Protein AF-0000000082213972 (afdb_homodimer)

Organism: NCBI:txid1240361

Solvent-accessible surface area (backbone atoms only — not comparable to full-atom values): 40103 Å² total; per-residue (Å²): 128,83,66,57,46,87,42,92,80,46,75,34,43,60,32,38,57,84,62,66,45,61,25,59,70,95,63,73,78,44,27,23,40,31,48,46,75,75,22,43,73,44,82,84,39,68,66,62,87,73,52,69,69,56,50,47,50,45,50,52,50,34,53,44,45,52,52,48,37,52,52,51,48,49,38,29,76,70,64,70,26,92,50,45,61,56,46,51,47,40,42,20,46,23,30,24,35,42,68,38,51,58,80,73,26,36,34,28,48,41,74,64,43,64,37,34,44,44,71,67,61,56,45,63,48,55,54,30,15,34,40,59,24,12,58,80,11,91,65,46,28,76,49,62,39,66,48,52,60,35,80,93,59,33,29,48,62,38,62,85,65,76,36,59,44,38,42,50,30,25,51,49,6,37,50,31,55,76,66,67,48,95,32,32,16,36,31,43,40,46,55,51,30,63,65,39,40,41,34,55,44,11,50,29,50,14,32,50,65,35,7,10,22,41,41,38,31,41,36,35,48,55,35,78,84,41,47,44,71,74,60,40,54,20,78,61,65,38,52,37,22,36,35,26,28,21,30,15,31,38,31,33,22,32,24,38,61,28,30,22,32,49,40,32,50,41,49,51,47,10,47,77,68,34,26,35,29,36,36,27,25,43,47,43,61,55,53,44,65,30,76,89,45,68,48,78,78,79,48,59,67,66,60,42,48,44,44,57,65,65,52,25,17,64,62,24,47,46,42,32,42,33,76,70,68,71,52,49,71,66,56,49,53,50,49,55,50,50,45,50,51,53,44,54,50,20,43,55,54,34,69,69,45,53,58,29,54,56,76,60,76,73,56,85,81,50,95,64,76,48,70,69,54,53,50,49,51,51,49,49,54,49,49,39,69,74,36,40,84,84,42,41,93,80,53,48,87,128,84,64,57,46,87,44,90,80,44,74,35,44,60,34,40,58,84,63,67,46,62,25,59,69,96,64,74,79,45,28,21,39,32,48,48,74,76,21,44,75,44,84,85,39,69,67,60,87,72,54,69,69,56,50,48,50,46,49,54,51,34,53,42,44,52,50,48,38,52,52,51,48,50,37,29,76,71,65,71,27,92,51,46,59,55,46,51,47,42,42,19,46,22,31,24,36,42,69,38,51,56,80,72,26,34,34,29,48,42,74,65,41,63,38,33,47,45,72,67,61,56,46,63,47,56,54,30,16,36,38,59,23,11,58,81,11,91,66,46,28,75,51,62,40,65,46,51,59,34,80,92,58,32,28,47,62,37,63,84,64,75,33,60,46,39,41,50,29,25,52,50,5,37,49,31,54,75,67,67,47,95,33,33,18,37,32,44,40,46,55,49,31,64,63,38,40,42,34,54,45,11,50,30,50,14,33,52,66,36,8,11,22,39,42,37,30,41,36,34,47,54,38,78,84,42,46,42,71,74,60,40,56,21,76,62,65,38,52,37,21,35,35,27,28,21,30,14,30,37,30,33,21,33,25,36,60,27,30,20,31,49,39,32,50,42,50,51,47,11,45,76,67,33,26,35,30,37,36,26,25,44,46,40,61,55,54,42,65,30,78,90,44,69,48,77,79,78,47,61,66,65,59,42,49,44,46,58,65,66,52,25,17,65,62,24,47,46,42,33,41,33,74,70,68,70,52,48,71,66,57,50,53,51,51,56,51,50,47,49,51,52,44,54,51,19,44,55,54,33,69,68,45,55,58,32,54,57,76,61,78,74,56,85,81,50,95,66,77,48,69,67,55,53,50,48,51,52,49,49,55,50,48,38,68,73,37,42,84,84,42,41,93,78,53,48,88

Nearest PDB structures (foldseek):
  1olx-assembly1_A  TM=9.744E-01  e=5.959E-47  Homo sapiens
  1dtw-assembly1_A-2  TM=9.751E-01  e=3.507E-44  Homo sapiens
  1v16-assembly1_A-2  TM=9.651E-01  e=2.020E-42  Homo sapiens
  2bfd-assembly1_A-2  TM=9.673E-01  e=2.562E-41  Homo sapiens
  1v1r-assembly1_A-2  TM=9.711E-01  e=1.126E-39  Homo sapiens

Sequence (794 aa):
MIPELDFPGGKVGYTSEMKFIPESSSRRIPCYRVLDEDGRIIPDSDFIPVSEKLAVRMYEQMATLQVMDHIFYEAQRQGRISFYLTSVGEEAINIASAAALSPDDVVLPQYREPGVLLWRGFTLEEFANQCFGNKADYGKGRQMPIHYGSNRLNYFTISSPIATQLPQAAGVGYSLKMDKKNACAVTFIGDGGTSEGDFHAGLNFAAVMEAPVVFICRNNGWAISTHISEQFRSDGIVVKGQAYGIRSIRVDGNDALAVYSTVRSAREMAVTEQRPVLIEMMTYRVGHHSTSDDSTKYRAADEIQYWKMSRNPVNRFRKWVEDNGWWSEEDESKLRSNARKQLLQAIQAAEKWEKQPLTELFNDVYDVKPKNLEEQELGLKELVKKQPQDYPPGFHVMIPELDFPGGKVGYTSEMKFIPESSSRRIPCYRVLDEDGRIIPDSDFIPVSEKLAVRMYEQMATLQVMDHIFYEAQRQGRISFYLTSVGEEAINIASAAALSPDDVVLPQYREPGVLLWRGFTLEEFANQCFGNKADYGKGRQMPIHYGSNRLNYFTISSPIATQLPQAAGVGYSLKMDKKNACAVTFIGDGGTSEGDFHAGLNFAAVMEAPVVFICRNNGWAISTHISEQFRSDGIVVKGQAYGIRSIRVDGNDALAVYSTVRSAREMAVTEQRPVLIEMMTYRVGHHSTSDDSTKYRAADEIQYWKMSRNPVNRFRKWVEDNGWWSEEDESKLRSNARKQLLQAIQAAEKWEKQPLTELFNDVYDVKPKNLEEQELGLKELVKKQPQDYPPGFHV

Foldseek 3Di:
DQDWDQDPVGTHGDDPDDDDDDLADPDFADAQFQADLLLDGDPPRPFDDDDLVLLVLLLLLLLLLVLLQVVVLVCCVVVQFVWDFHLFFQSLLQRLLLSLFDLPAAEEEALNRVSSVVNLPCDLLQLLLQRNLFCSHPVLNPDHRSQDDDPNSNYHGHDHDALQSLLVQLVVQLVCVVVLHLYGYEYEHEQQSCLDVSVVVSLQSQAVSLGLYEYEYEYAQDDQQDGSVRRDDYSGDQVCQVVRVAAEHHYASLHNRRSNRVSNVQSVCCRVVSHYHYYYHYIHDLDHRISVGDNVVRDDPVVSVCSNPSRRSSSSSVSNSVVVVSDDPVNVVVSSVVSNVSNVVSNVVSVPGAHAAPLCVQDDPDPDGDPVSVVVSVVVVVVCVVCVVVVPPRNHD/DQDWDQDPVGTHGDDPDDDDDDLADPDFADAQFQADLLLDGDPPRPFDDDDLVLLVLLLLLLLLLVLLQVVVLVCCVVVQFVWDFHLFFQSLLQRLLLSLFDLPAAEEEALNRVSSVVNLPCDLLQLLLQRNLFCSHPCQNPDHRSQDADPNSNYHGHDDDALQSLLVQLVVQLVCVVVLHLYGYEYEHEQQSCLDVSVVVSLQSQAVSLGLYEYEYEYAQDDQQDGSVRRDDYSGDQVCQVVRVAAEHHYASLHNRRSNRVSNVQSVCSRVVSHYHYYYHYIHDLDHRISVGDNVVRDDPVVSVCSNPSRRSSSSSVSNSVVVVSDDPVNVVVSSVVSNVSNVVSNVVSSPGAHAAPLCVQDDPDPDGDPVSVVVSVVVVVVCVVCVVVVPPRNHD

InterPro domains:
  IPR001017 Dehydrogenase, E1 component [PF00676] (60-356)
  IPR050771 Alpha-ketoacid dehydrogenase complex E1 component [PTHR43380] (5-393)

pLDDT: mean 94.73, std 5.98, range [45.97, 98.94]

Secondary structure (DSSP, 8-state):
---EEEETTEEEEEESS--PBPSS-SSPPPEE-SB-TTSPBPTT--PPP--HHHHHHHHHHHHHHHHHHHHHHHHHHTTSSS-----TT-HHHHHHHHHTS-TTSEEE--TT-HHHHHHHT--HHHHHHHHHT-TTSTTTT-S-TT---BTTTTBPPP-SSTTTHHHHHHHHHHHHHHTT-S--EEEEEETGGGGSHHHHHHHHHHHHTT--EEEEEEE-SEETTEEGGGT-SSSTTTTHHHHHT-EEEEEETT-HHHHHHHHHHHHHHHHHHT--EEEEEE----S-SSTT--GGGTS-HHHHHHHHHTS-HHHHHHHHHHHTTS--HHHHHHHHHHHHHHHHHHHHHHHHSPPPBGGGGGSSS-SS--HHHHHHHHHHHHHHHH-TTTS-TT-B-/---EEEETTEEEEEESS--PBPSS-SSPPPEE-SB-TTSPBPTT--PPP--HHHHHHHHHHHHHHHHHHHHHHHHHHTTSSS-----TT-HHHHHHHHHHS-TTSEEE--TT-HHHHHHHT--HHHHHHHHHT-TTSTTTT-S-TT---BTTTTBPPP-SSTTTHHHHHHHHHHHHHHTT-S--EEEEEETGGGGSHHHHHHHHHHHHTT--EEEEEEE-SEETTEEGGGT-SSSTTTTHHHHTT-EEEEEETT-HHHHHHHHHHHHHHHHHHT--EEEEEE----S-SSTT--GGGTS-HHHHHHHHHTS-HHHHHHHHHHHTTS--HHHHHHHHHHHHHHHHHHHHHHHHSPPPBGGGGGSSS-SS--HHHHHHHHHHHHHHHH-TTTS-TT-B-

Structure (mmCIF, N/CA/C/O backbone):
data_AF-0000000082213972-model_v1
#
loop_
_entity.id
_entity.type
_entity.pdbx_description
1 polymer '3-methyl-2-oxobutanoate dehydrogenase (2-methylpropanoyl-transferring)'
#
loop_
_atom_site.group_PDB
_atom_site.id
_atom_site.type_symbol
_atom_site.label_atom_id
_atom_site.label_alt_id
_atom_site.label_comp_id
_atom_site.label_asym_id
_atom_site.label_entity_id
_atom_site.label_seq_id
_atom_site.pdbx_PDB_ins_code
_atom_site.Cartn_x
_atom_site.Cartn_y
_atom_site.Cartn_z
_atom_site.occupancy
_atom_site.B_iso_or_equiv
_atom_site.auth_seq_id
_atom_site.auth_comp_id
_atom_site.auth_asym_id
_atom_site.auth_atom_id
_atom_site.pdbx_PDB_model_num
ATOM 1 N N . MET A 1 1 ? -9.789 1.951 36.312 1 45.97 1 MET A N 1
ATOM 2 C CA . MET A 1 1 ? -9.992 1.692 34.875 1 45.97 1 MET A CA 1
ATOM 3 C C . MET A 1 1 ? -9.023 2.51 34.031 1 45.97 1 MET A C 1
ATOM 5 O O . MET A 1 1 ? -8.828 3.699 34.281 1 45.97 1 MET A O 1
ATOM 9 N N . ILE A 1 2 ? -8.125 1.862 33.312 1 59.09 2 ILE A N 1
ATOM 10 C CA . ILE A 1 2 ? -7.137 2.607 32.531 1 59.09 2 ILE A CA 1
ATOM 11 C C . ILE A 1 2 ? -7.848 3.527 31.547 1 59.09 2 ILE A C 1
ATOM 13 O O . ILE A 1 2 ? -8.695 3.08 30.766 1 59.09 2 ILE A O 1
ATOM 17 N N . PRO A 1 3 ? -7.707 4.832 31.688 1 82.38 3 PRO A N 1
ATOM 18 C CA . PRO A 1 3 ? -8.375 5.758 30.766 1 82.38 3 PRO A CA 1
ATOM 19 C C . PRO A 1 3 ? -8.133 5.41 29.297 1 82.38 3 PRO A C 1
ATOM 21 O O . PRO A 1 3 ? -7.062 4.914 28.953 1 82.38 3 PRO A O 1
ATOM 24 N N . GLU A 1 4 ? -9.273 5.352 28.641 1 90.88 4 GLU A N 1
ATOM 25 C CA . GLU A 1 4 ? -9.242 5.02 27.219 1 90.88 4 GLU A CA 1
ATOM 26 C C . GLU A 1 4 ? -9.758 6.18 26.375 1 90.88 4 GLU A C 1
ATOM 28 O O . GLU A 1 4 ? -10.555 6.996 26.844 1 90.88 4 GLU A O 1
ATOM 33 N N . LEU A 1 5 ? -9.172 6.289 25.25 1 92.25 5 LEU A N 1
ATOM 34 C CA . LEU A 1 5 ? -9.672 7.219 24.25 1 92.25 5 LEU A CA 1
ATOM 35 C C . LEU A 1 5 ? -10.883 6.633 23.531 1 92.25 5 LEU A C 1
ATOM 37 O O . LEU A 1 5 ? -10.805 5.539 22.953 1 92.25 5 LEU A O 1
ATOM 41 N N . ASP A 1 6 ? -12.016 7.297 23.625 1 90.75 6 ASP A N 1
ATOM 42 C CA . ASP A 1 6 ? -13.188 6.902 22.844 1 90.75 6 ASP A CA 1
ATOM 43 C C . ASP A 1 6 ? -13.117 7.457 21.422 1 90.75 6 ASP A C 1
ATOM 45 O O . ASP A 1 6 ? -13.672 8.516 21.141 1 90.75 6 ASP A O 1
ATOM 49 N N . PHE A 1 7 ? -12.508 6.684 20.562 1 92.75 7 PHE A N 1
ATOM 50 C CA . PHE A 1 7 ? -12.242 7.094 19.188 1 92.75 7 PHE A CA 1
ATOM 51 C C . PHE A 1 7 ? -13.281 6.516 18.25 1 92.75 7 PHE A C 1
ATOM 53 O O . PHE A 1 7 ? -13.82 5.438 18.484 1 92.75 7 PHE A O 1
ATOM 60 N N . PRO A 1 8 ? -13.805 7.223 17.156 1 86.12 8 PRO A N 1
ATOM 61 C CA . PRO A 1 8 ? -14.781 6.699 16.203 1 86.12 8 PRO A CA 1
ATOM 62 C C . PRO A 1 8 ? -14.438 5.289 15.727 1 86.12 8 PRO A C 1
ATOM 64 O O . PRO A 1 8 ? -15.344 4.484 15.477 1 86.12 8 PRO A O 1
ATOM 67 N N . GLY A 1 9 ? -13.312 4.816 15.727 1 84.56 9 GLY A N 1
ATOM 68 C CA . GLY A 1 9 ? -12.867 3.504 15.281 1 84.56 9 GLY A CA 1
ATOM 69 C C . GLY A 1 9 ? -12.695 2.514 16.422 1 84.56 9 GLY A C 1
ATOM 70 O O . GLY A 1 9 ? -12.242 1.389 16.203 1 84.56 9 GLY A O 1
ATOM 71 N N . GLY A 1 10 ? -13.102 2.896 17.594 1 89.31 10 GLY A N 1
ATOM 72 C CA . GLY A 1 10 ? -12.992 2.02 18.75 1 89.31 10 GLY A CA 1
ATOM 73 C C . GLY A 1 10 ? -12.117 2.586 19.844 1 89.31 10 GLY A C 1
ATOM 74 O O . GLY A 1 10 ? -11.336 3.512 19.609 1 89.31 10 GLY A O 1
ATOM 75 N N . LYS A 1 11 ? -12.258 2.02 20.984 1 93 11 LYS A N 1
ATOM 76 C CA . LYS A 1 11 ? -11.516 2.49 22.141 1 93 11 LYS A CA 1
ATOM 77 C C . LYS A 1 11 ? -10.039 2.146 22.031 1 93 11 LYS A C 1
ATOM 79 O O . LYS A 1 11 ? -9.68 1.078 21.531 1 93 11 LYS A O 1
ATOM 84 N N . VAL A 1 12 ? -9.219 3.018 22.438 1 94.38 12 VAL A N 1
ATOM 85 C CA . VAL A 1 12 ? -7.77 2.84 22.453 1 94.38 12 VAL A CA 1
ATOM 86 C C . VAL A 1 12 ? -7.215 3.158 23.828 1 94.38 12 VAL A C 1
ATOM 88 O O . VAL A 1 12 ? -7.52 4.211 24.406 1 94.38 12 VAL A O 1
ATOM 91 N N . GLY A 1 13 ? -6.383 2.273 24.375 1 94.81 13 GLY A N 1
ATOM 92 C CA . GLY A 1 13 ? -5.758 2.521 25.672 1 94.81 13 GLY A CA 1
ATOM 93 C C . GLY A 1 13 ? -4.695 3.6 25.625 1 94.81 13 GLY A C 1
ATOM 94 O O . GLY A 1 13 ? -4.117 3.863 24.562 1 94.81 13 GLY A O 1
ATOM 95 N N . TYR A 1 14 ? -4.434 4.246 26.781 1 95.12 14 TYR A N 1
ATOM 96 C CA . TYR A 1 14 ? -3.385 5.254 26.891 1 95.12 14 TYR A CA 1
ATOM 97 C C . TYR A 1 14 ? -2.123 4.664 27.516 1 95.12 14 TYR A C 1
ATOM 99 O O . TYR A 1 14 ? -2.184 3.656 28.219 1 95.12 14 TYR A O 1
ATOM 107 N N . THR A 1 15 ? -1.031 5.227 27.172 1 95.56 15 THR A N 1
ATOM 108 C CA . THR A 1 15 ? 0.232 4.992 27.859 1 95.56 15 THR A CA 1
ATOM 109 C C . THR A 1 15 ? 0.982 6.305 28.078 1 95.56 15 THR A C 1
ATOM 111 O O . THR A 1 15 ? 0.861 7.23 27.281 1 95.56 15 THR A O 1
ATOM 114 N N . SER A 1 16 ? 1.651 6.438 29.188 1 94.88 16 SER A N 1
ATOM 115 C CA . SER A 1 16 ? 2.465 7.621 29.453 1 94.88 16 SER A CA 1
ATOM 116 C C . SER A 1 16 ? 3.926 7.383 29.094 1 94.88 16 SER A C 1
ATOM 118 O O . SER A 1 16 ? 4.766 8.266 29.25 1 94.88 16 SER A O 1
ATOM 120 N N . GLU A 1 17 ? 4.168 6.227 28.609 1 95.69 17 GLU A N 1
ATOM 121 C CA . GLU A 1 17 ? 5.5 5.871 28.125 1 95.69 17 GLU A CA 1
ATOM 122 C C . GLU A 1 17 ? 5.609 6.035 26.625 1 95.69 17 GLU A C 1
ATOM 124 O O . GLU A 1 17 ? 4.809 5.469 25.875 1 95.69 17 GLU A O 1
ATOM 129 N N . MET A 1 18 ? 6.547 6.859 26.25 1 97.25 18 MET A N 1
ATOM 130 C CA . MET A 1 18 ? 6.793 6.988 24.812 1 97.25 18 MET A CA 1
ATOM 131 C C . MET A 1 18 ? 7.5 5.75 24.266 1 97.25 18 MET A C 1
ATOM 133 O O . MET A 1 18 ? 8.703 5.574 24.484 1 97.25 18 MET A O 1
ATOM 137 N N . LYS A 1 19 ? 6.793 4.965 23.641 1 95.88 19 LYS A N 1
ATOM 138 C CA . LYS A 1 19 ? 7.355 3.725 23.109 1 95.88 19 LYS A CA 1
ATOM 139 C C . LYS A 1 19 ? 7.047 3.561 21.625 1 95.88 19 LYS A C 1
ATOM 141 O O . LYS A 1 19 ? 5.879 3.48 21.234 1 95.88 19 LYS A O 1
ATOM 146 N N . PHE A 1 20 ? 8.094 3.529 20.828 1 97.75 20 PHE A N 1
ATOM 147 C CA . PHE A 1 20 ? 7.949 3.248 19.406 1 97.75 20 PHE A CA 1
ATOM 148 C C . PHE A 1 20 ? 7.91 1.746 19.141 1 97.75 20 PHE A C 1
ATOM 150 O O . PHE A 1 20 ? 8.711 0.994 19.719 1 97.75 20 PHE A O 1
ATOM 157 N N . ILE A 1 21 ? 6.918 1.342 18.375 1 95.5 21 ILE A N 1
ATOM 158 C CA . ILE A 1 21 ? 6.918 -0.027 17.859 1 95.5 21 ILE A CA 1
ATOM 159 C C . ILE A 1 21 ? 8.117 -0.239 16.938 1 95.5 21 ILE A C 1
ATOM 161 O O . ILE A 1 21 ? 8.375 0.569 16.047 1 95.5 21 ILE A O 1
ATOM 165 N N . PRO A 1 22 ? 8.867 -1.342 17.188 1 94.69 22 PRO A N 1
ATOM 166 C CA . PRO A 1 22 ? 10.047 -1.549 16.344 1 94.69 22 PRO A CA 1
ATOM 167 C C . PRO A 1 22 ? 9.695 -1.818 14.891 1 94.69 22 PRO A C 1
ATOM 169 O O . PRO A 1 22 ? 8.57 -2.232 14.586 1 94.69 22 PRO A O 1
ATOM 172 N N . GLU A 1 23 ? 10.609 -1.564 14.023 1 91.88 23 GLU A N 1
ATOM 173 C CA . GLU A 1 23 ? 10.43 -1.771 12.586 1 91.88 23 GLU A CA 1
ATOM 174 C C . GLU A 1 23 ? 10.297 -3.256 12.258 1 91.88 23 GLU A C 1
ATOM 176 O O . GLU A 1 23 ? 9.742 -3.617 11.219 1 91.88 23 GLU A O 1
ATOM 181 N N . SER A 1 24 ? 10.867 -4.09 13.062 1 89 24 SER A N 1
ATOM 182 C CA . SER A 1 24 ? 10.758 -5.539 12.93 1 89 24 SER A CA 1
ATOM 183 C C . SER A 1 24 ? 10.695 -6.215 14.297 1 89 24 SER A C 1
ATOM 185 O O . SER A 1 24 ? 11.125 -5.645 15.297 1 89 24 SER A O 1
ATOM 187 N N . SER A 1 25 ? 10.055 -7.336 14.273 1 86.62 25 SER A N 1
ATOM 188 C CA . SER A 1 25 ? 10.062 -8.133 15.492 1 86.62 25 SER A CA 1
ATOM 189 C C . SER A 1 25 ? 11.445 -8.734 15.75 1 86.62 25 SER A C 1
ATOM 191 O O . SER A 1 25 ? 12.281 -8.797 14.844 1 86.62 25 SER A O 1
ATOM 193 N N . SER A 1 26 ? 11.68 -9.055 16.969 1 85.38 26 SER A N 1
ATOM 194 C CA . SER A 1 26 ? 12.953 -9.648 17.344 1 85.38 26 SER A CA 1
ATOM 195 C C . SER A 1 26 ? 13.172 -10.984 16.641 1 85.38 26 SER A C 1
ATOM 197 O O . SER A 1 26 ? 14.297 -11.312 16.266 1 85.38 26 SER A O 1
ATOM 199 N N . ARG A 1 27 ? 12.078 -11.703 16.469 1 89.88 27 ARG A N 1
ATOM 200 C CA . ARG A 1 27 ? 12.133 -12.969 15.742 1 89.88 27 ARG A CA 1
ATOM 201 C C . ARG A 1 27 ? 11.266 -12.914 14.484 1 89.88 27 ARG A C 1
ATOM 203 O O . ARG A 1 27 ? 10.133 -12.438 14.531 1 89.88 27 ARG A O 1
ATOM 210 N N . ARG A 1 28 ? 11.844 -13.461 13.422 1 94.19 28 ARG A N 1
ATOM 211 C CA . ARG A 1 28 ? 11.086 -13.523 12.172 1 94.19 28 ARG A CA 1
ATOM 212 C C . ARG A 1 28 ? 9.93 -14.516 12.281 1 94.19 28 ARG A C 1
ATOM 214 O O . ARG A 1 28 ? 10.008 -15.492 13.031 1 94.19 28 ARG A O 1
ATOM 221 N N . ILE A 1 29 ? 8.883 -14.266 11.578 1 96.19 29 ILE A N 1
ATOM 222 C CA . ILE A 1 29 ? 7.77 -15.203 11.508 1 96.19 29 ILE A CA 1
ATOM 223 C C . ILE A 1 29 ? 8.25 -16.531 10.922 1 96.19 29 ILE A C 1
ATOM 225 O O . ILE A 1 29 ? 8.867 -16.547 9.859 1 96.19 29 ILE A O 1
ATOM 229 N N . PRO A 1 30 ? 7.996 -17.625 11.602 1 96.62 30 PRO A N 1
ATOM 230 C CA . PRO A 1 30 ? 8.523 -18.906 11.125 1 96.62 30 PRO A CA 1
ATOM 231 C C . PRO A 1 30 ? 7.801 -19.422 9.883 1 96.62 30 PRO A C 1
ATOM 233 O O . PRO A 1 30 ? 6.703 -18.953 9.562 1 96.62 30 PRO A O 1
ATOM 236 N N . CYS A 1 31 ? 8.445 -20.328 9.297 1 96.25 31 CYS A N 1
ATOM 237 C CA . CYS A 1 31 ? 7.973 -20.953 8.07 1 96.25 31 CYS A CA 1
ATOM 238 C C . CYS A 1 31 ? 7.352 -22.312 8.359 1 96.25 31 CYS A C 1
ATOM 240 O O . CYS A 1 31 ? 8.016 -23.203 8.883 1 96.25 31 CYS A O 1
ATOM 242 N N . TYR A 1 32 ? 6.047 -22.516 8.023 1 97.88 32 TYR A N 1
ATOM 243 C CA . TYR A 1 32 ? 5.355 -23.781 8.211 1 97.88 32 TYR A CA 1
ATOM 244 C C . TYR A 1 32 ? 5.852 -24.828 7.223 1 97.88 32 TYR A C 1
ATOM 246 O O . TYR A 1 32 ? 5.984 -24.562 6.027 1 97.88 32 TYR A O 1
ATOM 254 N N . ARG A 1 33 ? 6.148 -26 7.66 1 97.44 33 ARG A N 1
ATOM 255 C CA . ARG A 1 33 ? 6.602 -27.109 6.82 1 97.44 33 ARG A CA 1
ATOM 256 C C . ARG A 1 33 ? 6.125 -28.453 7.371 1 97.44 33 ARG A C 1
ATOM 258 O O . ARG A 1 33 ? 5.824 -28.562 8.555 1 97.44 33 ARG A O 1
ATOM 265 N N . VAL A 1 34 ? 5.984 -29.375 6.527 1 98.12 34 VAL A N 1
ATOM 266 C CA . VAL A 1 34 ? 5.488 -30.703 6.879 1 98.12 34 VAL A CA 1
ATOM 267 C C . VAL A 1 34 ? 6.559 -31.75 6.582 1 98.12 34 VAL A C 1
ATOM 269 O O . VAL A 1 34 ? 6.785 -32.656 7.383 1 98.12 34 VAL A O 1
ATOM 272 N N . LEU A 1 35 ? 7.227 -31.578 5.426 1 97.69 35 LEU A N 1
ATOM 273 C CA . LEU A 1 35 ? 8.273 -32.5 5.004 1 97.69 35 LEU A CA 1
ATOM 274 C C . LEU A 1 35 ? 9.656 -31.906 5.234 1 97.69 35 LEU A C 1
ATOM 276 O O . LEU A 1 35 ? 9.859 -30.719 5.012 1 97.69 35 LEU A O 1
ATOM 280 N N . ASP A 1 36 ? 10.531 -32.719 5.68 1 95.06 36 ASP A N 1
ATOM 281 C CA . ASP A 1 36 ? 11.922 -32.281 5.695 1 95.06 36 ASP A CA 1
ATOM 282 C C . ASP A 1 36 ? 12.555 -32.375 4.312 1 95.06 36 ASP A C 1
ATOM 284 O O . ASP A 1 36 ? 11.852 -32.625 3.324 1 95.06 36 ASP A O 1
ATOM 288 N N . GLU A 1 37 ? 13.844 -32.156 4.191 1 91.06 37 GLU A N 1
ATOM 289 C CA . GLU A 1 37 ? 14.531 -32.125 2.904 1 91.06 37 GLU A CA 1
ATOM 290 C C . GLU A 1 37 ? 14.586 -33.5 2.26 1 91.06 37 GLU A C 1
ATOM 292 O O . GLU A 1 37 ? 14.742 -33.625 1.043 1 91.06 37 GLU A O 1
ATOM 297 N N . ASP A 1 38 ? 14.391 -34.469 3.057 1 93.56 38 ASP A N 1
ATOM 298 C CA . ASP A 1 38 ? 14.484 -35.844 2.555 1 93.56 38 ASP A CA 1
ATOM 299 C C . ASP A 1 38 ? 13.102 -36.438 2.307 1 93.56 38 ASP A C 1
ATOM 301 O O . ASP A 1 38 ? 12.961 -37.656 2.082 1 93.56 38 ASP A O 1
ATOM 305 N N . GLY A 1 39 ? 12.102 -35.594 2.369 1 95.94 39 GLY A N 1
ATOM 306 C CA . GLY A 1 39 ? 10.75 -36.031 2.068 1 95.94 39 GLY A CA 1
ATOM 307 C C . GLY A 1 39 ? 10.102 -36.812 3.209 1 95.94 39 GLY A C 1
ATOM 308 O O . GLY A 1 39 ? 9.141 -37.531 3 1 95.94 39 GLY A O 1
ATOM 309 N N . ARG A 1 40 ? 10.664 -36.719 4.445 1 96.69 40 ARG A N 1
ATOM 310 C CA . ARG A 1 40 ? 10.07 -37.375 5.605 1 96.69 40 ARG A CA 1
ATOM 311 C C . ARG A 1 40 ? 9.188 -36.406 6.395 1 96.69 40 ARG A C 1
ATOM 313 O O . ARG A 1 40 ? 9.531 -35.25 6.551 1 96.69 40 ARG A O 1
ATOM 320 N N . ILE A 1 41 ? 8.078 -36.906 6.844 1 97 41 ILE A N 1
ATOM 321 C CA . ILE A 1 41 ? 7.164 -36.094 7.648 1 97 41 ILE A CA 1
ATOM 322 C C . ILE A 1 41 ? 7.836 -35.719 8.969 1 97 41 ILE A C 1
ATOM 324 O O . ILE A 1 41 ? 8.383 -36.594 9.664 1 97 41 ILE A O 1
ATOM 328 N N . ILE A 1 42 ? 7.832 -34.469 9.281 1 95.56 42 ILE A N 1
ATOM 329 C CA . ILE A 1 42 ? 8.352 -34 10.562 1 95.56 42 ILE A CA 1
ATOM 330 C C . ILE A 1 42 ? 7.41 -34.438 11.688 1 95.56 42 ILE A C 1
ATOM 332 O O . ILE A 1 42 ? 6.188 -34.281 11.562 1 95.56 42 ILE A O 1
ATOM 336 N N . PRO A 1 43 ? 7.977 -34.812 12.805 1 91.69 43 PRO A N 1
ATOM 337 C CA . PRO A 1 43 ? 7.133 -35.281 13.906 1 91.69 43 PRO A CA 1
ATOM 338 C C . PRO A 1 43 ? 6.188 -34.188 14.422 1 91.69 43 PRO A C 1
ATOM 340 O O . PRO A 1 43 ? 6.551 -33.031 14.453 1 91.69 43 PRO A O 1
ATOM 343 N N . ASP A 1 44 ? 5.02 -34.562 14.797 1 90.44 44 ASP A N 1
ATOM 344 C CA . ASP A 1 44 ? 4 -33.719 15.438 1 90.44 44 ASP A CA 1
ATOM 345 C C . ASP A 1 44 ? 3.475 -32.656 14.469 1 90.44 44 ASP A C 1
ATOM 347 O O . ASP A 1 44 ? 2.908 -31.656 14.891 1 90.44 44 ASP A O 1
ATOM 351 N N . SER A 1 45 ? 3.719 -32.906 13.188 1 93.25 45 SER A N 1
ATOM 352 C CA . SER A 1 45 ? 3.156 -32 12.195 1 93.25 45 SER A CA 1
ATOM 353 C C . SER A 1 45 ? 1.634 -32.094 12.164 1 93.25 45 SER A C 1
ATOM 355 O O . SER A 1 45 ? 1.068 -33.188 12.297 1 93.25 45 SER A O 1
ATOM 357 N N . ASP A 1 46 ? 0.939 -30.969 12.078 1 94.75 46 ASP A N 1
ATOM 358 C CA . ASP A 1 46 ? -0.519 -30.922 12.055 1 94.75 46 ASP A CA 1
ATOM 359 C C . ASP A 1 46 ? -1.038 -30.75 10.625 1 94.75 46 ASP A C 1
ATOM 361 O O . ASP A 1 46 ? -1.984 -30 10.391 1 94.75 46 ASP A O 1
ATOM 365 N N . PHE A 1 47 ? -0.407 -31.438 9.648 1 95.69 47 PHE A N 1
ATOM 366 C CA . PHE A 1 47 ? -0.786 -31.281 8.25 1 95.69 47 PHE A CA 1
ATOM 367 C C . PHE A 1 47 ? -2.074 -32.031 7.953 1 95.69 47 PHE A C 1
ATOM 369 O O . PHE A 1 47 ? -2.49 -32.906 8.734 1 95.69 47 PHE A O 1
ATOM 376 N N . ILE A 1 48 ? -2.736 -31.719 6.906 1 97.25 48 ILE A N 1
ATOM 377 C CA . ILE A 1 48 ? -3.93 -32.406 6.426 1 97.25 48 ILE A CA 1
ATOM 378 C C . ILE A 1 48 ? -3.523 -33.625 5.586 1 97.25 48 ILE A C 1
ATOM 380 O O . ILE A 1 48 ? -2.91 -33.469 4.527 1 97.25 48 ILE A O 1
ATOM 384 N N . PRO A 1 49 ? -3.91 -34.75 6.016 1 96.38 49 PRO A N 1
ATOM 385 C CA . PRO A 1 49 ? -3.516 -35.938 5.258 1 96.38 49 PRO A CA 1
ATOM 386 C C . PRO A 1 49 ? -4.137 -36 3.865 1 96.38 49 PRO A C 1
ATOM 388 O O . PRO A 1 49 ? -5.277 -35.562 3.682 1 96.38 49 PRO A O 1
ATOM 391 N N . VAL A 1 50 ? -3.361 -36.562 2.951 1 97.69 50 VAL A N 1
ATOM 392 C CA . VAL A 1 50 ? -3.857 -36.719 1.59 1 97.69 50 VAL A CA 1
ATOM 393 C C . VAL A 1 50 ? -3.918 -38.219 1.242 1 97.69 50 VAL A C 1
ATOM 395 O O . VAL A 1 50 ? -3.098 -39 1.718 1 97.69 50 VAL A O 1
ATOM 398 N N . SER A 1 51 ? -4.895 -38.594 0.442 1 98.25 51 SER A N 1
ATOM 399 C CA . SER A 1 51 ? -5.004 -39.969 -0.032 1 98.25 51 SER A CA 1
ATOM 400 C C . SER A 1 51 ? -3.883 -40.312 -1.009 1 98.25 51 SER A C 1
ATOM 402 O O . SER A 1 51 ? -3.26 -39.406 -1.583 1 98.25 51 SER A O 1
ATOM 404 N N . GLU A 1 52 ? -3.684 -41.594 -1.131 1 98.44 52 GLU A N 1
ATOM 405 C CA . GLU A 1 52 ? -2.73 -42.062 -2.133 1 98.44 52 GLU A CA 1
ATOM 406 C C . GLU A 1 52 ? -3.076 -41.531 -3.518 1 98.44 52 GLU A C 1
ATOM 408 O O . GLU A 1 52 ? -2.203 -41.031 -4.234 1 98.44 52 GLU A O 1
ATOM 413 N N . LYS A 1 53 ? -4.27 -41.625 -3.9 1 98.69 53 LYS A N 1
ATOM 414 C CA . LYS A 1 53 ? -4.719 -41.188 -5.219 1 98.69 53 LYS A CA 1
ATOM 415 C C . LYS A 1 53 ? -4.395 -39.688 -5.441 1 98.69 53 LYS A C 1
ATOM 417 O O . LYS A 1 53 ? -3.881 -39.312 -6.5 1 98.69 53 LYS A O 1
ATOM 422 N N . LEU A 1 54 ? -4.699 -38.938 -4.48 1 98.75 54 LEU A N 1
ATOM 423 C CA . LEU A 1 54 ? -4.453 -37.5 -4.59 1 98.75 54 LEU A CA 1
ATOM 424 C C . LEU A 1 54 ? -2.955 -37.219 -4.633 1 98.75 54 LEU A C 1
ATOM 426 O O . LEU A 1 54 ? -2.502 -36.375 -5.438 1 98.75 54 LEU A O 1
ATOM 430 N N . ALA A 1 55 ? -2.215 -37.812 -3.766 1 98.81 55 ALA A N 1
ATOM 431 C CA . ALA A 1 55 ? -0.771 -37.625 -3.693 1 98.81 55 ALA A CA 1
ATOM 432 C C . ALA A 1 55 ? -0.098 -38 -5.012 1 98.81 55 ALA A C 1
ATOM 434 O O . ALA A 1 55 ? 0.755 -37.25 -5.512 1 98.81 55 ALA A O 1
ATOM 435 N N . VAL A 1 56 ? -0.467 -39.094 -5.516 1 98.81 56 VAL A N 1
ATOM 436 C CA . VAL A 1 56 ? 0.12 -39.562 -6.762 1 98.81 56 VAL A CA 1
ATOM 437 C C . VAL A 1 56 ? -0.247 -38.625 -7.902 1 98.81 56 VAL A C 1
ATOM 439 O O . VAL A 1 56 ? 0.6 -38.312 -8.734 1 98.81 56 VAL A O 1
ATOM 442 N N . ARG A 1 57 ? -1.463 -38.219 -7.938 1 98.88 57 ARG A N 1
ATOM 443 C CA . ARG A 1 57 ? -1.876 -37.281 -8.969 1 98.88 57 ARG A CA 1
ATOM 444 C C . ARG A 1 57 ? -1.086 -35.969 -8.859 1 98.88 57 ARG A C 1
ATOM 446 O O . ARG A 1 57 ? -0.682 -35.406 -9.875 1 98.88 57 ARG A O 1
ATOM 453 N N . MET A 1 58 ? -0.925 -35.5 -7.652 1 98.88 58 MET A N 1
ATOM 454 C CA . MET A 1 58 ? -0.126 -34.281 -7.465 1 98.88 58 MET A CA 1
ATOM 455 C C . MET A 1 58 ? 1.282 -34.469 -8.016 1 98.88 58 MET A C 1
ATOM 457 O O . MET A 1 58 ? 1.793 -33.625 -8.734 1 98.88 58 MET A O 1
ATOM 461 N N . TYR A 1 59 ? 1.881 -35.562 -7.699 1 98.88 59 TYR A N 1
ATOM 462 C CA . TYR A 1 59 ? 3.236 -35.812 -8.18 1 98.88 59 TYR A CA 1
ATOM 463 C C . TYR A 1 59 ? 3.266 -35.875 -9.703 1 98.88 59 TYR A C 1
ATOM 465 O O . TYR A 1 59 ? 4.137 -35.281 -10.344 1 98.88 59 TYR A O 1
ATOM 473 N N . GLU A 1 60 ? 2.35 -36.656 -10.266 1 98.81 60 GLU A N 1
ATOM 474 C CA . GLU A 1 60 ? 2.277 -36.781 -11.719 1 98.81 60 GLU A CA 1
ATOM 475 C C . GLU A 1 60 ? 2.197 -35.438 -12.391 1 98.81 60 GLU A C 1
ATOM 477 O O . GLU A 1 60 ? 2.881 -35.188 -13.391 1 98.81 60 GLU A O 1
ATOM 482 N N . GLN A 1 61 ? 1.396 -34.594 -11.867 1 98.81 61 GLN A N 1
ATOM 483 C CA . GLN A 1 61 ? 1.201 -33.281 -12.469 1 98.81 61 GLN A CA 1
ATOM 484 C C . GLN A 1 61 ? 2.416 -32.406 -12.25 1 98.81 61 GLN A C 1
ATOM 486 O O . GLN A 1 61 ? 2.75 -31.578 -13.094 1 98.81 61 GLN A O 1
ATOM 491 N N . MET A 1 62 ? 3.08 -32.5 -11.117 1 98.81 62 MET A N 1
ATOM 492 C CA . MET A 1 62 ? 4.32 -31.75 -10.898 1 98.81 62 MET A CA 1
ATOM 493 C C . MET A 1 62 ? 5.383 -32.156 -11.914 1 98.81 62 MET A C 1
ATOM 495 O O . MET A 1 62 ? 6.055 -31.297 -12.484 1 98.81 62 MET A O 1
ATOM 499 N N . ALA A 1 63 ? 5.527 -33.406 -12.094 1 98.62 63 ALA A N 1
ATOM 500 C CA . ALA A 1 63 ? 6.496 -33.938 -13.055 1 98.62 63 ALA A CA 1
ATOM 501 C C . ALA A 1 63 ? 6.129 -33.5 -14.477 1 98.62 63 ALA A C 1
ATOM 503 O O . ALA A 1 63 ? 7 -33.125 -15.266 1 98.62 63 ALA A O 1
ATOM 504 N N . THR A 1 64 ? 4.859 -33.625 -14.781 1 98.81 64 THR A N 1
ATOM 505 C CA . THR A 1 64 ? 4.387 -33.219 -16.094 1 98.81 64 THR A CA 1
ATOM 506 C C . THR A 1 64 ? 4.688 -31.734 -16.328 1 98.81 64 THR A C 1
ATOM 508 O O . THR A 1 64 ? 5.105 -31.344 -17.438 1 98.81 64 THR A O 1
ATOM 511 N N . LEU A 1 65 ? 4.445 -30.953 -15.344 1 98.56 65 LEU A N 1
ATOM 512 C CA . LEU A 1 65 ? 4.738 -29.516 -15.43 1 98.56 65 LEU A CA 1
ATOM 513 C C . LEU A 1 65 ? 6.215 -29.281 -15.719 1 98.56 65 LEU A C 1
ATOM 515 O O . LEU A 1 65 ? 6.559 -28.406 -16.516 1 98.56 65 LEU A O 1
ATOM 519 N N . GLN A 1 66 ? 7.086 -30 -15.109 1 97.44 66 GLN A N 1
ATOM 520 C CA . GLN A 1 66 ? 8.523 -29.875 -15.344 1 97.44 66 GLN A CA 1
ATOM 521 C C . GLN A 1 66 ? 8.867 -30.219 -16.797 1 97.44 66 GLN A C 1
ATOM 523 O O . GLN A 1 66 ? 9.695 -29.547 -17.406 1 97.44 66 GLN A O 1
ATOM 528 N N . VAL A 1 67 ? 8.305 -31.281 -17.25 1 98.06 67 VAL A N 1
ATOM 529 C CA . VAL A 1 67 ? 8.539 -31.703 -18.625 1 98.06 67 VAL A CA 1
ATOM 530 C C . VAL A 1 67 ? 8.031 -30.625 -19.578 1 98.06 67 VAL A C 1
ATOM 532 O O . VAL A 1 67 ? 8.719 -30.266 -20.547 1 98.06 67 VAL A O 1
ATOM 535 N N . MET A 1 68 ? 6.871 -30.156 -19.328 1 98.25 68 MET A N 1
ATOM 536 C CA . MET A 1 68 ? 6.254 -29.125 -20.141 1 98.25 68 MET A CA 1
ATOM 537 C C . MET A 1 68 ? 7.141 -27.891 -20.219 1 98.25 68 MET A C 1
ATOM 539 O O . MET A 1 68 ? 7.379 -27.344 -21.297 1 98.25 68 MET A O 1
ATOM 543 N N . ASP A 1 69 ? 7.602 -27.453 -19.062 1 97.25 69 ASP A N 1
ATOM 544 C CA . ASP A 1 69 ? 8.469 -26.281 -19 1 97.25 69 ASP A CA 1
ATOM 545 C C . ASP A 1 69 ? 9.734 -26.484 -19.828 1 97.25 69 ASP A C 1
ATOM 547 O O . ASP A 1 69 ? 10.148 -25.578 -20.562 1 97.25 69 ASP A O 1
ATOM 551 N N . HIS A 1 70 ? 10.289 -27.609 -19.672 1 96.44 70 HIS A N 1
ATOM 552 C CA . HIS A 1 70 ? 11.531 -27.891 -20.406 1 96.44 70 HIS A CA 1
ATOM 553 C C . HIS A 1 70 ? 11.305 -27.844 -21.906 1 96.44 70 HIS A C 1
ATOM 555 O O . HIS A 1 70 ? 12.086 -27.234 -22.641 1 96.44 70 HIS A O 1
ATOM 561 N N . ILE A 1 71 ? 10.305 -28.453 -22.344 1 97.75 71 ILE A N 1
ATOM 562 C CA . ILE A 1 71 ? 10.055 -28.609 -23.781 1 97.75 71 ILE A CA 1
ATOM 563 C C . ILE A 1 71 ? 9.664 -27.266 -24.375 1 97.75 71 ILE A C 1
ATOM 565 O O . ILE A 1 71 ? 10.172 -26.875 -25.438 1 97.75 71 ILE A O 1
ATOM 569 N N . PHE A 1 72 ? 8.781 -26.531 -23.766 1 97.69 72 PHE A N 1
ATOM 570 C CA . PHE A 1 72 ? 8.391 -25.219 -24.297 1 97.69 72 PHE A CA 1
ATOM 571 C C . PHE A 1 72 ? 9.555 -24.25 -24.234 1 97.69 72 PHE A C 1
ATOM 573 O O . PHE A 1 72 ? 9.695 -23.391 -25.109 1 97.69 72 PHE A O 1
ATOM 580 N N . TYR A 1 73 ? 10.344 -24.344 -23.172 1 96.44 73 TYR A N 1
ATOM 581 C CA . TYR A 1 73 ? 11.547 -23.531 -23.094 1 96.44 73 TYR A CA 1
ATOM 582 C C . TYR A 1 73 ? 12.453 -23.781 -24.297 1 96.44 73 TYR A C 1
ATOM 584 O O . TYR A 1 73 ? 12.938 -22.844 -24.922 1 96.44 73 TYR A O 1
ATOM 592 N N . GLU A 1 74 ? 12.664 -25.016 -24.625 1 95.94 74 GLU A N 1
ATOM 593 C CA . GLU A 1 74 ? 13.484 -25.375 -25.766 1 95.94 74 GLU A CA 1
ATOM 594 C C . GLU A 1 74 ? 12.852 -24.906 -27.078 1 95.94 74 GLU A C 1
ATOM 596 O O . GLU A 1 74 ? 13.555 -24.469 -27.984 1 95.94 74 GLU A O 1
ATOM 601 N N . ALA A 1 75 ? 11.547 -25.078 -27.156 1 96.38 75 ALA A N 1
ATOM 602 C CA . ALA A 1 75 ? 10.844 -24.594 -28.344 1 96.38 75 ALA A CA 1
ATOM 603 C C . ALA A 1 75 ? 11.078 -23.109 -28.562 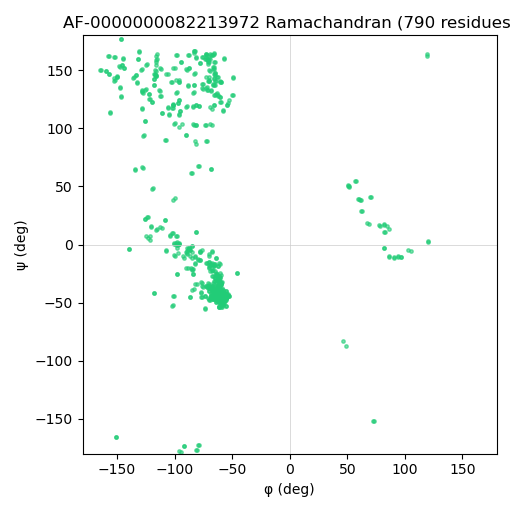1 96.38 75 ALA A C 1
ATOM 605 O O . ALA A 1 75 ? 11.234 -22.656 -29.688 1 96.38 75 ALA A O 1
ATOM 606 N N . GLN A 1 76 ? 11.023 -22.344 -27.531 1 96.06 76 GLN A N 1
ATOM 607 C CA . GLN A 1 76 ? 11.273 -20.906 -27.609 1 96.06 76 GLN A CA 1
ATOM 608 C C . GLN A 1 76 ? 12.719 -20.625 -28.031 1 96.06 76 GLN A C 1
ATOM 610 O O . GLN A 1 76 ? 12.969 -19.766 -28.859 1 96.06 76 GLN A O 1
ATOM 615 N N . ARG A 1 77 ? 13.695 -21.359 -27.469 1 94.62 77 ARG A N 1
ATOM 616 C CA . ARG A 1 77 ? 15.102 -21.203 -27.812 1 94.62 77 ARG A CA 1
ATOM 617 C C . ARG A 1 77 ? 15.359 -21.5 -29.281 1 94.62 77 ARG A C 1
ATOM 619 O O . ARG A 1 77 ? 16.25 -20.906 -29.891 1 94.62 77 ARG A O 1
ATOM 626 N N . GLN A 1 78 ? 14.539 -22.312 -29.828 1 95.31 78 GLN A N 1
ATOM 627 C CA . GLN A 1 78 ? 14.641 -22.688 -31.234 1 95.31 78 GLN A CA 1
ATOM 628 C C . GLN A 1 78 ? 13.906 -21.688 -32.125 1 95.31 78 GLN A C 1
ATOM 630 O O . GLN A 1 78 ? 13.93 -21.812 -33.344 1 95.31 78 GLN A O 1
ATOM 635 N N . GLY A 1 79 ? 13.25 -20.766 -31.547 1 94.44 79 GLY A N 1
ATOM 636 C CA . GLY A 1 79 ? 12.57 -19.719 -32.312 1 94.44 79 GLY A CA 1
ATOM 637 C C . GLY A 1 79 ? 11.18 -20.125 -32.75 1 94.44 79 GLY A C 1
ATOM 638 O O . GLY A 1 79 ? 10.586 -19.453 -33.594 1 94.44 79 GLY A O 1
ATOM 639 N N . ARG A 1 80 ? 10.68 -21.234 -32.156 1 93.69 80 ARG A N 1
ATOM 640 C CA . ARG A 1 80 ? 9.375 -21.719 -32.562 1 93.69 80 ARG A CA 1
ATOM 641 C C . ARG A 1 80 ? 8.25 -20.953 -31.906 1 93.69 80 ARG A C 1
ATOM 643 O O . ARG A 1 80 ? 7.156 -20.828 -32.469 1 93.69 80 ARG A O 1
ATOM 650 N N . ILE A 1 81 ? 8.445 -20.547 -30.734 1 94.56 81 ILE A N 1
ATOM 651 C CA . ILE A 1 81 ? 7.535 -19.641 -30.047 1 94.56 81 ILE A CA 1
ATOM 652 C C . ILE A 1 81 ? 8.297 -18.406 -29.562 1 94.56 81 ILE A C 1
ATOM 654 O O . ILE A 1 81 ? 9.523 -18.453 -29.422 1 94.56 81 ILE A O 1
ATOM 658 N N . SER A 1 82 ? 7.613 -17.297 -29.391 1 92.38 82 SER A N 1
ATOM 659 C CA . SER A 1 82 ? 8.258 -16 -29.219 1 92.38 82 SER A CA 1
ATOM 660 C C . SER A 1 82 ? 8.672 -15.766 -27.781 1 92.38 82 SER A C 1
ATOM 662 O O . SER A 1 82 ? 9.594 -14.992 -27.5 1 92.38 82 SER A O 1
ATOM 664 N N . PHE A 1 83 ? 8 -16.406 -26.859 1 93.88 83 PHE A N 1
ATOM 665 C CA . PHE A 1 83 ? 8.195 -16.094 -25.453 1 93.88 83 PHE A CA 1
ATOM 666 C C . PHE A 1 83 ? 7.785 -17.281 -24.578 1 93.88 83 PHE A C 1
ATOM 668 O O . PHE A 1 83 ? 6.875 -18.031 -24.922 1 93.88 83 PHE A O 1
ATOM 675 N N . TYR A 1 84 ? 8.492 -17.438 -23.453 1 95.38 84 TYR A N 1
ATOM 676 C CA . TYR A 1 84 ? 8.086 -18.453 -22.484 1 95.38 84 TYR A CA 1
ATOM 677 C C . TYR A 1 84 ? 8.672 -18.156 -21.109 1 95.38 84 TYR A C 1
ATOM 679 O O . TYR A 1 84 ? 9.672 -17.438 -21 1 95.38 84 TYR A O 1
ATOM 687 N N . LEU A 1 85 ? 7.973 -18.531 -20.062 1 94.38 85 LEU A N 1
ATOM 688 C CA . LEU A 1 85 ? 8.414 -18.484 -18.672 1 94.38 85 LEU A CA 1
ATOM 689 C C . LEU A 1 85 ? 8.289 -19.844 -18.016 1 94.38 85 LEU A C 1
ATOM 691 O O . LEU A 1 85 ? 7.27 -20.516 -18.156 1 94.38 85 LEU A O 1
ATOM 695 N N . THR A 1 86 ? 9.352 -20.203 -17.328 1 93.56 86 THR A N 1
ATOM 696 C CA . THR A 1 86 ? 9.312 -21.5 -16.672 1 93.56 86 THR A CA 1
ATOM 697 C C . THR A 1 86 ? 8.852 -21.359 -15.219 1 93.56 86 THR A C 1
ATOM 699 O O . THR A 1 86 ? 8.969 -20.281 -14.633 1 93.56 86 THR A O 1
ATOM 702 N N . SER A 1 87 ? 8.336 -22.406 -14.68 1 95.38 87 SER A N 1
ATOM 703 C CA . SER A 1 87 ? 7.953 -22.484 -13.273 1 95.38 87 SER A CA 1
ATOM 704 C C . SER A 1 87 ? 8.906 -23.375 -12.484 1 95.38 87 SER A C 1
ATOM 706 O O . SER A 1 87 ? 8.555 -23.875 -11.414 1 95.38 87 SER A O 1
ATOM 708 N N . VAL A 1 88 ? 10.102 -23.562 -13.023 1 94.69 88 VAL A N 1
ATOM 709 C CA . VAL A 1 88 ? 11.039 -24.5 -12.422 1 94.69 88 VAL A CA 1
ATOM 710 C C . VAL A 1 88 ? 11.391 -24.031 -11.008 1 94.69 88 VAL A C 1
ATOM 712 O O . VAL A 1 88 ? 11.742 -22.875 -10.789 1 94.69 88 VAL A O 1
ATOM 715 N N . GLY A 1 89 ? 11.266 -24.922 -10.055 1 95.88 89 GLY A N 1
ATOM 716 C CA . GLY A 1 89 ? 11.531 -24.625 -8.656 1 95.88 89 GLY A CA 1
ATOM 717 C C . GLY A 1 89 ? 10.281 -24.281 -7.871 1 95.88 89 GLY A C 1
ATOM 718 O O . GLY A 1 89 ? 10.305 -24.25 -6.637 1 95.88 89 GLY A O 1
ATOM 719 N N . GLU A 1 90 ? 9.164 -24.078 -8.547 1 97.81 90 GLU A N 1
ATOM 720 C CA . GLU A 1 90 ? 7.945 -23.625 -7.891 1 97.81 90 GLU A CA 1
ATOM 721 C C . GLU A 1 90 ? 6.777 -24.562 -8.18 1 97.81 90 GLU A C 1
ATOM 723 O O . GLU A 1 90 ? 5.617 -24.156 -8.086 1 97.81 90 GLU A O 1
ATOM 728 N N . GLU A 1 91 ? 7.055 -25.828 -8.555 1 98.56 91 GLU A N 1
ATOM 729 C CA . GLU A 1 91 ? 6.047 -26.781 -8.984 1 98.56 91 GLU A CA 1
ATOM 730 C C . GLU A 1 91 ? 5.074 -27.109 -7.855 1 98.56 91 GLU A C 1
ATOM 732 O O . GLU A 1 91 ? 3.881 -27.312 -8.094 1 98.56 91 GLU A O 1
ATOM 737 N N . ALA A 1 92 ? 5.605 -27.141 -6.641 1 98.75 92 ALA A N 1
ATOM 738 C CA . ALA A 1 92 ? 4.754 -27.484 -5.5 1 98.75 92 ALA A CA 1
ATOM 739 C C . ALA A 1 92 ? 3.672 -26.422 -5.301 1 98.75 92 ALA A C 1
ATOM 741 O O . ALA A 1 92 ? 2.52 -26.75 -5.016 1 98.75 92 ALA A O 1
ATOM 742 N N . ILE A 1 93 ? 4.023 -25.172 -5.391 1 98.81 93 ILE A N 1
ATOM 743 C CA . ILE A 1 93 ? 3.055 -24.094 -5.242 1 98.81 93 ILE A CA 1
ATOM 744 C C . ILE A 1 93 ? 1.976 -24.219 -6.316 1 98.81 93 ILE A C 1
ATOM 746 O O . ILE A 1 93 ? 0.785 -24.062 -6.027 1 98.81 93 ILE A O 1
ATOM 750 N N . ASN A 1 94 ? 2.375 -24.484 -7.527 1 98.75 94 ASN A N 1
ATOM 751 C CA . ASN A 1 94 ? 1.453 -24.594 -8.648 1 98.75 94 ASN A CA 1
ATOM 752 C C . ASN A 1 94 ? 0.442 -25.719 -8.438 1 98.75 94 ASN A C 1
ATOM 754 O O . ASN A 1 94 ? -0.767 -25.484 -8.453 1 98.75 94 ASN A O 1
ATOM 758 N N . ILE A 1 95 ? 0.939 -26.875 -8.172 1 98.94 95 ILE A N 1
ATOM 759 C CA . ILE A 1 95 ? 0.099 -28.062 -8.234 1 98.94 95 ILE A CA 1
ATOM 760 C C . ILE A 1 95 ? -0.621 -28.266 -6.898 1 98.94 95 ILE A C 1
ATOM 762 O O . ILE A 1 95 ? -1.829 -28.5 -6.867 1 98.94 95 ILE A O 1
ATOM 766 N N . ALA A 1 96 ? 0.095 -28.141 -5.781 1 98.94 96 ALA A N 1
ATOM 767 C CA . ALA A 1 96 ? -0.498 -28.438 -4.48 1 98.94 96 ALA A CA 1
ATOM 768 C C . ALA A 1 96 ? -1.545 -27.391 -4.102 1 98.94 96 ALA A C 1
ATOM 770 O O . ALA A 1 96 ? -2.543 -27.703 -3.451 1 98.94 96 ALA A O 1
ATOM 771 N N . SER A 1 97 ? -1.313 -26.094 -4.457 1 98.94 97 SER A N 1
ATOM 772 C CA . SER A 1 97 ? -2.355 -25.109 -4.207 1 98.94 97 SER A CA 1
ATOM 773 C C . SER A 1 97 ? -3.621 -25.438 -4.996 1 98.94 97 SER A C 1
ATOM 775 O O . SER A 1 97 ? -4.727 -25.359 -4.461 1 98.94 97 SER A O 1
ATOM 777 N N . ALA A 1 98 ? -3.471 -25.781 -6.246 1 98.88 98 ALA A N 1
ATOM 778 C CA . ALA A 1 98 ? -4.609 -26.125 -7.094 1 98.88 98 ALA A CA 1
ATOM 779 C C . ALA A 1 98 ? -5.359 -27.344 -6.543 1 98.88 98 ALA A C 1
ATOM 781 O O . ALA A 1 98 ? -6.594 -27.375 -6.555 1 98.88 98 ALA A O 1
ATOM 782 N N . ALA A 1 99 ? -4.605 -28.312 -6.102 1 98.88 99 ALA A N 1
ATOM 783 C CA . ALA A 1 99 ? -5.191 -29.531 -5.566 1 98.88 99 ALA A CA 1
ATOM 784 C C . ALA A 1 99 ? -6.059 -29.234 -4.344 1 98.88 99 ALA A C 1
ATOM 7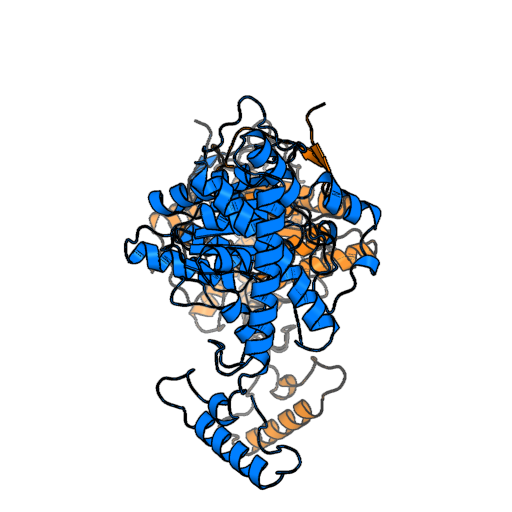86 O O . ALA A 1 99 ? -7.008 -29.969 -4.059 1 98.88 99 ALA A O 1
ATOM 787 N N . ALA A 1 100 ? -5.742 -28.188 -3.648 1 98.88 100 ALA A N 1
ATOM 788 C CA . ALA A 1 100 ? -6.422 -27.844 -2.402 1 98.88 100 ALA A CA 1
ATOM 789 C C . ALA A 1 100 ? -7.676 -27.016 -2.672 1 98.88 100 ALA A C 1
ATOM 791 O O . ALA A 1 100 ? -8.477 -26.781 -1.767 1 98.88 100 ALA A O 1
ATOM 792 N N . LEU A 1 101 ? -7.883 -26.562 -3.867 1 98.75 101 LEU A N 1
ATOM 793 C CA . LEU A 1 101 ? -8.984 -25.672 -4.227 1 98.75 101 LEU A CA 1
ATOM 794 C C . LEU A 1 101 ? -10.133 -26.453 -4.852 1 98.75 101 LEU A C 1
ATOM 796 O O . LEU A 1 101 ? -9.945 -27.594 -5.289 1 98.75 101 LEU A O 1
ATOM 800 N N . SER A 1 102 ? -11.273 -25.844 -4.887 1 98.19 102 SER A N 1
ATOM 801 C CA . SER A 1 102 ? -12.438 -26.359 -5.598 1 98.19 102 SER A CA 1
ATOM 802 C C . SER A 1 102 ? -12.469 -25.875 -7.043 1 98.19 102 SER A C 1
ATOM 804 O O . SER A 1 102 ? -11.984 -24.781 -7.34 1 98.19 102 SER A O 1
ATOM 806 N N . PRO A 1 103 ? -13.07 -26.703 -7.945 1 97.56 103 PRO A N 1
ATOM 807 C CA . PRO A 1 103 ? -13.234 -26.219 -9.32 1 97.56 103 PRO A CA 1
ATOM 808 C C . PRO A 1 103 ? -14.094 -24.969 -9.406 1 97.56 103 PRO A C 1
ATOM 810 O O . PRO A 1 103 ? -14.047 -24.25 -10.414 1 97.56 103 PRO A O 1
ATOM 813 N N . ASP A 1 104 ? -14.82 -24.688 -8.344 1 98.12 104 ASP A N 1
ATOM 814 C CA . ASP A 1 104 ? -15.711 -23.531 -8.336 1 98.12 104 ASP A CA 1
ATOM 815 C C . ASP A 1 104 ? -14.961 -22.266 -7.918 1 98.12 104 ASP A C 1
ATOM 817 O O . ASP A 1 104 ? -15.461 -21.156 -8.102 1 98.12 104 ASP A O 1
ATOM 821 N N . ASP A 1 105 ? -13.859 -22.469 -7.277 1 98.88 105 ASP A N 1
ATOM 822 C CA . ASP A 1 105 ? -13.055 -21.297 -6.949 1 98.88 105 ASP A CA 1
ATOM 823 C C . ASP A 1 105 ? -12.531 -20.609 -8.211 1 98.88 105 ASP A C 1
ATOM 825 O O . ASP A 1 105 ? -12.195 -21.281 -9.188 1 98.88 105 ASP A O 1
ATOM 829 N N . VAL A 1 106 ? -12.523 -19.297 -8.188 1 98.88 106 VAL A N 1
ATOM 830 C CA . VAL A 1 106 ? -12.094 -18.531 -9.359 1 98.88 106 VAL A CA 1
ATOM 831 C C . VAL A 1 106 ? -10.625 -18.141 -9.211 1 98.88 106 VAL A C 1
ATOM 833 O O . VAL A 1 106 ? -10.25 -17.469 -8.234 1 98.88 106 VAL A O 1
ATOM 836 N N . VAL A 1 107 ? -9.852 -18.531 -10.211 1 98.88 107 VAL A N 1
ATOM 837 C CA . VAL A 1 107 ? -8.414 -18.312 -10.133 1 98.88 107 VAL A CA 1
ATOM 838 C C . VAL A 1 107 ? -8.023 -17.109 -10.969 1 98.88 107 VAL A C 1
ATOM 840 O O . VAL A 1 107 ? -8.359 -17.031 -12.156 1 98.88 107 VAL A O 1
ATOM 843 N N . LEU A 1 108 ? -7.445 -16.141 -10.359 1 98.69 108 LEU A N 1
ATOM 844 C CA . LEU A 1 108 ? -6.809 -15.008 -11.031 1 98.69 108 LEU A CA 1
ATOM 845 C C . LEU A 1 108 ? -5.293 -15.094 -10.922 1 98.69 108 LEU A C 1
ATOM 847 O O . LEU A 1 108 ? -4.695 -14.539 -9.992 1 98.69 108 LEU A O 1
ATOM 851 N N . PRO A 1 109 ? -4.695 -15.727 -11.867 1 97.62 109 PRO A N 1
ATOM 852 C CA . PRO A 1 109 ? -3.275 -16.078 -11.773 1 97.62 109 PRO A CA 1
ATOM 853 C C . PRO A 1 109 ? -2.357 -14.922 -12.18 1 97.62 109 PRO A C 1
ATOM 855 O O . PRO A 1 109 ? -2.832 -13.891 -12.672 1 97.62 109 PRO A O 1
ATOM 858 N N . GLN A 1 110 ? -1.128 -15.117 -11.812 1 95.81 110 GLN A N 1
ATOM 859 C CA . GLN A 1 110 ? -0.041 -14.438 -12.508 1 95.81 110 GLN A CA 1
ATOM 860 C C . GLN A 1 110 ? 0.546 -15.32 -13.609 1 95.81 110 GLN A C 1
ATOM 862 O O . GLN A 1 110 ? 0.09 -16.453 -13.812 1 95.81 110 GLN A O 1
ATOM 867 N N . TYR A 1 111 ? 1.55 -14.953 -14.367 1 93.94 111 TYR A N 1
ATOM 868 C CA . TYR A 1 111 ? 2.016 -15.641 -15.57 1 93.94 111 TYR A CA 1
ATOM 869 C C . TYR A 1 111 ? 2.906 -16.828 -15.211 1 93.94 111 TYR A C 1
ATOM 871 O O . TYR A 1 111 ? 3.473 -17.469 -16.094 1 93.94 111 TYR A O 1
ATOM 879 N N . ARG A 1 112 ? 2.961 -17.203 -13.953 1 95.31 112 ARG A N 1
ATOM 880 C CA . ARG A 1 112 ? 3.877 -18.281 -13.586 1 95.31 112 ARG A CA 1
ATOM 881 C C . ARG A 1 112 ? 3.125 -19.453 -12.977 1 95.31 112 ARG A C 1
ATOM 883 O O . ARG A 1 112 ? 3.723 -20.297 -12.305 1 95.31 112 ARG A O 1
ATOM 890 N N . GLU A 1 113 ? 1.838 -19.516 -13.133 1 97.12 113 GLU A N 1
ATOM 891 C CA . GLU A 1 113 ? 1.07 -20.578 -12.492 1 97.12 113 GLU A CA 1
ATOM 892 C C . GLU A 1 113 ? 0.348 -21.438 -13.531 1 97.12 113 GLU A C 1
ATOM 894 O O . GLU A 1 113 ? -0.831 -21.75 -13.367 1 97.12 113 GLU A O 1
ATOM 899 N N . PRO A 1 114 ? 1.043 -21.875 -14.594 1 98 114 PRO A N 1
ATOM 900 C CA . PRO A 1 114 ? 0.366 -22.766 -15.539 1 98 114 PRO A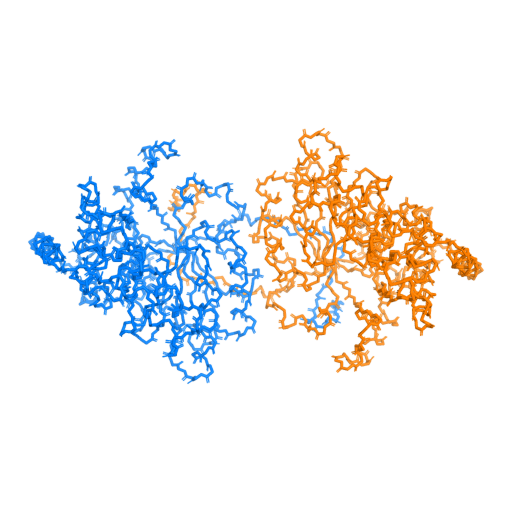 CA 1
ATOM 901 C C . PRO A 1 114 ? -0.054 -24.094 -14.898 1 98 114 PRO A C 1
ATOM 903 O O . PRO A 1 114 ? -0.984 -24.734 -15.383 1 98 114 PRO A O 1
ATOM 906 N N . GLY A 1 115 ? 0.673 -24.5 -13.812 1 98.69 115 GLY A N 1
ATOM 907 C CA . GLY A 1 115 ? 0.365 -25.75 -13.133 1 98.69 115 GLY A CA 1
ATOM 908 C C . GLY A 1 115 ? -1.035 -25.781 -12.547 1 98.69 115 GLY A C 1
ATOM 909 O O . GLY A 1 115 ? -1.646 -26.844 -12.445 1 98.69 115 GLY A O 1
ATOM 910 N N . VAL A 1 116 ? -1.533 -24.641 -12.125 1 98.75 116 VAL A N 1
ATOM 911 C CA . VAL A 1 116 ? -2.9 -24.578 -11.617 1 98.75 116 VAL A CA 1
ATOM 912 C C . VAL A 1 116 ? -3.881 -24.953 -12.727 1 98.75 116 VAL A C 1
ATOM 914 O O . VAL A 1 116 ? -4.82 -25.719 -12.492 1 98.75 116 VAL A O 1
ATOM 917 N N . LEU A 1 117 ? -3.588 -24.406 -13.836 1 98.12 117 LEU A N 1
ATOM 918 C CA . LEU A 1 117 ? -4.426 -24.672 -15 1 98.12 117 LEU A CA 1
ATOM 919 C C . LEU A 1 117 ? -4.289 -26.125 -15.445 1 98.12 117 LEU A C 1
ATOM 921 O O . LEU A 1 117 ? -5.277 -26.766 -15.82 1 98.12 117 LEU A O 1
ATOM 925 N N . LEU A 1 118 ? -3.066 -26.625 -15.461 1 98.69 118 LEU A N 1
ATOM 926 C CA . LEU A 1 118 ? -2.799 -28.031 -15.766 1 98.69 118 LEU A CA 1
ATOM 927 C C . LEU A 1 118 ? -3.59 -28.953 -14.844 1 98.69 118 LEU A C 1
ATOM 929 O O . LEU A 1 118 ? -4.234 -29.891 -15.305 1 98.69 118 LEU A O 1
ATOM 933 N N . TRP A 1 119 ? -3.592 -28.688 -13.633 1 98.81 119 TRP A N 1
ATOM 934 C CA . TRP A 1 119 ? -4.309 -29.484 -12.633 1 98.81 119 TRP A CA 1
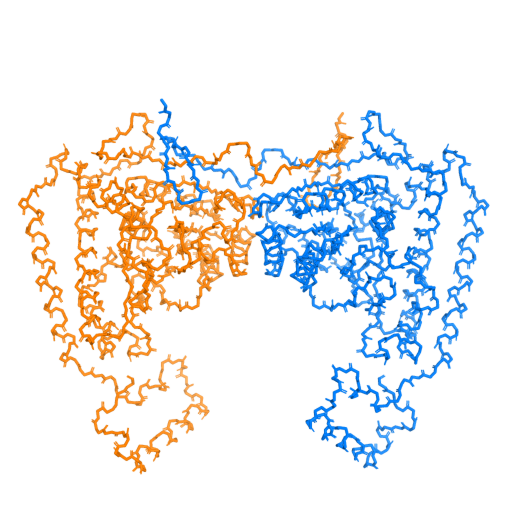ATOM 935 C C . TRP A 1 119 ? -5.805 -29.5 -12.922 1 98.81 119 TRP A C 1
ATOM 937 O O . TRP A 1 119 ? -6.465 -30.531 -12.734 1 98.81 119 TRP A O 1
ATOM 947 N N . ARG A 1 120 ? -6.297 -28.375 -13.422 1 98.56 120 ARG A N 1
ATOM 948 C CA . ARG A 1 120 ? -7.734 -28.219 -13.609 1 98.56 120 ARG A CA 1
ATOM 949 C C . ARG A 1 120 ? -8.188 -28.859 -14.914 1 98.56 120 ARG A C 1
ATOM 951 O O . ARG A 1 120 ? -9.383 -28.891 -15.219 1 98.56 120 ARG A O 1
ATOM 958 N N . GLY A 1 121 ? -7.219 -29.234 -15.742 1 98.31 121 GLY A N 1
ATOM 959 C CA . GLY A 1 121 ? -7.625 -30.047 -16.891 1 98.31 121 GLY A CA 1
ATOM 960 C C . GLY A 1 121 ? -7.289 -29.391 -18.219 1 98.31 121 GLY A C 1
ATOM 961 O O . GLY A 1 121 ? -7.641 -29.922 -19.281 1 98.31 121 GLY A O 1
ATOM 962 N N . PHE A 1 122 ? -6.648 -28.266 -18.219 1 98.44 122 PHE A N 1
ATOM 963 C CA . PHE A 1 122 ? -6.137 -27.703 -19.453 1 98.44 122 PHE A CA 1
ATOM 964 C C . PHE A 1 122 ? -5.141 -28.641 -20.109 1 98.44 122 PHE A C 1
ATOM 966 O O . PHE A 1 122 ? -4.168 -29.062 -19.484 1 98.44 122 PHE A O 1
ATOM 973 N N . THR A 1 123 ? -5.359 -29.031 -21.297 1 98.12 123 THR A N 1
ATOM 974 C CA . THR A 1 123 ? -4.574 -30.094 -21.922 1 98.12 123 THR A CA 1
ATOM 975 C C . THR A 1 123 ? -3.26 -29.547 -22.453 1 98.12 123 THR A C 1
ATOM 977 O O . THR A 1 123 ? -3.127 -28.344 -22.688 1 98.12 123 THR A O 1
ATOM 980 N N . LEU A 1 124 ? -2.332 -30.438 -22.672 1 98.44 124 LEU A N 1
ATOM 981 C CA . LEU A 1 124 ? -1.051 -30.062 -23.266 1 98.44 124 LEU A CA 1
ATOM 982 C C . LEU A 1 124 ? -1.247 -29.469 -24.656 1 98.44 124 LEU A C 1
ATOM 984 O O . LEU A 1 124 ? -0.513 -28.562 -25.047 1 98.44 124 LEU A O 1
ATOM 988 N N . GLU A 1 125 ? -2.227 -29.922 -25.359 1 98.06 125 GLU A N 1
ATOM 989 C CA . GLU A 1 125 ? -2.572 -29.375 -26.672 1 98.06 125 GLU A CA 1
ATOM 990 C C . GLU A 1 125 ? -3.051 -27.938 -26.547 1 98.06 125 GLU A C 1
ATOM 992 O O . GLU A 1 125 ? -2.68 -27.078 -27.359 1 98.06 125 GLU A O 1
ATOM 997 N N . GLU A 1 126 ? -3.861 -27.672 -25.609 1 98.19 126 GLU A N 1
ATOM 998 C CA . GLU A 1 126 ? -4.355 -26.328 -25.391 1 98.19 126 GLU A CA 1
ATOM 999 C C . GLU A 1 126 ? -3.219 -25.375 -25.031 1 98.19 126 GLU A C 1
ATOM 1001 O O . GLU A 1 126 ? -3.174 -24.234 -25.516 1 98.19 126 GLU A O 1
ATOM 1006 N N . PHE A 1 127 ? -2.295 -25.844 -24.156 1 98.56 127 PHE A N 1
ATOM 1007 C CA . PHE A 1 127 ? -1.118 -25.031 -23.859 1 98.56 127 PHE A CA 1
ATOM 1008 C C . PHE A 1 127 ? -0.337 -24.719 -25.125 1 98.56 127 PHE A C 1
ATOM 1010 O O . PHE A 1 127 ? 0.06 -23.562 -25.344 1 98.56 127 PHE A O 1
ATOM 1017 N N . ALA A 1 128 ? -0.115 -25.734 -25.922 1 98.38 128 ALA A N 1
ATOM 1018 C CA . ALA A 1 128 ? 0.647 -25.547 -27.156 1 98.38 128 ALA A CA 1
ATOM 1019 C C . ALA A 1 128 ? -0.047 -24.562 -28.094 1 98.38 128 ALA A C 1
ATOM 1021 O O . ALA A 1 128 ? 0.597 -23.672 -28.656 1 98.38 128 ALA A O 1
ATOM 1022 N N . ASN A 1 129 ? -1.329 -24.75 -28.266 1 97.69 129 ASN A N 1
ATOM 1023 C CA . ASN A 1 129 ? -2.08 -23.859 -29.141 1 97.69 129 ASN A CA 1
ATOM 1024 C C . ASN A 1 129 ? -1.927 -22.391 -28.703 1 97.69 129 ASN A C 1
ATOM 1026 O O . ASN A 1 129 ? -1.762 -21.516 -29.547 1 97.69 129 ASN A O 1
ATOM 1030 N N . GLN A 1 130 ? -2.049 -22.109 -27.469 1 97.5 130 GLN A N 1
ATOM 1031 C CA . GLN A 1 130 ? -1.91 -20.75 -26.969 1 97.5 130 GLN A CA 1
ATOM 1032 C C . GLN A 1 130 ? -0.502 -20.203 -27.203 1 97.5 130 GLN A C 1
ATOM 1034 O O . GLN A 1 130 ? -0.333 -19.062 -27.625 1 97.5 130 GLN A O 1
ATOM 1039 N N . CYS A 1 131 ? 0.522 -21.016 -26.938 1 97.31 131 CYS A N 1
ATOM 1040 C CA . CYS A 1 131 ? 1.903 -20.578 -27.109 1 97.31 131 CYS A CA 1
ATOM 1041 C C . CYS A 1 131 ? 2.201 -20.266 -28.578 1 97.31 131 CYS A C 1
ATOM 1043 O O . CYS A 1 131 ? 2.998 -19.375 -28.875 1 97.31 131 CYS A O 1
ATOM 1045 N N . PHE A 1 132 ? 1.528 -20.953 -29.469 1 95.94 132 PHE A N 1
ATOM 1046 C CA . PHE A 1 132 ? 1.768 -20.766 -30.891 1 95.94 132 PHE A CA 1
ATOM 1047 C C . PHE A 1 132 ? 0.822 -19.719 -31.469 1 95.94 132 PHE A C 1
ATOM 1049 O O . PHE A 1 132 ? 0.965 -19.328 -32.625 1 95.94 132 PHE A O 1
ATOM 1056 N N . GLY A 1 133 ? -0.183 -19.281 -30.734 1 93.75 133 GLY A N 1
ATOM 1057 C CA . GLY A 1 133 ? -1.108 -18.25 -31.156 1 93.75 133 GLY A CA 1
ATOM 1058 C C . GLY A 1 133 ? -1.895 -18.625 -32.406 1 93.75 133 GLY A C 1
ATOM 1059 O O . GLY A 1 133 ? -2.043 -17.828 -33.312 1 93.75 133 GLY A O 1
ATOM 1060 N N . ASN A 1 134 ? -2.254 -19.875 -32.469 1 93.88 134 ASN A N 1
ATOM 1061 C CA . ASN A 1 134 ? -2.941 -20.344 -33.656 1 93.88 134 ASN A CA 1
ATOM 1062 C C . ASN A 1 134 ? -4.457 -20.234 -33.5 1 93.88 134 ASN A C 1
ATOM 1064 O O . ASN A 1 134 ? -4.949 -19.625 -32.562 1 93.88 134 ASN A O 1
ATOM 1068 N N . LYS A 1 135 ? -5.242 -20.75 -34.438 1 92.75 135 LYS A N 1
ATOM 1069 C CA . LYS A 1 135 ? -6.695 -20.594 -34.531 1 92.75 135 LYS A CA 1
ATOM 1070 C C . LYS A 1 135 ? -7.379 -21.328 -33.375 1 92.75 135 LYS A C 1
ATOM 1072 O O . LYS A 1 135 ? -8.508 -20.984 -33 1 92.75 135 LYS A O 1
ATOM 1077 N N . ALA A 1 136 ? -6.688 -22.297 -32.781 1 94.5 136 ALA A N 1
ATOM 1078 C CA . ALA A 1 136 ? -7.277 -23.094 -31.703 1 94.5 136 ALA A CA 1
ATOM 1079 C C . ALA A 1 136 ? -7.008 -22.453 -30.344 1 94.5 136 ALA A C 1
ATOM 1081 O O . ALA A 1 136 ? -7.535 -22.906 -29.328 1 94.5 136 ALA A O 1
ATOM 1082 N N . ASP A 1 137 ? -6.227 -21.422 -30.359 1 94.88 137 ASP A N 1
ATOM 1083 C CA . ASP A 1 137 ? -6 -20.641 -29.156 1 94.88 137 ASP A CA 1
ATOM 1084 C C . ASP A 1 137 ? -7.266 -19.891 -28.734 1 94.88 137 ASP A C 1
ATOM 1086 O O . ASP A 1 137 ? -7.879 -19.188 -29.531 1 94.88 137 ASP A O 1
ATOM 1090 N N . TYR A 1 138 ? -7.613 -19.984 -27.469 1 92.56 138 TYR A N 1
ATOM 1091 C CA . TYR A 1 138 ? -8.82 -19.344 -26.969 1 92.56 138 TYR A CA 1
ATOM 1092 C C . TYR A 1 138 ? -8.734 -17.828 -27.125 1 92.56 138 TYR A C 1
ATOM 1094 O O . TYR A 1 138 ? -9.758 -17.156 -27.328 1 92.56 138 TYR A O 1
ATOM 1102 N N . GLY A 1 139 ? -7.555 -17.266 -27.094 1 90 139 GLY A N 1
ATOM 1103 C CA . GLY A 1 139 ? -7.332 -15.836 -27.281 1 90 139 GLY A CA 1
ATOM 1104 C C . GLY A 1 139 ? -7.125 -15.438 -28.734 1 90 139 GLY A C 1
ATOM 1105 O O . GLY A 1 139 ? -6.934 -14.258 -29.031 1 90 139 GLY A O 1
ATOM 1106 N N . LYS A 1 140 ? -7.098 -16.375 -29.625 1 89.19 140 LYS A N 1
ATOM 1107 C CA . LYS A 1 140 ? -7.016 -16.188 -31.062 1 89.19 140 LYS A CA 1
ATOM 1108 C C . LYS A 1 140 ? -5.715 -15.477 -31.453 1 89.19 140 LYS A C 1
ATOM 1110 O O . LYS A 1 140 ? -5.707 -14.625 -32.344 1 89.19 140 LYS A O 1
ATOM 1115 N N . GLY A 1 141 ? -4.734 -15.688 -30.641 1 88 141 GLY A N 1
ATOM 1116 C CA . GLY A 1 141 ? -3.418 -15.172 -30.969 1 88 141 GLY A CA 1
ATOM 1117 C C . GLY A 1 141 ? -3.238 -13.711 -30.594 1 88 141 GLY A C 1
ATOM 1118 O O . GLY A 1 141 ? -2.232 -13.094 -30.953 1 88 141 GLY A O 1
ATOM 1119 N N . ARG A 1 142 ? -4.156 -13.203 -29.859 1 88.12 142 ARG A N 1
ATOM 1120 C CA . ARG A 1 142 ? -4.125 -11.773 -29.547 1 88.12 142 ARG A CA 1
ATOM 1121 C C . ARG A 1 142 ? -3.307 -11.5 -28.281 1 88.12 142 ARG A C 1
ATOM 1123 O O . ARG A 1 142 ? -3.082 -10.344 -27.922 1 88.12 142 ARG A O 1
ATOM 1130 N N . GLN A 1 143 ? -2.896 -12.562 -27.594 1 89.62 143 GLN A N 1
ATOM 1131 C CA . GLN A 1 143 ? -2.098 -12.453 -26.375 1 89.62 143 GLN A CA 1
ATOM 1132 C C . GLN A 1 143 ? -0.719 -13.078 -26.562 1 89.62 143 GLN A C 1
ATOM 1134 O O . GLN A 1 143 ? -0.543 -13.969 -27.391 1 89.62 143 GLN A O 1
ATOM 1139 N N . MET A 1 144 ? 0.162 -12.578 -25.766 1 91.62 144 MET A N 1
ATOM 1140 C CA . MET A 1 144 ? 1.496 -13.172 -25.781 1 91.62 144 MET A CA 1
ATOM 1141 C C . MET A 1 144 ? 1.457 -14.609 -25.281 1 91.62 144 MET A C 1
ATOM 1143 O O . MET A 1 144 ? 0.582 -14.969 -24.484 1 91.62 144 MET A O 1
ATOM 1147 N N . PRO A 1 145 ? 2.449 -15.414 -25.766 1 94.19 145 PRO A N 1
ATOM 1148 C CA . PRO A 1 145 ? 2.537 -16.75 -25.188 1 94.19 145 PRO A CA 1
ATOM 1149 C C . PRO A 1 145 ? 2.518 -16.75 -23.672 1 94.19 145 PRO A C 1
ATOM 1151 O O . PRO A 1 145 ? 3.041 -15.828 -23.031 1 94.19 145 PRO A O 1
ATOM 1154 N N . ILE A 1 146 ? 1.862 -17.781 -23.078 1 95.94 146 ILE A N 1
ATOM 1155 C CA . ILE A 1 146 ? 1.797 -18.125 -21.656 1 95.94 146 ILE A CA 1
ATOM 1156 C C . ILE A 1 146 ? 0.663 -17.344 -21 1 95.94 146 ILE A C 1
ATOM 1158 O O . ILE A 1 146 ? 0.383 -17.531 -19.812 1 95.94 146 ILE A O 1
ATOM 1162 N N . HIS A 1 147 ? 0.075 -16.391 -21.672 1 96.56 147 HIS A N 1
ATOM 1163 C CA . HIS A 1 147 ? -1.072 -15.664 -21.141 1 96.56 147 HIS A CA 1
ATOM 1164 C C . HIS A 1 147 ? -2.355 -16.469 -21.297 1 96.56 147 HIS A C 1
ATOM 1166 O O . HIS A 1 147 ? -3.281 -16.047 -21.984 1 96.56 147 HIS A O 1
ATOM 1172 N N . TYR A 1 148 ? -2.436 -17.5 -20.609 1 97 148 TYR A N 1
ATOM 1173 C CA . TYR A 1 148 ? -3.512 -18.484 -20.672 1 97 148 TYR A CA 1
ATOM 1174 C C . TYR A 1 148 ? -4.793 -17.938 -20.062 1 97 148 TYR A C 1
ATOM 1176 O O . TYR A 1 148 ? -4.762 -16.969 -19.297 1 97 148 TYR A O 1
ATOM 1184 N N . GLY A 1 149 ? -5.918 -18.516 -20.391 1 96.31 149 GLY A N 1
ATOM 1185 C CA . GLY A 1 149 ? -7.234 -18.297 -19.812 1 96.31 149 GLY A CA 1
ATOM 1186 C C . GLY A 1 149 ? -8.227 -19.391 -20.172 1 96.31 149 GLY A C 1
ATOM 1187 O O . GLY A 1 149 ? -8.078 -20.062 -21.188 1 96.31 149 GLY A O 1
ATOM 1188 N N . SER A 1 150 ? -9.133 -19.609 -19.297 1 97.62 150 SER A N 1
ATOM 1189 C CA . SER A 1 150 ? -10.164 -20.609 -19.562 1 97.62 150 SER A CA 1
ATOM 1190 C C . SER A 1 150 ? -11.422 -20.328 -18.734 1 97.62 150 SER A C 1
ATOM 1192 O O . SER A 1 150 ? -11.406 -20.453 -17.516 1 97.62 150 SER A O 1
ATOM 1194 N N . ASN A 1 151 ? -12.5 -20 -19.406 1 95.94 151 ASN A N 1
ATOM 1195 C CA . ASN A 1 151 ? -13.781 -19.844 -18.734 1 95.94 151 ASN A CA 1
ATOM 1196 C C . ASN A 1 151 ? -14.258 -21.156 -18.125 1 95.94 151 ASN A C 1
ATOM 1198 O O . ASN A 1 151 ? -14.742 -21.172 -17 1 95.94 151 ASN A O 1
ATOM 1202 N N . ARG A 1 152 ? -14.031 -22.188 -18.875 1 96.94 152 ARG A N 1
ATOM 1203 C CA . ARG A 1 152 ? -14.484 -23.516 -18.469 1 96.94 152 ARG A CA 1
ATOM 1204 C C . ARG A 1 152 ? -13.844 -23.938 -17.156 1 96.94 152 ARG A C 1
ATOM 1206 O O . ARG A 1 152 ? -14.477 -24.609 -16.328 1 96.94 152 ARG A O 1
ATOM 1213 N N . LEU A 1 153 ? -12.641 -23.453 -16.875 1 98.38 153 LEU A N 1
ATOM 1214 C CA . LEU A 1 153 ? -11.875 -23.938 -15.734 1 98.38 153 LEU A CA 1
ATOM 1215 C C . LEU A 1 153 ? -11.742 -22.844 -14.68 1 98.38 153 LEU A C 1
ATOM 1217 O O . LEU A 1 153 ? -10.891 -22.938 -13.789 1 98.38 153 LEU A O 1
ATOM 1221 N N . ASN A 1 154 ? -12.555 -21.75 -14.766 1 98.38 154 ASN A N 1
ATOM 1222 C CA . ASN A 1 154 ? -12.562 -20.625 -13.82 1 98.38 154 ASN A CA 1
ATOM 1223 C C . ASN A 1 154 ? -11.156 -20.078 -13.602 1 98.38 154 ASN A C 1
ATOM 1225 O O . ASN A 1 154 ? -10.727 -19.906 -12.461 1 98.38 154 ASN A O 1
ATOM 1229 N N . TYR A 1 155 ? -10.547 -19.844 -14.695 1 98.38 155 TYR A N 1
ATOM 1230 C CA . TYR A 1 155 ? -9.188 -19.312 -14.75 1 98.38 155 TYR A CA 1
ATOM 1231 C C . TYR A 1 155 ? -9.133 -18.047 -15.602 1 98.38 155 TYR A C 1
ATOM 1233 O O . TYR A 1 155 ? -9.18 -18.125 -16.828 1 98.38 155 TYR A O 1
ATOM 1241 N N . PHE A 1 156 ? -9 -16.906 -14.945 1 97.44 156 PHE A N 1
ATOM 1242 C CA . PHE A 1 156 ? -8.992 -15.617 -15.641 1 97.44 156 PHE A CA 1
ATOM 1243 C C . PHE A 1 156 ? -7.77 -15.508 -16.547 1 97.44 156 PHE A C 1
ATOM 1245 O O . PHE A 1 156 ? -6.703 -16.031 -16.234 1 97.44 156 PHE A O 1
ATOM 1252 N N . THR A 1 157 ? -7.98 -14.812 -17.625 1 96.12 157 THR A N 1
ATOM 1253 C CA . THR A 1 157 ? -6.871 -14.602 -18.547 1 96.12 157 THR A CA 1
ATOM 1254 C C . THR A 1 157 ? -5.785 -13.75 -17.891 1 96.12 157 THR A C 1
ATOM 1256 O O . THR A 1 157 ? -6.082 -12.734 -17.25 1 96.12 157 THR A O 1
ATOM 1259 N N . ILE A 1 158 ? -4.605 -14.156 -18.109 1 95.81 158 ILE A N 1
ATOM 1260 C CA . ILE A 1 158 ? -3.438 -13.516 -17.5 1 95.81 158 ILE A CA 1
ATOM 1261 C C . ILE A 1 158 ? -3.207 -12.148 -18.156 1 95.81 158 ILE A C 1
ATOM 1263 O O . ILE A 1 158 ? -3.348 -12.008 -19.375 1 95.81 158 ILE A O 1
ATOM 1267 N N . SER A 1 159 ? -2.943 -11.188 -17.297 1 92.31 159 SER A N 1
ATOM 1268 C CA . SER A 1 159 ? -2.475 -9.883 -17.766 1 92.31 159 SER A CA 1
ATOM 1269 C C . SER A 1 159 ? -0.995 -9.688 -17.453 1 92.31 159 SER A C 1
ATOM 1271 O O . SER A 1 159 ? -0.508 -10.133 -16.406 1 92.31 159 SER A O 1
ATOM 1273 N N . SER A 1 160 ? -0.332 -8.977 -18.328 1 88.44 160 SER A N 1
ATOM 1274 C CA . SER A 1 160 ? 1.112 -8.82 -18.203 1 88.44 160 SER A CA 1
ATOM 1275 C C . SER A 1 160 ? 1.462 -7.871 -17.062 1 88.44 160 SER A C 1
ATOM 1277 O O . SER A 1 160 ? 2.436 -8.094 -16.344 1 88.44 160 SER A O 1
ATOM 1279 N N . PRO A 1 161 ? 0.724 -6.77 -17.016 1 89.56 161 PRO A N 1
ATOM 1280 C CA . PRO A 1 161 ? 1.09 -5.844 -15.938 1 89.56 161 PRO A CA 1
ATOM 1281 C C . PRO A 1 161 ? 0.964 -6.473 -14.547 1 89.56 161 PRO A C 1
ATOM 1283 O O . PRO A 1 161 ? -0.023 -7.156 -14.266 1 89.56 161 PRO A O 1
ATOM 1286 N N . ILE A 1 162 ? 1.924 -6.152 -13.75 1 89.69 162 ILE A N 1
ATOM 1287 C CA . ILE A 1 162 ? 2.047 -6.832 -12.469 1 89.69 162 ILE A CA 1
ATOM 1288 C C . ILE A 1 162 ? 0.983 -6.312 -11.5 1 89.69 162 ILE A C 1
ATOM 1290 O O . ILE A 1 162 ? 0.692 -5.113 -11.477 1 89.69 162 ILE A O 1
ATOM 1294 N N . ALA A 1 163 ? 0.363 -7.188 -10.742 1 94.81 163 ALA A N 1
ATOM 1295 C CA . ALA A 1 163 ? -0.465 -6.961 -9.562 1 94.81 163 ALA A CA 1
ATOM 1296 C C . ALA A 1 163 ? -1.889 -6.574 -9.953 1 94.81 163 ALA A C 1
ATOM 1298 O O . ALA A 1 163 ? -2.766 -6.457 -9.094 1 94.81 163 ALA A O 1
ATOM 1299 N N . THR A 1 164 ? -2.217 -6.426 -11.25 1 95.19 164 THR A N 1
ATOM 1300 C CA . THR A 1 164 ? -3.539 -5.996 -11.688 1 95.19 164 THR A CA 1
ATOM 1301 C C . THR A 1 164 ? -4.609 -6.988 -11.242 1 95.19 164 THR A C 1
ATOM 1303 O O . THR A 1 164 ? -5.754 -6.605 -10.992 1 95.19 164 THR A O 1
ATOM 1306 N N . GLN A 1 165 ? -4.254 -8.242 -11.148 1 97.69 165 GLN A N 1
ATOM 1307 C CA . GLN A 1 165 ? -5.215 -9.281 -10.812 1 97.69 165 GLN A CA 1
ATOM 1308 C C . GLN A 1 165 ? -5.668 -9.172 -9.359 1 97.69 165 GLN A C 1
ATOM 1310 O O . GLN A 1 165 ? -6.691 -9.734 -8.977 1 97.69 165 GLN A O 1
ATOM 1315 N N . LEU A 1 166 ? -4.969 -8.414 -8.516 1 98.25 166 LEU A N 1
ATOM 1316 C CA . LEU A 1 166 ? -5.246 -8.398 -7.086 1 98.25 166 LEU A CA 1
ATOM 1317 C C . LEU A 1 166 ? -6.531 -7.629 -6.789 1 98.25 166 LEU A C 1
ATOM 1319 O O . LEU A 1 166 ? -7.438 -8.156 -6.141 1 98.25 166 LEU A O 1
ATOM 1323 N N . PRO A 1 167 ? -6.656 -6.328 -7.25 1 97.94 167 PRO A N 1
ATOM 1324 C CA . PRO A 1 167 ? -7.949 -5.672 -7.047 1 97.94 167 PRO A CA 1
ATOM 1325 C C . PRO A 1 167 ? -9.094 -6.414 -7.73 1 97.94 167 PRO A C 1
ATOM 1327 O O . PRO A 1 167 ? -10.227 -6.406 -7.234 1 97.94 167 PRO A O 1
ATOM 1330 N N . GLN A 1 168 ? -8.852 -7.039 -8.898 1 98.5 168 GLN A N 1
ATOM 1331 C CA . GLN A 1 168 ? -9.875 -7.836 -9.578 1 98.5 168 GLN A CA 1
ATOM 1332 C C . GLN A 1 168 ? -10.344 -8.992 -8.703 1 98.5 168 GLN A C 1
ATOM 1334 O O . GLN A 1 168 ? -11.531 -9.297 -8.641 1 98.5 168 GLN A O 1
ATOM 1339 N N . ALA A 1 169 ? -9.367 -9.633 -8.055 1 98.81 169 ALA A N 1
ATOM 1340 C CA . ALA A 1 169 ? -9.703 -10.75 -7.172 1 98.81 169 ALA A CA 1
ATOM 1341 C C . ALA A 1 169 ? -10.609 -10.297 -6.031 1 98.81 169 ALA A C 1
ATOM 1343 O O . ALA A 1 169 ? -11.523 -11.023 -5.633 1 98.81 169 ALA A O 1
ATOM 1344 N N . ALA A 1 170 ? -10.297 -9.117 -5.449 1 98.69 170 ALA A N 1
ATOM 1345 C CA . ALA A 1 170 ? -11.164 -8.555 -4.414 1 98.69 170 ALA A CA 1
ATOM 1346 C C . ALA A 1 170 ? -12.594 -8.391 -4.93 1 98.69 170 ALA A C 1
ATOM 1348 O O . ALA A 1 170 ? -13.555 -8.711 -4.227 1 98.69 170 ALA A O 1
ATOM 1349 N N . GLY A 1 171 ? -12.695 -7.848 -6.168 1 98.62 171 GLY A N 1
ATOM 1350 C CA . GLY A 1 171 ? -14.008 -7.703 -6.773 1 98.62 171 GLY A CA 1
ATOM 1351 C C . GLY A 1 171 ? -14.719 -9.031 -6.988 1 98.62 171 GLY A C 1
ATOM 1352 O O . GLY A 1 171 ? -15.906 -9.156 -6.699 1 98.62 171 GLY A O 1
ATOM 1353 N N . VAL A 1 172 ? -14 -10.023 -7.539 1 98.81 172 VAL A N 1
ATOM 1354 C CA . VAL A 1 172 ? -14.555 -11.344 -7.793 1 98.81 172 VAL A CA 1
ATOM 1355 C C . VAL A 1 172 ? -15 -11.984 -6.48 1 98.81 172 VAL A C 1
ATOM 1357 O O . VAL A 1 172 ? -16.109 -12.523 -6.387 1 98.81 172 VAL A O 1
ATOM 1360 N N . GLY A 1 173 ? -14.102 -11.977 -5.453 1 98.88 173 GLY A N 1
ATOM 1361 C CA . GLY A 1 173 ? -14.469 -12.5 -4.145 1 98.88 173 GLY A CA 1
ATOM 1362 C C . GLY A 1 173 ? -15.734 -11.875 -3.586 1 98.88 173 GLY A C 1
ATOM 1363 O O . GLY A 1 173 ? -16.594 -12.578 -3.062 1 98.88 173 GLY A O 1
ATOM 1364 N N . TYR A 1 174 ? -15.82 -10.539 -3.723 1 98.75 174 TYR A N 1
ATOM 1365 C CA . TYR A 1 174 ? -17 -9.82 -3.232 1 98.75 174 TYR A CA 1
ATOM 1366 C C . TYR A 1 174 ? -18.25 -10.266 -3.977 1 98.75 174 TYR A C 1
ATOM 1368 O O . TYR A 1 174 ? -19.312 -10.398 -3.379 1 98.75 174 TYR A O 1
ATOM 1376 N N . SER A 1 175 ? -18.141 -10.445 -5.305 1 98.56 175 SER A N 1
ATOM 1377 C CA . SER A 1 175 ? -19.25 -10.93 -6.102 1 98.56 175 SER A CA 1
ATOM 1378 C C . SER A 1 175 ? -19.703 -12.312 -5.641 1 98.56 175 SER A C 1
ATOM 1380 O O . SER A 1 175 ? -20.906 -12.578 -5.527 1 98.56 175 SER A O 1
ATOM 1382 N N . LEU A 1 176 ? -18.766 -13.211 -5.426 1 98.69 176 LEU A N 1
ATOM 1383 C CA . LEU A 1 176 ? -19.078 -14.562 -4.953 1 98.69 176 LEU A CA 1
ATOM 1384 C C . LEU A 1 176 ? -19.828 -14.508 -3.625 1 98.69 176 LEU A C 1
ATOM 1386 O O . LEU A 1 176 ? -20.766 -15.266 -3.412 1 98.69 176 LEU A O 1
ATOM 1390 N N . LYS A 1 177 ? -19.359 -13.641 -2.73 1 98.31 177 LYS A N 1
ATOM 1391 C CA . LYS A 1 177 ? -20.031 -13.422 -1.452 1 98.31 177 LYS A CA 1
ATOM 1392 C C . LYS A 1 177 ? -21.484 -12.977 -1.658 1 98.31 177 LYS A C 1
ATOM 1394 O O . LYS A 1 177 ? -22.391 -13.523 -1.046 1 98.31 177 LYS A O 1
ATOM 1399 N N . MET A 1 178 ? -21.641 -12 -2.486 1 98.25 178 MET A N 1
ATOM 1400 C CA . MET A 1 178 ? -22.984 -11.461 -2.744 1 98.25 178 MET A CA 1
ATOM 1401 C C . MET A 1 178 ? -23.906 -12.531 -3.316 1 98.25 178 MET A C 1
ATOM 1403 O O . MET A 1 178 ? -25.094 -12.547 -3.016 1 98.25 178 MET A O 1
ATOM 1407 N N . ASP A 1 179 ? -23.359 -13.43 -4.074 1 98.12 179 ASP A N 1
ATOM 1408 C CA . ASP A 1 179 ? -24.125 -14.5 -4.707 1 98.12 179 ASP A CA 1
ATOM 1409 C C . ASP A 1 179 ? -24.25 -15.711 -3.783 1 98.12 179 ASP A C 1
ATOM 1411 O O . ASP A 1 179 ? -24.828 -16.719 -4.16 1 98.12 179 ASP A O 1
ATOM 1415 N N . LYS A 1 180 ? -23.641 -15.664 -2.621 1 97.81 180 LYS A N 1
ATOM 1416 C CA . LYS A 1 180 ? -23.703 -16.703 -1.604 1 97.81 180 LYS A CA 1
ATOM 1417 C C . LYS A 1 180 ? -23.172 -18.031 -2.145 1 97.81 180 LYS A C 1
ATOM 1419 O O . LYS A 1 180 ? -23.781 -19.078 -1.95 1 97.81 180 LYS A O 1
ATOM 1424 N N . LYS A 1 181 ? -22.125 -17.906 -2.93 1 97.81 181 LYS A N 1
ATOM 1425 C CA . LYS A 1 181 ? -21.484 -19.109 -3.449 1 97.81 181 LYS A CA 1
ATOM 1426 C C . LYS A 1 181 ? -20.516 -19.688 -2.426 1 97.81 181 LYS A C 1
ATOM 1428 O O . LYS A 1 181 ? -19.891 -18.969 -1.65 1 97.81 181 LYS A O 1
ATOM 1433 N N . ASN A 1 182 ? -20.406 -20.969 -2.432 1 98.25 182 ASN A N 1
ATOM 1434 C CA . ASN A 1 182 ? -19.406 -21.656 -1.639 1 98.25 182 ASN A CA 1
ATOM 1435 C C . ASN A 1 182 ? -18.062 -21.734 -2.377 1 98.25 182 ASN A C 1
ATOM 1437 O O . ASN A 1 182 ? -17.578 -22.828 -2.691 1 98.25 182 ASN A O 1
ATOM 1441 N N . ALA A 1 183 ? -17.531 -20.594 -2.656 1 98.81 183 ALA A N 1
ATOM 1442 C CA . ALA A 1 183 ? -16.297 -20.453 -3.436 1 98.81 183 ALA A CA 1
ATOM 1443 C C . ALA A 1 183 ? -15.555 -19.172 -3.061 1 98.81 183 ALA A C 1
ATOM 1445 O O . ALA A 1 183 ? -16.109 -18.281 -2.426 1 98.81 183 ALA A O 1
ATOM 1446 N N . CYS A 1 184 ? -14.352 -19.125 -3.377 1 98.94 184 CYS A N 1
ATOM 1447 C CA . CYS A 1 184 ? -13.523 -17.953 -3.152 1 98.94 184 CYS A CA 1
ATOM 1448 C C . CYS A 1 184 ? -12.734 -17.594 -4.406 1 98.94 184 CYS A C 1
ATOM 1450 O O . CYS A 1 184 ? -12.695 -18.359 -5.363 1 98.94 184 CYS A O 1
ATOM 1452 N N . ALA A 1 185 ? -12.289 -16.344 -4.453 1 98.94 185 ALA A N 1
ATOM 1453 C CA . ALA A 1 185 ? -11.281 -15.961 -5.43 1 98.94 185 ALA A CA 1
ATOM 1454 C C . ALA A 1 185 ? -9.875 -16.297 -4.938 1 98.94 185 ALA A C 1
ATOM 1456 O O . ALA A 1 185 ? -9.578 -16.141 -3.752 1 98.94 185 ALA A O 1
ATOM 1457 N N . VAL A 1 186 ? -9.039 -16.828 -5.789 1 98.94 186 VAL A N 1
ATOM 1458 C CA . VAL A 1 186 ? -7.645 -17.125 -5.484 1 98.94 186 VAL A CA 1
ATOM 1459 C C . VAL A 1 186 ? -6.727 -16.391 -6.449 1 98.94 186 VAL A C 1
ATOM 1461 O O . VAL A 1 186 ? -6.898 -16.469 -7.668 1 98.94 186 VAL A O 1
ATOM 1464 N N . THR A 1 187 ? -5.848 -15.656 -5.906 1 98.88 187 THR A N 1
ATOM 1465 C CA . THR A 1 187 ? -4.934 -14.914 -6.766 1 98.88 187 THR A CA 1
ATOM 1466 C C . THR A 1 187 ? -3.484 -15.156 -6.359 1 98.88 187 THR A C 1
ATOM 1468 O O . THR A 1 187 ? -3.207 -15.492 -5.207 1 98.88 187 THR A O 1
ATOM 1471 N N . PHE A 1 188 ? -2.611 -15.062 -7.344 1 98.56 188 PHE A N 1
ATOM 1472 C CA . PHE A 1 188 ? -1.182 -15.289 -7.172 1 98.56 188 PHE A CA 1
ATOM 1473 C C . PHE A 1 188 ? -0.394 -14.023 -7.5 1 98.56 188 PHE A C 1
ATOM 1475 O O . PHE A 1 188 ? -0.736 -13.297 -8.43 1 98.56 188 PHE A O 1
ATOM 1482 N N . ILE A 1 189 ? 0.654 -13.805 -6.738 1 97.81 189 ILE A N 1
ATOM 1483 C CA . ILE A 1 189 ? 1.521 -12.664 -7.004 1 97.81 189 ILE A CA 1
ATOM 1484 C C . ILE A 1 189 ? 2.949 -12.992 -6.574 1 97.81 189 ILE A C 1
ATOM 1486 O O . ILE A 1 189 ? 3.162 -13.789 -5.66 1 97.81 189 ILE A O 1
ATOM 1490 N N . GLY A 1 190 ? 3.898 -12.492 -7.301 1 96.94 190 GLY A N 1
ATOM 1491 C CA . GLY A 1 190 ? 5.285 -12.602 -6.883 1 96.94 190 GLY A CA 1
ATOM 1492 C C . GLY A 1 190 ? 5.695 -11.531 -5.887 1 96.94 190 GLY A C 1
ATOM 1493 O O . GLY A 1 190 ? 4.973 -10.555 -5.691 1 96.94 190 GLY A O 1
ATOM 1494 N N . ASP A 1 191 ? 6.879 -11.742 -5.242 1 96.5 191 ASP A N 1
ATOM 1495 C CA . ASP A 1 191 ? 7.391 -10.781 -4.273 1 96.5 191 ASP A CA 1
ATOM 1496 C C . ASP A 1 191 ? 7.504 -9.391 -4.891 1 96.5 191 ASP A C 1
ATOM 1498 O O . ASP A 1 191 ? 7.176 -8.391 -4.246 1 96.5 191 ASP A O 1
ATOM 1502 N N . GLY A 1 192 ? 7.945 -9.328 -6.129 1 95.25 192 GLY A N 1
ATOM 1503 C CA . GLY A 1 192 ? 8.062 -8.039 -6.781 1 95.25 192 GLY A CA 1
ATOM 1504 C C . GLY A 1 192 ? 6.742 -7.297 -6.883 1 95.25 192 GLY A C 1
ATOM 1505 O O . GLY A 1 192 ? 6.695 -6.074 -6.742 1 95.25 192 GLY A O 1
ATOM 1506 N N . GLY A 1 193 ? 5.711 -8.016 -7.176 1 95.62 193 GLY A N 1
ATOM 1507 C CA . GLY A 1 193 ? 4.391 -7.422 -7.328 1 95.62 193 GLY A CA 1
ATOM 1508 C C . GLY A 1 193 ? 3.846 -6.836 -6.039 1 95.62 193 GLY A C 1
ATOM 1509 O O . GLY A 1 193 ? 2.912 -6.031 -6.062 1 95.62 193 GLY A O 1
ATOM 1510 N N . THR A 1 194 ? 4.395 -7.199 -4.895 1 96.06 194 THR A N 1
ATOM 1511 C CA . THR A 1 194 ? 3.904 -6.723 -3.604 1 96.06 194 THR A CA 1
ATOM 1512 C C . THR A 1 194 ? 4.379 -5.297 -3.338 1 96.06 194 THR A C 1
ATOM 1514 O O . THR A 1 194 ? 3.951 -4.664 -2.369 1 96.06 194 THR A O 1
ATOM 1517 N N . SER A 1 195 ? 5.223 -4.754 -4.188 1 93.12 195 SER A N 1
ATOM 1518 C CA . SER A 1 195 ? 5.688 -3.377 -4.07 1 93.12 195 SER A CA 1
ATOM 1519 C C . SER A 1 195 ? 4.875 -2.443 -4.961 1 93.12 195 SER A C 1
ATOM 1521 O O . SER A 1 195 ? 5.113 -1.232 -4.98 1 93.12 195 SER A O 1
ATOM 1523 N N . GLU A 1 196 ? 3.932 -2.986 -5.668 1 92.75 196 GLU A N 1
ATOM 1524 C CA . GLU A 1 196 ? 3.055 -2.182 -6.516 1 92.75 196 GLU A CA 1
ATOM 1525 C C . GLU A 1 196 ? 1.85 -1.669 -5.73 1 92.75 196 GLU A C 1
ATOM 1527 O O . GLU A 1 196 ? 1.369 -2.338 -4.812 1 92.75 196 GLU A O 1
ATOM 1532 N N . GLY A 1 197 ? 1.302 -0.52 -6.137 1 93.12 197 GLY A N 1
ATOM 1533 C CA . GLY A 1 197 ? 0.153 0.082 -5.477 1 93.12 197 GLY A CA 1
ATOM 1534 C C . GLY A 1 197 ? -1.072 -0.812 -5.48 1 93.12 197 GLY A C 1
ATOM 1535 O O . GLY A 1 197 ? -1.872 -0.78 -4.543 1 93.12 197 GLY A O 1
ATOM 1536 N N . ASP A 1 198 ? -1.25 -1.574 -6.5 1 95.62 198 ASP A N 1
ATOM 1537 C CA . ASP A 1 198 ? -2.42 -2.438 -6.633 1 95.62 198 ASP A CA 1
ATOM 1538 C C . ASP A 1 198 ? -2.438 -3.512 -5.547 1 95.62 198 ASP A C 1
ATOM 1540 O O . ASP A 1 198 ? -3.502 -4.012 -5.18 1 95.62 198 ASP A O 1
ATOM 1544 N N . PHE A 1 199 ? -1.227 -3.863 -5.105 1 97.81 199 PHE A N 1
ATOM 1545 C CA . PHE A 1 199 ? -1.164 -4.793 -3.986 1 97.81 199 PHE A CA 1
ATOM 1546 C C . PHE A 1 199 ? -1.889 -4.23 -2.771 1 97.81 199 PHE A C 1
ATOM 1548 O O . PHE A 1 199 ? -2.748 -4.895 -2.189 1 97.81 199 PHE A O 1
ATOM 1555 N N . HIS A 1 200 ? -1.561 -3.023 -2.482 1 96.25 200 HIS A N 1
ATOM 1556 C CA . HIS A 1 200 ? -2.174 -2.303 -1.372 1 96.25 200 HIS A CA 1
ATOM 1557 C C . HIS A 1 200 ? -3.682 -2.178 -1.562 1 96.25 200 HIS A C 1
ATOM 1559 O O . HIS A 1 200 ? -4.453 -2.5 -0.656 1 96.25 200 HIS A O 1
ATOM 1565 N N . ALA A 1 201 ? -4.105 -1.736 -2.674 1 96.31 201 ALA A N 1
ATOM 1566 C CA . ALA A 1 201 ? -5.52 -1.51 -2.963 1 96.31 201 ALA A CA 1
ATOM 1567 C C . ALA A 1 201 ? -6.312 -2.814 -2.893 1 96.31 201 ALA A C 1
ATOM 1569 O O . ALA A 1 201 ? -7.387 -2.863 -2.295 1 96.31 201 ALA A O 1
ATOM 1570 N N . GLY A 1 202 ? -5.77 -3.848 -3.531 1 98.06 202 GLY A N 1
ATOM 1571 C CA . GLY A 1 202 ? -6.445 -5.133 -3.551 1 98.06 202 GLY A CA 1
ATOM 1572 C C . GLY A 1 202 ? -6.668 -5.715 -2.166 1 98.06 202 GLY A C 1
ATOM 1573 O O . GLY A 1 202 ? -7.781 -6.121 -1.829 1 98.06 202 GLY A O 1
ATOM 1574 N N . LEU A 1 203 ? -5.598 -5.77 -1.358 1 98.44 203 LEU A N 1
ATOM 1575 C CA . LEU A 1 203 ? -5.699 -6.336 -0.018 1 98.44 203 LEU A CA 1
ATOM 1576 C C . LEU A 1 203 ? -6.625 -5.5 0.859 1 98.44 203 LEU A C 1
ATOM 1578 O O . LEU A 1 203 ? -7.48 -6.047 1.559 1 98.44 203 LEU A O 1
ATOM 1582 N N . ASN A 1 204 ? -6.48 -4.188 0.825 1 97.5 204 ASN A N 1
ATOM 1583 C CA . ASN A 1 204 ? -7.301 -3.305 1.649 1 97.5 204 ASN A CA 1
ATOM 1584 C C . ASN A 1 204 ? -8.781 -3.434 1.308 1 97.5 204 ASN A C 1
ATOM 1586 O O . ASN A 1 204 ? -9.625 -3.51 2.203 1 97.5 204 ASN A O 1
ATOM 1590 N N . PHE A 1 205 ? -9.102 -3.438 0.033 1 97.5 205 PHE A N 1
ATOM 1591 C CA . PHE A 1 205 ? -10.492 -3.551 -0.394 1 97.5 205 PHE A CA 1
ATOM 1592 C C . PHE A 1 205 ? -11.078 -4.895 0.019 1 97.5 205 PHE A C 1
ATOM 1594 O O . PHE A 1 205 ? -12.227 -4.969 0.455 1 97.5 205 PHE A O 1
ATOM 1601 N N . ALA A 1 206 ? -10.289 -5.945 -0.175 1 98.69 206 ALA A N 1
ATOM 1602 C CA . ALA A 1 206 ? -10.766 -7.27 0.217 1 98.69 206 ALA A CA 1
ATOM 1603 C C . ALA A 1 206 ? -11.07 -7.324 1.712 1 98.69 206 ALA A C 1
ATOM 1605 O O . ALA A 1 206 ? -12.07 -7.914 2.127 1 98.69 206 ALA A O 1
ATOM 1606 N N . ALA A 1 207 ? -10.219 -6.746 2.514 1 98.25 207 ALA A N 1
ATOM 1607 C CA . ALA A 1 207 ? -10.398 -6.734 3.963 1 98.25 207 ALA A CA 1
ATOM 1608 C C . ALA A 1 207 ? -11.648 -5.957 4.355 1 98.25 207 ALA A C 1
ATOM 1610 O O . ALA A 1 207 ? -12.484 -6.453 5.109 1 98.25 207 ALA A O 1
ATOM 1611 N N . VAL A 1 208 ? -11.828 -4.766 3.844 1 97.44 208 VAL A N 1
ATOM 1612 C CA . VAL A 1 208 ? -12.914 -3.863 4.215 1 97.44 208 VAL A CA 1
ATOM 1613 C C . VAL A 1 208 ? -14.25 -4.457 3.779 1 97.44 208 VAL A C 1
ATOM 1615 O O . VAL A 1 208 ? -15.242 -4.371 4.508 1 97.44 208 VAL A O 1
ATOM 1618 N N . MET A 1 209 ? -14.219 -5.059 2.58 1 97.62 209 MET A N 1
ATOM 1619 C CA . MET A 1 209 ? -15.461 -5.625 2.045 1 97.62 209 MET A CA 1
ATOM 1620 C C . MET A 1 209 ? -15.688 -7.035 2.574 1 97.62 209 MET A C 1
ATOM 1622 O O . MET A 1 209 ? -16.688 -7.668 2.254 1 97.62 209 MET A O 1
ATOM 1626 N N . GLU A 1 210 ? -14.719 -7.5 3.387 1 97.69 210 GLU A N 1
ATOM 1627 C CA . GLU A 1 210 ? -14.797 -8.859 3.902 1 97.69 210 GLU A CA 1
ATOM 1628 C C . GLU A 1 210 ? -15.047 -9.867 2.777 1 97.69 210 GLU A C 1
ATOM 1630 O O . GLU A 1 210 ? -15.977 -10.672 2.854 1 97.69 210 GLU A O 1
ATOM 1635 N N . ALA A 1 211 ? -14.242 -9.789 1.732 1 98.69 211 ALA A N 1
ATOM 1636 C CA . ALA A 1 211 ? -14.383 -10.641 0.554 1 98.69 211 ALA A CA 1
ATOM 1637 C C . ALA A 1 211 ? -13.602 -11.938 0.722 1 98.69 211 ALA A C 1
ATOM 1639 O O . ALA A 1 211 ? -12.492 -11.938 1.257 1 98.69 211 ALA A O 1
ATOM 1640 N N . PRO A 1 212 ? -14.195 -13.07 0.328 1 98.94 212 PRO A N 1
ATOM 1641 C CA . PRO A 1 212 ? -13.484 -14.352 0.392 1 98.94 212 PRO A CA 1
ATOM 1642 C C . PRO A 1 212 ? -12.398 -14.477 -0.669 1 98.94 212 PRO A C 1
ATOM 1644 O O . PRO A 1 212 ? -12.641 -15.016 -1.75 1 98.94 212 PRO A O 1
ATOM 1647 N N . VAL A 1 213 ? -11.258 -14.055 -0.364 1 98.94 213 VAL A N 1
ATOM 1648 C CA . VAL A 1 213 ? -10.117 -14.07 -1.272 1 98.94 213 VAL A CA 1
ATOM 1649 C C . VAL A 1 213 ? -8.922 -14.742 -0.594 1 98.94 213 VAL A C 1
ATOM 1651 O O . VAL A 1 213 ? -8.641 -14.484 0.579 1 98.94 213 VAL A O 1
ATOM 1654 N N . VAL A 1 214 ? -8.289 -15.617 -1.252 1 98.94 214 VAL A N 1
ATOM 1655 C CA . VAL A 1 214 ? -7.004 -16.156 -0.819 1 98.94 214 VAL A CA 1
ATOM 1656 C C . VAL A 1 214 ? -5.879 -15.562 -1.663 1 98.94 214 VAL A C 1
ATOM 1658 O O . VAL A 1 214 ? -5.805 -15.812 -2.869 1 98.94 214 VAL A O 1
ATOM 1661 N N . PHE A 1 215 ? -5.07 -14.758 -1.014 1 98.94 215 PHE A N 1
ATOM 1662 C CA . PHE A 1 215 ? -3.887 -14.195 -1.657 1 98.94 215 PHE A CA 1
ATOM 1663 C C . PHE A 1 215 ? -2.684 -15.109 -1.471 1 98.94 215 PHE A C 1
ATOM 1665 O O . PHE A 1 215 ? -2.24 -15.344 -0.343 1 98.94 215 PHE A O 1
ATOM 1672 N N . ILE A 1 216 ? -2.137 -15.594 -2.521 1 98.94 216 ILE A N 1
ATOM 1673 C CA . ILE A 1 216 ? -0.94 -16.422 -2.475 1 98.94 216 ILE A CA 1
ATOM 1674 C C . ILE A 1 216 ? 0.243 -15.664 -3.07 1 98.94 216 ILE A C 1
ATOM 1676 O O . ILE A 1 216 ? 0.279 -15.406 -4.273 1 98.94 216 ILE A O 1
ATOM 1680 N N . CYS A 1 217 ? 1.178 -15.359 -2.25 1 98.62 217 CYS A N 1
ATOM 1681 C CA . CYS A 1 217 ? 2.357 -14.625 -2.691 1 98.62 217 CYS A CA 1
ATOM 1682 C C . CYS A 1 217 ? 3.57 -15.547 -2.781 1 98.62 217 CYS A C 1
ATOM 1684 O O . CYS A 1 217 ? 4.016 -16.094 -1.771 1 98.62 217 CYS A O 1
ATOM 1686 N N . ARG A 1 218 ? 4.086 -15.672 -3.955 1 97.62 218 ARG A N 1
ATOM 1687 C CA . ARG A 1 218 ? 5.324 -16.422 -4.156 1 97.62 218 ARG A CA 1
ATOM 1688 C C . ARG A 1 218 ? 6.539 -15.547 -3.877 1 97.62 218 ARG A C 1
ATOM 1690 O O . ARG A 1 218 ? 6.895 -14.688 -4.688 1 97.62 218 ARG A O 1
ATOM 1697 N N . ASN A 1 219 ? 7.121 -15.75 -2.76 1 97.69 219 ASN A N 1
ATOM 1698 C CA . ASN A 1 219 ? 8.391 -15.102 -2.457 1 97.69 219 ASN A CA 1
ATOM 1699 C C . ASN A 1 219 ? 9.578 -15.961 -2.895 1 97.69 219 ASN A C 1
ATOM 1701 O O . ASN A 1 219 ? 10.062 -16.797 -2.131 1 97.69 219 ASN A O 1
ATOM 1705 N N . ASN A 1 220 ? 10.047 -15.672 -4.125 1 95.88 220 ASN A N 1
ATOM 1706 C CA . ASN A 1 220 ? 11.125 -16.5 -4.652 1 95.88 220 ASN A CA 1
ATOM 1707 C C . ASN A 1 220 ? 12.469 -15.789 -4.598 1 95.88 220 ASN A C 1
ATOM 1709 O O . ASN A 1 220 ? 13.43 -16.203 -5.25 1 95.88 220 ASN A O 1
ATOM 1713 N N . GLY A 1 221 ? 12.461 -14.656 -3.945 1 93.44 221 GLY A N 1
ATOM 1714 C CA . GLY A 1 221 ? 13.703 -13.977 -3.619 1 93.44 221 GLY A CA 1
ATOM 1715 C C . GLY A 1 221 ? 14.102 -12.938 -4.648 1 93.44 221 GLY A C 1
ATOM 1716 O O . GLY A 1 221 ? 14.992 -12.117 -4.398 1 93.44 221 GLY A O 1
ATOM 1717 N N . TRP A 1 222 ? 13.375 -12.922 -5.859 1 91.56 222 TRP A N 1
ATOM 1718 C CA . TRP A 1 222 ? 13.844 -12.062 -6.938 1 91.56 222 TRP A CA 1
ATOM 1719 C C . TRP A 1 222 ? 12.672 -11.523 -7.75 1 91.56 222 TRP A C 1
ATOM 1721 O O . TRP A 1 222 ? 11.867 -12.297 -8.281 1 91.56 222 TRP A O 1
ATOM 1731 N N . ALA A 1 223 ? 12.609 -10.203 -7.906 1 91.44 223 ALA A N 1
ATOM 1732 C CA . ALA A 1 223 ? 11.773 -9.555 -8.914 1 91.44 223 ALA A CA 1
ATOM 1733 C C . ALA A 1 223 ? 12.555 -9.289 -10.195 1 91.44 223 ALA A C 1
ATOM 1735 O O . ALA A 1 223 ? 13.25 -8.281 -10.305 1 91.44 223 ALA A O 1
ATOM 1736 N N . ILE A 1 224 ? 12.289 -10.117 -11.195 1 89.25 224 ILE A N 1
ATOM 1737 C CA . ILE A 1 224 ? 13.102 -10.141 -12.406 1 89.25 224 ILE A CA 1
ATOM 1738 C C . ILE A 1 224 ? 14.586 -10.148 -12.031 1 89.25 224 ILE A C 1
ATOM 1740 O O . ILE A 1 224 ? 15.211 -11.211 -11.984 1 89.25 224 ILE A O 1
ATOM 1744 N N . SER A 1 225 ? 15.18 -8.953 -11.758 1 88.06 225 SER A N 1
ATOM 1745 C CA . SER A 1 225 ? 16.594 -8.859 -11.414 1 88.06 225 SER A CA 1
ATOM 1746 C C . SER A 1 225 ? 16.812 -8.141 -10.086 1 88.06 225 SER A C 1
ATOM 1748 O O . SER A 1 225 ? 17.938 -7.859 -9.703 1 88.06 225 SER A O 1
ATOM 1750 N N . THR A 1 226 ? 15.812 -7.855 -9.414 1 91.31 226 THR A N 1
ATOM 1751 C CA . THR A 1 226 ? 15.883 -7.094 -8.18 1 91.31 226 THR A CA 1
ATOM 1752 C C . THR A 1 226 ? 15.766 -8.016 -6.965 1 91.31 226 THR A C 1
ATOM 1754 O O . THR A 1 226 ? 14.727 -8.648 -6.758 1 91.31 226 THR A O 1
ATOM 1757 N N . HIS A 1 227 ? 16.844 -8.008 -6.207 1 93.06 227 HIS A N 1
ATOM 1758 C CA . HIS A 1 227 ? 16.875 -8.828 -5 1 93.06 227 HIS A CA 1
ATOM 1759 C C . HIS A 1 227 ? 15.852 -8.336 -3.975 1 93.06 227 HIS A C 1
ATOM 1761 O O . HIS A 1 227 ? 15.531 -7.148 -3.936 1 93.06 227 HIS A O 1
ATOM 1767 N N . ILE A 1 228 ? 15.328 -9.188 -3.146 1 93.25 228 ILE A N 1
ATOM 1768 C CA . ILE A 1 228 ? 14.266 -8.875 -2.195 1 93.25 228 ILE A CA 1
ATOM 1769 C C . ILE A 1 228 ? 14.727 -7.766 -1.252 1 93.25 228 ILE A C 1
ATOM 1771 O O . ILE A 1 228 ? 13.922 -6.945 -0.807 1 93.25 228 ILE A O 1
ATOM 1775 N N . SER A 1 229 ? 16.031 -7.688 -0.911 1 91.56 229 SER A N 1
ATOM 1776 C CA . SER A 1 229 ? 16.547 -6.676 0.001 1 91.56 229 SER A CA 1
ATOM 1777 C C . SER A 1 229 ? 16.422 -5.277 -0.598 1 91.56 229 SER A C 1
ATOM 1779 O O . SER A 1 229 ? 16.531 -4.281 0.117 1 91.56 229 SER A O 1
ATOM 1781 N N . GLU A 1 230 ? 16.25 -5.273 -1.881 1 94.12 230 GLU A N 1
ATOM 1782 C CA . GLU A 1 230 ? 16.062 -3.996 -2.57 1 94.12 230 GLU A CA 1
ATOM 1783 C C . GLU A 1 230 ? 14.594 -3.705 -2.822 1 94.12 230 GLU A C 1
ATOM 1785 O O . GLU A 1 230 ? 14.25 -2.67 -3.396 1 94.12 230 GLU A O 1
ATOM 1790 N N . GLN A 1 231 ? 13.758 -4.602 -2.361 1 94 231 GLN A N 1
ATOM 1791 C CA . GLN A 1 231 ? 12.32 -4.469 -2.619 1 94 231 GLN A CA 1
ATOM 1792 C C . GLN A 1 231 ? 11.594 -3.922 -1.396 1 94 231 GLN A C 1
ATOM 1794 O O . GLN A 1 231 ? 10.703 -3.076 -1.524 1 94 231 GLN A O 1
ATOM 1799 N N . PHE A 1 232 ? 11.852 -4.367 -0.243 1 94.69 232 PHE A N 1
ATOM 1800 C CA . PHE A 1 232 ? 11.203 -3.973 1 1 94.69 232 PHE A CA 1
ATOM 1801 C C . PHE A 1 232 ? 12.094 -4.277 2.199 1 94.69 232 PHE A C 1
ATOM 1803 O O . PHE A 1 232 ? 13.023 -5.078 2.1 1 94.69 232 PHE A O 1
ATOM 1810 N N . ARG A 1 233 ? 11.836 -3.672 3.354 1 95.06 233 ARG A N 1
ATOM 1811 C CA . ARG A 1 233 ? 12.609 -3.85 4.578 1 95.06 233 ARG A CA 1
ATOM 1812 C C . ARG A 1 233 ? 11.836 -4.668 5.605 1 95.06 233 ARG A C 1
ATOM 1814 O O . ARG A 1 233 ? 12.367 -5.02 6.656 1 95.06 233 ARG A O 1
ATOM 1821 N N . SER A 1 234 ? 10.625 -5.008 5.332 1 94.81 234 SER A N 1
ATOM 1822 C CA . SER A 1 234 ? 9.781 -5.773 6.246 1 94.81 234 SER A CA 1
ATOM 1823 C C . SER A 1 234 ? 10.219 -7.23 6.316 1 94.81 234 SER A C 1
ATOM 1825 O O . SER A 1 234 ? 11.016 -7.684 5.492 1 94.81 234 SER A O 1
ATOM 1827 N N . ASP A 1 235 ? 9.789 -7.941 7.332 1 95.38 235 ASP A N 1
ATOM 1828 C CA . ASP A 1 235 ? 9.977 -9.383 7.434 1 95.38 235 ASP A CA 1
ATOM 1829 C C . ASP A 1 235 ? 9.141 -10.125 6.387 1 95.38 235 ASP A C 1
ATOM 1831 O O . ASP A 1 235 ? 8.234 -10.883 6.734 1 95.38 235 ASP A O 1
ATOM 1835 N N . GLY A 1 236 ? 9.523 -9.852 5.137 1 95.06 236 GLY A N 1
ATOM 1836 C CA . GLY A 1 236 ? 8.805 -10.477 4.039 1 95.06 236 GLY A CA 1
ATOM 1837 C C . GLY A 1 236 ? 7.422 -9.883 3.826 1 95.06 236 GLY A C 1
ATOM 1838 O O . GLY A 1 236 ? 7.223 -8.68 3.988 1 95.06 236 GLY A O 1
ATOM 1839 N N . ILE A 1 237 ? 6.566 -10.773 3.291 1 97.38 237 ILE A N 1
ATOM 1840 C CA . ILE A 1 237 ? 5.242 -10.336 2.863 1 97.38 237 ILE A CA 1
ATOM 1841 C C . ILE A 1 237 ? 4.219 -10.648 3.953 1 97.38 237 ILE A C 1
ATOM 1843 O O . ILE A 1 237 ? 3.225 -9.938 4.105 1 97.38 237 ILE A O 1
ATOM 1847 N N . VAL A 1 238 ? 4.508 -11.625 4.762 1 97.88 238 VAL A N 1
ATOM 1848 C CA . VAL A 1 238 ? 3.547 -12.18 5.711 1 97.88 238 VAL A CA 1
ATOM 1849 C C . VAL A 1 238 ? 3.123 -11.102 6.707 1 97.88 238 VAL A C 1
ATOM 1851 O O . VAL A 1 238 ? 1.958 -11.039 7.105 1 97.88 238 VAL A O 1
ATOM 1854 N N . VAL A 1 239 ? 3.984 -10.211 7.082 1 95.94 239 VAL A N 1
ATOM 1855 C CA . VAL A 1 239 ? 3.717 -9.234 8.133 1 95.94 239 VAL A CA 1
ATOM 1856 C C . VAL A 1 239 ? 2.84 -8.109 7.578 1 95.94 239 VAL A C 1
ATOM 1858 O O . VAL A 1 239 ? 2.295 -7.309 8.336 1 95.94 239 VAL A O 1
ATOM 1861 N N . LYS A 1 240 ? 2.707 -8.055 6.281 1 96.75 240 LYS A N 1
ATOM 1862 C CA . LYS A 1 240 ? 1.844 -7.047 5.676 1 96.75 240 LYS A CA 1
ATOM 1863 C C . LYS A 1 240 ? 0.372 -7.344 5.949 1 96.75 240 LYS A C 1
ATOM 1865 O O . LYS A 1 240 ? -0.476 -6.457 5.848 1 96.75 240 LYS A O 1
ATOM 1870 N N . GLY A 1 241 ? 0.064 -8.578 6.297 1 97.31 241 GLY A N 1
ATOM 1871 C CA . GLY A 1 241 ? -1.309 -8.953 6.59 1 97.31 241 GLY A CA 1
ATOM 1872 C C . GLY A 1 241 ? -1.944 -8.109 7.672 1 97.31 241 GLY A C 1
ATOM 1873 O O . GLY A 1 241 ? -3.049 -7.586 7.492 1 97.31 241 GLY A O 1
ATOM 1874 N N . GLN A 1 242 ? -1.265 -7.883 8.75 1 94.75 242 GLN A N 1
ATOM 1875 C CA . GLN A 1 242 ? -1.795 -7.109 9.867 1 94.75 242 GLN A CA 1
ATOM 1876 C C . GLN A 1 242 ? -2.033 -5.656 9.469 1 94.75 242 GLN A C 1
ATOM 1878 O O . GLN A 1 242 ?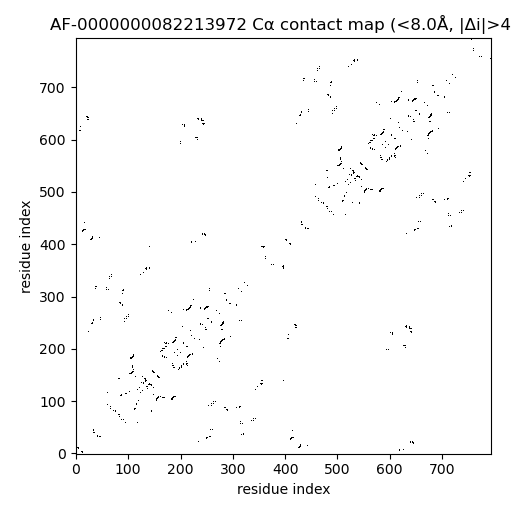 -2.938 -5.004 10 1 94.75 242 GLN A O 1
ATOM 1883 N N . ALA A 1 243 ? -1.218 -5.199 8.578 1 96.25 243 ALA A N 1
ATOM 1884 C CA . ALA A 1 243 ? -1.37 -3.826 8.102 1 96.25 243 ALA A CA 1
ATOM 1885 C C . ALA A 1 243 ? -2.715 -3.633 7.41 1 96.25 243 ALA A C 1
ATOM 1887 O O . ALA A 1 243 ? -3.174 -2.502 7.238 1 96.25 243 ALA A O 1
ATOM 1888 N N . TYR A 1 244 ? -3.348 -4.742 7.012 1 96.94 244 TYR A N 1
ATOM 1889 C CA . TYR A 1 244 ? -4.613 -4.656 6.297 1 96.94 244 TYR A CA 1
ATOM 1890 C C . TYR A 1 244 ? -5.715 -5.406 7.039 1 96.94 244 TYR A C 1
ATOM 1892 O O . TYR A 1 244 ? -6.84 -5.512 6.551 1 96.94 244 TYR A O 1
ATOM 1900 N N . GLY A 1 245 ? -5.387 -5.93 8.203 1 97.06 245 GLY A N 1
ATOM 1901 C CA . GLY A 1 245 ? -6.363 -6.711 8.945 1 97.06 245 GLY A CA 1
ATOM 1902 C C . GLY A 1 245 ? -6.668 -8.047 8.305 1 97.06 245 GLY A C 1
ATOM 1903 O O . GLY A 1 245 ? -7.828 -8.469 8.25 1 97.06 245 GLY A O 1
ATOM 1904 N N . ILE A 1 246 ? -5.66 -8.695 7.82 1 98.5 246 ILE A N 1
ATOM 1905 C CA . ILE A 1 246 ? -5.82 -9.961 7.113 1 98.5 246 ILE A CA 1
ATOM 1906 C C . ILE A 1 246 ? -4.996 -11.047 7.801 1 98.5 246 ILE A C 1
ATOM 1908 O O . ILE A 1 246 ? -3.805 -10.859 8.062 1 98.5 246 ILE A O 1
ATOM 1912 N N . ARG A 1 247 ? -5.629 -12.172 8.094 1 98.31 247 ARG A N 1
ATOM 1913 C CA . ARG A 1 247 ? -4.91 -13.336 8.602 1 98.31 247 ARG A CA 1
ATOM 1914 C C . ARG A 1 247 ? -3.865 -13.812 7.602 1 98.31 247 ARG A C 1
ATOM 1916 O O . ARG A 1 247 ? -4.113 -13.82 6.395 1 98.31 247 ARG A O 1
ATOM 1923 N N . SER A 1 248 ? -2.676 -14.227 8.117 1 98.69 248 SER A N 1
ATOM 1924 C CA . SER A 1 248 ? -1.586 -14.539 7.199 1 98.69 248 SER A CA 1
ATOM 1925 C C . SER A 1 248 ? -0.737 -15.695 7.715 1 98.69 248 SER A C 1
ATOM 1927 O O . SER A 1 248 ? -0.745 -15.992 8.914 1 98.69 248 SER A O 1
ATOM 1929 N N . ILE A 1 249 ? -0.015 -16.312 6.887 1 98.81 249 ILE A N 1
ATOM 1930 C CA . ILE A 1 249 ? 0.869 -17.422 7.258 1 98.81 249 ILE A CA 1
ATOM 1931 C C . ILE A 1 249 ? 2.039 -17.5 6.281 1 98.81 249 ILE A C 1
ATOM 1933 O O . ILE A 1 249 ? 1.889 -17.188 5.098 1 98.81 249 ILE A O 1
ATOM 1937 N N . ARG A 1 250 ? 3.238 -17.797 6.801 1 98.5 250 ARG A N 1
ATOM 1938 C CA . ARG A 1 250 ? 4.418 -18.109 5.996 1 98.5 250 ARG A CA 1
ATOM 1939 C C . ARG A 1 250 ? 4.617 -19.625 5.875 1 98.5 250 ARG A C 1
ATOM 1941 O O . ARG A 1 250 ? 4.613 -20.328 6.875 1 98.5 250 ARG A O 1
ATOM 1948 N N . VAL A 1 251 ? 4.816 -20.062 4.637 1 98.56 251 VAL A N 1
ATOM 1949 C CA . VAL A 1 251 ? 4.836 -21.5 4.363 1 98.56 251 VAL A CA 1
ATOM 1950 C C . VAL A 1 251 ? 6.035 -21.844 3.484 1 98.56 251 VAL A C 1
ATOM 1952 O O . VAL A 1 251 ? 6.449 -21.031 2.648 1 98.56 251 VAL A O 1
ATOM 1955 N N . ASP A 1 252 ? 6.582 -23.016 3.717 1 98.25 252 ASP A N 1
ATOM 1956 C CA . ASP A 1 252 ? 7.566 -23.547 2.785 1 98.25 252 ASP A CA 1
ATOM 1957 C C . ASP A 1 252 ? 6.918 -23.922 1.453 1 98.25 252 ASP A C 1
ATOM 1959 O O . ASP A 1 252 ? 6.32 -24.984 1.32 1 98.25 252 ASP A O 1
ATOM 1963 N N . GLY A 1 253 ? 7.125 -23.094 0.489 1 98.5 253 GLY A N 1
ATOM 1964 C CA . GLY A 1 253 ? 6.484 -23.25 -0.807 1 98.5 253 GLY A CA 1
ATOM 1965 C C . GLY A 1 253 ? 7.008 -24.438 -1.591 1 98.5 253 GLY A C 1
ATOM 1966 O O . GLY A 1 253 ? 6.418 -24.828 -2.598 1 98.5 253 GLY A O 1
ATOM 1967 N N . ASN A 1 254 ? 8.086 -25.047 -1.128 1 98.31 254 ASN A N 1
ATOM 1968 C CA . ASN A 1 254 ? 8.648 -26.203 -1.805 1 98.31 254 ASN A CA 1
ATOM 1969 C C . ASN A 1 254 ? 8.195 -27.5 -1.146 1 98.31 254 ASN A C 1
ATOM 1971 O O . ASN A 1 254 ? 8.625 -28.594 -1.548 1 98.31 254 ASN A O 1
ATOM 1975 N N . ASP A 1 255 ? 7.426 -27.406 -0.148 1 98.56 255 ASP A N 1
ATOM 1976 C CA . ASP A 1 255 ? 6.805 -28.531 0.535 1 98.56 255 ASP A CA 1
ATOM 1977 C C . ASP A 1 255 ? 5.355 -28.703 0.091 1 98.56 255 ASP A C 1
ATOM 1979 O O . ASP A 1 255 ? 4.457 -28.047 0.604 1 98.56 255 ASP A O 1
ATOM 1983 N N . ALA A 1 256 ? 5.156 -29.688 -0.731 1 98.75 256 ALA A N 1
ATOM 1984 C CA . ALA A 1 256 ? 3.85 -29.875 -1.358 1 98.75 256 ALA A CA 1
ATOM 1985 C C . ALA A 1 256 ? 2.768 -30.125 -0.312 1 98.75 256 ALA A C 1
ATOM 1987 O O . ALA A 1 256 ? 1.639 -29.656 -0.448 1 98.75 256 ALA A O 1
ATOM 1988 N N . LEU A 1 257 ? 3.094 -30.859 0.695 1 98.81 257 LEU A N 1
ATOM 1989 C CA . LEU A 1 257 ? 2.102 -31.156 1.723 1 98.81 257 LEU A CA 1
ATOM 1990 C C . LEU A 1 257 ? 1.781 -29.922 2.543 1 98.81 257 LEU A C 1
ATOM 1992 O O . LEU A 1 257 ? 0.627 -29.688 2.916 1 98.81 257 LEU A O 1
ATOM 1996 N N . ALA A 1 258 ? 2.77 -29.125 2.869 1 98.81 258 ALA A N 1
ATOM 1997 C CA . ALA A 1 258 ? 2.543 -27.875 3.58 1 98.81 258 ALA A CA 1
ATOM 1998 C C . ALA A 1 258 ? 1.683 -26.922 2.752 1 98.81 258 ALA A C 1
ATOM 2000 O O . ALA A 1 258 ? 0.77 -26.281 3.281 1 98.81 258 ALA A O 1
ATOM 2001 N N . VAL A 1 259 ? 2.023 -26.844 1.478 1 98.88 259 VAL A N 1
ATOM 2002 C CA . VAL A 1 259 ? 1.273 -25.969 0.573 1 98.88 259 VAL A CA 1
ATOM 2003 C C . VAL A 1 259 ? -0.184 -26.422 0.516 1 98.88 259 VAL A C 1
ATOM 2005 O O . VAL A 1 259 ? -1.098 -25.625 0.695 1 98.88 259 VAL A O 1
ATOM 2008 N N . TYR A 1 260 ? -0.39 -27.688 0.309 1 98.94 260 TYR A N 1
ATOM 2009 C CA . TYR A 1 260 ? -1.741 -28.234 0.229 1 98.94 260 TYR A CA 1
ATOM 2010 C C . TYR A 1 260 ? -2.523 -27.938 1.503 1 98.94 260 TYR A C 1
ATOM 2012 O O . TYR A 1 260 ? -3.645 -27.438 1.447 1 98.94 260 TYR A O 1
ATOM 2020 N N . SER A 1 261 ? -1.944 -28.281 2.59 1 98.88 261 SER A N 1
ATOM 2021 C CA . SER A 1 261 ? -2.611 -28.109 3.877 1 98.88 261 SER A CA 1
ATOM 2022 C C . SER A 1 261 ? -2.969 -26.656 4.141 1 98.88 261 SER A C 1
ATOM 2024 O O . SER A 1 261 ? -4.074 -26.359 4.594 1 98.88 261 SER A O 1
ATOM 2026 N N . THR A 1 262 ? -2.053 -25.781 3.867 1 98.88 262 THR A N 1
ATOM 2027 C CA . THR A 1 262 ? -2.24 -24.375 4.137 1 98.88 262 THR A CA 1
ATOM 2028 C C . THR A 1 262 ? -3.334 -23.781 3.244 1 98.88 262 THR A C 1
ATOM 2030 O O . THR A 1 262 ? -4.211 -23.062 3.717 1 98.88 262 THR A O 1
ATOM 2033 N N . VAL A 1 263 ? -3.283 -24.094 1.967 1 98.94 263 VAL A N 1
ATOM 2034 C CA . VAL A 1 263 ? -4.25 -23.547 1.027 1 98.94 263 VAL A CA 1
ATOM 2035 C C . VAL A 1 263 ? -5.641 -24.094 1.332 1 98.94 263 VAL A C 1
ATOM 2037 O O . VAL A 1 263 ? -6.637 -23.359 1.254 1 98.94 263 VAL A O 1
ATOM 2040 N N . ARG A 1 264 ? -5.688 -25.375 1.648 1 98.81 264 ARG A N 1
ATOM 2041 C CA . ARG A 1 264 ? -6.965 -25.969 2.031 1 98.81 264 ARG A CA 1
ATOM 2042 C C . ARG A 1 264 ? -7.566 -25.234 3.229 1 98.81 264 ARG A C 1
ATOM 2044 O O . ARG A 1 264 ? -8.758 -24.906 3.227 1 98.81 264 ARG A O 1
ATOM 2051 N N . SER A 1 265 ? -6.789 -25.031 4.211 1 98.81 265 SER A N 1
ATOM 2052 C CA . SER A 1 265 ? -7.234 -24.328 5.414 1 98.81 265 SER A CA 1
ATOM 2053 C C . SER A 1 265 ? -7.605 -22.891 5.109 1 98.81 265 SER A C 1
ATOM 2055 O O . SER A 1 265 ? -8.617 -22.375 5.605 1 98.81 265 SER A O 1
ATOM 2057 N N . ALA A 1 266 ? -6.773 -22.203 4.359 1 98.88 266 ALA A N 1
ATOM 2058 C CA . ALA A 1 266 ? -7.031 -20.812 3.982 1 98.88 266 ALA A CA 1
ATOM 2059 C C . ALA A 1 266 ? -8.344 -20.703 3.211 1 98.88 266 ALA A C 1
ATOM 2061 O O . ALA A 1 266 ? -9.125 -19.781 3.447 1 98.88 266 ALA A O 1
ATOM 2062 N N . ARG A 1 267 ? -8.539 -21.609 2.27 1 98.88 267 ARG A N 1
ATOM 2063 C CA . ARG A 1 267 ? -9.789 -21.625 1.514 1 98.88 267 ARG A CA 1
ATOM 2064 C C . ARG A 1 267 ? -10.992 -21.766 2.441 1 98.88 267 ARG A C 1
ATOM 2066 O O . ARG A 1 267 ? -11.992 -21.062 2.291 1 98.88 267 ARG A O 1
ATOM 2073 N N . GLU A 1 268 ? -10.867 -22.766 3.297 1 98.69 268 GLU A N 1
ATOM 2074 C CA . GLU A 1 268 ? -11.961 -22.984 4.238 1 98.69 268 GLU A CA 1
ATOM 2075 C C . GLU A 1 268 ? -12.273 -21.734 5.043 1 98.69 268 GLU A C 1
ATOM 2077 O O . GLU A 1 268 ? -13.438 -21.344 5.184 1 98.69 268 GLU A O 1
ATOM 2082 N N . MET A 1 269 ? -11.305 -21.109 5.543 1 98.56 269 MET A N 1
ATOM 2083 C CA . MET A 1 269 ? -11.477 -19.875 6.312 1 98.56 269 MET A CA 1
ATOM 2084 C C . MET A 1 269 ? -12.117 -18.781 5.457 1 98.56 269 MET A C 1
ATOM 2086 O O . MET A 1 269 ? -13.07 -18.125 5.887 1 98.56 269 MET A O 1
ATOM 2090 N N . ALA A 1 270 ? -11.578 -18.594 4.254 1 98.81 270 ALA A N 1
ATOM 2091 C CA . ALA A 1 270 ? -12.055 -17.531 3.369 1 98.81 270 ALA A CA 1
ATOM 2092 C C . ALA A 1 270 ? -13.539 -17.719 3.047 1 98.81 270 ALA A C 1
ATOM 2094 O O . ALA A 1 270 ? -14.312 -16.766 3.092 1 98.81 270 ALA A O 1
ATOM 2095 N N . VAL A 1 271 ? -13.922 -18.922 2.773 1 98.62 271 VAL A N 1
ATOM 2096 C CA . VAL A 1 271 ? -15.281 -19.203 2.324 1 98.62 271 VAL A CA 1
ATOM 2097 C C . VAL A 1 271 ? -16.234 -19.156 3.512 1 98.62 271 VAL A C 1
ATOM 2099 O O . VAL A 1 271 ? -17.297 -18.547 3.438 1 98.62 271 VAL A O 1
ATOM 2102 N N . THR A 1 272 ? -15.859 -19.781 4.645 1 98.38 272 THR A N 1
ATOM 2103 C CA . THR A 1 272 ? -16.766 -19.922 5.777 1 98.38 272 THR A CA 1
ATOM 2104 C C . THR A 1 272 ? -16.906 -18.594 6.535 1 98.38 272 THR A C 1
ATOM 2106 O O . THR A 1 272 ? -17.984 -18.281 7.039 1 98.38 272 THR A O 1
ATOM 2109 N N . GLU A 1 273 ? -15.805 -17.875 6.602 1 97.88 273 GLU A N 1
ATOM 2110 C CA . GLU A 1 273 ? -15.828 -16.656 7.391 1 97.88 273 GLU A CA 1
ATOM 2111 C C . GLU A 1 273 ? -16 -15.43 6.496 1 97.88 273 GLU A C 1
ATOM 2113 O O . GLU A 1 273 ? -16.188 -14.312 6.992 1 97.88 273 GLU A O 1
ATOM 2118 N N . GLN A 1 274 ? -15.922 -15.633 5.227 1 97.5 274 GLN A N 1
ATOM 2119 C CA . GLN A 1 274 ? -16.078 -14.555 4.258 1 97.5 274 GLN A CA 1
ATOM 2120 C C . GLN A 1 274 ? -15.07 -13.438 4.512 1 97.5 274 GLN A C 1
ATOM 2122 O O . GLN A 1 274 ? -15.445 -12.266 4.633 1 97.5 274 GLN A O 1
ATOM 2127 N N . ARG A 1 275 ? -13.812 -13.789 4.547 1 97.38 275 ARG A N 1
ATOM 2128 C CA . ARG A 1 275 ? -12.703 -12.875 4.785 1 97.38 275 ARG A CA 1
ATOM 2129 C C . ARG A 1 275 ? -11.469 -13.289 3.984 1 97.38 275 ARG A C 1
ATOM 2131 O O . ARG A 1 275 ? -11.336 -14.461 3.611 1 97.38 275 ARG A O 1
ATOM 2138 N N . PRO A 1 276 ? -10.656 -12.328 3.713 1 98.81 276 PRO A N 1
ATOM 2139 C CA . PRO A 1 276 ? -9.453 -12.688 2.969 1 98.81 276 PRO A CA 1
ATOM 2140 C C . PRO A 1 276 ? -8.383 -13.336 3.848 1 98.81 276 PRO A C 1
ATOM 2142 O O . PRO A 1 276 ? -8.375 -13.133 5.062 1 98.81 276 PRO A O 1
ATOM 2145 N N . VAL A 1 277 ? -7.516 -14.102 3.244 1 98.94 277 VAL A N 1
ATOM 2146 C CA . VAL A 1 277 ? -6.352 -14.727 3.867 1 98.94 277 VAL A CA 1
ATOM 2147 C C . VAL A 1 277 ? -5.121 -14.508 2.994 1 98.94 277 VAL A C 1
ATOM 2149 O O . VAL A 1 277 ? -5.211 -14.516 1.765 1 98.94 277 VAL A O 1
ATOM 2152 N N . LEU A 1 278 ? -3.988 -14.219 3.625 1 98.94 278 LEU A N 1
ATOM 2153 C CA . LEU A 1 278 ? -2.729 -13.992 2.926 1 98.94 278 LEU A CA 1
ATOM 2154 C C . LEU A 1 278 ? -1.731 -15.109 3.221 1 98.94 278 LEU A C 1
ATOM 2156 O O . LEU A 1 278 ? -1.483 -15.438 4.383 1 98.94 278 LEU A O 1
ATOM 2160 N N . ILE A 1 279 ? -1.197 -15.68 2.195 1 98.94 279 ILE A N 1
ATOM 2161 C CA . ILE A 1 279 ? -0.194 -16.734 2.328 1 98.94 279 ILE A CA 1
ATOM 2162 C C . ILE A 1 279 ? 1.105 -16.297 1.658 1 98.94 279 ILE A C 1
ATOM 2164 O O . ILE A 1 279 ? 1.111 -15.922 0.483 1 98.94 279 ILE A O 1
ATOM 2168 N N . GLU A 1 280 ? 2.174 -16.266 2.381 1 98.81 280 GLU A N 1
ATOM 2169 C CA . GLU A 1 280 ? 3.506 -16.109 1.808 1 98.81 280 GLU A CA 1
ATOM 2170 C C . GLU A 1 280 ? 4.18 -17.469 1.596 1 98.81 280 GLU A C 1
ATOM 2172 O O . GLU A 1 280 ? 4.445 -18.188 2.559 1 98.81 280 GLU A O 1
ATOM 2177 N N . MET A 1 281 ? 4.414 -17.812 0.365 1 98.62 281 MET A N 1
ATOM 2178 C CA . MET A 1 281 ? 5.09 -19.047 -0.016 1 98.62 281 MET A CA 1
ATOM 2179 C C . MET A 1 281 ? 6.578 -18.797 -0.256 1 98.62 281 MET A C 1
ATOM 2181 O O . MET A 1 281 ? 6.957 -18.188 -1.258 1 98.62 281 MET A O 1
ATOM 2185 N N . MET A 1 282 ? 7.383 -19.359 0.633 1 98.06 282 MET A N 1
ATOM 2186 C CA . MET A 1 282 ? 8.828 -19.219 0.462 1 98.06 282 MET A CA 1
ATOM 2187 C C . MET A 1 282 ? 9.352 -20.234 -0.542 1 98.06 282 MET A C 1
ATOM 2189 O O . MET A 1 282 ? 9.172 -21.438 -0.359 1 98.06 282 MET A O 1
ATOM 2193 N N . THR A 1 283 ? 9.922 -19.766 -1.552 1 97.5 283 THR A N 1
ATOM 2194 C CA . THR A 1 283 ? 10.438 -20.625 -2.615 1 97.5 283 THR A CA 1
ATOM 2195 C C . THR A 1 283 ? 11.633 -19.969 -3.303 1 97.5 283 THR A C 1
ATOM 2197 O O . THR A 1 283 ? 12.352 -19.172 -2.689 1 97.5 283 THR A O 1
ATOM 2200 N N . TYR A 1 284 ? 12.008 -20.531 -4.5 1 95.88 284 TYR A N 1
ATOM 2201 C CA . TYR A 1 284 ? 13.125 -19.984 -5.262 1 95.88 284 TYR A CA 1
ATOM 2202 C C . TYR A 1 284 ? 12.898 -20.156 -6.762 1 95.88 284 TYR A C 1
ATOM 2204 O O . TYR A 1 284 ? 12.406 -21.203 -7.207 1 95.88 284 TYR A O 1
ATOM 2212 N N . ARG A 1 285 ? 13.18 -19.094 -7.469 1 92.81 285 ARG A N 1
ATOM 2213 C CA . ARG A 1 285 ? 13.125 -19.172 -8.922 1 92.81 285 ARG A CA 1
ATOM 2214 C C . ARG A 1 285 ? 14.406 -19.797 -9.484 1 92.81 285 ARG A C 1
ATOM 2216 O O . ARG A 1 285 ? 15.391 -19.094 -9.711 1 92.81 285 ARG A O 1
ATOM 2223 N N . VAL A 1 286 ? 14.336 -20.984 -9.844 1 92.44 286 VAL A N 1
ATOM 2224 C CA . VAL A 1 286 ? 15.531 -21.688 -10.273 1 92.44 286 VAL A CA 1
ATOM 2225 C C . VAL A 1 286 ? 15.898 -21.266 -11.695 1 92.44 286 VAL A C 1
ATOM 2227 O O . VAL A 1 286 ? 17.078 -21.062 -12.008 1 92.44 286 VAL A O 1
ATOM 2230 N N . GLY A 1 287 ? 14.938 -21.141 -12.531 1 89.62 287 GLY A N 1
ATOM 2231 C CA . GLY A 1 287 ? 15.188 -20.703 -13.891 1 89.62 287 GLY A CA 1
ATOM 2232 C C . GLY A 1 287 ? 15.352 -19.188 -14.008 1 89.62 287 GLY A C 1
ATOM 2233 O O . GLY A 1 287 ? 15.32 -18.484 -13.008 1 89.62 287 GLY A O 1
ATOM 2234 N N . HIS A 1 288 ? 15.523 -18.734 -15.25 1 88.81 288 HIS A N 1
ATOM 2235 C CA . HIS A 1 288 ? 15.523 -17.297 -15.531 1 88.81 288 HIS A CA 1
ATOM 2236 C C . HIS A 1 288 ? 14.141 -16.703 -15.305 1 88.81 288 HIS A C 1
ATOM 2238 O O . HIS A 1 288 ? 13.164 -17.422 -15.125 1 88.81 288 HIS A O 1
ATOM 2244 N N . HIS A 1 289 ? 14.125 -15.375 -15.188 1 88.81 289 HIS A N 1
ATOM 2245 C CA . HIS A 1 289 ? 12.812 -14.734 -15.109 1 88.81 289 HIS A CA 1
ATOM 2246 C C . HIS A 1 289 ? 11.945 -15.109 -16.297 1 88.81 289 HIS A C 1
ATOM 2248 O O . HIS A 1 289 ? 10.781 -15.484 -16.125 1 88.81 289 HIS A O 1
ATOM 2254 N N . SER A 1 290 ? 12.492 -14.906 -17.453 1 86.62 290 SER A N 1
ATOM 2255 C CA . SER A 1 290 ? 11.906 -15.305 -18.734 1 86.62 290 SER A CA 1
ATOM 2256 C C . SER A 1 290 ? 12.984 -15.703 -19.734 1 86.62 290 SER A C 1
ATOM 2258 O O . SER A 1 290 ? 14.172 -15.672 -19.422 1 86.62 290 SER A O 1
ATOM 2260 N N . THR A 1 291 ? 12.586 -16.125 -20.875 1 83.12 291 THR A N 1
ATOM 2261 C CA . THR A 1 291 ? 13.523 -16.469 -21.938 1 83.12 291 THR A CA 1
ATOM 2262 C C . THR A 1 291 ? 14.242 -15.227 -22.438 1 83.12 291 THR A C 1
ATOM 2264 O O . THR A 1 291 ? 15.227 -15.328 -23.188 1 83.12 291 THR A O 1
ATOM 2267 N N . SER A 1 292 ? 13.859 -14.086 -21.984 1 80.25 292 SER A N 1
ATOM 2268 C CA . SER A 1 292 ? 14.5 -12.836 -22.391 1 80.25 292 SER A CA 1
ATOM 2269 C C . SER A 1 292 ? 15.492 -12.359 -21.328 1 80.25 292 SER A C 1
ATOM 2271 O O . SER A 1 292 ? 16.094 -11.297 -21.484 1 80.25 292 SER A O 1
ATOM 2273 N N . ASP A 1 293 ? 15.562 -13.148 -20.344 1 83.12 293 ASP A N 1
ATOM 2274 C CA . ASP A 1 293 ? 16.406 -12.812 -19.203 1 83.12 293 ASP A CA 1
ATOM 2275 C C . ASP A 1 293 ? 17.609 -13.758 -19.109 1 83.12 293 ASP A C 1
ATOM 2277 O O . ASP A 1 293 ? 17.562 -14.875 -19.625 1 83.12 293 ASP A O 1
ATOM 2281 N N . ASP A 1 294 ? 18.703 -13.211 -18.547 1 83.88 294 ASP A N 1
ATOM 2282 C CA . ASP A 1 294 ? 19.859 -14.016 -18.156 1 83.88 294 ASP A CA 1
ATOM 2283 C C . ASP A 1 294 ? 20.234 -13.789 -16.703 1 83.88 294 ASP A C 1
ATOM 2285 O O . ASP A 1 294 ? 21.062 -12.938 -16.391 1 83.88 294 ASP A O 1
ATOM 2289 N N . SER A 1 295 ? 19.719 -14.633 -15.859 1 85.19 295 SER A N 1
ATOM 2290 C CA . SER A 1 295 ? 19.828 -14.453 -14.414 1 85.19 295 SER A CA 1
ATOM 2291 C C . SER A 1 295 ? 21.25 -14.727 -13.93 1 85.19 295 SER A C 1
ATOM 2293 O O . SER A 1 295 ? 21.609 -14.359 -12.812 1 85.19 295 SER A O 1
ATOM 2295 N N . THR A 1 296 ? 22.094 -15.359 -14.68 1 82.75 296 THR A N 1
ATOM 2296 C CA . THR A 1 296 ? 23.469 -15.633 -14.281 1 82.75 296 THR A CA 1
ATOM 2297 C C . THR A 1 296 ? 24.25 -14.336 -14.109 1 82.75 296 THR A C 1
ATOM 2299 O O . THR A 1 296 ? 25.328 -14.328 -13.508 1 82.75 296 THR A O 1
ATOM 2302 N N . LYS A 1 297 ? 23.688 -13.305 -14.547 1 84.69 297 LYS A N 1
ATOM 2303 C CA . LYS A 1 297 ? 24.359 -12.008 -14.469 1 84.69 297 LYS A CA 1
ATOM 2304 C C . LYS A 1 297 ? 24.188 -11.383 -13.094 1 84.69 297 LYS A C 1
ATOM 2306 O O . LYS A 1 297 ? 24.938 -10.484 -12.711 1 84.69 297 LYS A O 1
ATOM 2311 N N . TYR A 1 298 ? 23.188 -11.93 -12.32 1 87.75 298 TYR A N 1
ATOM 2312 C CA . TYR A 1 298 ? 22.953 -11.203 -11.07 1 87.75 298 TYR A CA 1
ATOM 2313 C C . TYR A 1 298 ? 22.703 -12.172 -9.922 1 87.75 298 TYR A C 1
ATOM 2315 O O . TYR A 1 298 ? 22.547 -11.75 -8.773 1 87.75 298 TYR A O 1
ATOM 2323 N N . ARG A 1 299 ? 22.656 -13.422 -10.156 1 90.75 299 ARG A N 1
ATOM 2324 C CA . ARG A 1 299 ? 22.469 -14.414 -9.102 1 90.75 299 ARG A CA 1
ATOM 2325 C C . ARG A 1 299 ? 23.688 -15.32 -8.984 1 90.75 299 ARG A C 1
ATOM 2327 O O . ARG A 1 299 ? 24.281 -15.703 -9.992 1 90.75 299 ARG A O 1
ATOM 2334 N N . ALA A 1 300 ? 24.031 -15.75 -7.812 1 89.62 300 ALA A N 1
ATOM 2335 C CA . ALA A 1 300 ? 25.172 -16.625 -7.578 1 89.62 300 ALA A CA 1
ATOM 2336 C C . ALA A 1 300 ? 24.859 -18.062 -8.023 1 89.62 300 ALA A C 1
ATOM 2338 O O . ALA A 1 300 ? 23.812 -18.609 -7.691 1 89.62 300 ALA A O 1
ATOM 2339 N N . ALA A 1 301 ? 25.797 -18.656 -8.734 1 90.88 301 ALA A N 1
ATOM 2340 C CA . ALA A 1 301 ? 25.625 -20 -9.273 1 90.88 301 ALA A CA 1
ATOM 2341 C C . ALA A 1 301 ? 25.406 -21.016 -8.156 1 90.88 301 ALA A C 1
ATOM 2343 O O . ALA A 1 301 ? 24.625 -21.953 -8.297 1 90.88 301 ALA A O 1
ATOM 2344 N N . ASP A 1 302 ? 26.094 -20.812 -7.102 1 92.06 302 ASP A N 1
ATOM 2345 C CA . ASP A 1 302 ? 26 -21.734 -5.98 1 92.06 302 ASP A CA 1
ATOM 2346 C C . ASP A 1 302 ? 24.609 -21.688 -5.344 1 92.06 302 ASP A C 1
ATOM 2348 O O . ASP A 1 302 ? 24.094 -22.719 -4.902 1 92.06 302 ASP A O 1
ATOM 2352 N N . GLU A 1 303 ? 24.078 -20.531 -5.27 1 91.06 303 GLU A N 1
ATOM 2353 C CA . GLU A 1 303 ? 22.719 -20.375 -4.742 1 91.06 303 GLU A CA 1
ATOM 2354 C C . GLU A 1 303 ? 21.703 -21.109 -5.609 1 91.06 303 GLU A C 1
ATOM 2356 O O . GLU A 1 303 ? 20.859 -21.844 -5.094 1 91.06 303 GLU A O 1
ATOM 2361 N N . ILE A 1 304 ? 21.812 -20.922 -6.863 1 92.25 304 ILE A N 1
ATOM 2362 C CA . ILE A 1 304 ? 20.906 -21.578 -7.805 1 92.25 304 ILE A CA 1
ATOM 2363 C C . ILE A 1 304 ? 21.047 -23.094 -7.68 1 92.25 304 ILE A C 1
ATOM 2365 O O . ILE A 1 304 ? 20.031 -23.812 -7.633 1 92.25 304 ILE A O 1
ATOM 2369 N N . GLN A 1 305 ? 22.25 -23.562 -7.598 1 92.88 305 GLN A N 1
ATOM 2370 C CA . GLN A 1 305 ? 22.516 -25 -7.516 1 92.88 305 GLN A CA 1
ATOM 2371 C C . GLN A 1 305 ? 21.953 -25.594 -6.219 1 92.88 305 GLN A C 1
ATOM 2373 O O . GLN A 1 305 ? 21.422 -26.703 -6.211 1 92.88 305 GLN A O 1
ATOM 2378 N N . TYR A 1 306 ? 22.109 -24.875 -5.215 1 92.12 306 TYR A N 1
ATOM 2379 C CA . TYR A 1 306 ? 21.594 -25.312 -3.926 1 92.12 306 TYR A CA 1
ATOM 2380 C C . TYR A 1 306 ? 20.078 -25.516 -3.996 1 92.12 306 TYR A C 1
ATOM 2382 O O . TYR A 1 306 ? 19.578 -26.578 -3.602 1 92.12 306 TYR A O 1
ATOM 2390 N N . TRP A 1 307 ? 19.359 -24.578 -4.523 1 93.69 307 TRP A N 1
ATOM 2391 C CA . TRP A 1 307 ? 17.906 -24.656 -4.598 1 93.69 307 TRP A CA 1
ATOM 2392 C C . TRP A 1 307 ? 17.469 -25.703 -5.613 1 93.69 307 TRP A C 1
ATOM 2394 O O . TRP A 1 307 ? 16.469 -26.391 -5.418 1 93.69 307 TRP A O 1
ATOM 2404 N N . LYS A 1 308 ? 18.234 -25.859 -6.637 1 93.12 308 LYS A N 1
ATOM 2405 C CA . LYS A 1 308 ? 17.922 -26.828 -7.688 1 93.12 308 LYS A CA 1
ATOM 2406 C C . LYS A 1 308 ? 18.094 -28.25 -7.188 1 93.12 308 LYS A C 1
ATOM 2408 O O . LYS A 1 308 ? 17.312 -29.141 -7.535 1 93.12 308 LYS A O 1
ATOM 2413 N N . MET A 1 309 ? 19.031 -28.438 -6.375 1 92.38 309 MET A N 1
ATOM 2414 C CA . MET A 1 309 ? 19.391 -29.797 -5.984 1 92.38 309 MET A CA 1
ATOM 2415 C C . MET A 1 309 ? 18.828 -30.141 -4.605 1 92.38 309 MET A C 1
ATOM 2417 O O . MET A 1 309 ? 18.125 -31.141 -4.445 1 92.38 309 MET A O 1
ATOM 2421 N N . SER A 1 310 ? 19.078 -29.312 -3.639 1 91.5 310 SER A N 1
ATOM 2422 C CA . SER A 1 310 ? 18.797 -29.641 -2.246 1 91.5 310 SER A CA 1
ATOM 2423 C C . SER A 1 310 ? 17.391 -29.219 -1.85 1 91.5 310 SER A C 1
ATOM 2425 O O . SER A 1 310 ? 16.828 -29.75 -0.883 1 91.5 310 SER A O 1
ATOM 2427 N N . ARG A 1 311 ? 16.797 -28.312 -2.594 1 94.62 311 ARG A N 1
ATOM 2428 C CA . ARG A 1 311 ? 15.492 -27.781 -2.188 1 94.62 311 ARG A CA 1
ATOM 2429 C C . ARG A 1 311 ? 14.453 -27.984 -3.291 1 94.62 311 ARG A C 1
ATOM 2431 O O . ARG A 1 311 ? 13.453 -27.266 -3.336 1 94.62 311 ARG A O 1
ATOM 2438 N N . ASN A 1 312 ? 14.703 -28.938 -4.129 1 96.38 312 ASN A N 1
ATOM 2439 C CA . ASN A 1 312 ? 13.812 -29.203 -5.25 1 96.38 312 ASN A CA 1
ATOM 2440 C C . ASN A 1 312 ? 12.477 -29.766 -4.773 1 96.38 312 ASN A C 1
ATOM 2442 O O . ASN A 1 312 ? 12.422 -30.844 -4.176 1 96.38 312 ASN A O 1
ATOM 2446 N N . PRO A 1 313 ? 11.422 -29.031 -5.059 1 98.06 313 PRO A N 1
ATOM 2447 C CA . PRO A 1 313 ? 10.125 -29.469 -4.535 1 98.06 313 PRO A CA 1
ATOM 2448 C C . PRO A 1 313 ? 9.656 -30.781 -5.141 1 98.06 313 PRO A C 1
ATOM 2450 O O . PRO A 1 313 ? 9.008 -31.578 -4.461 1 98.06 313 PRO A O 1
ATOM 2453 N N . VAL A 1 314 ? 9.953 -31.078 -6.402 1 98.19 314 VAL A N 1
ATOM 2454 C CA . VAL A 1 314 ? 9.516 -32.281 -7.082 1 98.19 314 VAL A CA 1
ATOM 2455 C C . VAL A 1 314 ? 10.242 -33.5 -6.496 1 98.19 314 VAL A C 1
ATOM 2457 O O . VAL A 1 314 ? 9.617 -34.5 -6.18 1 98.19 314 VAL A O 1
ATOM 2460 N N . ASN A 1 315 ? 11.57 -33.344 -6.367 1 97.62 315 ASN A N 1
ATOM 2461 C CA . ASN A 1 315 ? 12.359 -34.438 -5.785 1 97.62 315 ASN A CA 1
ATOM 2462 C C . ASN A 1 315 ? 11.922 -34.75 -4.355 1 97.62 315 ASN A C 1
ATOM 2464 O O . ASN A 1 315 ? 11.828 -35.906 -3.971 1 97.62 315 ASN A O 1
ATOM 2468 N N . ARG A 1 316 ? 11.719 -33.656 -3.58 1 98 316 ARG A N 1
ATOM 2469 C CA . ARG A 1 316 ? 11.305 -33.812 -2.189 1 98 316 ARG A CA 1
ATOM 2470 C C . ARG A 1 316 ? 9.984 -34.562 -2.09 1 98 316 ARG A C 1
ATOM 2472 O O . ARG A 1 316 ? 9.852 -35.5 -1.279 1 98 316 ARG A O 1
ATOM 2479 N N . PHE A 1 317 ? 9.031 -34.25 -2.842 1 98.62 317 PHE A N 1
ATOM 2480 C CA . PHE A 1 317 ? 7.719 -34.875 -2.803 1 98.62 317 PHE A CA 1
ATOM 2481 C C . PHE A 1 317 ? 7.781 -36.281 -3.361 1 98.62 317 PHE A C 1
ATOM 2483 O O . PHE A 1 317 ? 7.078 -37.188 -2.887 1 98.62 317 PHE A O 1
ATOM 2490 N N . ARG A 1 318 ? 8.586 -36.5 -4.379 1 98.31 318 ARG A N 1
ATOM 2491 C CA . ARG A 1 318 ? 8.773 -37.844 -4.945 1 98.31 318 ARG A CA 1
ATOM 2492 C C . ARG A 1 318 ? 9.25 -38.812 -3.879 1 98.31 318 ARG A C 1
ATOM 2494 O O . ARG A 1 318 ? 8.734 -39.938 -3.779 1 98.31 318 ARG A O 1
ATOM 2501 N N . LYS A 1 319 ? 10.234 -38.375 -3.16 1 98.19 319 LYS A N 1
ATOM 2502 C CA . LYS A 1 319 ? 10.75 -39.219 -2.094 1 98.19 319 LYS A CA 1
ATOM 2503 C C . LYS A 1 319 ? 9.641 -39.656 -1.146 1 98.19 319 LYS A C 1
ATOM 2505 O O . LYS A 1 319 ? 9.586 -40.812 -0.736 1 98.19 319 LYS A O 1
ATOM 2510 N N . TRP A 1 320 ? 8.781 -38.75 -0.805 1 98.5 320 TRP A N 1
ATOM 2511 C CA . TRP A 1 320 ? 7.695 -39.031 0.125 1 98.5 320 TRP A CA 1
ATOM 2512 C C . TRP A 1 320 ? 6.727 -40.062 -0.472 1 98.5 320 TRP A C 1
ATOM 2514 O O . TRP A 1 320 ? 6.324 -41 0.2 1 98.5 320 TRP A O 1
ATOM 2524 N N . VAL A 1 321 ? 6.324 -39.844 -1.759 1 98.44 321 VAL A N 1
ATOM 2525 C CA . VAL A 1 321 ? 5.363 -40.75 -2.4 1 98.44 321 VAL A CA 1
ATOM 2526 C C . VAL A 1 321 ? 5.984 -42.125 -2.582 1 98.44 321 VAL A C 1
ATOM 2528 O O . VAL A 1 321 ? 5.301 -43.156 -2.434 1 98.44 321 VAL A O 1
ATOM 2531 N N . GLU A 1 322 ? 7.262 -42.156 -2.902 1 98.19 322 GLU A N 1
ATOM 2532 C CA . GLU A 1 322 ? 7.977 -43.406 -3.047 1 98.19 322 GLU A CA 1
ATOM 2533 C C . GLU A 1 322 ? 8.086 -44.125 -1.71 1 98.19 322 GLU A C 1
ATOM 2535 O O . GLU A 1 322 ? 7.891 -45.344 -1.639 1 98.19 322 GLU A O 1
ATOM 2540 N N . ASP A 1 323 ? 8.438 -43.406 -0.705 1 97.62 323 ASP A N 1
ATOM 2541 C CA . ASP A 1 323 ? 8.602 -43.969 0.626 1 97.62 323 ASP A CA 1
ATOM 2542 C C . ASP A 1 323 ? 7.293 -44.594 1.123 1 97.62 323 ASP A C 1
ATOM 2544 O O . ASP A 1 323 ? 7.305 -45.531 1.93 1 97.62 323 ASP A O 1
ATOM 2548 N N . ASN A 1 324 ? 6.191 -44.125 0.637 1 97.75 324 ASN A N 1
ATOM 2549 C CA . ASN A 1 324 ? 4.883 -44.656 0.993 1 97.75 324 ASN A CA 1
ATOM 2550 C C . ASN A 1 324 ? 4.508 -45.844 0.106 1 97.75 324 ASN A C 1
ATOM 2552 O O . ASN A 1 324 ? 3.436 -46.438 0.266 1 97.75 324 ASN A O 1
ATOM 2556 N N . GLY A 1 325 ? 5.355 -46.125 -0.883 1 98 325 GLY A N 1
ATOM 2557 C CA . GLY A 1 325 ? 5.129 -47.25 -1.786 1 98 325 GLY A CA 1
ATOM 2558 C C . GLY A 1 325 ? 4.152 -46.906 -2.9 1 98 325 GLY A C 1
ATOM 2559 O O . GLY A 1 325 ? 3.59 -47.812 -3.521 1 98 325 GLY A O 1
ATOM 2560 N N . TRP A 1 326 ? 3.918 -45.656 -3.127 1 98.5 326 TRP A N 1
ATOM 2561 C CA . TRP A 1 326 ? 2.865 -45.25 -4.047 1 98.5 326 TRP A CA 1
ATOM 2562 C C . TRP A 1 326 ? 3.439 -44.938 -5.426 1 98.5 326 TRP A C 1
ATOM 2564 O O . TRP A 1 326 ? 2.691 -44.719 -6.375 1 98.5 326 TRP A O 1
ATOM 2574 N N . TRP A 1 327 ? 4.762 -45 -5.633 1 98.06 327 TRP A N 1
ATOM 2575 C CA . TRP A 1 327 ? 5.438 -44.562 -6.855 1 98.06 327 TRP A CA 1
ATOM 2576 C C . TRP A 1 327 ? 6.734 -45.344 -7.051 1 98.06 327 TRP A C 1
ATOM 2578 O O . TRP A 1 327 ? 7.441 -45.656 -6.086 1 98.06 327 TRP A O 1
ATOM 2588 N N . SER A 1 328 ? 7.066 -45.656 -8.258 1 98 328 SER A N 1
ATOM 2589 C CA . SER A 1 328 ? 8.266 -46.438 -8.578 1 98 328 SER A CA 1
ATOM 2590 C C . SER A 1 328 ? 9.07 -45.75 -9.695 1 98 328 SER A C 1
ATOM 2592 O O . SER A 1 328 ? 8.578 -44.844 -10.352 1 98 328 SER A O 1
ATOM 2594 N N . GLU A 1 329 ? 10.219 -46.219 -9.812 1 97.06 329 GLU A N 1
ATOM 2595 C CA . GLU A 1 329 ? 11.07 -45.75 -10.906 1 97.06 329 GLU A CA 1
ATOM 2596 C C . GLU A 1 329 ? 10.438 -46.031 -12.266 1 97.06 329 GLU A C 1
ATOM 2598 O O . GLU A 1 329 ? 10.602 -45.281 -13.211 1 97.06 329 GLU A O 1
ATOM 2603 N N . GLU A 1 330 ? 9.836 -47.188 -12.367 1 97.75 330 GLU A N 1
ATOM 2604 C CA . GLU A 1 330 ? 9.141 -47.531 -13.602 1 97.75 330 GLU A CA 1
ATOM 2605 C C . GLU A 1 330 ? 8 -46.562 -13.883 1 97.75 330 GLU A C 1
ATOM 2607 O O . GLU A 1 330 ? 7.824 -46.125 -15.023 1 97.75 330 GLU A O 1
ATOM 2612 N N . ASP A 1 331 ? 7.211 -46.281 -12.875 1 98 331 ASP A N 1
ATOM 2613 C CA . ASP A 1 331 ? 6.148 -45.281 -13.008 1 98 331 ASP A CA 1
ATOM 2614 C C . ASP A 1 331 ? 6.707 -43.969 -13.492 1 98 331 ASP A C 1
ATOM 2616 O O . ASP A 1 331 ? 6.129 -43.312 -14.367 1 98 331 ASP A O 1
ATOM 2620 N N . GLU A 1 332 ? 7.824 -43.594 -12.875 1 98.12 332 GLU A N 1
ATOM 2621 C CA . GLU A 1 332 ? 8.484 -42.312 -13.195 1 98.12 332 GLU A CA 1
ATOM 2622 C C . GLU A 1 332 ? 8.875 -42.25 -14.664 1 98.12 332 GLU A C 1
ATOM 2624 O O . GLU A 1 332 ? 8.562 -41.281 -15.352 1 98.12 332 GLU A O 1
ATOM 2629 N N . SER A 1 333 ? 9.586 -43.219 -15.086 1 97.94 333 SER A N 1
ATOM 2630 C CA . SER A 1 333 ? 10.07 -43.281 -16.453 1 97.94 333 SER A CA 1
ATOM 2631 C C . SER A 1 333 ? 8.906 -43.281 -17.453 1 97.94 333 SER A C 1
ATOM 2633 O O . SER A 1 333 ? 8.961 -42.562 -18.469 1 97.94 333 SER A O 1
ATOM 2635 N N . LYS A 1 334 ? 7.93 -44.031 -17.156 1 98.38 334 LYS A N 1
ATOM 2636 C CA . LYS A 1 334 ? 6.754 -44.094 -18.016 1 98.38 334 LYS A CA 1
ATOM 2637 C C . LYS A 1 334 ? 6.047 -42.75 -18.094 1 98.38 334 LYS A C 1
ATOM 2639 O O . LYS A 1 334 ? 5.676 -42.281 -19.188 1 98.38 334 LYS A O 1
ATOM 2644 N N . LEU A 1 335 ? 5.824 -42.125 -16.984 1 98.5 335 LEU A N 1
ATOM 2645 C CA . LEU A 1 335 ? 5.129 -40.844 -16.938 1 98.5 335 LEU A CA 1
ATOM 2646 C C . LEU A 1 335 ? 5.887 -39.812 -17.75 1 98.5 335 LEU A C 1
ATOM 2648 O O . LEU A 1 335 ? 5.293 -39.094 -18.578 1 98.5 335 LEU A O 1
ATOM 2652 N N . ARG A 1 336 ? 7.137 -39.625 -17.531 1 98.12 336 ARG A N 1
ATOM 2653 C CA . ARG A 1 336 ? 7.93 -38.562 -18.172 1 98.12 336 ARG A CA 1
ATOM 2654 C C . ARG A 1 336 ? 8.047 -38.812 -19.672 1 98.12 336 ARG A C 1
ATOM 2656 O O . ARG A 1 336 ? 7.996 -37.875 -20.469 1 98.12 336 ARG A O 1
ATOM 2663 N N . SER A 1 337 ? 8.234 -40.125 -20.016 1 98.25 337 SER A N 1
ATOM 2664 C CA . SER A 1 337 ? 8.289 -40.469 -21.438 1 98.25 337 SER A CA 1
ATOM 2665 C C . SER A 1 337 ? 6.965 -40.156 -22.125 1 98.25 337 SER A C 1
ATOM 2667 O O . SER A 1 337 ? 6.949 -39.594 -23.219 1 98.25 337 SER A O 1
ATOM 2669 N N . ASN A 1 338 ? 5.918 -40.562 -21.531 1 98.38 338 ASN A N 1
ATOM 2670 C CA . ASN A 1 338 ? 4.594 -40.312 -22.078 1 98.38 338 ASN A CA 1
ATOM 2671 C C . ASN A 1 338 ? 4.305 -38.812 -22.188 1 98.38 338 ASN A C 1
ATOM 2673 O O . ASN A 1 338 ? 3.742 -38.344 -23.188 1 98.38 338 ASN A O 1
ATOM 2677 N N . ALA A 1 339 ? 4.613 -38.031 -21.141 1 98.31 339 ALA A N 1
ATOM 2678 C CA . ALA A 1 339 ? 4.41 -36.594 -21.141 1 98.31 339 ALA A CA 1
ATOM 2679 C C . ALA A 1 339 ? 5.199 -35.938 -22.266 1 98.31 339 ALA A C 1
ATOM 2681 O O . ALA A 1 339 ? 4.684 -35.062 -22.969 1 98.31 339 ALA A O 1
ATOM 2682 N N . ARG A 1 340 ? 6.426 -36.344 -22.406 1 98.38 340 ARG A N 1
ATOM 2683 C CA . ARG A 1 340 ? 7.266 -35.812 -23.484 1 98.38 340 ARG A CA 1
ATOM 2684 C C . ARG A 1 340 ? 6.656 -36.094 -24.844 1 98.38 340 ARG A C 1
ATOM 2686 O O . ARG A 1 340 ? 6.57 -35.219 -25.688 1 98.38 340 ARG A O 1
ATOM 2693 N N . LYS A 1 341 ? 6.246 -37.312 -25.016 1 98.44 341 LYS A N 1
ATOM 2694 C CA . LYS A 1 341 ? 5.641 -37.719 -26.281 1 98.44 341 LYS A CA 1
ATOM 2695 C C . LYS A 1 341 ? 4.379 -36.906 -26.562 1 98.44 341 LYS A C 1
ATOM 2697 O O . LYS A 1 341 ? 4.207 -36.406 -27.672 1 98.44 341 LYS A O 1
ATOM 2702 N N . GLN A 1 342 ? 3.572 -36.844 -25.641 1 98.31 342 GLN A N 1
ATOM 2703 C CA . GLN A 1 342 ? 2.324 -36.094 -25.797 1 98.31 342 GLN A CA 1
ATOM 2704 C C . GLN A 1 342 ? 2.594 -34.625 -26.125 1 98.31 342 GLN A C 1
ATOM 2706 O O . GLN A 1 342 ? 1.901 -34.031 -26.953 1 98.31 342 GLN A O 1
ATOM 2711 N N . LEU A 1 343 ? 3.541 -34.031 -25.484 1 98.25 343 LEU A N 1
ATOM 2712 C CA . LEU A 1 343 ? 3.861 -32.625 -25.672 1 98.25 343 LEU A CA 1
ATOM 2713 C C . LEU A 1 343 ? 4.441 -32.406 -27.062 1 98.25 343 LEU A C 1
ATOM 2715 O O . LEU A 1 343 ? 4.129 -31.391 -27.719 1 98.25 343 LEU A O 1
ATOM 2719 N N . LEU A 1 344 ? 5.328 -33.25 -27.484 1 98 344 LEU A N 1
ATOM 2720 C CA . LEU A 1 344 ? 5.898 -33.125 -28.828 1 98 344 LEU A CA 1
ATOM 2721 C C . LEU A 1 344 ? 4.816 -33.25 -29.891 1 98 344 LEU A C 1
ATOM 2723 O O . LEU A 1 344 ? 4.82 -32.531 -30.875 1 98 344 LEU A O 1
ATOM 2727 N N . GLN A 1 345 ? 3.896 -34.156 -29.656 1 98.31 345 GLN A N 1
ATOM 2728 C CA . GLN A 1 345 ? 2.756 -34.281 -30.562 1 98.31 345 GLN A CA 1
ATOM 2729 C C . GLN A 1 345 ? 1.894 -33.031 -30.547 1 98.31 345 GLN A C 1
ATOM 2731 O O . GLN A 1 345 ? 1.421 -32.594 -31.609 1 98.31 345 GLN A O 1
ATOM 2736 N N . ALA A 1 346 ? 1.677 -32.531 -29.422 1 98.31 346 ALA A N 1
ATOM 2737 C CA . ALA A 1 346 ? 0.888 -31.297 -29.281 1 98.31 346 ALA A CA 1
ATOM 2738 C C . ALA A 1 346 ? 1.539 -30.141 -30.031 1 98.31 346 ALA A C 1
ATOM 2740 O O . ALA A 1 346 ? 0.852 -29.344 -30.672 1 98.31 346 ALA A O 1
ATOM 2741 N N . ILE A 1 347 ? 2.814 -30 -29.922 1 97.94 347 ILE A N 1
ATOM 2742 C CA . ILE A 1 347 ? 3.559 -28.938 -30.594 1 97.94 347 ILE A CA 1
ATOM 2743 C C . ILE A 1 347 ? 3.455 -29.109 -32.094 1 97.94 347 ILE A C 1
ATOM 2745 O O . ILE A 1 347 ? 3.203 -28.141 -32.812 1 97.94 347 ILE A O 1
ATOM 2749 N N . GLN A 1 348 ? 3.631 -30.297 -32.562 1 97.5 348 GLN A N 1
ATOM 2750 C CA . GLN A 1 348 ? 3.514 -30.562 -34 1 97.5 348 GLN A CA 1
ATOM 2751 C C . GLN A 1 348 ? 2.121 -30.219 -34.5 1 97.5 348 GLN A C 1
ATOM 2753 O O . GLN A 1 348 ? 1.981 -29.625 -35.594 1 97.5 348 GLN A O 1
ATOM 2758 N N . ALA A 1 349 ? 1.188 -30.625 -33.781 1 97.62 349 ALA A N 1
ATOM 2759 C CA . ALA A 1 349 ? -0.189 -30.312 -34.156 1 97.62 349 ALA A CA 1
ATOM 2760 C C . ALA A 1 349 ? -0.434 -28.812 -34.156 1 97.62 349 ALA A C 1
ATOM 2762 O O . ALA A 1 349 ? -1.104 -28.281 -35.062 1 97.62 349 ALA A O 1
ATOM 2763 N N . ALA A 1 350 ? 0.031 -28.172 -33.188 1 97.06 350 ALA A N 1
ATOM 2764 C CA . ALA A 1 350 ? -0.154 -26.719 -33.062 1 97.06 350 ALA A CA 1
ATOM 2765 C C . ALA A 1 350 ? 0.479 -25.984 -34.219 1 97.06 350 ALA A C 1
ATOM 2767 O O . ALA A 1 350 ? -0.063 -24.984 -34.719 1 97.06 350 ALA A O 1
ATOM 2768 N N . GLU A 1 351 ? 1.602 -26.438 -34.688 1 95 351 GLU A N 1
ATOM 2769 C CA . GLU A 1 351 ? 2.336 -25.812 -35.781 1 95 351 GLU A CA 1
ATOM 2770 C C . GLU A 1 351 ? 1.571 -25.938 -37.094 1 95 351 GLU A C 1
ATOM 2772 O O . GLU A 1 351 ? 1.746 -25.125 -38 1 95 351 GLU A O 1
ATOM 2777 N N . LYS A 1 352 ? 0.73 -26.875 -37.188 1 94.69 352 LYS A N 1
ATOM 2778 C CA . LYS A 1 352 ? -0.011 -27.125 -38.406 1 94.69 352 LYS A CA 1
ATOM 2779 C C . LYS A 1 352 ? -1.262 -26.266 -38.5 1 94.69 352 LYS A C 1
ATOM 2781 O O . LYS A 1 352 ? -1.81 -26.047 -39.562 1 94.69 352 LYS A O 1
ATOM 2786 N N . TRP A 1 353 ? -1.669 -25.828 -37.344 1 92.94 353 TRP A N 1
ATOM 2787 C CA . TRP A 1 353 ? -2.834 -24.953 -37.312 1 92.94 353 TRP A CA 1
ATOM 2788 C C . TRP A 1 353 ? -2.535 -23.625 -38 1 92.94 353 TRP A C 1
ATOM 2790 O O . TRP A 1 353 ? -1.434 -23.094 -37.906 1 92.94 353 TRP A O 1
ATOM 2800 N N . GLU A 1 354 ? -3.516 -23.125 -38.688 1 90.06 354 GLU A N 1
ATOM 2801 C CA . GLU A 1 354 ? -3.396 -21.781 -39.25 1 90.06 354 GLU A CA 1
ATOM 2802 C C . GLU A 1 354 ? -3.504 -20.719 -38.188 1 90.06 354 GLU A C 1
ATOM 2804 O O . GLU A 1 354 ? -4.02 -20.984 -37.094 1 90.06 354 GLU A O 1
ATOM 2809 N N . LYS A 1 355 ? -2.988 -19.547 -38.531 1 89.19 355 LYS A N 1
ATOM 2810 C CA . LYS A 1 355 ? -3.197 -18.375 -37.688 1 89.19 355 LYS A CA 1
ATOM 2811 C C . LYS A 1 355 ? -4.492 -17.656 -38.062 1 89.19 355 LYS A C 1
ATOM 2813 O O . LYS A 1 355 ? -5.078 -17.922 -39.125 1 89.19 355 LYS A O 1
ATOM 2818 N N . GLN A 1 356 ? -4.91 -16.828 -37.156 1 88.56 356 GLN A N 1
ATOM 2819 C CA . GLN A 1 356 ? -6.152 -16.109 -37.406 1 88.56 356 GLN A CA 1
ATOM 2820 C C . GLN A 1 356 ? -5.961 -15.031 -38.469 1 88.56 356 GLN A C 1
ATOM 2822 O O . GLN A 1 356 ? -4.902 -14.406 -38.562 1 88.56 356 GLN A O 1
ATOM 2827 N N . PRO A 1 357 ? -7.035 -14.898 -39.25 1 85.94 357 PRO A N 1
ATOM 2828 C CA . PRO A 1 357 ? -6.953 -13.797 -40.219 1 85.94 357 PRO A CA 1
ATOM 2829 C C . PRO A 1 357 ? -6.93 -12.422 -39.562 1 85.94 357 PRO A C 1
ATOM 2831 O O . PRO A 1 357 ? -7.363 -12.289 -38.406 1 85.94 357 PRO A O 1
ATOM 2834 N N . LEU A 1 358 ? -6.559 -11.398 -40.25 1 85.44 358 LEU A N 1
ATOM 2835 C CA . LEU A 1 358 ? -6.391 -10.031 -39.781 1 85.44 358 LEU A CA 1
ATOM 2836 C C . LEU A 1 358 ? -7.719 -9.461 -39.281 1 85.44 358 LEU A C 1
ATOM 2838 O O . LEU A 1 358 ? -7.754 -8.617 -38.375 1 85.44 358 LEU A O 1
ATOM 2842 N N . THR A 1 359 ? -8.75 -9.938 -39.875 1 82.31 359 THR A N 1
ATOM 2843 C CA . THR A 1 359 ? -10.07 -9.398 -39.594 1 82.31 359 THR A CA 1
ATOM 2844 C C . THR A 1 359 ? -10.469 -9.711 -38.156 1 82.31 359 THR A C 1
ATOM 2846 O O . THR A 1 359 ? -11.344 -9.055 -37.562 1 82.31 359 THR A O 1
ATOM 2849 N N . GLU A 1 360 ? -9.805 -10.688 -37.531 1 86.38 360 GLU A N 1
ATOM 2850 C CA . GLU A 1 360 ? -10.156 -11.102 -36.156 1 86.38 360 GLU A CA 1
ATOM 2851 C C . GLU A 1 360 ? -9.641 -10.109 -35.125 1 86.38 360 GLU A C 1
ATOM 2853 O O . GLU A 1 360 ? -10.055 -10.148 -33.969 1 86.38 360 GLU A O 1
ATOM 2858 N N . LEU A 1 361 ? -8.898 -9.109 -35.594 1 87.44 361 LEU A N 1
ATOM 2859 C CA . LEU A 1 361 ? -8.359 -8.078 -34.719 1 87.44 361 LEU A CA 1
ATOM 2860 C C . LEU A 1 361 ? -9.477 -7.203 -34.156 1 87.44 361 LEU A C 1
ATOM 2862 O O . LEU A 1 361 ? -9.305 -6.543 -33.125 1 87.44 361 LEU A O 1
ATOM 2866 N N . PHE A 1 362 ? -10.625 -7.281 -34.781 1 89.25 362 PHE A N 1
ATOM 2867 C CA . PHE A 1 362 ? -11.625 -6.262 -34.469 1 89.25 362 PHE A CA 1
ATOM 2868 C C . PHE A 1 362 ? -12.852 -6.883 -33.812 1 89.25 362 PHE A C 1
ATOM 2870 O O . PHE A 1 362 ? -13.852 -6.195 -33.594 1 89.25 362 PHE A O 1
ATOM 2877 N N . ASN A 1 363 ? -12.75 -8.117 -33.375 1 88.06 363 ASN A N 1
ATOM 2878 C CA . ASN A 1 363 ? -13.945 -8.812 -32.906 1 88.06 363 ASN A CA 1
ATOM 2879 C C . ASN A 1 363 ? -13.852 -9.156 -31.438 1 88.06 363 ASN A C 1
ATOM 2881 O O . ASN A 1 363 ? -12.789 -9.008 -30.828 1 88.06 363 ASN A O 1
ATOM 2885 N N . ASP A 1 364 ? -14.93 -9.391 -30.75 1 87.06 364 ASP A N 1
ATOM 2886 C CA . ASP A 1 364 ? -15.117 -10.109 -29.5 1 87.06 364 ASP A CA 1
ATOM 2887 C C . ASP A 1 364 ? -15.008 -9.156 -28.297 1 87.06 364 ASP A C 1
ATOM 2889 O O . ASP A 1 364 ? -15.32 -9.539 -27.172 1 87.06 364 ASP A O 1
ATOM 2893 N N . VAL A 1 365 ? -14.547 -7.934 -28.547 1 85.62 365 VAL A N 1
ATOM 2894 C CA . VAL A 1 365 ? -14.383 -7.043 -27.406 1 85.62 365 VAL A CA 1
ATOM 2895 C C . VAL A 1 365 ? -15.711 -6.375 -27.062 1 85.62 365 VAL A C 1
ATOM 2897 O O . VAL A 1 365 ? -16.078 -6.262 -25.891 1 85.62 365 VAL A O 1
ATOM 2900 N N . TYR A 1 366 ? -16.391 -6.055 -28.125 1 90.94 366 TYR A N 1
ATOM 2901 C CA . TYR A 1 366 ? -17.672 -5.375 -27.953 1 90.94 366 TYR A CA 1
ATOM 2902 C C . TYR A 1 366 ? -18.812 -6.227 -28.484 1 90.94 366 TYR A C 1
ATOM 2904 O O . TYR A 1 366 ? -18.625 -7.02 -29.406 1 90.94 366 TYR A O 1
ATOM 2912 N N . ASP A 1 367 ? -19.938 -6.082 -27.922 1 92.31 367 ASP A N 1
ATOM 2913 C CA . ASP A 1 367 ? -21.125 -6.762 -28.453 1 92.31 367 ASP A CA 1
ATOM 2914 C C . ASP A 1 367 ? -21.438 -6.305 -29.875 1 92.31 367 ASP A C 1
ATOM 2916 O O . ASP A 1 367 ? -21.641 -7.133 -30.766 1 92.31 367 ASP A O 1
ATOM 2920 N N . VAL A 1 368 ? -21.5 -4.961 -29.859 1 93 368 VAL A N 1
ATOM 2921 C CA . VAL A 1 368 ? -21.625 -4.332 -31.172 1 93 368 VAL A CA 1
ATOM 2922 C C . VAL A 1 368 ? -20.375 -3.525 -31.484 1 93 368 VAL A C 1
ATOM 2924 O O . VAL A 1 368 ? -19.953 -2.689 -30.688 1 93 368 VAL A O 1
ATOM 2927 N N . LYS A 1 369 ? -19.844 -3.689 -32.656 1 93 369 LYS A N 1
ATOM 2928 C CA . LYS A 1 369 ? -18.625 -3.004 -33.062 1 93 369 LYS A CA 1
ATOM 2929 C C . LYS A 1 369 ? -18.844 -1.496 -33.156 1 93 369 LYS A C 1
ATOM 2931 O O . LYS A 1 369 ? -19.719 -1.038 -33.906 1 93 369 LYS A O 1
ATOM 2936 N N . PRO A 1 370 ? -18.031 -0.85 -32.312 1 95.5 370 PRO A N 1
ATOM 2937 C CA . PRO A 1 370 ? -18.188 0.604 -32.406 1 95.5 370 PRO A CA 1
ATOM 2938 C C . PRO A 1 370 ? -17.672 1.176 -33.719 1 95.5 370 PRO A C 1
ATOM 2940 O O . PRO A 1 370 ? -16.875 0.537 -34.406 1 95.5 370 PRO A O 1
ATOM 2943 N N . LYS A 1 371 ? -18.141 2.404 -33.906 1 94.62 371 LYS A N 1
ATOM 2944 C CA . LYS A 1 371 ? -17.859 3.049 -35.188 1 94.62 371 LYS A CA 1
ATOM 2945 C C . LYS A 1 371 ? -16.359 3.225 -35.406 1 94.62 371 LYS A C 1
ATOM 2947 O O . LYS A 1 371 ? -15.867 3.08 -36.531 1 94.62 371 LYS A O 1
ATOM 2952 N N . ASN A 1 372 ? -15.727 3.514 -34.406 1 94.5 372 ASN A N 1
ATOM 2953 C CA . ASN A 1 372 ? -14.289 3.723 -34.562 1 94.5 372 ASN A CA 1
ATOM 2954 C C . ASN A 1 372 ? -13.578 2.438 -35 1 94.5 372 ASN A C 1
ATOM 2956 O O . ASN A 1 372 ? -12.633 2.475 -35.781 1 94.5 372 ASN A O 1
ATOM 2960 N N . LEU A 1 373 ? -13.953 1.295 -34.5 1 93.69 373 LEU A N 1
ATOM 2961 C CA . LEU A 1 373 ? -13.336 0.027 -34.875 1 93.69 373 LEU A CA 1
ATOM 2962 C C . LEU A 1 373 ? -13.719 -0.359 -36.312 1 93.69 373 LEU A C 1
ATOM 2964 O O . LEU A 1 373 ? -12.914 -0.952 -37.031 1 93.69 373 LEU A O 1
ATOM 2968 N N . GLU A 1 374 ? -14.914 -0.069 -36.625 1 94.25 374 GLU A N 1
ATOM 2969 C CA . GLU A 1 374 ? -15.32 -0.295 -38 1 94.25 374 GLU A CA 1
ATOM 2970 C C . GLU A 1 374 ? -14.445 0.494 -38.969 1 94.25 374 GLU A C 1
ATOM 2972 O O . GLU A 1 374 ? -14.031 -0.031 -40.031 1 94.25 374 GLU A O 1
ATOM 2977 N N . GLU A 1 375 ? -14.258 1.698 -38.562 1 95.44 375 GLU A N 1
ATOM 2978 C CA . GLU A 1 375 ? -13.422 2.561 -39.406 1 95.44 375 GLU A CA 1
ATOM 2979 C C . GLU A 1 375 ? -12 2.025 -39.469 1 95.44 375 GLU A C 1
ATOM 2981 O O . GLU A 1 375 ? -11.383 2.045 -40.562 1 95.44 375 GLU A O 1
ATOM 2986 N N . GLN A 1 376 ? -11.508 1.584 -38.406 1 94.5 376 GLN A N 1
ATOM 2987 C CA . GLN A 1 376 ? -10.156 1.027 -38.406 1 94.5 376 GLN A CA 1
ATOM 2988 C C . GLN A 1 376 ? -10.062 -0.234 -39.25 1 94.5 376 GLN A C 1
ATOM 2990 O O . GLN A 1 376 ? -9.062 -0.455 -39.938 1 94.5 376 GLN A O 1
ATOM 2995 N N . GLU A 1 377 ? -11.047 -1.057 -39.188 1 92.38 377 GLU A N 1
ATOM 2996 C CA . GLU A 1 377 ? -11.086 -2.281 -39.969 1 92.38 377 GLU A CA 1
ATOM 2997 C C . GLU A 1 377 ? -11.07 -1.97 -41.469 1 92.38 377 GLU A C 1
ATOM 2999 O O . GLU A 1 377 ? -10.352 -2.613 -42.25 1 92.38 377 GLU A O 1
ATOM 3004 N N . LEU A 1 378 ? -11.859 -1.047 -41.844 1 93.69 378 LEU A N 1
ATOM 3005 C CA . LEU A 1 378 ? -11.891 -0.612 -43.219 1 93.69 378 LEU A CA 1
ATOM 3006 C C . LEU A 1 378 ? -10.539 -0.055 -43.656 1 93.69 378 LEU A C 1
ATOM 3008 O O . LEU A 1 378 ? -10.078 -0.317 -44.75 1 93.69 378 LEU A O 1
ATOM 3012 N N . GLY A 1 379 ? -10.047 0.743 -42.75 1 93.19 379 GLY A N 1
ATOM 3013 C CA . GLY A 1 379 ? -8.727 1.279 -43.062 1 93.19 379 GLY A CA 1
ATOM 3014 C C . GLY A 1 379 ? -7.68 0.203 -43.281 1 93.19 379 GLY A C 1
ATOM 3015 O O . GLY A 1 379 ? -6.836 0.32 -44.156 1 93.19 379 GLY A O 1
ATOM 3016 N N . LEU A 1 380 ? -7.699 -0.802 -42.438 1 90.19 380 LEU A N 1
ATOM 3017 C CA . LEU A 1 380 ? -6.75 -1.9 -42.594 1 90.19 380 LEU A CA 1
ATOM 3018 C C . LEU A 1 380 ? -6.961 -2.648 -43.906 1 90.19 380 LEU A C 1
ATOM 3020 O O . LEU A 1 380 ? -5.992 -3.02 -44.562 1 90.19 380 LEU A O 1
ATOM 3024 N N . LYS A 1 381 ? -8.141 -2.908 -44.25 1 88.5 381 LYS A N 1
ATOM 3025 C CA . LYS A 1 381 ? -8.453 -3.586 -45.5 1 88.5 381 LYS A CA 1
ATOM 3026 C C . LYS A 1 381 ? -7.902 -2.814 -46.719 1 88.5 381 LYS A C 1
ATOM 3028 O O . LYS A 1 381 ? -7.367 -3.412 -47.656 1 88.5 381 LYS A O 1
ATOM 3033 N N . GLU A 1 382 ? -8.07 -1.563 -46.5 1 92.25 382 GLU A N 1
ATOM 3034 C CA . GLU A 1 382 ? -7.574 -0.712 -47.562 1 92.25 382 GLU A CA 1
ATOM 3035 C C . GLU A 1 382 ? -6.051 -0.742 -47.656 1 92.25 382 GLU A C 1
ATOM 3037 O O . GLU A 1 382 ? -5.473 -0.755 -48.719 1 92.25 382 GLU A O 1
ATOM 3042 N N . LEU A 1 383 ? -5.492 -0.658 -46.531 1 91.25 383 LEU A N 1
ATOM 3043 C CA . LEU A 1 383 ? -4.035 -0.699 -46.438 1 91.25 383 LEU A CA 1
ATOM 3044 C C . LEU A 1 383 ? -3.5 -1.995 -47.062 1 91.25 383 LEU A C 1
ATOM 3046 O O . LEU A 1 383 ? -2.514 -1.98 -47.781 1 91.25 383 LEU A O 1
ATOM 3050 N N . VAL A 1 384 ? -4.102 -3.137 -46.75 1 88.38 384 VAL A N 1
ATOM 3051 C CA . VAL A 1 384 ? -3.682 -4.449 -47.25 1 88.38 384 VAL A CA 1
ATOM 3052 C C . VAL A 1 384 ? -3.811 -4.508 -48.75 1 88.38 384 VAL A C 1
ATOM 3054 O O . VAL A 1 384 ? -2.963 -5.09 -49.438 1 88.38 384 VAL A O 1
ATOM 3057 N N . LYS A 1 385 ? -4.801 -3.887 -49.188 1 88 385 LYS A N 1
ATOM 3058 C CA . LYS A 1 385 ? -5.016 -3.84 -50.656 1 88 385 LYS A CA 1
ATOM 3059 C C . LYS A 1 385 ? -3.941 -3.002 -51.344 1 88 385 LYS A C 1
ATOM 3061 O O . LYS A 1 385 ? -3.504 -3.332 -52.438 1 88 385 LYS A O 1
ATOM 3066 N N . LYS A 1 386 ? -3.607 -1.937 -50.625 1 91.06 386 LYS A N 1
ATOM 3067 C CA . LYS A 1 386 ? -2.645 -1 -51.219 1 91.06 386 LYS A CA 1
ATOM 3068 C C . LYS A 1 386 ? -1.227 -1.562 -51.156 1 91.06 386 LYS A C 1
ATOM 3070 O O . LYS A 1 386 ? -0.38 -1.217 -51.969 1 91.06 386 LYS A O 1
ATOM 3075 N N . GLN A 1 387 ? -0.984 -2.289 -50.125 1 89.88 387 GLN A N 1
ATOM 3076 C CA . GLN A 1 387 ? 0.37 -2.793 -49.938 1 89.88 387 GLN A CA 1
ATOM 3077 C C . GLN A 1 387 ? 0.367 -4.305 -49.719 1 89.88 387 GLN A C 1
ATOM 3079 O O . GLN A 1 387 ? 0.837 -4.789 -48.688 1 89.88 387 GLN A O 1
ATOM 3084 N N . PRO A 1 388 ? -0.025 -5.059 -50.75 1 81.94 388 PRO A N 1
ATOM 3085 C CA . PRO A 1 388 ? -0.126 -6.508 -50.562 1 81.94 388 PRO A CA 1
ATOM 3086 C C . PRO A 1 388 ? 1.224 -7.164 -50.281 1 81.94 388 PRO A C 1
ATOM 3088 O O . PRO A 1 388 ? 1.277 -8.25 -49.719 1 81.94 388 PRO A O 1
ATOM 3091 N N . GLN A 1 389 ? 2.305 -6.508 -50.688 1 85.44 389 GLN A N 1
ATOM 3092 C CA . GLN A 1 389 ? 3.633 -7.066 -50.469 1 85.44 389 GLN A CA 1
ATOM 3093 C C . GLN A 1 389 ? 3.955 -7.098 -48.969 1 85.44 389 GLN A C 1
ATOM 3095 O O . GLN A 1 389 ? 4.668 -7.988 -48.5 1 85.44 389 GLN A O 1
ATOM 3100 N N . ASP A 1 390 ? 3.502 -6.047 -48.25 1 82.19 390 ASP A N 1
ATOM 3101 C CA . ASP A 1 390 ? 3.754 -5.957 -46.812 1 82.19 390 ASP A CA 1
ATOM 3102 C C . ASP A 1 390 ? 2.779 -6.832 -46.031 1 82.19 390 ASP A C 1
ATOM 3104 O O . ASP A 1 390 ? 3.01 -7.129 -44.875 1 82.19 390 ASP A O 1
ATOM 3108 N N . TYR A 1 391 ? 1.801 -7.246 -46.688 1 80.56 391 TYR A N 1
ATOM 3109 C CA . TYR A 1 391 ? 0.77 -8.07 -46.062 1 80.56 391 TYR A CA 1
ATOM 3110 C C . TYR A 1 391 ? 0.421 -9.266 -46.969 1 80.56 391 TYR A C 1
ATOM 3112 O O . TYR A 1 391 ? -0.685 -9.344 -47.5 1 80.56 391 TYR A O 1
ATOM 3120 N N . PRO A 1 392 ? 1.424 -10.102 -47.125 1 70.75 392 PRO A N 1
ATOM 3121 C CA . PRO A 1 392 ? 1.175 -11.234 -48 1 70.75 392 PRO A CA 1
ATOM 3122 C C . PRO A 1 392 ? -0.008 -12.086 -47.562 1 70.75 392 PRO A C 1
ATOM 3124 O O . PRO A 1 392 ? -0.464 -11.969 -46.406 1 70.75 392 PRO A O 1
ATOM 3127 N N . PRO A 1 393 ? -0.51 -12.859 -48.562 1 63.53 393 PRO A N 1
ATOM 3128 C CA . PRO A 1 393 ? -1.58 -13.789 -48.188 1 63.53 393 PRO A CA 1
ATOM 3129 C C . PRO A 1 393 ? -1.202 -14.68 -47 1 63.53 393 PRO A C 1
ATOM 3131 O O . PRO A 1 393 ? -0.075 -15.18 -46.938 1 63.53 393 PRO A O 1
ATOM 3134 N N . GLY A 1 394 ? -2.02 -14.641 -45.969 1 64.62 394 GLY A N 1
ATOM 3135 C CA . GLY A 1 394 ? -1.743 -15.422 -44.75 1 64.62 394 GLY A CA 1
ATOM 3136 C C . GLY A 1 394 ? -1.188 -14.594 -43.625 1 64.62 394 GLY A C 1
ATOM 3137 O O . GLY A 1 394 ? -0.879 -15.133 -42.562 1 64.62 394 GLY A O 1
ATOM 3138 N N . PHE A 1 395 ? -0.96 -13.305 -44.031 1 72 395 PHE A N 1
ATOM 3139 C CA . PHE A 1 395 ? -0.573 -12.43 -42.938 1 72 395 PHE A CA 1
ATOM 3140 C C . PHE A 1 395 ? -1.597 -12.492 -41.812 1 72 395 PHE A C 1
ATOM 3142 O O . PHE A 1 395 ? -2.805 -12.492 -42.062 1 72 395 PHE A O 1
ATOM 3149 N N . HIS A 1 396 ? -1.149 -12.875 -40.688 1 71.25 396 HIS A N 1
ATOM 3150 C CA . HIS A 1 396 ? -2.037 -13.242 -39.594 1 71.25 396 HIS A CA 1
ATOM 3151 C C . HIS A 1 396 ? -1.878 -12.297 -38.406 1 71.25 396 HIS A C 1
ATOM 3153 O O . HIS A 1 396 ? -1.018 -11.414 -38.438 1 71.25 396 HIS A O 1
ATOM 3159 N N . VAL A 1 397 ? -2.865 -12.336 -37.562 1 69.44 397 VAL A N 1
ATOM 3160 C CA . VAL A 1 397 ? -2.867 -11.57 -36.312 1 69.44 397 VAL A CA 1
ATOM 3161 C C . VAL A 1 397 ? -1.599 -11.875 -35.5 1 69.44 397 VAL A C 1
ATOM 3163 O O . VAL A 1 397 ? -1.12 -13.008 -35.5 1 69.44 397 VAL A O 1
ATOM 3166 N N . MET B 1 1 ? 20 -27.719 16.766 1 46.72 1 MET B N 1
ATOM 3167 C CA . MET B 1 1 ? 19.812 -26.453 16.078 1 46.72 1 MET B CA 1
ATOM 3168 C C . MET B 1 1 ? 18.531 -26.453 15.25 1 46.72 1 MET B C 1
ATOM 3170 O O . MET B 1 1 ? 18.25 -27.422 14.547 1 46.72 1 MET B O 1
ATOM 3174 N N . ILE B 1 2 ? 17.547 -25.625 15.57 1 59.34 2 ILE B N 1
ATOM 3175 C CA . ILE B 1 2 ? 16.281 -25.641 14.852 1 59.34 2 ILE B CA 1
ATOM 3176 C C . ILE B 1 2 ? 16.531 -25.391 13.367 1 59.34 2 ILE B C 1
ATOM 3178 O O . ILE B 1 2 ? 17.156 -24.406 13 1 59.34 2 ILE B O 1
ATOM 3182 N N . PRO B 1 3 ? 16.25 -26.359 12.508 1 82.69 3 PRO B N 1
ATOM 3183 C CA . PRO B 1 3 ? 16.469 -26.172 11.078 1 82.69 3 PRO B CA 1
ATOM 3184 C C . PRO B 1 3 ? 15.875 -24.875 10.547 1 82.69 3 PRO B C 1
ATOM 3186 O O . PRO B 1 3 ? 14.828 -24.422 11.023 1 82.69 3 PRO B O 1
ATOM 3189 N N . GLU B 1 4 ? 16.766 -24.188 9.867 1 90.94 4 GLU B N 1
ATOM 3190 C CA . GLU B 1 4 ? 16.375 -22.906 9.281 1 90.94 4 GLU B CA 1
ATOM 3191 C C . GLU B 1 4 ? 16.453 -22.938 7.762 1 90.94 4 GLU B C 1
ATOM 3193 O O . GLU B 1 4 ? 17.234 -23.719 7.195 1 90.94 4 GLU B O 1
ATOM 3198 N N . LEU B 1 5 ? 15.555 -22.25 7.191 1 92.38 5 LEU B N 1
ATOM 3199 C CA . LEU B 1 5 ? 15.617 -22.031 5.75 1 92.38 5 LEU B CA 1
ATOM 3200 C C . LEU B 1 5 ? 16.625 -20.938 5.418 1 92.38 5 LEU B C 1
ATOM 3202 O O . LEU B 1 5 ? 16.531 -19.812 5.93 1 92.38 5 LEU B O 1
ATOM 3206 N N . ASP B 1 6 ? 17.641 -21.281 4.652 1 90.88 6 ASP B N 1
ATOM 3207 C CA . ASP B 1 6 ? 18.578 -20.281 4.156 1 90.88 6 ASP B CA 1
ATOM 3208 C C . ASP B 1 6 ? 18.016 -19.562 2.926 1 90.88 6 ASP B C 1
ATOM 3210 O O . ASP B 1 6 ? 18.328 -19.922 1.792 1 90.88 6 ASP B O 1
ATOM 3214 N N . PHE B 1 7 ? 17.266 -18.531 3.184 1 92.88 7 PHE B N 1
ATOM 3215 C CA . PHE B 1 7 ? 16.562 -17.781 2.146 1 92.88 7 PHE B CA 1
ATOM 3216 C C . PHE B 1 7 ? 17.359 -16.562 1.718 1 92.88 7 PHE B C 1
ATOM 3218 O O . PHE B 1 7 ? 18.094 -15.977 2.52 1 92.88 7 PHE B O 1
ATOM 3225 N N . PRO B 1 8 ? 17.438 -16.125 0.402 1 86.44 8 PRO B N 1
ATOM 3226 C CA . PRO B 1 8 ? 18.156 -14.938 -0.059 1 86.44 8 PRO B CA 1
ATOM 3227 C C . PRO B 1 8 ? 17.891 -13.711 0.812 1 86.44 8 PRO B C 1
ATOM 3229 O O . PRO B 1 8 ? 18.797 -12.891 1.011 1 86.44 8 PRO B O 1
ATOM 3232 N N . GLY B 1 9 ? 16.891 -13.547 1.492 1 84.94 9 GLY B N 1
ATOM 3233 C CA . GLY B 1 9 ? 16.531 -12.422 2.344 1 84.94 9 GLY B CA 1
ATOM 3234 C C . GLY B 1 9 ? 16.844 -12.664 3.809 1 84.94 9 GLY B C 1
ATOM 3235 O O . GLY B 1 9 ? 16.516 -11.836 4.664 1 84.94 9 GLY B O 1
ATOM 3236 N N . GLY B 1 10 ? 17.516 -13.742 4.094 1 89.5 10 GLY B N 1
ATOM 3237 C CA . GLY B 1 10 ? 17.875 -14.062 5.465 1 89.5 10 GLY B CA 1
ATOM 3238 C C . GLY B 1 10 ? 17.281 -15.375 5.941 1 89.5 10 GLY B C 1
ATOM 3239 O O . GLY B 1 10 ? 16.344 -15.891 5.34 1 89.5 10 GLY B O 1
ATOM 3240 N N . LYS B 1 11 ? 17.844 -15.859 6.98 1 93.12 11 LYS B N 1
ATOM 3241 C CA . LYS B 1 11 ? 17.406 -17.141 7.527 1 93.12 11 LYS B CA 1
ATOM 3242 C C . LYS B 1 11 ? 16.031 -17.031 8.148 1 93.12 11 LYS B C 1
ATOM 3244 O O . LYS B 1 11 ? 15.688 -16.016 8.766 1 93.12 11 LYS B O 1
ATOM 3249 N N . VAL B 1 12 ? 15.242 -18.016 7.965 1 94.5 12 VAL B N 1
ATOM 3250 C CA . VAL B 1 12 ? 13.898 -18.109 8.523 1 94.5 12 VAL B CA 1
ATOM 3251 C C . VAL B 1 12 ? 13.734 -19.438 9.266 1 94.5 12 VAL B C 1
ATOM 3253 O O . VAL B 1 12 ? 14.039 -20.5 8.719 1 94.5 12 VAL B O 1
ATOM 3256 N N . GLY B 1 13 ? 13.234 -19.391 10.508 1 94.81 13 GLY B N 1
ATOM 3257 C CA . GLY B 1 13 ? 12.984 -20.609 11.258 1 94.81 13 GLY B CA 1
ATOM 3258 C C . GLY B 1 13 ? 11.805 -21.406 10.727 1 94.81 13 GLY B C 1
ATOM 3259 O O . GLY B 1 13 ? 10.938 -20.859 10.047 1 94.81 13 GLY B O 1
ATOM 3260 N N . TYR B 1 14 ? 11.789 -22.734 11.023 1 95.19 14 TYR B N 1
ATOM 3261 C CA . TYR B 1 14 ? 10.688 -23.594 10.625 1 95.19 14 TYR B CA 1
ATOM 3262 C C . TYR B 1 14 ? 9.75 -23.859 11.805 1 95.19 14 TYR B C 1
ATOM 3264 O O . TYR B 1 14 ? 10.148 -23.734 12.961 1 95.19 14 TYR B O 1
ATOM 3272 N N . THR B 1 15 ? 8.539 -24.094 11.5 1 95.56 15 THR B N 1
ATOM 3273 C CA . THR B 1 15 ? 7.574 -24.641 12.445 1 95.56 15 THR B CA 1
ATOM 3274 C C . THR B 1 15 ? 6.746 -25.75 11.805 1 95.56 15 THR B C 1
ATOM 3276 O O . THR B 1 15 ? 6.504 -25.734 10.594 1 95.56 15 THR B O 1
ATOM 3279 N N . SER B 1 16 ? 6.406 -26.766 12.555 1 94.81 16 SER B N 1
ATOM 3280 C CA . SER B 1 16 ? 5.555 -27.844 12.055 1 94.81 16 SER B CA 1
ATOM 3281 C C . SER B 1 16 ? 4.098 -27.609 12.445 1 94.81 16 SER B C 1
ATOM 3283 O O . SER B 1 16 ? 3.227 -28.422 12.125 1 94.81 16 SER B O 1
ATOM 3285 N N . GLU B 1 17 ? 3.896 -26.547 13.102 1 95.69 17 GLU B N 1
ATOM 3286 C CA . GLU B 1 17 ? 2.543 -26.141 13.477 1 95.69 17 GLU B CA 1
ATOM 3287 C C . GLU B 1 17 ? 1.979 -25.125 12.492 1 95.69 17 GLU B C 1
ATOM 3289 O O . GLU B 1 17 ? 2.598 -24.094 12.242 1 95.69 17 GLU B O 1
ATOM 3294 N N . MET B 1 18 ? 0.859 -25.5 11.922 1 97.19 18 MET B N 1
ATOM 3295 C CA . MET B 1 18 ? 0.189 -24.547 11.055 1 97.19 18 MET B CA 1
ATOM 3296 C C . MET B 1 18 ? -0.468 -23.438 11.875 1 97.19 18 MET B C 1
ATOM 3298 O O . MET B 1 18 ? -1.525 -23.641 12.469 1 97.19 18 MET B O 1
ATOM 3302 N N . LYS B 1 19 ? 0.131 -22.344 11.898 1 95.88 19 LYS B N 1
ATOM 3303 C CA . LYS B 1 19 ? -0.383 -21.234 12.688 1 95.88 19 LYS B CA 1
ATOM 3304 C C . LYS B 1 19 ? -0.498 -19.969 11.852 1 95.88 19 LYS B C 1
ATOM 3306 O O . LYS B 1 19 ? 0.507 -19.453 11.359 1 95.88 19 LYS B O 1
ATOM 3311 N N . PHE B 1 20 ? -1.722 -19.5 11.688 1 97.75 20 PHE B N 1
ATOM 3312 C CA . PHE B 1 20 ? -1.964 -18.219 11.023 1 97.75 20 PHE B CA 1
ATOM 3313 C C . PHE B 1 20 ? -1.797 -17.062 12 1 97.75 20 PHE B C 1
ATOM 3315 O O . PHE B 1 20 ? -2.283 -17.125 13.125 1 97.75 20 PHE B O 1
ATOM 3322 N N . ILE B 1 21 ? -1.025 -16.078 11.555 1 95.62 21 ILE B N 1
ATOM 3323 C CA . ILE B 1 21 ? -0.977 -14.812 12.289 1 95.62 21 ILE B CA 1
ATOM 3324 C C . ILE B 1 21 ? -2.35 -14.141 12.266 1 95.62 21 ILE B C 1
ATOM 3326 O O . ILE B 1 21 ? -2.963 -14.016 11.203 1 95.62 21 ILE B O 1
ATOM 3330 N N . PRO B 1 22 ? -2.842 -13.742 13.453 1 94.75 22 PRO B N 1
ATOM 3331 C CA . PRO B 1 22 ? -4.172 -13.125 13.453 1 94.75 22 PRO B CA 1
ATOM 3332 C C . PRO B 1 22 ? -4.215 -11.805 12.695 1 94.75 22 PRO B C 1
ATOM 3334 O O . PRO B 1 22 ? -3.18 -11.156 12.516 1 94.75 22 PRO B O 1
ATOM 3337 N N . GLU B 1 23 ? -5.367 -11.438 12.258 1 91.81 23 GLU B N 1
ATOM 3338 C CA . GLU B 1 23 ? -5.578 -10.203 11.516 1 91.81 23 GLU B CA 1
ATOM 3339 C C . GLU B 1 23 ? -5.344 -8.977 12.398 1 91.81 23 GLU B C 1
ATOM 3341 O O . GLU B 1 23 ? -5.062 -7.887 11.898 1 91.81 23 GLU B O 1
ATOM 3346 N N . SER B 1 24 ? -5.535 -9.125 13.672 1 89 24 SER B N 1
ATOM 3347 C CA . SER B 1 24 ? -5.262 -8.078 14.648 1 89 24 SER B CA 1
ATOM 3348 C C . SER B 1 24 ? -4.715 -8.672 15.945 1 89 24 SER B C 1
ATOM 3350 O O . SER B 1 24 ? -4.926 -9.852 16.234 1 89 24 SER B O 1
ATOM 3352 N N . SER B 1 25 ? -3.959 -7.855 16.578 1 86.5 25 SER B N 1
ATOM 3353 C CA . SER B 1 25 ? -3.502 -8.266 17.906 1 86.5 25 SER B CA 1
ATOM 3354 C C . SER B 1 25 ? -4.648 -8.258 18.922 1 86.5 25 SER B C 1
ATOM 3356 O O . SER B 1 25 ? -5.691 -7.648 18.672 1 86.5 25 SER B O 1
ATOM 3358 N N . SER B 1 26 ? -4.473 -9.016 19.938 1 85.31 26 SER B N 1
ATOM 3359 C CA . SER B 1 26 ? -5.488 -9.094 20.984 1 85.31 26 SER B CA 1
ATOM 3360 C C . SER B 1 26 ? -5.707 -7.73 21.641 1 85.31 26 SER B C 1
ATOM 3362 O O . SER B 1 26 ? -6.836 -7.379 21.984 1 85.31 26 SER B O 1
ATOM 3364 N N . ARG B 1 27 ? -4.625 -6.984 21.766 1 89.81 27 ARG B N 1
ATOM 3365 C CA . ARG B 1 27 ? -4.703 -5.633 22.297 1 89.81 27 ARG B CA 1
ATOM 3366 C C . ARG B 1 27 ? -4.254 -4.605 21.266 1 89.81 27 ARG B C 1
ATOM 3368 O O . ARG B 1 27 ? -3.23 -4.793 20.609 1 89.81 27 ARG B O 1
ATOM 3375 N N . ARG B 1 28 ? -5.035 -3.527 21.219 1 94.19 28 ARG B N 1
ATOM 3376 C CA . ARG B 1 28 ? -4.672 -2.445 20.297 1 94.19 28 ARG B CA 1
ATOM 3377 C C . ARG B 1 28 ? -3.412 -1.73 20.781 1 94.19 28 ARG B C 1
ATOM 3379 O O . ARG B 1 28 ? -3.135 -1.682 21.969 1 94.19 28 ARG B O 1
ATOM 3386 N N . ILE B 1 29 ? -2.656 -1.222 19.875 1 96.12 29 ILE B N 1
ATOM 3387 C CA . ILE B 1 29 ? -1.494 -0.409 20.219 1 96.12 29 ILE B CA 1
ATOM 3388 C C . ILE B 1 29 ? -1.936 0.816 21.016 1 96.12 29 ILE B C 1
ATOM 3390 O O . ILE B 1 29 ? -2.836 1.547 20.594 1 96.12 29 ILE B O 1
ATOM 3394 N N . PRO B 1 30 ? -1.345 1.047 22.172 1 96.56 30 PRO B N 1
ATOM 3395 C CA . PRO B 1 30 ? -1.81 2.152 23.016 1 96.56 30 PRO B CA 1
ATOM 3396 C C . PRO B 1 30 ? -1.424 3.521 22.453 1 96.56 30 PRO B C 1
ATOM 3398 O O . PRO B 1 30 ? -0.542 3.615 21.594 1 96.56 30 PRO B O 1
ATOM 3401 N N . CYS B 1 31 ? -2.084 4.441 22.984 1 96.31 31 CYS B N 1
ATOM 3402 C CA . CYS B 1 31 ? -1.918 5.836 22.594 1 96.31 31 CYS B CA 1
ATOM 3403 C C . CYS B 1 31 ? -1.064 6.586 23.609 1 96.31 31 CYS B C 1
ATOM 3405 O O . CYS B 1 31 ? -1.424 6.676 24.781 1 96.31 31 CYS B O 1
ATOM 3407 N N . TYR B 1 32 ? 0.101 7.164 23.188 1 97.88 32 TYR B N 1
ATOM 3408 C CA . TYR B 1 32 ? 0.983 7.934 24.062 1 97.88 32 TYR B CA 1
ATOM 3409 C C . TYR B 1 32 ? 0.365 9.281 24.406 1 97.88 32 TYR B C 1
ATOM 3411 O O . TYR B 1 32 ? -0.152 9.977 23.531 1 97.88 32 TYR B O 1
ATOM 3419 N N . ARG B 1 33 ? 0.372 9.672 25.625 1 97.44 33 ARG B N 1
ATOM 3420 C CA . ARG B 1 33 ? -0.142 10.961 26.094 1 97.44 33 ARG B CA 1
ATOM 3421 C C . ARG B 1 33 ? 0.646 11.461 27.297 1 97.44 33 ARG B C 1
ATOM 3423 O O . ARG B 1 33 ? 1.293 10.68 28 1 97.44 33 ARG B O 1
ATOM 3430 N N . VAL B 1 34 ? 0.658 12.703 27.453 1 98.12 34 VAL B N 1
ATOM 3431 C CA . VAL B 1 34 ? 1.409 13.359 28.531 1 98.12 34 VAL B CA 1
ATOM 3432 C C . VAL B 1 34 ? 0.451 14.109 29.453 1 98.12 34 VAL B C 1
ATOM 3434 O O . VAL B 1 34 ? 0.591 14.055 30.672 1 98.12 34 VAL B O 1
ATOM 3437 N N . LEU B 1 35 ? -0.532 14.789 28.844 1 97.69 35 LEU B N 1
ATOM 3438 C CA . LEU B 1 35 ? -1.521 15.555 29.594 1 97.69 35 LEU B CA 1
ATOM 3439 C C . LEU B 1 35 ? -2.846 14.797 29.672 1 97.69 35 LEU B C 1
ATOM 3441 O O . LEU B 1 35 ? -3.266 14.172 28.703 1 97.69 35 LEU B O 1
ATOM 3445 N N . ASP B 1 36 ? -3.438 14.859 30.797 1 95.06 36 ASP B N 1
ATOM 3446 C CA . ASP B 1 36 ? -4.809 14.367 30.875 1 95.06 36 ASP B CA 1
ATOM 3447 C C . ASP B 1 36 ? -5.793 15.398 30.328 1 95.06 36 ASP B C 1
ATOM 3449 O O . ASP B 1 36 ? -5.383 16.391 29.734 1 95.06 36 ASP B O 1
ATOM 3453 N N . GLU B 1 37 ? -7.09 15.164 30.469 1 91.12 37 GLU B N 1
ATOM 3454 C CA . GLU B 1 37 ? -8.117 16.016 29.875 1 91.12 37 GLU B CA 1
ATOM 3455 C C . GLU B 1 37 ? -8.172 17.375 30.562 1 91.12 37 GLU B C 1
ATOM 3457 O O . GLU B 1 37 ? -8.656 18.359 29.984 1 91.12 37 GLU B O 1
ATOM 3462 N N . ASP B 1 38 ? -7.617 17.438 31.703 1 93.62 38 ASP B N 1
ATOM 3463 C CA . ASP B 1 38 ? -7.672 18.672 32.469 1 93.62 38 ASP B CA 1
ATOM 3464 C C . ASP B 1 38 ? -6.352 19.438 32.375 1 93.62 38 ASP B C 1
ATOM 3466 O O . ASP B 1 38 ? -6.137 20.406 33.094 1 93.62 38 ASP B O 1
ATOM 3470 N N . GLY B 1 39 ? -5.496 18.984 31.484 1 95.94 39 GLY B N 1
ATOM 3471 C CA . GLY B 1 39 ? -4.246 19.688 31.25 1 95.94 39 GLY B CA 1
ATOM 3472 C C . GLY B 1 39 ? -3.197 19.406 32.312 1 95.94 39 GLY B C 1
ATOM 3473 O O . GLY B 1 39 ? -2.248 20.172 32.469 1 95.94 39 GLY B O 1
ATOM 3474 N N . ARG B 1 40 ? -3.375 18.359 33.125 1 96.69 40 ARG B N 1
ATOM 3475 C CA . ARG B 1 40 ? -2.387 17.984 34.156 1 96.69 40 ARG B CA 1
ATOM 3476 C C . ARG B 1 40 ? -1.456 16.891 33.625 1 96.69 40 ARG B C 1
ATOM 3478 O O . ARG B 1 40 ? -1.896 15.977 32.938 1 96.69 40 ARG B O 1
ATOM 3485 N N . ILE B 1 41 ? -0.204 17 33.938 1 97.06 41 ILE B N 1
ATOM 3486 C CA . ILE B 1 41 ? 0.782 16 33.531 1 97.06 41 ILE B CA 1
ATOM 3487 C C . ILE B 1 41 ? 0.481 14.68 34.219 1 97.06 41 ILE B C 1
ATOM 3489 O O . ILE B 1 41 ? 0.292 14.633 35.438 1 97.06 41 ILE B O 1
ATOM 3493 N N . ILE B 1 42 ? 0.408 13.648 33.469 1 95.62 42 ILE B N 1
ATOM 3494 C CA . ILE B 1 42 ? 0.223 12.312 34 1 95.62 42 ILE B CA 1
ATOM 3495 C C . ILE B 1 42 ? 1.501 11.859 34.719 1 95.62 42 ILE B C 1
ATOM 3497 O O . ILE B 1 42 ? 2.604 12.047 34.188 1 95.62 42 ILE B O 1
ATOM 3501 N N . PRO B 1 43 ? 1.335 11.18 35.844 1 91.81 43 PRO B N 1
ATOM 3502 C CA . PRO B 1 43 ? 2.518 10.766 36.594 1 91.81 43 PRO B CA 1
ATOM 3503 C C . PRO B 1 43 ? 3.418 9.812 35.812 1 91.81 43 PRO B C 1
ATOM 3505 O O . PRO B 1 43 ? 2.924 8.984 35.031 1 91.81 43 PRO B O 1
ATOM 3508 N N . ASP B 1 44 ? 4.684 9.922 35.969 1 90.69 44 ASP B N 1
ATOM 3509 C CA . ASP B 1 44 ? 5.723 9.047 35.438 1 90.69 44 ASP B CA 1
ATOM 3510 C C . ASP B 1 44 ? 5.805 9.18 33.906 1 90.69 44 ASP B C 1
ATOM 3512 O O . ASP B 1 44 ? 6.332 8.297 33.219 1 90.69 44 ASP B O 1
ATOM 3516 N N . SER B 1 45 ? 5.234 10.258 33.406 1 93.5 45 SER B N 1
ATOM 3517 C CA . SER B 1 45 ? 5.355 10.508 31.969 1 93.5 45 SER B CA 1
ATOM 3518 C C . SER B 1 45 ? 6.805 10.797 31.594 1 93.5 45 SER B C 1
ATOM 3520 O O . SER B 1 45 ? 7.527 11.461 32.344 1 93.5 45 SER B O 1
ATOM 3522 N N . ASP B 1 46 ? 7.281 10.258 30.484 1 95 46 ASP B N 1
ATOM 3523 C CA . ASP B 1 46 ? 8.648 10.438 30.016 1 95 46 ASP B CA 1
ATOM 3524 C C . ASP B 1 46 ? 8.711 11.477 28.891 1 95 46 ASP B C 1
ATOM 3526 O O . ASP B 1 46 ? 9.445 11.312 27.922 1 95 46 ASP B O 1
ATOM 3530 N N . PHE B 1 47 ? 7.898 12.562 29.016 1 95.75 47 PHE B N 1
ATOM 3531 C CA . PHE B 1 47 ? 7.828 13.57 27.969 1 95.75 47 PHE B CA 1
ATOM 3532 C C . PHE B 1 47 ? 9.062 14.461 27.984 1 95.75 47 PHE B C 1
ATOM 3534 O O . PHE B 1 47 ? 9.805 14.477 28.969 1 95.75 47 PHE B O 1
ATOM 3541 N N . ILE B 1 48 ? 9.344 15.141 26.938 1 97.31 48 ILE B N 1
ATOM 3542 C CA . ILE B 1 48 ? 10.422 16.109 26.828 1 97.31 48 ILE B CA 1
ATOM 3543 C C . ILE B 1 48 ? 9.961 17.469 27.359 1 97.31 48 ILE B C 1
ATOM 3545 O O . ILE B 1 48 ? 9.055 18.078 26.797 1 97.31 48 ILE B O 1
ATOM 3549 N N . PRO B 1 49 ? 10.594 17.922 28.359 1 96.38 49 PRO B N 1
ATOM 3550 C CA . PRO B 1 49 ? 10.164 19.203 28.938 1 96.38 49 PRO B CA 1
ATOM 3551 C C . PRO B 1 49 ? 10.359 20.375 27.969 1 96.38 49 PRO B C 1
ATOM 3553 O O . PRO B 1 49 ? 11.328 20.391 27.203 1 96.38 49 PRO B O 1
ATOM 3556 N N . VAL B 1 50 ? 9.438 21.312 28.078 1 97.69 50 VAL B N 1
ATOM 3557 C CA . VAL B 1 50 ? 9.531 22.531 27.25 1 97.69 50 VAL B CA 1
ATOM 3558 C C . VAL B 1 50 ? 9.695 23.75 28.156 1 97.69 50 VAL B C 1
ATOM 3560 O O . VAL B 1 50 ? 9.164 23.781 29.266 1 97.69 50 VAL B O 1
ATOM 3563 N N . SER B 1 51 ? 10.438 24.734 27.688 1 98.25 51 SER B N 1
ATOM 3564 C CA . SER B 1 51 ? 10.594 25.984 28.422 1 98.25 51 SER B CA 1
ATOM 3565 C C . SER B 1 51 ? 9.297 26.781 28.422 1 98.25 51 SER B C 1
ATOM 3567 O O . SER B 1 51 ? 8.414 26.547 27.594 1 98.25 51 SER B O 1
ATOM 3569 N N . GLU B 1 52 ? 9.25 27.672 29.375 1 98.44 52 GLU B N 1
ATOM 3570 C CA . GLU B 1 52 ? 8.125 28.594 29.422 1 98.44 52 GLU B CA 1
ATOM 3571 C C . GLU B 1 52 ? 7.977 29.344 28.094 1 98.44 52 GLU B C 1
ATOM 3573 O O . GLU B 1 52 ? 6.871 29.453 27.562 1 98.44 52 GLU B O 1
ATOM 3578 N N . LYS B 1 53 ? 9.008 29.844 27.594 1 98.69 53 LYS B N 1
ATOM 3579 C CA . LYS B 1 53 ? 8.992 30.625 26.359 1 98.69 53 LYS B CA 1
ATOM 3580 C C . LYS B 1 53 ? 8.414 29.797 25.203 1 98.69 53 LYS B C 1
ATOM 3582 O O . LYS B 1 53 ? 7.574 30.281 24.438 1 98.69 53 LYS B O 1
ATOM 3587 N N . LEU B 1 54 ? 8.875 28.609 25.094 1 98.75 54 LEU B N 1
ATOM 3588 C CA . LEU B 1 54 ? 8.414 27.75 24.031 1 98.75 54 LEU B CA 1
ATOM 3589 C C . LEU B 1 54 ? 6.945 27.391 24.219 1 98.75 54 LEU B C 1
ATOM 3591 O O . LEU B 1 54 ? 6.172 27.406 23.25 1 98.75 54 LEU B O 1
ATOM 3595 N N . ALA B 1 55 ? 6.574 27.016 25.391 1 98.75 55 ALA B N 1
ATOM 3596 C CA . ALA B 1 55 ? 5.199 26.641 25.703 1 98.75 55 ALA B CA 1
ATOM 3597 C C . ALA B 1 55 ? 4.23 27.781 25.406 1 98.75 55 ALA B C 1
ATOM 3599 O O . ALA B 1 55 ? 3.178 27.562 24.797 1 98.75 55 ALA B O 1
ATOM 3600 N N . VAL B 1 56 ? 4.586 28.922 25.844 1 98.81 56 VAL B N 1
ATOM 3601 C CA . VAL B 1 56 ? 3.734 30.094 25.641 1 98.81 56 VAL B CA 1
ATOM 3602 C C . VAL B 1 56 ? 3.621 30.391 24.156 1 98.81 56 VAL B C 1
ATOM 3604 O O . VAL B 1 56 ? 2.531 30.688 23.656 1 98.81 56 VAL B O 1
ATOM 3607 N N . ARG B 1 57 ? 4.715 30.328 23.469 1 98.88 57 ARG B N 1
ATOM 3608 C CA . ARG B 1 57 ? 4.676 30.547 22.031 1 98.88 57 ARG B CA 1
ATOM 3609 C C . ARG B 1 57 ? 3.783 29.531 21.344 1 98.88 57 ARG B C 1
ATOM 3611 O O . ARG B 1 57 ? 3.027 29.859 20.422 1 98.88 57 ARG B O 1
ATOM 3618 N N . MET B 1 58 ? 3.908 28.281 21.734 1 98.88 58 MET B N 1
ATOM 3619 C CA . MET B 1 58 ? 3.041 27.266 21.172 1 98.88 58 MET B CA 1
ATOM 3620 C C . MET B 1 58 ? 1.571 27.609 21.391 1 98.88 58 MET B C 1
ATOM 3622 O O . MET B 1 58 ? 0.762 27.516 20.469 1 98.88 58 MET B O 1
ATOM 3626 N N . TYR B 1 59 ? 1.251 27.969 22.578 1 98.88 59 TYR B N 1
ATOM 3627 C CA . TYR B 1 59 ? -0.142 28.297 22.859 1 98.88 59 TYR B CA 1
ATOM 3628 C C . TYR B 1 59 ? -0.601 29.484 22.016 1 98.88 59 TYR B C 1
ATOM 3630 O O . TYR B 1 59 ? -1.692 29.469 21.453 1 98.88 59 TYR B O 1
ATOM 3638 N N . GLU B 1 60 ? 0.209 30.547 22.016 1 98.81 60 GLU B N 1
ATOM 3639 C CA . GLU B 1 60 ? -0.128 31.734 21.25 1 98.81 60 GLU B CA 1
ATOM 3640 C C . GLU B 1 60 ? -0.434 31.391 19.797 1 98.81 60 GLU B C 1
ATOM 3642 O O . GLU B 1 60 ? -1.406 31.875 19.219 1 98.81 60 GLU B O 1
ATOM 3647 N N . GLN B 1 61 ? 0.365 30.578 19.25 1 98.81 61 GLN B N 1
ATOM 3648 C CA . GLN B 1 61 ? 0.195 30.219 17.844 1 98.81 61 GLN B CA 1
ATOM 3649 C C . GLN B 1 61 ? -1.012 29.297 17.656 1 98.81 61 GLN B C 1
ATOM 3651 O O . GLN B 1 61 ? -1.688 29.359 16.625 1 98.81 61 GLN B O 1
ATOM 3656 N N . MET B 1 62 ? -1.293 28.406 18.578 1 98.81 62 MET B N 1
ATOM 3657 C CA . MET B 1 62 ? -2.502 27.594 18.5 1 98.81 62 MET B CA 1
ATOM 3658 C C . MET B 1 62 ? -3.75 28.469 18.516 1 98.81 62 MET B C 1
ATOM 3660 O O . MET B 1 62 ? -4.672 28.25 17.734 1 98.81 62 MET B O 1
ATOM 3664 N N . ALA B 1 63 ? -3.775 29.406 19.406 1 98.62 63 ALA B N 1
ATOM 3665 C CA . ALA B 1 63 ? -4.902 30.328 19.516 1 98.62 63 ALA B CA 1
ATOM 3666 C C . ALA B 1 63 ? -5.023 31.172 18.25 1 98.62 63 ALA B C 1
ATOM 3668 O O . ALA B 1 63 ? -6.129 31.406 17.75 1 98.62 63 ALA B O 1
ATOM 3669 N N . THR B 1 64 ? -3.896 31.672 17.797 1 98.81 64 THR B N 1
ATOM 3670 C CA . THR B 1 64 ? -3.889 32.438 16.562 1 98.81 64 THR B CA 1
ATOM 3671 C C . THR B 1 64 ? -4.441 31.641 15.398 1 98.81 64 THR B C 1
ATOM 3673 O O . THR B 1 64 ? -5.203 32.156 14.578 1 98.81 64 THR B O 1
ATOM 3676 N N . LEU B 1 65 ? -4.031 30.422 15.312 1 98.56 65 LEU B N 1
ATOM 3677 C CA . LEU B 1 65 ? -4.523 29.531 14.273 1 98.56 65 LEU B CA 1
ATOM 3678 C C . LEU B 1 65 ? -6.039 29.391 14.344 1 98.56 65 LEU B C 1
ATOM 3680 O O . LEU B 1 65 ? -6.719 29.375 13.312 1 98.56 65 LEU B O 1
ATOM 3684 N N . GLN B 1 66 ? -6.598 29.25 15.5 1 97.5 66 GLN B N 1
ATOM 3685 C CA . GLN B 1 66 ? -8.039 29.156 15.68 1 97.5 66 GLN B CA 1
ATOM 3686 C C . GLN B 1 66 ? -8.742 30.422 15.18 1 97.5 66 GLN B C 1
ATOM 3688 O O . GLN B 1 66 ? -9.805 30.328 14.555 1 97.5 66 GLN B O 1
ATOM 3693 N N . VAL B 1 67 ? -8.188 31.531 15.555 1 98.06 67 VAL B N 1
ATOM 3694 C CA . VAL B 1 67 ? -8.758 32.812 15.125 1 98.06 67 VAL B CA 1
ATOM 3695 C C . VAL B 1 67 ? -8.703 32.906 13.602 1 98.06 67 VAL B C 1
ATOM 3697 O O . VAL B 1 67 ? -9.68 33.312 12.961 1 98.06 67 VAL B O 1
ATOM 3700 N N . MET B 1 68 ? -7.586 32.562 13.07 1 98.25 68 MET B N 1
ATOM 3701 C CA . MET B 1 68 ? -7.379 32.594 11.625 1 98.25 68 MET B CA 1
ATOM 3702 C C . MET B 1 68 ? -8.406 31.734 10.906 1 98.25 68 MET B C 1
ATOM 3704 O O . MET B 1 68 ? -9.023 32.188 9.93 1 98.25 68 MET B O 1
ATOM 3708 N N . ASP B 1 69 ? -8.578 30.531 11.391 1 97.25 69 ASP B N 1
ATOM 3709 C CA . ASP B 1 69 ? -9.531 29.609 10.797 1 97.25 69 ASP B CA 1
ATOM 3710 C C . ASP B 1 69 ? -10.945 30.188 10.82 1 97.25 69 ASP B C 1
ATOM 3712 O O . ASP B 1 69 ? -11.68 30.094 9.836 1 97.25 69 ASP B O 1
ATOM 3716 N N . HIS B 1 70 ? -11.281 30.719 11.922 1 96.44 70 HIS B N 1
ATOM 3717 C CA . HIS B 1 70 ? -12.617 31.281 12.07 1 96.44 70 HIS B CA 1
ATOM 3718 C C . HIS B 1 70 ? -12.852 32.406 11.086 1 96.44 70 HIS B C 1
ATOM 3720 O O . HIS B 1 70 ? -13.891 32.469 10.414 1 96.44 70 HIS B O 1
ATOM 3726 N N . ILE B 1 71 ? -11.953 33.281 10.992 1 97.75 71 ILE B N 1
ATOM 3727 C CA . ILE B 1 71 ? -12.109 34.5 10.195 1 97.75 71 ILE B CA 1
ATOM 3728 C C . ILE B 1 71 ? -12.102 34.125 8.711 1 97.75 71 ILE B C 1
ATOM 3730 O O . ILE B 1 71 ? -12.938 34.625 7.945 1 97.75 71 ILE B O 1
ATOM 3734 N N . PHE B 1 72 ? -11.18 33.312 8.266 1 97.69 72 PHE B N 1
ATOM 3735 C CA . PHE B 1 72 ? -11.141 32.938 6.855 1 97.69 72 PHE B CA 1
ATOM 3736 C C . PHE B 1 72 ? -12.359 32.094 6.488 1 97.69 72 PHE B C 1
ATOM 3738 O O . PHE B 1 72 ? -12.859 32.188 5.367 1 97.69 72 PHE B O 1
ATOM 3745 N N . TYR B 1 73 ? -12.781 31.266 7.41 1 96.44 73 TYR B N 1
ATOM 3746 C CA . TYR B 1 73 ? -14.016 30.516 7.188 1 96.44 73 TYR B CA 1
ATOM 3747 C C . TYR B 1 73 ? -15.188 31.453 6.926 1 96.44 73 TYR B C 1
ATOM 3749 O O . TYR B 1 73 ? -15.953 31.266 5.984 1 96.44 73 TYR B O 1
ATOM 3757 N N . GLU B 1 74 ? -15.32 32.469 7.738 1 95.94 74 GLU B N 1
ATOM 3758 C CA . GLU B 1 74 ? -16.375 33.438 7.578 1 95.94 74 GLU B CA 1
ATOM 3759 C C . GLU B 1 74 ? -16.219 34.219 6.266 1 95.94 74 GLU B C 1
ATOM 3761 O O . GLU B 1 74 ? -17.219 34.531 5.598 1 95.94 74 GLU B O 1
ATOM 3766 N N . ALA B 1 75 ? -14.984 34.562 5.965 1 96.38 75 ALA B N 1
ATOM 3767 C CA . ALA B 1 75 ? -14.727 35.25 4.703 1 96.38 75 ALA B CA 1
ATOM 3768 C C . ALA B 1 75 ? -15.211 34.406 3.52 1 96.38 75 ALA B C 1
ATOM 3770 O O . ALA B 1 75 ? -15.75 34.969 2.549 1 96.38 75 ALA B O 1
ATOM 3771 N N . GLN B 1 76 ? -14.969 33.156 3.541 1 96.06 76 GLN B N 1
ATOM 3772 C CA . GLN B 1 76 ? -15.43 32.25 2.484 1 96.06 76 GLN B CA 1
ATOM 3773 C C . GLN B 1 76 ? -16.953 32.188 2.441 1 96.06 76 GLN B C 1
ATOM 3775 O O . GLN B 1 76 ? -17.547 32.219 1.363 1 96.06 76 GLN B O 1
ATOM 3780 N N . ARG B 1 77 ? -17.609 32.125 3.594 1 94.69 77 ARG B N 1
ATOM 3781 C CA . ARG B 1 77 ? -19.062 32.062 3.676 1 94.69 77 ARG B CA 1
ATOM 3782 C C . ARG B 1 77 ? -19.703 33.312 3.111 1 94.69 77 ARG B C 1
ATOM 3784 O O . ARG B 1 77 ? -20.797 33.281 2.553 1 94.69 77 ARG B O 1
ATOM 3791 N N . GLN B 1 78 ? -18.969 34.375 3.164 1 95.31 78 GLN B N 1
ATOM 3792 C CA . GLN B 1 78 ? -19.422 35.656 2.646 1 95.31 78 GLN B CA 1
ATOM 3793 C C . GLN B 1 78 ? -19.109 35.812 1.157 1 95.31 78 GLN B C 1
ATOM 3795 O O . GLN B 1 78 ? -19.484 36.781 0.529 1 95.31 78 GLN B O 1
ATOM 3800 N N . GLY B 1 79 ? -18.453 34.875 0.617 1 94.5 79 GLY B N 1
ATOM 3801 C CA . GLY B 1 79 ? -18.172 34.844 -0.811 1 94.5 79 GLY B CA 1
ATOM 3802 C C . GLY B 1 79 ? -16.938 35.656 -1.183 1 94.5 79 GLY B C 1
ATOM 3803 O O . GLY B 1 79 ? -16.719 35.938 -2.359 1 94.5 79 GLY B O 1
ATOM 3804 N N . ARG B 1 80 ? -16.125 35.969 -0.125 1 93.69 80 ARG B N 1
ATOM 3805 C CA . ARG B 1 80 ? -14.953 36.781 -0.386 1 93.69 80 ARG B CA 1
ATOM 3806 C C . ARG B 1 80 ? -13.797 35.938 -0.897 1 93.69 80 ARG B C 1
ATOM 3808 O O . ARG B 1 80 ? -12.93 36.438 -1.626 1 93.69 80 ARG B O 1
ATOM 3815 N N . ILE B 1 81 ? -13.695 34.781 -0.456 1 94.5 81 ILE B N 1
ATOM 3816 C CA . ILE B 1 81 ? -12.758 33.781 -1.001 1 94.5 81 ILE B CA 1
ATOM 3817 C C . ILE B 1 81 ? -13.516 32.531 -1.426 1 94.5 81 ILE B C 1
ATOM 3819 O O . ILE B 1 81 ? -14.625 32.281 -0.954 1 94.5 81 ILE B O 1
ATOM 3823 N N . SER B 1 82 ? -12.961 31.781 -2.35 1 92.25 82 SER B N 1
ATOM 3824 C CA . SER B 1 82 ? -13.703 30.734 -3.049 1 92.25 82 SER B CA 1
ATOM 3825 C C . SER B 1 82 ? -13.711 29.438 -2.254 1 92.25 82 SER B C 1
ATOM 3827 O O . SER B 1 82 ? -14.609 28.609 -2.414 1 92.25 82 SER B O 1
ATOM 3829 N N . PHE B 1 83 ? -12.719 29.25 -1.424 1 93.81 83 PHE B N 1
ATOM 3830 C CA . PHE B 1 83 ? -12.531 27.969 -0.775 1 93.81 83 PHE B CA 1
ATOM 3831 C C . PHE B 1 83 ? -11.727 28.125 0.511 1 93.81 83 PHE B C 1
ATOM 3833 O O . PHE B 1 83 ? -10.867 29 0.61 1 93.81 83 PHE B O 1
ATOM 3840 N N . TYR B 1 84 ? -12.047 27.281 1.495 1 95.31 84 TYR B N 1
ATOM 3841 C CA . TYR B 1 84 ? -11.242 27.266 2.711 1 95.31 84 TYR B CA 1
ATOM 3842 C C . TYR B 1 84 ? -11.438 25.953 3.463 1 95.31 84 TYR B C 1
ATOM 3844 O O . TYR B 1 84 ? -12.461 25.281 3.297 1 95.31 84 TYR B O 1
ATOM 3852 N N . LEU B 1 85 ? -10.422 25.5 4.168 1 94.38 85 LEU B N 1
ATOM 3853 C CA . LEU B 1 85 ? -10.445 24.359 5.074 1 94.38 85 LEU B CA 1
ATOM 3854 C C . LEU B 1 85 ? -9.953 24.75 6.461 1 94.38 85 LEU B C 1
ATOM 3856 O O . LEU B 1 85 ? -8.938 25.438 6.594 1 94.38 85 LEU B O 1
ATOM 3860 N N . THR B 1 86 ? -10.703 24.328 7.445 1 93.62 86 THR B N 1
ATOM 3861 C CA . THR B 1 86 ? -10.297 24.672 8.805 1 93.62 86 THR B CA 1
ATOM 3862 C C . THR B 1 86 ? -9.461 23.547 9.414 1 93.62 86 THR B C 1
ATOM 3864 O O . THR B 1 86 ? -9.531 22.391 8.977 1 93.62 86 THR B O 1
ATOM 3867 N N . SER B 1 87 ? -8.672 23.891 10.383 1 95.5 87 SER B N 1
ATOM 3868 C CA . SER B 1 87 ? -7.891 22.938 11.156 1 95.5 87 SER B CA 1
ATOM 3869 C C . SER B 1 87 ? -8.445 22.781 12.57 1 95.5 87 SER B C 1
ATOM 3871 O O . SER B 1 87 ? -7.734 22.344 13.477 1 95.5 87 SER B O 1
ATOM 3873 N N . VAL B 1 88 ? -9.703 23.141 12.742 1 94.81 88 VAL B N 1
ATOM 3874 C CA . VAL B 1 88 ? -10.297 23.156 14.07 1 94.81 88 VAL B CA 1
ATOM 3875 C C . VAL B 1 88 ? -10.289 21.75 14.656 1 94.81 88 VAL B C 1
ATOM 3877 O O . VAL B 1 88 ? -10.727 20.797 14.008 1 94.81 88 VAL B O 1
ATOM 3880 N N . GLY B 1 89 ? -9.773 21.609 15.836 1 96 89 GLY B N 1
ATOM 3881 C CA . GLY B 1 89 ? -9.656 20.328 16.516 1 96 89 GLY B CA 1
ATOM 3882 C C . GLY B 1 89 ? -8.281 19.688 16.359 1 96 89 GLY B C 1
ATOM 3883 O O . GLY B 1 89 ? -7.957 18.734 17.078 1 96 89 GLY B O 1
ATOM 3884 N N . GLU B 1 90 ? -7.453 20.219 15.492 1 97.88 90 GLU B N 1
ATOM 3885 C CA . GLU B 1 90 ? -6.168 19.594 15.188 1 97.88 90 GLU B CA 1
ATOM 3886 C C . GLU B 1 90 ? -5.02 20.578 15.391 1 97.88 90 GLU B C 1
ATOM 3888 O O . GLU B 1 90 ? -3.945 20.422 14.805 1 97.88 90 GLU B O 1
ATOM 3893 N N . GLU B 1 91 ? -5.223 21.641 16.203 1 98.56 91 GLU B N 1
ATOM 3894 C CA . GLU B 1 91 ? -4.262 22.734 16.391 1 98.56 91 GLU B CA 1
ATOM 3895 C C . GLU B 1 91 ? -2.971 22.219 17.016 1 98.56 91 GLU B C 1
ATOM 3897 O O . GLU B 1 91 ? -1.881 22.688 16.688 1 98.56 91 GLU B O 1
ATOM 3902 N N . ALA B 1 92 ? -3.111 21.25 17.922 1 98.75 92 ALA B N 1
ATOM 3903 C CA . ALA B 1 92 ? -1.928 20.719 18.594 1 98.75 92 ALA B CA 1
ATOM 3904 C C . ALA B 1 92 ? -0.988 20.047 17.594 1 98.75 92 ALA B C 1
ATOM 3906 O O . ALA B 1 92 ? 0.232 20.203 17.688 1 98.75 92 ALA B O 1
ATOM 3907 N N . ILE B 1 93 ? -1.523 19.266 16.703 1 98.81 93 ILE B N 1
ATOM 3908 C CA . ILE B 1 93 ? -0.709 18.594 15.688 1 98.81 93 ILE B CA 1
ATOM 3909 C C . ILE B 1 93 ? 0.019 19.625 14.844 1 98.81 93 ILE B C 1
ATOM 3911 O O . ILE B 1 93 ? 1.207 19.484 14.547 1 98.81 93 ILE B O 1
ATOM 3915 N N . ASN B 1 94 ? -0.672 20.672 14.445 1 98.75 94 ASN B N 1
ATOM 3916 C CA . ASN B 1 94 ? -0.112 21.719 13.602 1 98.75 94 ASN B CA 1
ATOM 3917 C C . ASN B 1 94 ? 1.062 22.422 14.289 1 98.75 94 ASN B C 1
ATOM 3919 O O . ASN B 1 94 ? 2.168 22.453 13.742 1 98.75 94 ASN B O 1
ATOM 3923 N N . ILE B 1 95 ? 0.828 22.891 15.461 1 98.94 95 ILE B N 1
ATOM 3924 C CA . ILE B 1 95 ? 1.769 23.812 16.078 1 98.94 95 ILE B CA 1
ATOM 3925 C C . ILE B 1 95 ? 2.861 23.031 16.812 1 98.94 95 ILE B C 1
ATOM 3927 O O . ILE B 1 95 ? 4.047 23.328 16.672 1 98.94 95 ILE B O 1
ATOM 3931 N N . ALA B 1 96 ? 2.498 22 17.578 1 98.94 96 ALA B N 1
ATOM 3932 C CA . ALA B 1 96 ? 3.477 21.297 18.406 1 98.94 96 ALA B CA 1
ATOM 3933 C C . ALA B 1 96 ? 4.438 20.484 17.531 1 98.94 96 ALA B C 1
ATOM 3935 O O . ALA B 1 96 ? 5.613 20.344 17.875 1 98.94 96 ALA B O 1
ATOM 3936 N N . SER B 1 97 ? 3.93 19.891 16.422 1 98.94 97 SER B N 1
ATOM 393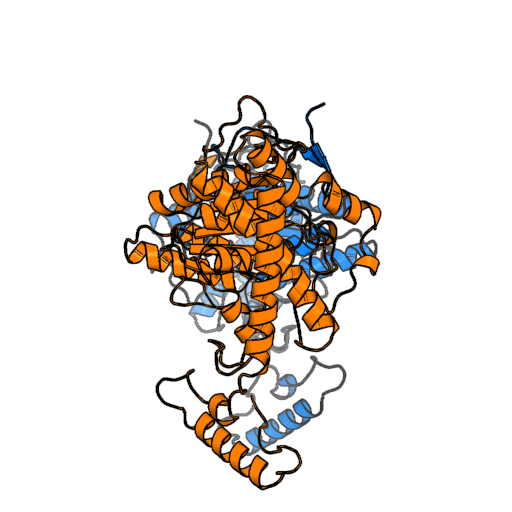7 C CA . SER B 1 97 ? 4.855 19.219 15.516 1 98.94 97 SER B CA 1
ATOM 3938 C C . SER B 1 97 ? 5.867 20.188 14.93 1 98.94 97 SER B C 1
ATOM 3940 O O . SER B 1 97 ? 7.062 19.891 14.867 1 98.94 97 SER B O 1
ATOM 3942 N N . ALA B 1 98 ? 5.41 21.344 14.5 1 98.88 98 ALA B N 1
ATOM 3943 C CA . ALA B 1 98 ? 6.289 22.359 13.93 1 98.88 98 ALA B CA 1
ATOM 3944 C C . ALA B 1 98 ? 7.324 22.828 14.945 1 98.88 98 ALA B C 1
ATOM 3946 O O . ALA B 1 98 ? 8.492 23.031 14.602 1 98.88 98 ALA B O 1
ATOM 3947 N N . ALA B 1 99 ? 6.875 23.016 16.156 1 98.88 99 ALA B N 1
ATOM 3948 C CA . ALA B 1 99 ? 7.754 23.469 17.219 1 98.88 99 ALA B CA 1
ATOM 3949 C C . ALA B 1 99 ? 8.891 22.484 17.469 1 98.88 99 ALA B C 1
ATOM 3951 O O . ALA B 1 99 ? 9.969 22.875 17.922 1 98.88 99 ALA B O 1
ATOM 3952 N N . ALA B 1 100 ? 8.648 21.234 17.188 1 98.88 100 ALA B N 1
ATOM 3953 C CA . ALA B 1 100 ? 9.602 20.172 17.453 1 98.88 100 ALA B CA 1
ATOM 3954 C C . ALA B 1 100 ? 10.602 20.031 16.312 1 98.88 100 ALA B C 1
ATOM 3956 O O . ALA B 1 100 ? 11.602 19.312 16.438 1 98.88 100 ALA B O 1
ATOM 3957 N N . LEU B 1 101 ? 10.391 20.656 15.195 1 98.75 101 LEU B N 1
ATOM 3958 C CA . LEU B 1 101 ? 11.203 20.516 14 1 98.75 101 LEU B CA 1
ATOM 3959 C C . LEU B 1 101 ? 12.219 21.656 13.891 1 98.75 101 LEU B C 1
ATOM 3961 O O . LEU B 1 101 ? 12.062 22.688 14.539 1 98.75 101 LEU B O 1
ATOM 3965 N N . SER B 1 102 ? 13.203 21.453 13.078 1 98.19 102 SER B N 1
ATOM 3966 C CA . SER B 1 102 ? 14.164 22.484 12.719 1 98.19 102 SER B CA 1
ATOM 3967 C C . SER B 1 102 ? 13.711 23.25 11.484 1 98.19 102 SER B C 1
ATOM 3969 O O . SER B 1 102 ? 13.023 22.703 10.617 1 98.19 102 SER B O 1
ATOM 3971 N N . PRO B 1 103 ? 14.133 24.547 11.406 1 97.62 103 PRO B N 1
ATOM 3972 C CA . PRO B 1 103 ? 13.82 25.281 10.18 1 97.62 103 PRO B CA 1
ATOM 3973 C C . PRO B 1 103 ? 14.438 24.656 8.93 1 97.62 103 PRO B C 1
ATOM 3975 O O . PRO B 1 103 ? 14 24.953 7.816 1 97.62 103 PRO B O 1
ATOM 3978 N N . ASP B 1 104 ? 15.406 23.797 9.148 1 98.12 104 ASP B N 1
ATOM 3979 C CA . ASP B 1 104 ? 16.094 23.156 8.023 1 98.12 104 ASP B CA 1
ATOM 3980 C C . ASP B 1 104 ? 15.328 21.938 7.531 1 98.12 104 ASP B C 1
ATOM 3982 O O . ASP B 1 104 ? 15.594 21.422 6.441 1 98.12 104 ASP B O 1
ATOM 3986 N N . ASP B 1 105 ? 14.492 21.422 8.375 1 98.88 105 ASP B N 1
ATOM 3987 C CA . ASP B 1 105 ? 13.664 20.312 7.922 1 98.88 105 ASP B CA 1
ATOM 3988 C C . ASP B 1 105 ? 12.711 20.75 6.809 1 98.88 105 ASP B C 1
ATOM 3990 O O . ASP B 1 105 ? 12.195 21.875 6.832 1 98.88 105 ASP B O 1
ATOM 3994 N N . VAL B 1 106 ? 12.531 19.891 5.836 1 98.88 106 VAL B N 1
ATOM 3995 C CA . VAL B 1 106 ? 11.68 20.219 4.695 1 98.88 106 VAL B CA 1
ATOM 3996 C C . VAL B 1 106 ? 10.281 19.656 4.906 1 98.88 106 VAL B C 1
ATOM 3998 O O . VAL B 1 106 ? 10.117 18.438 5.094 1 98.88 106 VAL B O 1
ATOM 4001 N N . VAL B 1 107 ? 9.305 20.547 4.836 1 98.88 107 VAL B N 1
ATOM 4002 C CA . VAL B 1 107 ? 7.938 20.156 5.141 1 98.88 107 VAL B CA 1
ATOM 4003 C C . VAL B 1 107 ? 7.156 19.953 3.842 1 98.88 107 VAL B C 1
ATOM 4005 O O . VAL B 1 107 ? 7.113 20.844 2.994 1 98.88 107 VAL B O 1
ATOM 4008 N N . LEU B 1 108 ? 6.664 18.781 3.646 1 98.69 108 LEU B N 1
ATOM 4009 C CA . LEU B 1 108 ? 5.711 18.469 2.588 1 98.69 108 LEU B CA 1
ATOM 4010 C C . LEU B 1 108 ? 4.316 18.234 3.162 1 98.69 108 LEU B C 1
ATOM 4012 O O . LEU B 1 108 ? 3.951 17.109 3.475 1 98.69 108 LEU B O 1
ATOM 4016 N N . PRO B 1 109 ? 3.562 19.281 3.252 1 97.62 109 PRO B N 1
ATOM 4017 C CA . PRO B 1 109 ? 2.293 19.234 3.979 1 97.62 109 PRO B CA 1
ATOM 4018 C C . PRO B 1 109 ? 1.148 18.672 3.139 1 97.62 109 PRO B C 1
ATOM 4020 O O . PRO B 1 109 ? 1.321 18.422 1.942 1 97.62 109 PRO B O 1
ATOM 4023 N N . GLN B 1 110 ? 0.112 18.375 3.863 1 95.81 110 GLN B N 1
ATOM 4024 C CA . GLN B 1 110 ? -1.21 18.312 3.248 1 95.81 110 GLN B CA 1
ATOM 4025 C C . GLN B 1 110 ? -1.968 19.625 3.438 1 95.81 110 GLN B C 1
ATOM 4027 O O . GLN B 1 110 ? -1.437 20.578 4.012 1 95.81 110 GLN B O 1
ATOM 4032 N N . TYR B 1 111 ? -3.201 19.812 3.01 1 93.94 111 TYR B N 1
ATOM 4033 C CA . TYR B 1 111 ? -3.904 21.094 2.953 1 93.94 111 TYR B CA 1
ATOM 4034 C C . TYR B 1 111 ? -4.484 21.453 4.316 1 93.94 111 TYR B C 1
ATOM 4036 O O . TYR B 1 111 ? -5.207 22.453 4.445 1 93.94 111 TYR B O 1
ATOM 4044 N N . ARG B 1 112 ? -4.105 20.734 5.363 1 95.44 112 ARG B N 1
ATOM 4045 C CA . ARG B 1 112 ? -4.715 21.031 6.656 1 95.44 112 ARG B CA 1
ATOM 4046 C C . ARG B 1 112 ? -3.664 21.438 7.68 1 95.44 112 ARG B C 1
ATOM 4048 O O . ARG B 1 112 ? -3.92 21.406 8.891 1 95.44 112 ARG B O 1
ATOM 4055 N N . GLU B 1 113 ? -2.479 21.766 7.25 1 97.19 113 GLU B N 1
ATOM 4056 C CA . GLU B 1 113 ? -1.418 22.078 8.203 1 97.19 113 GLU B CA 1
ATOM 4057 C C . GLU B 1 113 ? -0.918 23.5 8.023 1 97.19 113 GLU B C 1
ATOM 4059 O O . GLU B 1 113 ? 0.29 23.75 8.016 1 97.19 113 GLU B O 1
ATOM 4064 N N . PRO B 1 114 ? -1.821 24.484 7.941 1 98 114 PRO B N 1
ATOM 4065 C CA . PRO B 1 114 ? -1.332 25.859 7.852 1 98 114 PRO B CA 1
ATOM 4066 C C . PRO B 1 114 ? -0.569 26.297 9.102 1 98 114 PRO B C 1
ATOM 4068 O O . PRO B 1 114 ? 0.264 27.203 9.039 1 98 114 PRO B O 1
ATOM 4071 N N . GLY B 1 115 ? -0.883 25.656 10.273 1 98.69 115 GLY B N 1
ATOM 4072 C CA . GLY B 1 115 ? -0.223 25.984 11.523 1 98.69 115 GLY B CA 1
ATOM 4073 C C . GLY B 1 115 ? 1.276 25.766 11.484 1 98.69 115 GLY B C 1
ATOM 4074 O O . GLY B 1 115 ? 2.031 26.453 12.172 1 98.69 115 GLY B O 1
ATOM 4075 N N . VAL B 1 116 ? 1.711 24.766 10.734 1 98.75 116 VAL B N 1
ATOM 4076 C CA . VAL B 1 116 ? 3.143 24.531 10.586 1 98.75 116 VAL B CA 1
ATOM 4077 C C . VAL B 1 116 ? 3.805 25.75 9.93 1 98.75 116 VAL B C 1
ATOM 4079 O O . VAL B 1 116 ? 4.867 26.188 10.367 1 98.75 116 VAL B O 1
ATOM 4082 N N . LEU B 1 117 ? 3.129 26.188 8.945 1 98.19 117 LEU B N 1
ATOM 4083 C CA . LEU B 1 117 ? 3.623 27.344 8.219 1 98.19 117 LEU B CA 1
ATOM 4084 C C . LEU B 1 117 ? 3.559 28.594 9.086 1 98.19 117 LEU B C 1
ATOM 4086 O O . LEU B 1 117 ? 4.469 29.438 9.055 1 98.19 117 LEU B O 1
ATOM 4090 N N . LEU B 1 118 ? 2.475 28.766 9.812 1 98.69 118 LEU B N 1
ATOM 4091 C CA . LEU B 1 118 ? 2.322 29.859 10.758 1 98.69 118 LEU B CA 1
ATOM 4092 C C . LEU B 1 118 ? 3.467 29.875 11.766 1 98.69 118 LEU B C 1
ATOM 4094 O O . LEU B 1 118 ? 4.07 30.922 12.023 1 98.69 118 LEU B O 1
ATOM 4098 N N . TRP B 1 119 ? 3.783 28.797 12.289 1 98.81 119 TRP B N 1
ATOM 4099 C CA . TRP B 1 119 ? 4.859 28.641 13.266 1 98.81 119 TRP B CA 1
ATOM 4100 C C . TRP B 1 119 ? 6.195 29.094 12.672 1 98.81 119 TRP B C 1
ATOM 4102 O O . TRP B 1 119 ? 7.016 29.688 13.367 1 98.81 119 TRP B O 1
ATOM 4112 N N . ARG B 1 120 ? 6.359 28.797 11.398 1 98.56 120 ARG B N 1
ATOM 4113 C CA . ARG B 1 120 ? 7.648 29.047 10.758 1 98.56 120 ARG B CA 1
ATOM 4114 C C . ARG B 1 120 ? 7.781 30.5 10.328 1 98.56 120 ARG B C 1
ATOM 4116 O O . ARG B 1 120 ? 8.828 30.906 9.828 1 98.56 120 ARG B O 1
ATOM 4123 N N . GLY B 1 121 ? 6.676 31.234 10.406 1 98.31 121 GLY B N 1
ATOM 4124 C CA . GLY B 1 121 ? 6.84 32.656 10.219 1 98.31 121 GLY B CA 1
ATOM 4125 C C . GLY B 1 121 ? 6.043 33.219 9.047 1 98.31 121 GLY B C 1
ATOM 4126 O O . GLY B 1 121 ? 6.137 34.406 8.727 1 98.31 121 GLY B O 1
ATOM 4127 N N . PHE B 1 122 ? 5.285 32.375 8.383 1 98.44 122 PHE B N 1
ATOM 4128 C CA . PHE B 1 122 ? 4.359 32.875 7.375 1 98.44 122 PHE B CA 1
ATOM 4129 C C . PHE B 1 122 ? 3.354 33.844 7.992 1 98.44 122 PHE B C 1
ATOM 4131 O O . PHE B 1 122 ? 2.678 33.5 8.969 1 98.44 122 PHE B O 1
ATOM 4138 N N . THR B 1 123 ? 3.268 35.031 7.523 1 98.12 123 THR B N 1
ATOM 4139 C CA . THR B 1 123 ? 2.49 36.062 8.18 1 98.12 123 THR B CA 1
ATOM 4140 C C . THR B 1 123 ? 1.011 35.938 7.824 1 98.12 123 THR B C 1
ATOM 4142 O O . THR B 1 123 ? 0.657 35.312 6.824 1 98.12 123 THR B O 1
ATOM 4145 N N . LEU B 1 124 ? 0.191 36.562 8.648 1 98.44 124 LEU B N 1
ATOM 4146 C CA . LEU B 1 124 ? -1.244 36.594 8.391 1 98.44 124 LEU B CA 1
ATOM 4147 C C . LEU B 1 124 ? -1.543 37.281 7.062 1 98.44 124 LEU B C 1
ATOM 4149 O O . LEU B 1 124 ? -2.479 36.875 6.355 1 98.44 124 LEU B O 1
ATOM 4153 N N . GLU B 1 125 ? -0.758 38.25 6.699 1 98.06 125 GLU B N 1
ATOM 4154 C CA . GLU B 1 125 ? -0.886 38.906 5.414 1 98.06 125 GLU B CA 1
ATOM 4155 C C . GLU B 1 125 ? -0.598 37.969 4.258 1 98.06 125 GLU B C 1
ATOM 4157 O O . GLU B 1 125 ? -1.304 37.969 3.246 1 98.06 125 GLU B O 1
ATOM 4162 N N . GLU B 1 126 ? 0.411 37.188 4.387 1 98.19 126 GLU B N 1
ATOM 4163 C CA . GLU B 1 126 ? 0.757 36.25 3.352 1 98.19 126 GLU B CA 1
ATOM 4164 C C . GLU B 1 126 ? -0.347 35.188 3.174 1 98.19 126 GLU B C 1
ATOM 4166 O O . GLU B 1 126 ? -0.687 34.844 2.047 1 98.19 126 GLU B O 1
ATOM 4171 N N . PHE B 1 127 ? -0.906 34.719 4.305 1 98.5 127 PHE B N 1
ATOM 4172 C CA . PHE B 1 127 ? -2.041 33.812 4.223 1 98.5 127 PHE B CA 1
ATOM 4173 C C . PHE B 1 127 ? -3.195 34.438 3.459 1 98.5 127 PHE B C 1
ATOM 4175 O O . PHE B 1 127 ? -3.793 33.812 2.582 1 98.5 127 PHE B O 1
ATOM 4182 N N . ALA B 1 128 ? -3.5 35.688 3.826 1 98.38 128 ALA B N 1
ATOM 4183 C CA . ALA B 1 128 ? -4.605 36.375 3.186 1 98.38 128 ALA B CA 1
ATOM 4184 C C . ALA B 1 128 ? -4.355 36.562 1.689 1 98.38 128 ALA B C 1
ATOM 4186 O O . ALA B 1 128 ? -5.25 36.312 0.875 1 98.38 128 ALA B O 1
ATOM 4187 N N . ASN B 1 129 ? -3.164 36.969 1.349 1 97.75 129 ASN B N 1
ATOM 4188 C CA . ASN B 1 129 ? -2.828 37.156 -0.06 1 97.75 129 ASN B CA 1
ATOM 4189 C C . ASN B 1 129 ? -3.049 35.875 -0.858 1 97.75 129 ASN B C 1
ATOM 4191 O O . ASN B 1 129 ? -3.568 35.906 -1.975 1 97.75 129 ASN B O 1
ATOM 4195 N N . GLN B 1 130 ? -2.611 34.781 -0.387 1 97.5 130 GLN B N 1
ATOM 4196 C CA . GLN B 1 130 ? -2.779 33.5 -1.072 1 97.5 130 GLN B CA 1
ATOM 4197 C C . GLN B 1 130 ? -4.254 33.156 -1.212 1 97.5 130 GLN B C 1
ATOM 4199 O O . GLN B 1 130 ? -4.695 32.688 -2.277 1 97.5 130 GLN B O 1
ATOM 4204 N N . CYS B 1 131 ? -5.039 33.312 -0.157 1 97.31 131 CYS B N 1
ATOM 4205 C CA . CYS B 1 131 ? -6.457 32.969 -0.187 1 97.31 131 CYS B CA 1
ATOM 4206 C C . CYS B 1 131 ? -7.203 33.844 -1.194 1 97.31 131 CYS B C 1
ATOM 4208 O O . CYS B 1 131 ? -8.164 33.375 -1.817 1 97.31 131 CYS B O 1
ATOM 4210 N N . PHE B 1 132 ? -6.734 35.031 -1.384 1 96 132 PHE B N 1
ATOM 4211 C CA . PHE B 1 132 ? -7.402 35.969 -2.295 1 96 132 PHE B CA 1
ATOM 4212 C C . PHE B 1 132 ? -6.82 35.844 -3.697 1 96 132 PHE B C 1
ATOM 4214 O O . PHE B 1 132 ? -7.352 36.438 -4.645 1 96 132 PHE B O 1
ATOM 4221 N N . GLY B 1 133 ? -5.715 35.156 -3.887 1 93.69 133 GLY B N 1
ATOM 4222 C CA . GLY B 1 133 ? -5.105 34.938 -5.191 1 93.69 133 GLY B CA 1
ATOM 4223 C C . GLY B 1 133 ? -4.668 36.25 -5.863 1 93.69 133 GLY B C 1
ATOM 4224 O O . GLY B 1 133 ? -4.906 36.438 -7.059 1 93.69 133 GLY B O 1
ATOM 4225 N N . ASN B 1 134 ? -4.168 37.125 -5.059 1 93.94 134 ASN B N 1
ATOM 4226 C CA . ASN B 1 134 ? -3.799 38.438 -5.605 1 93.94 134 ASN B CA 1
ATOM 4227 C C . ASN B 1 134 ? -2.338 38.438 -6.051 1 93.94 134 ASN B C 1
ATOM 4229 O O . ASN B 1 134 ? -1.675 37.406 -6.082 1 93.94 134 ASN B O 1
ATOM 4233 N N . LYS B 1 135 ? -1.793 39.594 -6.449 1 92.75 135 LYS B N 1
ATOM 4234 C CA . LYS B 1 135 ? -0.46 39.75 -7.023 1 92.75 135 LYS B CA 1
ATOM 4235 C C . LYS B 1 135 ? 0.623 39.438 -5.992 1 92.75 135 LYS B C 1
ATOM 4237 O O . LYS B 1 135 ? 1.754 39.094 -6.348 1 92.75 135 LYS B O 1
ATOM 4242 N N . ALA B 1 136 ? 0.268 39.531 -4.711 1 94.5 136 ALA B N 1
ATOM 4243 C CA . ALA B 1 136 ? 1.245 39.312 -3.648 1 94.5 136 ALA B CA 1
ATOM 4244 C C . ALA B 1 136 ? 1.299 37.844 -3.25 1 94.5 136 ALA B C 1
ATOM 4246 O O . ALA B 1 136 ? 2.156 37.438 -2.461 1 94.5 136 ALA B O 1
ATOM 4247 N N . ASP B 1 137 ? 0.417 37.094 -3.812 1 94.81 137 ASP B N 1
ATOM 4248 C CA . ASP B 1 137 ? 0.447 35.625 -3.625 1 94.81 137 ASP B CA 1
ATOM 4249 C C . ASP B 1 137 ? 1.665 35.031 -4.309 1 94.81 137 ASP B C 1
ATOM 4251 O O . ASP B 1 137 ? 1.918 35.281 -5.484 1 94.81 137 ASP B O 1
ATOM 4255 N N . TYR B 1 138 ? 2.369 34.156 -3.592 1 92.5 138 TYR B N 1
ATOM 4256 C CA . TYR B 1 138 ? 3.566 33.531 -4.141 1 92.5 138 TYR B CA 1
ATOM 4257 C C . TYR B 1 138 ? 3.227 32.688 -5.355 1 92.5 138 TYR B C 1
ATOM 4259 O O . TYR B 1 138 ? 4.043 32.531 -6.27 1 92.5 138 TYR B O 1
ATOM 4267 N N . GLY B 1 139 ? 2.041 32.125 -5.418 1 89.88 139 GLY B N 1
ATOM 4268 C CA . GLY B 1 139 ? 1.578 31.328 -6.535 1 89.88 139 GLY B CA 1
ATOM 4269 C C . GLY B 1 139 ? 0.906 32.156 -7.621 1 89.88 139 GLY B C 1
ATOM 4270 O O . GLY B 1 139 ? 0.476 31.609 -8.641 1 89.88 139 GLY B O 1
ATOM 4271 N N . LYS B 1 140 ? 0.747 33.438 -7.426 1 89.12 140 LYS B N 1
ATOM 4272 C CA . LYS B 1 140 ? 0.226 34.375 -8.398 1 89.12 140 LYS B CA 1
ATOM 4273 C C . LYS B 1 140 ? -1.212 34.031 -8.781 1 89.12 140 LYS B C 1
ATOM 4275 O O . LYS B 1 140 ? -1.593 34.156 -9.953 1 89.12 140 LYS B O 1
ATOM 4280 N N . GLY B 1 141 ? -1.877 33.438 -7.871 1 87.81 141 GLY B N 1
ATOM 4281 C CA . GLY B 1 141 ? -3.293 33.156 -8.078 1 87.81 141 GLY B CA 1
ATOM 4282 C C . GLY B 1 141 ? -3.551 31.906 -8.906 1 87.81 141 GLY B C 1
ATOM 4283 O O . GLY B 1 141 ? -4.691 31.641 -9.289 1 87.81 141 GLY B O 1
ATOM 4284 N N . ARG B 1 142 ? -2.533 31.156 -9.117 1 88.06 142 ARG B N 1
ATOM 4285 C CA . ARG B 1 142 ? -2.668 30.016 -10.008 1 88.06 142 ARG B CA 1
ATOM 4286 C C . ARG B 1 142 ? -3.117 28.766 -9.242 1 88.06 142 ARG B C 1
ATOM 4288 O O . ARG B 1 142 ? -3.398 27.734 -9.844 1 88.06 142 ARG B O 1
ATOM 4295 N N . GLN B 1 143 ? -3.158 28.844 -7.922 1 89.44 143 GLN B N 1
ATOM 4296 C CA . GLN B 1 143 ? -3.576 27.734 -7.066 1 89.44 143 GLN B CA 1
ATOM 4297 C C . GLN B 1 143 ? -4.848 28.094 -6.297 1 89.44 143 GLN B C 1
ATOM 4299 O O . GLN B 1 143 ? -5.141 29.266 -6.074 1 89.44 143 GLN B O 1
ATOM 4304 N N . MET B 1 144 ? -5.504 27.062 -5.926 1 91.56 144 MET B N 1
ATOM 4305 C CA . MET B 1 144 ? -6.688 27.266 -5.098 1 91.56 144 MET B CA 1
ATOM 4306 C C . MET B 1 144 ? -6.305 27.812 -3.73 1 91.56 144 MET B C 1
ATOM 4308 O O . MET B 1 144 ? -5.191 27.594 -3.25 1 91.56 144 MET B O 1
ATOM 4312 N N . PRO B 1 145 ? -7.277 28.562 -3.123 1 94.19 145 PRO B N 1
ATOM 4313 C CA . PRO B 1 145 ? -7.008 28.984 -1.748 1 94.19 145 PRO B CA 1
ATOM 4314 C C . PRO B 1 145 ? -6.543 27.844 -0.855 1 94.19 145 PRO B C 1
ATOM 4316 O O . PRO B 1 145 ? -6.98 26.703 -1.03 1 94.19 145 PRO B O 1
ATOM 4319 N N . ILE B 1 146 ? -5.609 28.141 0.074 1 95.94 146 ILE B N 1
ATOM 4320 C CA . ILE B 1 146 ? -5.086 27.312 1.146 1 95.94 146 ILE B CA 1
ATOM 4321 C C . ILE B 1 146 ? -3.928 26.469 0.62 1 95.94 146 ILE B C 1
ATOM 4323 O O . ILE B 1 146 ? -3.287 25.734 1.382 1 95.94 146 ILE B O 1
ATOM 4327 N N . 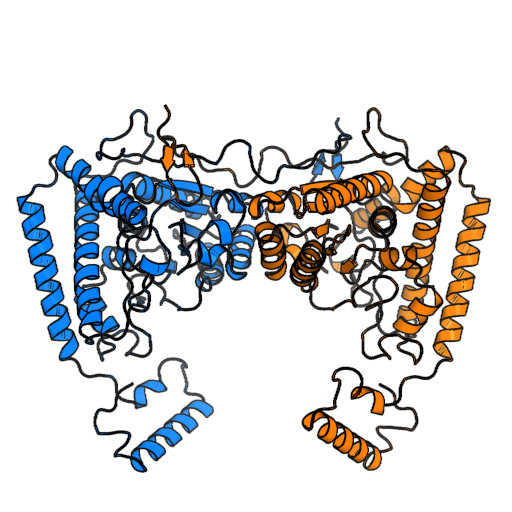HIS B 1 147 ? -3.713 26.438 -0.675 1 96.5 147 HIS B N 1
ATOM 4328 C CA . HIS B 1 147 ? -2.568 25.719 -1.23 1 96.5 147 HIS B CA 1
ATOM 4329 C C . HIS B 1 147 ? -1.286 26.531 -1.075 1 96.5 147 HIS B C 1
ATOM 4331 O O . HIS B 1 147 ? -0.658 26.906 -2.07 1 96.5 147 HIS B O 1
ATOM 4337 N N . TYR B 1 148 ? -0.876 26.703 0.081 1 97 148 TYR B N 1
ATOM 4338 C CA . TYR B 1 148 ? 0.257 27.531 0.473 1 97 148 TYR B CA 1
ATOM 4339 C C . TYR B 1 148 ? 1.573 26.891 0.047 1 97 148 TYR B C 1
ATOM 4341 O O . TYR B 1 148 ? 1.628 25.703 -0.225 1 97 148 TYR B O 1
ATOM 4349 N N . GLY B 1 149 ? 2.623 27.672 -0.038 1 96.31 149 GLY B N 1
ATOM 4350 C CA . GLY B 1 149 ? 4.008 27.266 -0.241 1 96.31 149 GLY B CA 1
ATOM 4351 C C . GLY B 1 149 ? 4.996 28.375 0.085 1 96.31 149 GLY B C 1
ATOM 4352 O O . GLY B 1 149 ? 4.652 29.562 0.027 1 96.31 149 GLY B O 1
ATOM 4353 N N . SER B 1 150 ? 6.141 28 0.5 1 97.62 150 SER B N 1
ATOM 4354 C CA . SER B 1 150 ? 7.18 28.969 0.799 1 97.62 150 SER B CA 1
ATOM 4355 C C . SER B 1 150 ? 8.57 28.359 0.708 1 97.62 150 SER B C 1
ATOM 4357 O O . SER B 1 150 ? 8.93 27.5 1.519 1 97.62 150 SER B O 1
ATOM 4359 N N . ASN B 1 151 ? 9.352 28.797 -0.254 1 95.94 151 ASN B N 1
ATOM 4360 C CA . ASN B 1 151 ? 10.734 28.359 -0.349 1 95.94 151 ASN B CA 1
ATOM 4361 C C . ASN B 1 151 ? 11.547 28.797 0.863 1 95.94 151 ASN B C 1
ATOM 4363 O O . ASN B 1 151 ? 12.344 28.031 1.405 1 95.94 151 ASN B O 1
ATOM 4367 N N . ARG B 1 152 ? 11.266 29.984 1.275 1 96.94 152 ARG B N 1
ATOM 4368 C CA . ARG B 1 152 ? 11.992 30.609 2.383 1 96.94 152 ARG B CA 1
ATOM 4369 C C . ARG B 1 152 ? 11.82 29.797 3.664 1 96.94 152 ARG B C 1
ATOM 4371 O O . ARG B 1 152 ? 12.75 29.688 4.469 1 96.94 152 ARG B O 1
ATOM 4378 N N . LEU B 1 153 ? 10.695 29.125 3.814 1 98.38 153 LEU B N 1
ATOM 4379 C CA . LEU B 1 153 ? 10.359 28.453 5.07 1 98.38 153 LEU B CA 1
ATOM 4380 C C . LEU B 1 153 ? 10.391 26.938 4.914 1 98.38 153 LEU B C 1
ATOM 4382 O O . LEU B 1 153 ? 9.867 26.219 5.758 1 98.38 153 LEU B O 1
ATOM 4386 N N . ASN B 1 154 ? 10.984 26.422 3.791 1 98.38 154 ASN B N 1
ATOM 4387 C CA . ASN B 1 154 ? 11.109 24.984 3.504 1 98.38 154 ASN B CA 1
ATOM 4388 C C . ASN B 1 154 ? 9.766 24.281 3.623 1 98.38 154 ASN B C 1
ATOM 4390 O O . ASN B 1 154 ? 9.664 23.25 4.305 1 98.38 154 ASN B O 1
ATOM 4394 N N . TYR B 1 155 ? 8.836 24.859 2.98 1 98.38 155 TYR B N 1
ATOM 4395 C CA . TYR B 1 155 ? 7.461 24.375 2.943 1 98.38 155 TYR B CA 1
ATOM 4396 C C . TYR B 1 155 ? 6.988 24.188 1.506 1 98.38 155 TYR B C 1
ATOM 4398 O O . TYR B 1 155 ? 6.699 25.172 0.814 1 98.38 155 TYR B O 1
ATOM 4406 N N . PHE B 1 156 ? 6.891 22.953 1.079 1 97.44 156 PHE B N 1
ATOM 4407 C CA . PHE B 1 156 ? 6.504 22.641 -0.294 1 97.44 156 PHE B CA 1
ATOM 4408 C C . PHE B 1 156 ? 5.07 23.094 -0.563 1 97.44 156 PHE B C 1
ATOM 4410 O O . PHE B 1 156 ? 4.223 23.047 0.331 1 97.44 156 PHE B O 1
ATOM 4417 N N . THR B 1 157 ? 4.863 23.484 -1.784 1 96.06 157 THR B N 1
ATOM 4418 C CA . THR B 1 157 ? 3.514 23.875 -2.172 1 96.06 157 THR B CA 1
ATOM 4419 C C . THR B 1 157 ? 2.561 22.688 -2.111 1 96.06 157 THR B C 1
ATOM 4421 O O . THR B 1 157 ? 2.895 21.594 -2.572 1 96.06 157 THR B O 1
ATOM 4424 N N . ILE B 1 158 ? 1.432 22.953 -1.607 1 95.75 158 ILE B N 1
ATOM 4425 C CA . ILE B 1 158 ? 0.416 21.922 -1.399 1 95.75 158 ILE B CA 1
ATOM 4426 C C . ILE B 1 158 ? -0.177 21.5 -2.742 1 95.75 158 ILE B C 1
ATOM 4428 O O . ILE B 1 158 ? -0.422 22.344 -3.609 1 95.75 158 ILE B O 1
ATOM 4432 N N . SER B 1 159 ? -0.3 20.203 -2.891 1 92.19 159 SER B N 1
ATOM 4433 C CA . SER B 1 159 ? -1.053 19.641 -4.008 1 92.19 159 SER B CA 1
ATOM 4434 C C . SER B 1 159 ? -2.393 19.094 -3.543 1 92.19 159 SER B C 1
ATOM 4436 O O . SER B 1 159 ? -2.494 18.531 -2.449 1 92.19 159 SER B O 1
ATOM 4438 N N . SER B 1 160 ? -3.379 19.203 -4.41 1 88.25 160 SER B N 1
ATOM 4439 C CA . SER B 1 160 ? -4.73 18.797 -4.039 1 88.25 160 SER B CA 1
ATOM 4440 C C . SER B 1 160 ? -4.859 17.281 -3.979 1 88.25 160 SER B C 1
ATOM 4442 O O . SER B 1 160 ? -5.547 16.75 -3.105 1 88.25 160 SER B O 1
ATOM 4444 N N . PRO B 1 161 ? -4.293 16.641 -4.992 1 89.31 161 PRO B N 1
ATOM 4445 C CA . PRO B 1 161 ? -4.453 15.18 -4.945 1 89.31 161 PRO B CA 1
ATOM 4446 C C . PRO B 1 161 ? -3.846 14.562 -3.689 1 89.31 161 PRO B C 1
ATOM 4448 O O . PRO B 1 161 ? -2.738 14.93 -3.287 1 89.31 161 PRO B O 1
ATOM 4451 N N . ILE B 1 162 ? -4.559 13.625 -3.184 1 89.56 162 ILE B N 1
ATOM 4452 C CA . ILE B 1 162 ? -4.207 13.086 -1.875 1 89.56 162 ILE B CA 1
ATOM 4453 C C . ILE B 1 162 ? -2.996 12.164 -2.004 1 89.56 162 ILE B C 1
ATOM 4455 O O . ILE B 1 162 ? -2.883 11.406 -2.973 1 89.56 162 ILE B O 1
ATOM 4459 N N . ALA B 1 163 ? -2.059 12.242 -1.069 1 94.81 163 ALA B N 1
ATOM 4460 C CA . ALA B 1 163 ? -0.964 11.32 -0.781 1 94.81 163 ALA B CA 1
ATOM 4461 C C . ALA B 1 163 ? 0.218 11.562 -1.715 1 94.81 163 ALA B C 1
ATOM 4463 O O . ALA B 1 163 ? 1.282 10.961 -1.548 1 94.81 163 ALA B O 1
ATOM 4464 N N . THR B 1 164 ? 0.123 12.492 -2.689 1 95.25 164 THR B N 1
ATOM 4465 C CA . THR B 1 164 ? 1.19 12.727 -3.654 1 95.25 164 THR B CA 1
ATOM 4466 C C . THR B 1 164 ? 2.467 13.172 -2.953 1 95.25 164 THR B C 1
ATOM 4468 O O . THR B 1 164 ? 3.572 12.898 -3.424 1 95.25 164 THR B O 1
ATOM 4471 N N . GLN B 1 165 ? 2.338 13.852 -1.848 1 97.69 165 GLN B N 1
ATOM 4472 C CA . GLN B 1 165 ? 3.488 14.406 -1.141 1 97.69 165 GLN B CA 1
ATOM 4473 C C . GLN B 1 165 ? 4.324 13.305 -0.502 1 97.69 165 GLN B C 1
ATOM 4475 O O . GLN B 1 165 ? 5.484 13.523 -0.145 1 97.69 165 GLN B O 1
ATOM 4480 N N . LEU B 1 166 ? 3.803 12.086 -0.375 1 98.25 166 LEU B N 1
ATOM 4481 C CA . LEU B 1 166 ? 4.484 11.039 0.376 1 98.25 166 LEU B CA 1
ATOM 4482 C C . LEU B 1 166 ? 5.684 10.508 -0.401 1 98.25 166 LEU B C 1
ATOM 4484 O O . LEU B 1 166 ? 6.801 10.477 0.115 1 98.25 166 LEU B O 1
ATOM 4488 N N . PRO B 1 167 ? 5.488 10.031 -1.684 1 97.94 167 PRO B N 1
ATOM 4489 C CA . PRO B 1 167 ? 6.684 9.641 -2.436 1 97.94 167 PRO B CA 1
ATOM 4490 C C . PRO B 1 167 ? 7.668 10.789 -2.613 1 97.94 167 PRO B C 1
ATOM 4492 O O . PRO B 1 167 ? 8.883 10.57 -2.652 1 97.94 167 PRO B O 1
ATOM 4495 N N . GLN B 1 168 ? 7.18 12.039 -2.762 1 98.5 168 GLN B N 1
ATOM 4496 C CA . GLN B 1 168 ? 8.055 13.195 -2.857 1 98.5 168 GLN B CA 1
ATOM 4497 C C . GLN B 1 168 ? 8.906 13.352 -1.6 1 98.5 168 GLN B C 1
ATOM 4499 O O . GLN B 1 168 ? 10.094 13.664 -1.683 1 98.5 168 GLN B O 1
ATOM 4504 N N . ALA B 1 169 ? 8.273 13.141 -0.458 1 98.81 169 ALA B N 1
ATOM 4505 C CA . ALA B 1 169 ? 8.992 13.242 0.807 1 98.81 169 ALA B CA 1
ATOM 4506 C C . ALA B 1 169 ? 10.125 12.219 0.877 1 98.81 169 ALA B C 1
ATOM 4508 O O . ALA B 1 169 ? 11.203 12.508 1.396 1 98.81 169 ALA B O 1
ATOM 4509 N N . ALA B 1 170 ? 9.828 10.977 0.42 1 98.69 170 ALA B N 1
ATOM 4510 C CA . ALA B 1 170 ? 10.875 9.961 0.359 1 98.69 170 ALA B CA 1
ATOM 4511 C C . ALA B 1 170 ? 12.055 10.438 -0.487 1 98.69 170 ALA B C 1
ATOM 4513 O O . ALA B 1 170 ? 13.211 10.242 -0.11 1 98.69 170 ALA B O 1
ATOM 4514 N N . GLY B 1 171 ? 11.727 11.031 -1.647 1 98.62 171 GLY B N 1
ATOM 4515 C CA . GLY B 1 171 ? 12.773 11.578 -2.496 1 98.62 171 GLY B CA 1
ATOM 4516 C C . GLY B 1 171 ? 13.562 12.688 -1.831 1 98.62 171 GLY B C 1
ATOM 4517 O O . GLY B 1 171 ? 14.789 12.719 -1.912 1 98.62 171 GLY B O 1
ATOM 4518 N N . VAL B 1 172 ? 12.859 13.633 -1.2 1 98.81 172 VAL B N 1
ATOM 4519 C CA . VAL B 1 172 ? 13.492 14.758 -0.515 1 98.81 172 VAL B CA 1
ATOM 4520 C C . VAL B 1 172 ? 14.383 14.234 0.612 1 98.81 172 VAL B C 1
ATOM 4522 O O . VAL B 1 172 ? 15.523 14.672 0.754 1 98.81 172 VAL B O 1
ATOM 4525 N N . GLY B 1 173 ? 13.828 13.336 1.467 1 98.88 173 GLY B N 1
ATOM 4526 C CA . GLY B 1 173 ? 14.625 12.742 2.525 1 98.88 173 GLY B CA 1
ATOM 4527 C C . GLY B 1 173 ? 15.898 12.094 2.018 1 98.88 173 GLY B C 1
ATOM 4528 O O . GLY B 1 173 ? 16.969 12.273 2.605 1 98.88 173 GLY B O 1
ATOM 4529 N N . TYR B 1 174 ? 15.766 11.359 0.909 1 98.75 174 TYR B N 1
ATOM 4530 C CA . TYR B 1 174 ? 16.922 10.695 0.318 1 98.75 174 TYR B CA 1
ATOM 4531 C C . TYR B 1 174 ? 17.953 11.711 -0.151 1 98.75 174 TYR B C 1
ATOM 4533 O O . TYR B 1 174 ? 19.156 11.5 -0.006 1 98.75 174 TYR B O 1
ATOM 4541 N N . SER B 1 175 ? 17.484 12.812 -0.761 1 98.56 175 SER B N 1
ATOM 4542 C CA . SER B 1 175 ? 18.375 13.883 -1.191 1 98.56 175 SER B CA 1
ATOM 4543 C C . SER B 1 175 ? 19.125 14.484 -0.008 1 98.56 175 SER B C 1
ATOM 4545 O O . SER B 1 175 ? 20.328 14.734 -0.093 1 98.56 175 SER B O 1
ATOM 4547 N N . LEU B 1 176 ? 18.406 14.766 1.073 1 98.69 176 LEU B N 1
ATOM 4548 C CA . LEU B 1 176 ? 19.031 15.32 2.273 1 98.69 176 LEU B CA 1
ATOM 4549 C C . LEU B 1 176 ? 20.109 14.391 2.803 1 98.69 176 LEU B C 1
ATOM 4551 O O . LEU B 1 176 ? 21.188 14.844 3.223 1 98.69 176 LEU B O 1
ATOM 4555 N N . LYS B 1 177 ? 19.828 13.086 2.805 1 98.31 177 LYS B N 1
ATOM 4556 C CA . LYS B 1 177 ? 20.797 12.086 3.203 1 98.31 177 LYS B CA 1
ATOM 4557 C C . LYS B 1 177 ? 22.047 12.148 2.324 1 98.31 177 LYS B C 1
ATOM 4559 O O . LYS B 1 177 ? 23.172 12.164 2.832 1 98.31 177 LYS B O 1
ATOM 4564 N N . MET B 1 178 ? 21.844 12.172 1.062 1 98.25 178 MET B N 1
ATOM 4565 C CA . MET B 1 178 ? 22.953 12.203 0.115 1 98.25 178 MET B CA 1
ATOM 4566 C C . MET B 1 178 ? 23.797 13.453 0.315 1 98.25 178 MET B C 1
ATOM 4568 O O . MET B 1 178 ? 25.031 13.406 0.16 1 98.25 178 MET B O 1
ATOM 4572 N N . ASP B 1 179 ? 23.188 14.523 0.7 1 98.12 179 ASP B N 1
ATOM 4573 C CA . ASP B 1 179 ? 23.875 15.797 0.908 1 98.12 179 ASP B CA 1
ATOM 4574 C C . ASP B 1 179 ? 24.422 15.891 2.328 1 98.12 179 ASP B C 1
ATOM 4576 O O . ASP B 1 179 ? 25.016 16.906 2.699 1 98.12 179 ASP B O 1
ATOM 4580 N N . LYS B 1 180 ? 24.172 14.914 3.158 1 97.81 180 LYS B N 1
ATOM 4581 C CA . LYS B 1 180 ? 24.672 14.828 4.531 1 97.81 180 LYS B CA 1
ATOM 4582 C C . LYS B 1 180 ? 24.188 16.016 5.359 1 97.81 180 LYS B C 1
ATOM 4584 O O . LYS B 1 180 ? 24.969 16.625 6.086 1 97.81 180 LYS B O 1
ATOM 4589 N N . LYS B 1 181 ? 22.953 16.375 5.098 1 97.81 181 LYS B N 1
ATOM 4590 C CA . LYS B 1 181 ? 22.359 17.453 5.883 1 97.81 181 LYS B CA 1
ATOM 4591 C C . LYS B 1 181 ? 21.828 16.922 7.215 1 97.81 181 LYS B C 1
ATOM 4593 O O . LYS B 1 181 ? 21.359 15.781 7.293 1 97.81 181 LYS B O 1
ATOM 4598 N N . ASN B 1 182 ? 21.891 17.734 8.211 1 98.25 182 ASN B N 1
ATOM 4599 C CA . ASN B 1 182 ? 21.266 17.422 9.484 1 98.25 182 ASN B CA 1
ATOM 4600 C C . ASN B 1 182 ? 19.797 17.844 9.5 1 98.25 182 ASN B C 1
ATOM 4602 O O . ASN B 1 182 ? 19.406 18.703 10.281 1 98.25 182 ASN B O 1
ATOM 4606 N N . ALA B 1 183 ? 19.062 17.25 8.625 1 98.81 183 ALA B N 1
ATOM 4607 C CA . ALA B 1 183 ? 17.656 17.578 8.43 1 98.81 183 ALA B CA 1
ATOM 4608 C C . ALA B 1 183 ? 16.875 16.375 7.902 1 98.81 183 ALA B C 1
ATOM 4610 O O . ALA B 1 183 ? 17.469 15.398 7.43 1 98.81 183 ALA B O 1
ATOM 4611 N N . CYS B 1 184 ? 15.641 16.406 8.023 1 98.94 184 CYS B N 1
ATOM 4612 C CA . CYS B 1 184 ? 14.758 15.367 7.508 1 98.94 184 CYS B CA 1
ATOM 4613 C C . CYS B 1 184 ? 13.602 15.977 6.723 1 98.94 184 CYS B C 1
ATOM 4615 O O . CYS B 1 184 ? 13.398 17.188 6.754 1 98.94 184 CYS B O 1
ATOM 4617 N N . ALA B 1 185 ? 13 15.148 5.887 1 98.94 185 ALA B N 1
ATOM 4618 C CA . ALA B 1 185 ? 11.703 15.5 5.309 1 98.94 185 ALA B CA 1
ATOM 4619 C C . ALA B 1 185 ? 10.562 15.148 6.262 1 98.94 185 ALA B C 1
ATOM 4621 O O . ALA B 1 185 ? 10.602 14.117 6.934 1 98.94 185 ALA B O 1
ATOM 4622 N N . VAL B 1 186 ? 9.594 16.016 6.395 1 98.94 186 VAL B N 1
ATOM 4623 C CA . VAL B 1 186 ? 8.406 15.781 7.207 1 98.94 186 VAL B CA 1
ATOM 4624 C C . VAL B 1 186 ? 7.152 15.906 6.34 1 98.94 186 VAL B C 1
ATOM 4626 O O . VAL B 1 186 ? 6.977 16.906 5.633 1 98.94 186 VAL B O 1
ATOM 4629 N N . THR B 1 187 ? 6.383 14.906 6.371 1 98.88 187 THR B N 1
ATOM 4630 C CA . THR B 1 187 ? 5.168 14.945 5.562 1 98.88 187 THR B CA 1
ATOM 4631 C C . THR B 1 187 ? 3.945 14.594 6.406 1 98.88 187 THR B C 1
ATOM 4633 O O . THR B 1 187 ? 4.059 13.898 7.418 1 98.88 187 THR B O 1
ATOM 4636 N N . PHE B 1 188 ? 2.816 15.164 6.008 1 98.56 188 PHE B N 1
ATOM 4637 C CA . PHE B 1 188 ? 1.542 14.977 6.691 1 98.56 188 PHE B CA 1
ATOM 4638 C C . PHE B 1 188 ? 0.527 14.305 5.773 1 98.56 188 PHE B C 1
ATOM 4640 O O . PHE B 1 188 ? 0.476 14.594 4.578 1 98.56 188 PHE B O 1
ATOM 4647 N N . ILE B 1 189 ? -0.268 13.445 6.363 1 97.81 189 ILE B N 1
ATOM 4648 C CA . ILE B 1 189 ? -1.322 12.789 5.594 1 97.81 189 ILE B CA 1
ATOM 4649 C C . ILE B 1 189 ? -2.504 12.477 6.508 1 97.81 189 ILE B C 1
ATOM 4651 O O . ILE B 1 189 ? -2.33 12.273 7.711 1 97.81 189 ILE B O 1
ATOM 4655 N N . GLY B 1 190 ? -3.684 12.578 5.98 1 97 190 GLY B N 1
ATOM 4656 C CA . GLY B 1 190 ? -4.863 12.133 6.711 1 97 190 GLY B CA 1
ATOM 4657 C C . GLY B 1 190 ? -5.098 10.641 6.613 1 97 190 GLY B C 1
ATOM 4658 O O . GLY B 1 190 ? -4.492 9.961 5.781 1 97 190 GLY B O 1
ATOM 4659 N N . ASP B 1 191 ? -6 10.125 7.5 1 96.56 191 ASP B N 1
ATOM 4660 C CA . ASP B 1 191 ? -6.328 8.703 7.496 1 96.56 191 ASP B CA 1
ATOM 4661 C C . ASP B 1 191 ? -6.809 8.258 6.117 1 96.56 191 ASP B C 1
ATOM 4663 O O . ASP B 1 191 ? -6.445 7.172 5.652 1 96.56 191 ASP B O 1
ATOM 4667 N N . GLY B 1 192 ? -7.598 9.078 5.465 1 95.25 192 GLY B N 1
ATOM 4668 C CA . GLY B 1 192 ? -8.078 8.719 4.141 1 95.25 192 GLY B CA 1
ATOM 4669 C C . GLY B 1 192 ? -6.953 8.508 3.141 1 95.25 192 GLY B C 1
ATOM 4670 O O . GLY B 1 192 ? -7.035 7.621 2.289 1 95.25 192 GLY B O 1
ATOM 4671 N N . GLY B 1 193 ? -5.973 9.336 3.213 1 95.62 193 GLY B N 1
ATOM 4672 C CA . GLY B 1 193 ? -4.848 9.258 2.293 1 95.62 193 GLY B CA 1
ATOM 4673 C C . GLY B 1 193 ? -4.035 7.988 2.449 1 95.62 193 GLY B C 1
ATOM 4674 O O . GLY B 1 193 ? -3.27 7.621 1.556 1 95.62 193 GLY B O 1
ATOM 4675 N N . THR B 1 194 ? -4.172 7.277 3.553 1 96.06 194 THR B N 1
ATOM 4676 C CA . THR B 1 194 ? -3.395 6.066 3.807 1 96.06 194 THR B CA 1
ATOM 4677 C C . THR B 1 194 ? -3.961 4.887 3.023 1 96.06 194 THR B C 1
ATOM 4679 O O . THR B 1 194 ? -3.355 3.814 2.982 1 96.06 194 THR B O 1
ATOM 4682 N N . SER B 1 195 ? -5.094 5.07 2.373 1 93.12 195 SER B N 1
ATOM 4683 C CA . SER B 1 195 ? -5.688 4.031 1.539 1 93.12 195 SER B CA 1
ATOM 4684 C C . SER B 1 195 ? -5.309 4.215 0.073 1 93.12 195 SER B C 1
ATOM 4686 O O . SER B 1 195 ? -5.711 3.422 -0.781 1 93.12 195 SER B O 1
ATOM 4688 N N . GLU B 1 196 ? -4.547 5.223 -0.208 1 92.69 196 GLU B N 1
ATOM 4689 C CA . GLU B 1 196 ? -4.074 5.461 -1.569 1 92.69 196 GLU B CA 1
ATOM 4690 C C . GLU B 1 196 ? -2.777 4.703 -1.845 1 92.69 196 GLU B C 1
ATOM 4692 O O . GLU B 1 196 ? -1.965 4.504 -0.939 1 92.69 196 GLU B O 1
ATOM 4697 N N . GLY B 1 197 ? -2.531 4.352 -3.111 1 93.06 197 GLY B N 1
ATOM 4698 C CA . GLY B 1 197 ? -1.334 3.629 -3.512 1 93.06 197 GLY B CA 1
ATOM 4699 C C . GLY B 1 197 ? -0.053 4.379 -3.197 1 93.06 197 GLY B C 1
ATOM 4700 O O . GLY B 1 197 ? 0.975 3.764 -2.902 1 93.06 197 GLY B O 1
ATOM 4701 N N . ASP B 1 198 ? -0.074 5.664 -3.275 1 95.56 198 ASP B N 1
ATOM 4702 C CA . ASP B 1 198 ? 1.111 6.48 -3.045 1 95.56 198 ASP B CA 1
ATOM 4703 C C . ASP B 1 198 ? 1.596 6.355 -1.603 1 95.56 198 ASP B C 1
ATOM 4705 O O . ASP B 1 198 ? 2.783 6.539 -1.322 1 95.56 198 ASP B O 1
ATOM 4709 N N . PHE B 1 199 ? 0.631 6.086 -0.725 1 97.75 199 PHE B N 1
ATOM 4710 C CA . PHE B 1 199 ? 1.027 5.836 0.655 1 97.75 199 PHE B CA 1
ATOM 4711 C C . PHE B 1 199 ? 1.99 4.656 0.737 1 97.75 199 PHE B C 1
ATOM 4713 O O . PHE B 1 199 ? 3.066 4.77 1.328 1 97.75 199 PHE B O 1
ATOM 4720 N N . HIS B 1 200 ? 1.595 3.621 0.095 1 96.25 200 HIS B N 1
ATOM 4721 C CA . HIS B 1 200 ? 2.391 2.4 0.028 1 96.25 200 HIS B CA 1
ATOM 4722 C C . HIS B 1 200 ? 3.748 2.662 -0.616 1 96.25 200 HIS B C 1
ATOM 4724 O O . HIS B 1 200 ? 4.785 2.285 -0.064 1 96.25 200 HIS B O 1
ATOM 4730 N N . ALA B 1 201 ? 3.77 3.271 -1.715 1 96.31 201 ALA B N 1
ATOM 4731 C CA . ALA B 1 201 ? 4.996 3.535 -2.467 1 96.31 201 ALA B CA 1
ATOM 4732 C C . ALA B 1 201 ? 5.941 4.43 -1.674 1 96.31 201 ALA B C 1
ATOM 4734 O O . ALA B 1 201 ? 7.145 4.16 -1.598 1 96.31 201 ALA B O 1
ATOM 4735 N N . GLY B 1 202 ? 5.387 5.504 -1.116 1 98.06 202 GLY B N 1
ATOM 4736 C CA . GLY B 1 202 ? 6.199 6.441 -0.357 1 98.06 202 GLY B CA 1
ATOM 4737 C C . GLY B 1 202 ? 6.891 5.805 0.834 1 98.06 202 GLY B C 1
ATOM 4738 O O . GLY B 1 202 ? 8.094 5.969 1.02 1 98.06 202 GLY B O 1
ATOM 4739 N N . LEU B 1 203 ? 6.113 5.078 1.657 1 98.44 203 LEU B N 1
ATOM 4740 C CA . LEU B 1 203 ? 6.68 4.445 2.846 1 98.44 203 LEU B CA 1
ATOM 4741 C C . LEU B 1 203 ? 7.699 3.381 2.463 1 98.44 203 LEU B C 1
ATOM 4743 O O . LEU B 1 203 ? 8.789 3.324 3.037 1 98.44 203 LEU B O 1
ATOM 4747 N N . ASN B 1 204 ? 7.383 2.545 1.495 1 97.56 204 ASN B N 1
ATOM 4748 C CA . ASN B 1 204 ? 8.281 1.472 1.081 1 97.56 204 ASN B CA 1
ATOM 4749 C C . ASN B 1 204 ? 9.602 2.021 0.547 1 97.56 204 ASN B C 1
ATOM 4751 O O . ASN B 1 204 ? 10.672 1.515 0.888 1 97.56 204 ASN B O 1
ATOM 4755 N N . PHE B 1 205 ? 9.531 3.027 -0.29 1 97.56 205 PHE B N 1
ATOM 4756 C CA . PHE B 1 205 ? 10.734 3.617 -0.857 1 97.56 205 PHE B CA 1
ATOM 4757 C C . PHE B 1 205 ? 11.594 4.25 0.233 1 97.56 205 PHE B C 1
ATOM 4759 O O . PHE B 1 205 ? 12.82 4.125 0.214 1 97.56 205 PHE B O 1
ATOM 4766 N N . ALA B 1 206 ? 10.938 4.965 1.135 1 98.69 206 ALA B N 1
ATOM 4767 C CA . ALA B 1 206 ? 11.68 5.586 2.229 1 98.69 206 ALA B CA 1
ATOM 4768 C C . ALA B 1 206 ? 12.414 4.535 3.061 1 98.69 206 ALA B C 1
ATOM 4770 O O . ALA B 1 206 ? 13.555 4.742 3.465 1 98.69 206 ALA B O 1
ATOM 4771 N N . ALA B 1 207 ? 11.758 3.443 3.346 1 98.31 207 ALA B N 1
ATOM 4772 C CA . ALA B 1 207 ? 12.344 2.369 4.145 1 98.31 207 ALA B CA 1
ATOM 4773 C C . ALA B 1 207 ? 13.539 1.743 3.428 1 98.31 207 ALA B C 1
ATOM 4775 O O . ALA B 1 207 ? 14.617 1.612 4.008 1 98.31 207 ALA B O 1
ATOM 4776 N N . VAL B 1 208 ? 13.391 1.388 2.182 1 97.44 208 VAL B N 1
ATOM 4777 C CA . VAL B 1 208 ? 14.406 0.678 1.408 1 97.44 208 VAL B CA 1
ATOM 4778 C C . VAL B 1 208 ? 15.625 1.572 1.209 1 97.44 208 VAL B C 1
ATOM 4780 O O . VAL B 1 208 ? 16.766 1.106 1.289 1 97.44 208 VAL B O 1
ATOM 4783 N N . MET B 1 209 ? 15.336 2.855 0.956 1 97.62 209 MET B N 1
ATOM 4784 C CA . MET B 1 209 ? 16.438 3.791 0.709 1 97.62 209 MET B CA 1
ATOM 4785 C C . MET B 1 209 ? 16.984 4.332 2.021 1 97.62 209 MET B C 1
ATOM 4787 O O . MET B 1 209 ? 17.938 5.121 2.018 1 97.62 209 MET B O 1
ATOM 4791 N N . GLU B 1 210 ? 16.375 3.893 3.127 1 97.69 210 GLU B N 1
ATOM 4792 C CA . GLU B 1 210 ? 16.781 4.391 4.438 1 97.69 210 GLU B CA 1
ATOM 4793 C C . GLU B 1 210 ? 16.828 5.918 4.457 1 97.69 210 GLU B C 1
ATOM 4795 O O . GLU B 1 210 ? 17.844 6.504 4.836 1 97.69 210 GLU B O 1
ATOM 4800 N N . ALA B 1 211 ? 15.758 6.543 4.016 1 98.69 211 ALA B N 1
ATOM 4801 C CA . ALA B 1 211 ? 15.656 8 3.92 1 98.69 211 ALA B CA 1
ATOM 4802 C C . ALA B 1 211 ? 15.141 8.602 5.227 1 98.69 211 ALA B C 1
ATOM 4804 O O . ALA B 1 211 ? 14.242 8.039 5.859 1 98.69 211 ALA B O 1
ATOM 4805 N N . PRO B 1 212 ? 15.75 9.703 5.668 1 98.94 212 PRO B N 1
ATOM 4806 C CA . PRO B 1 212 ? 15.273 10.383 6.879 1 98.94 212 PRO B CA 1
ATOM 4807 C C . PRO B 1 212 ? 13.945 11.109 6.664 1 98.94 212 PRO B C 1
ATOM 4809 O O . PRO B 1 212 ? 13.938 12.312 6.367 1 98.94 212 PRO B O 1
ATOM 4812 N N . VAL B 1 213 ? 12.898 10.453 6.863 1 98.94 213 VAL B N 1
ATOM 4813 C CA . VAL B 1 213 ? 11.555 10.984 6.668 1 98.94 213 VAL B CA 1
ATOM 4814 C C . VAL B 1 213 ? 10.711 10.742 7.918 1 98.94 213 VAL B C 1
ATOM 4816 O O . VAL B 1 213 ? 10.75 9.656 8.5 1 98.94 213 VAL B O 1
ATOM 4819 N N . VAL B 1 214 ? 10.039 11.711 8.375 1 98.94 214 VAL B N 1
ATOM 4820 C CA . VAL B 1 214 ? 9.023 11.555 9.414 1 98.94 214 VAL B CA 1
ATOM 4821 C C . VAL B 1 214 ? 7.637 11.656 8.789 1 98.94 214 VAL B C 1
ATOM 4823 O O . VAL B 1 214 ? 7.246 12.711 8.281 1 98.94 214 VAL B O 1
ATOM 4826 N N . PHE B 1 215 ? 6.945 10.523 8.797 1 98.94 215 PHE B N 1
ATOM 4827 C CA . PHE B 1 215 ? 5.562 10.484 8.336 1 98.94 215 PHE B CA 1
ATOM 4828 C C . PHE B 1 215 ? 4.602 10.773 9.484 1 98.94 215 PHE B C 1
ATOM 4830 O O . PHE B 1 215 ? 4.543 10.016 10.453 1 98.94 215 PHE B O 1
ATOM 4837 N N . ILE B 1 216 ? 3.838 11.805 9.383 1 98.94 216 ILE B N 1
ATOM 4838 C CA . ILE B 1 216 ? 2.83 12.141 10.383 1 98.94 216 ILE B CA 1
ATOM 4839 C C . ILE B 1 216 ? 1.435 11.93 9.797 1 98.94 216 ILE B C 1
ATOM 4841 O O . ILE B 1 216 ? 1.016 12.664 8.898 1 98.94 216 ILE B O 1
ATOM 4845 N N . CYS B 1 217 ? 0.746 10.984 10.328 1 98.62 217 CYS B N 1
ATOM 4846 C CA . CYS B 1 217 ? -0.599 10.68 9.859 1 98.62 217 CYS B CA 1
ATOM 4847 C C . CYS B 1 217 ? -1.65 11.164 10.844 1 98.62 217 CYS B C 1
ATOM 4849 O O . CYS B 1 217 ? -1.699 10.695 11.984 1 98.62 217 CYS B O 1
ATOM 4851 N N . ARG B 1 218 ? -2.465 12.07 10.406 1 97.69 218 ARG B N 1
ATOM 4852 C CA . ARG B 1 218 ? -3.594 12.523 11.211 1 97.69 218 ARG B CA 1
ATOM 4853 C C . ARG B 1 218 ? -4.785 11.578 11.07 1 97.69 218 ARG B C 1
ATOM 4855 O O . ARG B 1 218 ? -5.48 11.602 10.047 1 97.69 218 ARG B O 1
ATOM 4862 N N . ASN B 1 219 ? -4.977 10.781 12.047 1 97.69 219 ASN B N 1
ATOM 4863 C CA . ASN B 1 219 ? -6.184 9.961 12.102 1 97.69 219 ASN B CA 1
ATOM 4864 C C . ASN B 1 219 ? -7.316 10.68 12.836 1 97.69 219 ASN B C 1
ATOM 4866 O O . ASN B 1 219 ? -7.434 10.578 14.055 1 97.69 219 ASN B O 1
ATOM 4870 N N . ASN B 1 220 ? -8.156 11.352 12.023 1 95.88 220 ASN B N 1
ATOM 4871 C CA . ASN B 1 220 ? -9.219 12.141 12.648 1 95.88 220 ASN B CA 1
ATOM 4872 C C . ASN B 1 220 ? -10.57 11.445 12.523 1 95.88 220 ASN B C 1
ATOM 4874 O O . ASN B 1 220 ? -11.617 12.07 12.742 1 95.88 220 ASN B O 1
ATOM 4878 N N . GLY B 1 221 ? -10.523 10.234 12.039 1 93.38 221 GLY B N 1
ATOM 4879 C CA . GLY B 1 221 ? -11.695 9.375 12.07 1 93.38 221 GLY B CA 1
ATOM 4880 C C . GLY B 1 221 ? -12.523 9.438 10.797 1 93.38 221 GLY B C 1
ATOM 4881 O O . GLY B 1 221 ? -13.398 8.602 10.578 1 93.38 221 GLY B O 1
ATOM 4882 N N . TRP B 1 222 ? -12.18 10.445 9.875 1 91.75 222 TRP B N 1
ATOM 4883 C CA . TRP B 1 222 ? -13.055 10.648 8.727 1 91.75 222 TRP B CA 1
ATOM 4884 C C . TRP B 1 222 ? -12.258 11.07 7.5 1 91.75 222 TRP B C 1
ATOM 4886 O O . TRP B 1 222 ? -11.523 12.062 7.539 1 91.75 222 TRP B O 1
ATOM 4896 N N . ALA B 1 223 ? -12.453 10.367 6.383 1 91.75 223 ALA B N 1
ATOM 4897 C CA . ALA B 1 223 ? -12.031 10.82 5.062 1 91.75 223 ALA B CA 1
ATOM 4898 C C . ALA B 1 223 ? -13.188 11.5 4.32 1 91.75 223 ALA B C 1
ATOM 4900 O O . ALA B 1 223 ? -13.969 10.836 3.639 1 91.75 223 ALA B O 1
ATOM 4901 N N . ILE B 1 224 ? -13.141 12.812 4.34 1 89.5 224 ILE B N 1
ATOM 4902 C CA . ILE B 1 224 ? -14.273 13.609 3.896 1 89.5 224 ILE B CA 1
ATOM 4903 C C . ILE B 1 224 ? -15.555 13.094 4.559 1 89.5 224 ILE B C 1
ATOM 4905 O O . ILE B 1 224 ? -15.945 13.578 5.621 1 89.5 224 ILE B O 1
ATOM 4909 N N . SER B 1 225 ? -16.234 12.086 3.957 1 88.38 225 SER B N 1
ATOM 4910 C CA . SER B 1 225 ? -17.484 11.555 4.492 1 88.38 225 SER B CA 1
ATOM 4911 C C . SER B 1 225 ? -17.375 10.062 4.781 1 88.38 225 SER B C 1
ATOM 4913 O O . SER B 1 225 ? -18.359 9.414 5.133 1 88.38 225 SER B O 1
ATOM 4915 N N . THR B 1 226 ? -16.25 9.516 4.668 1 91.5 226 THR B N 1
ATOM 4916 C CA . THR B 1 226 ? -16.047 8.086 4.836 1 91.5 226 THR B CA 1
ATOM 4917 C C . THR B 1 226 ? -15.453 7.781 6.211 1 91.5 226 THR B C 1
ATOM 4919 O O . THR B 1 226 ? -14.328 8.18 6.508 1 91.5 226 THR B O 1
ATOM 4922 N N . HIS B 1 227 ? -16.234 7.047 6.965 1 93.12 227 HIS B N 1
ATOM 4923 C CA . HIS B 1 227 ? -15.805 6.664 8.305 1 93.12 227 HIS B CA 1
ATOM 4924 C C . HIS B 1 227 ? -14.602 5.723 8.242 1 93.12 227 HIS B C 1
ATOM 4926 O O . HIS B 1 227 ? -14.438 4.98 7.27 1 93.12 227 HIS B O 1
ATOM 4932 N N . ILE B 1 228 ? -13.758 5.719 9.227 1 93.25 228 ILE B N 1
ATOM 4933 C CA . ILE B 1 228 ? -12.516 4.953 9.242 1 93.25 228 ILE B CA 1
ATOM 4934 C C . ILE B 1 228 ? -12.82 3.465 9.086 1 93.25 228 ILE B C 1
ATOM 4936 O O . ILE B 1 228 ? -12.039 2.717 8.5 1 93.25 228 ILE B O 1
ATOM 4940 N N . SER B 1 229 ? -13.961 2.977 9.602 1 91.5 229 SER B N 1
ATOM 4941 C CA . SER B 1 229 ? -14.32 1.564 9.516 1 91.5 229 SER B CA 1
ATOM 4942 C C . SER B 1 229 ? -14.57 1.139 8.078 1 91.5 229 SER B C 1
ATOM 4944 O O . SER B 1 229 ? -14.586 -0.055 7.77 1 91.5 229 SER B O 1
ATOM 4946 N N . GLU B 1 230 ? -14.773 2.125 7.27 1 94.12 230 GLU B N 1
ATOM 4947 C CA . GLU B 1 230 ? -14.977 1.855 5.848 1 94.12 230 GLU B CA 1
ATOM 4948 C C . GLU B 1 230 ? -13.695 2.076 5.055 1 94.12 230 GLU B C 1
ATOM 4950 O O . GLU B 1 230 ? -13.672 1.894 3.836 1 94.12 230 GLU B O 1
ATOM 4955 N N . GLN B 1 231 ? -12.648 2.434 5.77 1 94 231 GLN B N 1
ATOM 4956 C CA . GLN B 1 231 ? -11.383 2.742 5.109 1 94 231 GLN B CA 1
ATOM 4957 C C . GLN B 1 231 ? -10.414 1.571 5.207 1 94 231 GLN B C 1
ATOM 4959 O O . GLN B 1 231 ? -9.719 1.248 4.242 1 94 231 GLN B O 1
ATOM 4964 N N . PHE B 1 232 ? -10.258 0.95 6.305 1 94.69 232 PHE B N 1
ATOM 4965 C CA . PHE B 1 232 ? -9.336 -0.149 6.559 1 94.69 232 PHE B CA 1
ATOM 4966 C C . PHE B 1 232 ? -9.797 -0.982 7.746 1 94.69 232 PHE B C 1
ATOM 4968 O O . PHE B 1 232 ? -10.602 -0.521 8.562 1 94.69 232 PHE B O 1
ATOM 4975 N N . ARG B 1 233 ? -9.305 -2.203 7.898 1 95.06 233 ARG B N 1
ATOM 4976 C CA . ARG B 1 233 ? -9.664 -3.119 8.977 1 95.06 233 ARG B CA 1
ATOM 4977 C C . ARG B 1 233 ? -8.523 -3.262 9.977 1 95.06 233 ARG B C 1
ATOM 4979 O O . ARG B 1 233 ? -8.688 -3.895 11.023 1 95.06 233 ARG B O 1
ATOM 4986 N N . SER B 1 234 ? -7.406 -2.688 9.727 1 94.81 234 SER B N 1
ATOM 4987 C CA . SER B 1 234 ? -6.234 -2.77 10.594 1 94.81 234 SER B CA 1
ATOM 4988 C C . SER B 1 234 ? -6.434 -1.952 11.867 1 94.81 234 SER B C 1
ATOM 4990 O O . SER B 1 234 ? -7.363 -1.146 11.953 1 94.81 234 SER B O 1
ATOM 4992 N N . ASP B 1 235 ? -5.633 -2.205 12.875 1 95.38 235 ASP B N 1
ATOM 4993 C CA . ASP B 1 235 ? -5.582 -1.38 14.078 1 95.38 235 ASP B CA 1
ATOM 4994 C C . ASP B 1 235 ? -4.996 -0.003 13.773 1 95.38 235 ASP B C 1
ATOM 4996 O O . ASP B 1 235 ? -3.93 0.35 14.289 1 95.38 235 ASP B O 1
ATOM 5000 N N . GLY B 1 236 ? -5.762 0.712 12.953 1 95 236 GLY B N 1
ATOM 5001 C CA . GLY B 1 236 ? -5.316 2.041 12.562 1 95 236 GLY B CA 1
ATOM 5002 C C . GLY B 1 236 ? -4.152 2.021 11.594 1 95 236 GLY B C 1
ATOM 5003 O O . GLY B 1 236 ? -4.078 1.152 10.719 1 95 236 GLY B O 1
ATOM 5004 N N . ILE B 1 237 ? -3.379 3.111 11.703 1 97.38 237 ILE B N 1
ATOM 5005 C CA . ILE B 1 237 ? -2.309 3.342 10.734 1 97.38 237 ILE B CA 1
ATOM 5006 C C . ILE B 1 237 ? -0.979 2.863 11.312 1 97.38 237 ILE B C 1
ATOM 5008 O O . ILE B 1 237 ? -0.091 2.434 10.578 1 97.38 237 ILE B O 1
ATOM 5012 N N . VAL B 1 238 ? -0.875 2.838 12.609 1 97.88 238 VAL B N 1
ATOM 5013 C CA . VAL B 1 238 ? 0.387 2.615 13.312 1 97.88 238 VAL B CA 1
ATOM 5014 C C . VAL B 1 238 ? 0.934 1.233 12.961 1 97.88 238 VAL B C 1
ATOM 5016 O O . VAL B 1 238 ? 2.146 1.059 12.812 1 97.88 238 VAL B O 1
ATOM 5019 N N . VAL B 1 239 ? 0.102 0.258 12.75 1 95.94 239 VAL B N 1
ATOM 5020 C CA . VAL B 1 239 ? 0.529 -1.122 12.547 1 95.94 239 VAL B CA 1
ATOM 5021 C C . VAL B 1 239 ? 1.047 -1.298 11.117 1 95.94 239 VAL B C 1
ATOM 5023 O O . VAL B 1 239 ? 1.677 -2.309 10.797 1 95.94 239 VAL B O 1
ATOM 5026 N N . LYS B 1 240 ? 0.789 -0.339 10.281 1 96.81 240 LYS B N 1
ATOM 5027 C CA . LYS B 1 240 ? 1.292 -0.402 8.914 1 96.81 240 LYS B CA 1
ATOM 5028 C C . LYS B 1 240 ? 2.807 -0.214 8.875 1 96.81 240 LYS B C 1
ATOM 5030 O O . LYS B 1 240 ? 3.457 -0.579 7.891 1 96.81 240 LYS B O 1
ATOM 5035 N N . GLY B 1 241 ? 3.369 0.362 9.93 1 97.25 241 GLY B N 1
ATOM 5036 C CA . GLY B 1 241 ? 4.809 0.566 10 1 97.25 241 GLY B CA 1
ATOM 5037 C C . GLY B 1 241 ? 5.602 -0.712 9.812 1 97.25 241 GLY B C 1
ATOM 5038 O O . GLY B 1 241 ? 6.523 -0.763 8.992 1 97.25 241 GLY B O 1
ATOM 5039 N N . GLN B 1 242 ? 5.23 -1.768 10.469 1 94.69 242 GLN B N 1
ATOM 5040 C CA . GLN B 1 242 ? 5.949 -3.035 10.391 1 94.69 242 GLN B CA 1
ATOM 5041 C C . GLN B 1 242 ? 5.855 -3.635 8.992 1 94.69 242 GLN B C 1
ATOM 5043 O O . GLN B 1 242 ? 6.777 -4.324 8.539 1 94.69 242 GLN B O 1
ATOM 5048 N N . ALA B 1 243 ? 4.762 -3.373 8.359 1 96.25 243 ALA B N 1
ATOM 5049 C CA . ALA B 1 243 ? 4.582 -3.873 6.996 1 96.25 243 ALA B CA 1
ATOM 5050 C C . ALA B 1 243 ? 5.633 -3.295 6.055 1 96.25 243 ALA B C 1
ATOM 5052 O O . ALA B 1 243 ? 5.871 -3.834 4.973 1 96.25 243 ALA B O 1
ATOM 5053 N N . TYR B 1 244 ? 6.273 -2.197 6.473 1 97 244 TYR B N 1
ATOM 5054 C CA . TYR B 1 244 ? 7.258 -1.546 5.613 1 97 244 TYR B CA 1
ATOM 5055 C C . TYR B 1 244 ? 8.609 -1.452 6.309 1 97 244 TYR B C 1
ATOM 5057 O O . TYR B 1 244 ? 9.539 -0.834 5.785 1 97 244 TYR B O 1
ATOM 5065 N N . GLY B 1 245 ? 8.719 -2.049 7.48 1 97.06 245 GLY B N 1
ATOM 5066 C CA . GLY B 1 245 ? 9.969 -1.975 8.227 1 97.06 245 GLY B CA 1
ATOM 5067 C C . GLY B 1 245 ? 10.25 -0.589 8.773 1 97.06 245 GLY B C 1
ATOM 5068 O O . GLY B 1 245 ? 11.391 -0.118 8.719 1 97.06 245 GLY B O 1
ATOM 5069 N N . ILE B 1 246 ? 9.242 0.059 9.266 1 98.5 246 ILE B N 1
ATOM 5070 C CA . ILE B 1 246 ? 9.359 1.428 9.758 1 98.5 246 ILE B CA 1
ATOM 5071 C C . ILE B 1 246 ? 8.93 1.492 11.219 1 98.5 246 ILE B C 1
ATOM 5073 O O . ILE B 1 246 ? 7.848 1.009 11.57 1 98.5 246 ILE B O 1
ATOM 5077 N N . ARG B 1 247 ? 9.766 2.084 12.055 1 98.31 247 ARG B N 1
ATOM 5078 C CA . ARG B 1 247 ? 9.391 2.35 13.438 1 98.31 247 ARG B CA 1
ATOM 5079 C C . ARG B 1 247 ? 8.172 3.27 13.508 1 98.31 247 ARG B C 1
ATOM 5081 O O . ARG B 1 247 ? 8.062 4.219 12.734 1 98.31 247 ARG B O 1
ATOM 5088 N N . SER B 1 248 ? 7.25 2.969 14.469 1 98.69 248 SER B N 1
ATOM 5089 C CA . SER B 1 248 ? 5.996 3.711 14.477 1 98.69 248 SER B CA 1
ATOM 5090 C C . SER B 1 248 ? 5.5 3.947 15.898 1 98.69 248 SER B C 1
ATOM 5092 O O . SER B 1 248 ? 5.895 3.236 16.828 1 98.69 248 SER B O 1
ATOM 5094 N N . ILE B 1 249 ? 4.664 4.887 16.094 1 98.81 249 ILE B N 1
ATOM 5095 C CA . ILE B 1 249 ? 4.086 5.188 17.391 1 98.81 249 ILE B CA 1
ATOM 5096 C C . ILE B 1 249 ? 2.703 5.809 17.219 1 98.81 249 ILE B C 1
ATOM 5098 O O . ILE B 1 249 ? 2.459 6.52 16.234 1 98.81 249 ILE B O 1
ATOM 5102 N N . ARG B 1 250 ? 1.759 5.445 18.109 1 98.5 250 ARG B N 1
ATOM 5103 C CA . ARG B 1 250 ? 0.45 6.082 18.203 1 98.5 250 ARG B CA 1
ATOM 5104 C C . ARG B 1 250 ? 0.43 7.117 19.328 1 98.5 250 ARG B C 1
ATOM 5106 O O . ARG B 1 250 ? 0.815 6.816 20.453 1 98.5 250 ARG B O 1
ATOM 5113 N N . VAL B 1 251 ? -0.051 8.312 18.984 1 98.56 251 VAL B N 1
ATOM 5114 C CA . VAL B 1 251 ? 0.048 9.438 19.922 1 98.56 251 VAL B CA 1
ATOM 5115 C C . VAL B 1 251 ? -1.296 10.156 20 1 98.56 251 VAL B C 1
ATOM 5117 O O . VAL B 1 251 ? -2.041 10.211 19.016 1 98.56 251 VAL B O 1
ATOM 5120 N N . ASP B 1 252 ? -1.593 10.656 21.172 1 98.25 252 ASP B N 1
ATOM 5121 C CA . ASP B 1 252 ? -2.721 11.57 21.328 1 98.25 252 ASP B CA 1
ATOM 5122 C C . ASP B 1 252 ? -2.447 12.898 20.625 1 98.25 252 ASP B C 1
ATOM 5124 O O . ASP B 1 252 ? -1.771 13.766 21.188 1 98.25 252 ASP B O 1
ATOM 5128 N N . GLY B 1 253 ? -3.043 13.062 19.484 1 98.5 253 GLY B N 1
ATOM 5129 C CA . GLY B 1 253 ? -2.791 14.227 18.656 1 98.5 253 GLY B CA 1
ATOM 5130 C C . GLY B 1 253 ? -3.359 15.508 19.234 1 98.5 253 GLY B C 1
ATOM 5131 O O . GLY B 1 253 ? -3.037 16.609 18.766 1 98.5 253 GLY B O 1
ATOM 5132 N N . ASN B 1 254 ? -4.148 15.406 20.297 1 98.31 254 ASN B N 1
ATOM 5133 C CA . ASN B 1 254 ? -4.719 16.578 20.938 1 98.31 254 ASN B CA 1
ATOM 5134 C C . ASN B 1 254 ? -3.922 16.984 22.172 1 98.31 254 ASN B C 1
ATOM 5136 O O . ASN B 1 254 ? -4.289 17.938 22.859 1 98.31 254 ASN B O 1
ATOM 5140 N N . ASP B 1 255 ? -2.918 16.266 22.469 1 98.56 255 ASP B N 1
ATOM 5141 C CA . ASP B 1 255 ? -1.978 16.578 23.531 1 98.56 255 ASP B CA 1
ATOM 5142 C C . ASP B 1 255 ? -0.709 17.219 22.984 1 98.56 255 ASP B C 1
ATOM 5144 O O . ASP B 1 255 ? 0.199 16.531 22.531 1 98.56 255 ASP B O 1
ATOM 5148 N N . ALA B 1 256 ? -0.627 18.5 23.188 1 98.81 256 ALA B N 1
ATOM 5149 C CA . ALA B 1 256 ? 0.453 19.266 22.578 1 98.81 256 ALA B CA 1
ATOM 5150 C C . ALA B 1 256 ? 1.814 18.797 23.078 1 98.81 256 ALA B C 1
ATOM 5152 O O . ALA B 1 256 ? 2.781 18.75 22.312 1 98.81 256 ALA B O 1
ATOM 5153 N N . LEU B 1 257 ? 1.902 18.469 24.312 1 98.81 257 LEU B N 1
ATOM 5154 C CA . LEU B 1 257 ? 3.182 18.016 24.859 1 98.81 257 LEU B CA 1
ATOM 5155 C C . LEU B 1 257 ? 3.555 16.641 24.312 1 98.81 257 LEU B C 1
ATOM 5157 O O . LEU B 1 257 ? 4.727 16.375 24.031 1 98.81 257 LEU B O 1
ATOM 5161 N N . ALA B 1 258 ? 2.604 15.75 24.188 1 98.81 258 ALA B N 1
ATOM 5162 C CA . ALA B 1 258 ? 2.855 14.438 23.594 1 98.81 258 ALA B CA 1
ATOM 5163 C C . ALA B 1 258 ? 3.301 14.57 22.141 1 98.81 258 ALA B C 1
ATOM 5165 O O . ALA B 1 258 ? 4.23 13.891 21.703 1 98.81 258 ALA B O 1
ATOM 5166 N N . VAL B 1 259 ? 2.59 15.438 21.422 1 98.88 259 VAL B N 1
ATOM 5167 C CA . VAL B 1 259 ? 2.92 15.664 20.031 1 98.88 259 VAL B CA 1
ATOM 5168 C C . VAL B 1 259 ? 4.344 16.203 19.906 1 98.88 259 VAL B C 1
ATOM 5170 O O . VAL B 1 259 ? 5.152 15.672 19.141 1 98.88 259 VAL B O 1
ATOM 5173 N N . TYR B 1 260 ? 4.652 17.203 20.688 1 98.94 260 TYR B N 1
ATOM 5174 C CA . TYR B 1 260 ? 5.984 17.797 20.656 1 98.94 260 TYR B CA 1
ATOM 5175 C C . TYR B 1 260 ? 7.055 16.75 20.969 1 98.94 260 TYR B C 1
ATOM 5177 O O . TYR B 1 260 ? 8.031 16.625 20.219 1 98.94 260 TYR B O 1
ATOM 5185 N N . SER B 1 261 ? 6.871 16.062 22.016 1 98.88 261 SER B N 1
ATOM 5186 C CA . SER B 1 261 ? 7.855 15.086 22.469 1 98.88 261 SER B CA 1
ATOM 5187 C C . SER B 1 261 ? 8.07 14 21.422 1 98.88 261 SER B C 1
ATOM 5189 O O . SER B 1 261 ? 9.211 13.609 21.141 1 98.88 261 SER B O 1
ATOM 5191 N N . THR B 1 262 ? 7.004 13.523 20.875 1 98.88 262 THR B N 1
ATOM 5192 C CA . THR B 1 262 ? 7.066 12.43 19.906 1 98.88 262 THR B CA 1
ATOM 5193 C C . THR B 1 262 ? 7.766 12.883 18.625 1 98.88 262 THR B C 1
ATOM 5195 O O . THR B 1 262 ? 8.633 12.18 18.109 1 98.88 262 THR B O 1
ATOM 5198 N N . VAL B 1 263 ? 7.383 14.039 18.125 1 98.94 263 VAL B N 1
ATOM 5199 C CA . VAL B 1 263 ? 7.953 14.523 16.859 1 98.94 263 VAL B CA 1
ATOM 5200 C C . VAL B 1 263 ? 9.43 14.844 17.062 1 98.94 263 VAL B C 1
ATOM 5202 O O . VAL B 1 263 ? 10.25 14.578 16.172 1 98.94 263 VAL B O 1
ATOM 5205 N N . ARG B 1 264 ? 9.742 15.438 18.203 1 98.88 264 ARG B N 1
ATOM 5206 C CA . ARG B 1 264 ? 11.148 15.703 18.5 1 98.88 264 ARG B CA 1
ATOM 5207 C C . ARG B 1 264 ? 11.969 14.422 18.484 1 98.88 264 ARG B C 1
ATOM 5209 O O . ARG B 1 264 ? 13.047 14.375 17.891 1 98.88 264 ARG B O 1
ATOM 5216 N N . SER B 1 265 ? 11.477 13.438 19.125 1 98.81 265 SER B N 1
ATOM 5217 C CA . SER B 1 265 ? 12.156 12.148 19.188 1 98.81 265 SER B CA 1
ATOM 5218 C C . SER B 1 265 ? 12.227 11.492 17.812 1 98.81 265 SER B C 1
ATOM 5220 O O . SER B 1 265 ? 13.25 10.938 17.438 1 98.81 265 SER B O 1
ATOM 5222 N N . ALA B 1 266 ? 11.125 11.5 17.094 1 98.88 266 ALA B N 1
ATOM 5223 C CA . ALA B 1 266 ? 11.078 10.93 15.75 1 98.88 266 ALA B CA 1
ATOM 5224 C C . ALA B 1 266 ? 12.078 11.617 14.82 1 98.88 266 ALA B C 1
ATOM 5226 O O . ALA B 1 266 ? 12.766 10.953 14.039 1 98.88 266 ALA B O 1
ATOM 5227 N N . ARG B 1 267 ? 12.117 12.953 14.906 1 98.88 267 ARG B N 1
ATOM 5228 C CA . ARG B 1 267 ? 13.078 13.695 14.102 1 98.88 267 ARG B CA 1
ATOM 5229 C C . ARG B 1 267 ? 14.508 13.266 14.422 1 98.88 267 ARG B C 1
ATOM 5231 O O . ARG B 1 267 ? 15.32 13.062 13.516 1 98.88 267 ARG B O 1
ATOM 5238 N N . GLU B 1 268 ? 14.773 13.227 15.703 1 98.69 268 GLU B N 1
ATOM 5239 C CA . GLU B 1 268 ? 16.109 12.82 16.125 1 98.69 268 GLU B CA 1
ATOM 5240 C C . GLU B 1 268 ? 16.469 11.445 15.555 1 98.69 268 GLU B C 1
ATOM 5242 O O . GLU B 1 268 ? 17.562 11.258 15.016 1 98.69 268 GLU B O 1
ATOM 5247 N N . MET B 1 269 ? 15.609 10.531 15.656 1 98.56 269 MET B N 1
ATOM 5248 C CA . MET B 1 269 ? 15.836 9.188 15.133 1 98.56 269 MET B CA 1
ATOM 5249 C C . MET B 1 269 ? 16.047 9.219 13.617 1 98.56 269 MET B C 1
ATOM 5251 O O . MET B 1 269 ? 16.984 8.609 13.102 1 98.56 269 MET B O 1
ATOM 5255 N N . ALA B 1 270 ? 15.156 9.93 12.922 1 98.81 270 ALA B N 1
ATOM 5256 C CA . ALA B 1 270 ? 15.211 9.977 11.461 1 98.81 270 ALA B CA 1
ATOM 5257 C C . ALA B 1 270 ? 16.547 10.547 10.984 1 98.81 270 ALA B C 1
ATOM 5259 O O . ALA B 1 270 ? 17.156 10.008 10.055 1 98.81 270 ALA B O 1
ATOM 5260 N N . VAL B 1 271 ? 16.984 11.586 11.617 1 98.62 271 VAL B N 1
ATOM 5261 C CA . VAL B 1 271 ? 18.188 12.289 11.172 1 98.62 271 VAL B CA 1
ATOM 5262 C C . VAL B 1 271 ? 19.422 11.5 11.562 1 98.62 271 VAL B C 1
ATOM 5264 O O . VAL B 1 271 ? 20.328 11.312 10.742 1 98.62 271 VAL B O 1
ATOM 5267 N N . THR B 1 272 ? 19.484 10.992 12.797 1 98.38 272 THR B N 1
ATOM 5268 C CA . THR B 1 272 ? 20.688 10.359 13.312 1 98.38 272 THR B CA 1
ATOM 5269 C C . THR B 1 272 ? 20.859 8.953 12.727 1 98.38 272 THR B C 1
ATOM 5271 O O . THR B 1 272 ? 21.984 8.516 12.469 1 98.38 272 THR B O 1
ATOM 5274 N N . GLU B 1 273 ? 19.75 8.297 12.539 1 97.88 273 GLU B N 1
ATOM 5275 C CA . GLU B 1 273 ? 19.828 6.914 12.07 1 97.88 273 GLU B CA 1
ATOM 5276 C C . GLU B 1 273 ? 19.578 6.828 10.562 1 97.88 273 GLU B C 1
ATOM 5278 O O . GLU B 1 273 ? 19.734 5.762 9.961 1 97.88 273 GLU B O 1
ATOM 5283 N N . GLN B 1 274 ? 19.156 7.902 10 1 97.5 274 GLN B N 1
ATOM 5284 C CA . GLN B 1 274 ? 18.891 7.957 8.57 1 97.5 274 GLN B CA 1
ATOM 5285 C C . GLN B 1 274 ? 17.859 6.91 8.164 1 97.5 274 GLN B C 1
ATOM 5287 O O . GLN B 1 274 ? 18.094 6.121 7.25 1 97.5 274 GLN B O 1
ATOM 5292 N N . ARG B 1 275 ? 16.719 6.941 8.812 1 97.38 275 ARG B N 1
ATOM 5293 C CA . ARG B 1 275 ? 15.609 6.02 8.594 1 97.38 275 ARG B CA 1
ATOM 5294 C C . ARG B 1 275 ? 14.266 6.719 8.789 1 97.38 275 ARG B C 1
ATOM 5296 O O . ARG B 1 275 ? 14.18 7.73 9.484 1 97.38 275 ARG B O 1
ATOM 5303 N N . PRO B 1 276 ? 13.281 6.176 8.133 1 98.81 276 PRO B N 1
ATOM 5304 C CA . PRO B 1 276 ? 11.969 6.801 8.312 1 98.81 276 PRO B CA 1
ATOM 5305 C C . PRO B 1 276 ? 11.305 6.406 9.633 1 98.81 276 PRO B C 1
ATOM 5307 O O . PRO B 1 276 ? 11.617 5.355 10.195 1 98.81 276 PRO B O 1
ATOM 5310 N N . VAL B 1 277 ? 10.414 7.234 10.109 1 98.94 277 VAL B N 1
ATOM 5311 C CA . VAL B 1 277 ? 9.578 7.004 11.281 1 98.94 277 VAL B CA 1
ATOM 5312 C C . VAL B 1 277 ? 8.125 7.352 10.953 1 98.94 277 VAL B C 1
ATOM 5314 O O . VAL B 1 277 ? 7.859 8.297 10.211 1 98.94 277 VAL B O 1
ATOM 5317 N N . LEU B 1 278 ? 7.199 6.535 11.438 1 98.94 278 LEU B N 1
ATOM 5318 C CA . LEU B 1 278 ? 5.77 6.746 11.219 1 98.94 278 LEU B CA 1
ATOM 5319 C C . LEU B 1 278 ? 5.066 7.102 12.523 1 98.94 278 LEU B C 1
ATOM 5321 O O . LEU B 1 278 ? 5.215 6.402 13.523 1 98.94 278 LEU B O 1
ATOM 5325 N N . ILE B 1 279 ? 4.34 8.172 12.5 1 98.94 279 ILE B N 1
ATOM 5326 C CA . ILE B 1 279 ? 3.57 8.609 13.664 1 98.94 279 ILE B CA 1
ATOM 5327 C C . ILE B 1 279 ? 2.086 8.656 13.312 1 98.94 279 ILE B C 1
ATOM 5329 O O . ILE B 1 279 ? 1.688 9.297 12.344 1 98.94 279 ILE B O 1
ATOM 5333 N N . GLU B 1 280 ? 1.277 7.941 14.031 1 98.81 280 GLU B N 1
ATOM 5334 C CA . GLU B 1 280 ? -0.174 8.086 13.961 1 98.81 280 GLU B CA 1
ATOM 5335 C C . GLU B 1 280 ? -0.689 9.023 15.055 1 98.81 280 GLU B C 1
ATOM 5337 O O . GLU B 1 280 ? -0.562 8.727 16.25 1 98.81 280 GLU B O 1
ATOM 5342 N N . MET B 1 281 ? -1.223 10.141 14.648 1 98.62 281 MET B N 1
ATOM 5343 C CA . MET B 1 281 ? -1.808 11.125 15.547 1 98.62 281 MET B CA 1
ATOM 5344 C C . MET B 1 281 ? -3.316 10.938 15.656 1 98.62 281 MET B C 1
ATOM 5346 O O . MET B 1 281 ? -4.051 11.25 14.719 1 98.62 281 MET B O 1
ATOM 5350 N N . MET B 1 282 ? -3.748 10.516 16.828 1 98.06 282 MET B N 1
ATOM 5351 C CA . MET B 1 282 ? -5.184 10.359 17.047 1 98.06 282 MET B CA 1
ATOM 5352 C C . MET B 1 282 ? -5.836 11.695 17.375 1 98.06 282 MET B C 1
ATOM 5354 O O . MET B 1 282 ? -5.449 12.359 18.344 1 98.06 282 MET B O 1
ATOM 5358 N N . THR B 1 283 ? -6.734 12.078 16.578 1 97.5 283 THR B N 1
ATOM 5359 C CA . THR B 1 283 ? -7.41 13.359 16.75 1 97.5 283 THR B CA 1
ATOM 5360 C C . THR B 1 283 ? -8.828 13.297 16.188 1 97.5 283 THR B C 1
ATOM 5362 O O . THR B 1 283 ? -9.438 12.227 16.156 1 97.5 283 THR B O 1
ATOM 5365 N N . TYR B 1 284 ? -9.453 14.508 16.016 1 95.94 284 TYR B N 1
ATOM 5366 C CA . TYR B 1 284 ? -10.805 14.586 15.492 1 95.94 284 TYR B CA 1
ATOM 5367 C C . TYR B 1 284 ? -11 15.852 14.664 1 95.94 284 TYR B C 1
ATOM 5369 O O . TYR B 1 284 ? -10.523 16.922 15.047 1 95.94 284 TYR B O 1
ATOM 5377 N N . ARG B 1 285 ? -11.625 15.672 13.523 1 92.88 285 ARG B N 1
ATOM 5378 C CA . ARG B 1 285 ? -11.984 16.828 12.711 1 92.88 285 ARG B CA 1
ATOM 5379 C C . ARG B 1 285 ? -13.273 17.469 13.219 1 92.88 285 ARG B C 1
ATOM 5381 O O . ARG B 1 285 ? -14.367 17.047 12.852 1 92.88 285 ARG B O 1
ATOM 5388 N N . VAL B 1 286 ? -13.148 18.516 13.891 1 92.62 286 VAL B N 1
ATOM 5389 C CA . VAL B 1 286 ? -14.312 19.125 14.523 1 92.62 286 VAL B CA 1
ATOM 5390 C C . VAL B 1 286 ? -15.141 19.875 13.477 1 92.62 286 VAL B C 1
ATOM 5392 O O . VAL B 1 286 ? -16.375 19.812 13.492 1 92.62 286 VAL B O 1
ATOM 5395 N N . GLY B 1 287 ? -14.5 20.547 12.594 1 89.81 287 GLY B N 1
ATOM 5396 C CA . GLY B 1 287 ? -15.203 21.25 11.531 1 89.81 287 GLY B CA 1
ATOM 5397 C C . GLY B 1 287 ? -15.594 20.344 10.375 1 89.81 287 GLY B C 1
ATOM 5398 O O . GLY B 1 287 ? -15.359 19.141 10.422 1 89.81 287 GLY B O 1
ATOM 5399 N N . HIS B 1 288 ? -16.188 20.953 9.352 1 89.06 288 HIS B N 1
ATOM 5400 C CA . HIS B 1 288 ? -16.453 20.25 8.109 1 89.06 288 HIS B CA 1
ATOM 5401 C C . HIS B 1 288 ? -15.156 19.891 7.391 1 89.06 288 HIS B C 1
ATOM 5403 O O . HIS B 1 288 ? -14.086 20.375 7.758 1 89.06 288 HIS B O 1
ATOM 5409 N N . HIS B 1 289 ? -15.281 18.953 6.453 1 88.88 289 HIS B N 1
ATOM 5410 C CA . HIS B 1 289 ? -14.102 18.656 5.645 1 88.88 289 HIS B CA 1
ATOM 5411 C C . HIS B 1 289 ? -13.57 19.922 4.977 1 88.88 289 HIS B C 1
ATOM 5413 O O . HIS B 1 289 ? -12.375 20.203 5.031 1 88.88 289 HIS B O 1
ATOM 5419 N N . SER B 1 290 ? -14.453 20.594 4.293 1 86.62 290 SER B N 1
ATOM 5420 C CA . SER B 1 290 ? -14.211 21.891 3.67 1 86.62 290 SER B CA 1
ATOM 5421 C C . SER B 1 290 ? -15.469 22.75 3.686 1 86.62 290 SER B C 1
ATOM 5423 O O . SER B 1 290 ? -16.516 22.328 4.191 1 86.62 290 SER B O 1
ATOM 5425 N N . THR B 1 291 ? -15.367 23.922 3.225 1 83.31 291 THR B N 1
ATOM 5426 C CA . THR B 1 291 ? -16.516 24.828 3.127 1 83.31 291 THR B CA 1
ATOM 5427 C C . THR B 1 291 ? -17.516 24.312 2.098 1 83.31 291 THR B C 1
ATOM 5429 O O . THR B 1 291 ? -18.656 24.797 2.021 1 83.31 291 THR B O 1
ATOM 5432 N N . SER B 1 292 ? -17.188 23.266 1.398 1 80.25 292 SER B N 1
ATOM 5433 C CA . SER B 1 292 ? -18.078 22.672 0.408 1 80.25 292 SER B CA 1
ATOM 5434 C C . SER B 1 292 ? -18.781 21.438 0.962 1 80.25 292 SER B C 1
ATOM 5436 O O . SER B 1 292 ? -19.531 20.781 0.25 1 80.25 292 SER B O 1
ATOM 5438 N N . ASP B 1 293 ? -18.453 21.203 2.17 1 83.31 293 ASP B N 1
ATOM 5439 C CA . ASP B 1 293 ? -18.984 20 2.83 1 83.31 293 ASP B CA 1
ATOM 5440 C C . ASP B 1 293 ? -19.953 20.375 3.945 1 83.31 293 ASP B C 1
ATOM 5442 O O . ASP B 1 293 ? -19.906 21.484 4.473 1 83.31 293 ASP B O 1
ATOM 5446 N N . ASP B 1 294 ? -20.891 19.453 4.188 1 84.25 294 ASP B N 1
ATOM 5447 C CA . ASP B 1 294 ? -21.766 19.531 5.352 1 84.25 294 ASP B CA 1
ATOM 5448 C C . ASP B 1 294 ? -21.734 18.219 6.148 1 84.25 294 ASP B C 1
ATOM 5450 O O . ASP B 1 294 ? -22.547 17.328 5.922 1 84.25 294 ASP B O 1
ATOM 5454 N N . SER B 1 295 ? -20.875 18.188 7.129 1 85.56 295 SER B N 1
ATOM 5455 C CA . SER B 1 295 ? -20.578 16.969 7.871 1 85.56 295 SER B CA 1
ATOM 5456 C C . SER B 1 295 ? -21.75 16.578 8.773 1 85.56 295 SER B C 1
ATOM 5458 O O . SER B 1 295 ? -21.812 15.445 9.258 1 85.56 295 SER B O 1
ATOM 5460 N N . THR B 1 296 ? -22.688 17.438 9.055 1 82.94 296 THR B N 1
ATOM 5461 C CA . THR B 1 296 ? -23.828 17.125 9.898 1 82.94 296 THR B CA 1
ATOM 5462 C C . THR B 1 296 ? -24.703 16.047 9.25 1 82.94 296 THR B C 1
ATOM 5464 O O . THR B 1 296 ? -25.547 15.445 9.914 1 82.94 296 THR B O 1
ATOM 5467 N N . LYS B 1 297 ? -24.438 15.797 8.047 1 85 297 LYS B N 1
ATOM 5468 C CA . LYS B 1 297 ? -25.219 14.812 7.309 1 85 297 LYS B CA 1
ATOM 5469 C C . LYS B 1 297 ? -24.734 13.391 7.598 1 85 297 LYS B C 1
ATOM 5471 O O . LYS B 1 297 ? -25.469 12.422 7.363 1 85 297 LYS B O 1
ATOM 5476 N N . TYR B 1 298 ? -23.5 13.305 8.18 1 88 298 TYR B N 1
ATOM 5477 C CA . TYR B 1 298 ? -23 11.938 8.297 1 88 298 TYR B CA 1
ATOM 5478 C C . TYR B 1 298 ? -22.297 11.719 9.625 1 88 298 TYR B C 1
ATOM 5480 O O . TYR B 1 298 ? -21.875 10.609 9.938 1 88 298 TYR B O 1
ATOM 5488 N N . ARG B 1 299 ? -22.156 12.703 10.422 1 90.88 299 ARG B N 1
ATOM 5489 C CA . ARG B 1 299 ? -21.531 12.57 11.734 1 90.88 299 ARG B CA 1
ATOM 5490 C C . ARG B 1 299 ? -22.531 12.891 12.844 1 90.88 299 ARG B C 1
ATOM 5492 O O . ARG B 1 299 ? -23.344 13.812 12.711 1 90.88 299 ARG B O 1
ATOM 5499 N N . ALA B 1 300 ? -22.438 12.25 13.961 1 89.88 300 ALA B N 1
ATOM 5500 C CA . ALA B 1 300 ? -23.344 12.477 15.094 1 89.88 300 ALA B CA 1
ATOM 5501 C C . ALA B 1 300 ? -22.984 13.773 15.82 1 89.88 300 ALA B C 1
ATOM 5503 O O . ALA B 1 300 ? -21.828 14.023 16.125 1 89.88 300 ALA B O 1
ATOM 5504 N N . ALA B 1 301 ? -23.984 14.547 16.125 1 91.12 301 ALA B N 1
ATOM 5505 C CA . ALA B 1 301 ? -23.797 15.844 16.766 1 91.12 301 ALA B CA 1
ATOM 5506 C C . ALA B 1 301 ? -23.141 15.68 18.141 1 91.12 301 ALA B C 1
ATOM 5508 O O . ALA B 1 301 ? -22.297 16.5 18.531 1 91.12 301 ALA B O 1
ATOM 5509 N N . ASP B 1 302 ? -23.5 14.656 18.797 1 92.19 302 ASP B N 1
ATOM 5510 C CA . ASP B 1 302 ? -22.953 14.43 20.125 1 92.19 302 ASP B CA 1
ATOM 5511 C C . ASP B 1 302 ? -21.469 14.109 20.062 1 92.19 302 ASP B C 1
ATOM 5513 O O . ASP B 1 302 ? -20.703 14.508 20.953 1 92.19 302 ASP B O 1
ATOM 5517 N N . GLU B 1 303 ? -21.094 13.383 19.078 1 91.19 303 GLU B N 1
ATOM 5518 C CA . GLU B 1 303 ? -19.672 13.07 18.875 1 91.19 303 GLU B CA 1
ATOM 5519 C C . GLU B 1 303 ? -18.875 14.344 18.625 1 91.19 303 GLU B C 1
ATOM 5521 O O . GLU B 1 303 ? -17.812 14.539 19.234 1 91.19 303 GLU B O 1
ATOM 5526 N N . ILE B 1 304 ? -19.359 15.164 17.781 1 92.44 304 ILE B N 1
ATOM 5527 C CA . ILE B 1 304 ? -18.703 16.422 17.453 1 92.44 304 ILE B CA 1
ATOM 5528 C C . ILE B 1 304 ? -18.578 17.281 18.703 1 92.44 304 ILE B C 1
ATOM 5530 O O . ILE B 1 304 ? -17.516 17.844 18.984 1 92.44 304 ILE B O 1
ATOM 5534 N N . GLN B 1 305 ? -19.641 17.344 19.469 1 93.06 305 GLN B N 1
ATOM 5535 C CA . GLN B 1 305 ? -19.656 18.172 20.688 1 93.06 305 GLN B CA 1
ATOM 5536 C C . GLN B 1 305 ? -18.688 17.641 21.719 1 93.06 305 GLN B C 1
ATOM 5538 O O . GLN B 1 305 ? -18.016 18.422 22.406 1 93.06 305 GLN B O 1
ATOM 5543 N N . TYR B 1 306 ? -18.625 16.406 21.812 1 92.19 306 TYR B N 1
ATOM 5544 C CA . TYR B 1 306 ? -17.703 15.781 22.75 1 92.19 306 TYR B CA 1
ATOM 5545 C C . TYR B 1 306 ? -16.266 16.188 22.438 1 92.19 306 TYR B C 1
ATOM 5547 O O . TYR B 1 306 ? -15.531 16.641 23.328 1 92.19 306 TYR B O 1
ATOM 5555 N N . TRP B 1 307 ? -15.875 16.078 21.203 1 93.88 307 TRP B N 1
ATOM 5556 C CA . TRP B 1 307 ? -14.508 16.391 20.797 1 93.88 307 TRP B CA 1
ATOM 5557 C C . TRP B 1 307 ? -14.242 17.891 20.875 1 93.88 307 TRP B C 1
ATOM 5559 O O . TRP B 1 307 ? -13.141 18.328 21.203 1 93.88 307 TRP B O 1
ATOM 5569 N N . LYS B 1 308 ? -15.234 18.656 20.594 1 93.31 308 LYS B N 1
ATOM 5570 C CA . LYS B 1 308 ? -15.125 20.109 20.625 1 93.31 308 LYS B CA 1
ATOM 5571 C C . LYS B 1 308 ? -14.945 20.625 22.047 1 93.31 308 LYS B C 1
ATOM 5573 O O . LYS B 1 308 ? -14.188 21.578 22.281 1 93.31 308 LYS B O 1
ATOM 5578 N N . MET B 1 309 ? -15.555 20 22.938 1 92.5 309 MET B N 1
ATOM 5579 C CA . MET B 1 309 ? -15.602 20.531 24.297 1 92.5 309 MET B CA 1
ATOM 5580 C C . MET B 1 309 ? -14.617 19.797 25.203 1 92.5 309 MET B C 1
ATOM 5582 O O . MET B 1 309 ? -13.758 20.406 25.828 1 92.5 309 MET B O 1
ATOM 5586 N N . SER B 1 310 ? -14.695 18.484 25.234 1 91.56 310 SER B N 1
ATOM 5587 C CA . SER B 1 310 ? -13.977 17.688 26.219 1 91.56 310 SER B CA 1
ATOM 5588 C C . SER B 1 310 ? -12.578 17.328 25.719 1 91.56 310 SER B C 1
ATOM 5590 O O . SER B 1 310 ? -11.688 17.016 26.531 1 91.56 310 SER B O 1
ATOM 5592 N N . ARG B 1 311 ? -12.367 17.391 24.422 1 94.62 311 ARG B N 1
ATOM 5593 C CA . ARG B 1 311 ? -11.086 16.922 23.891 1 94.62 311 ARG B CA 1
ATOM 5594 C C . ARG B 1 311 ? -10.406 18.031 23.078 1 94.62 311 ARG B C 1
ATOM 5596 O O . ARG B 1 311 ? -9.555 17.75 22.234 1 94.62 311 ARG B O 1
ATOM 5603 N N . ASN B 1 312 ? -10.766 19.234 23.375 1 96.38 312 ASN B N 1
ATOM 5604 C CA . ASN B 1 312 ? -10.211 20.391 22.672 1 96.38 312 ASN B CA 1
ATOM 5605 C C . ASN B 1 312 ? -8.727 20.578 22.984 1 96.38 312 ASN B C 1
ATOM 5607 O O . ASN B 1 312 ? -8.359 20.812 24.125 1 96.38 312 ASN B O 1
ATOM 5611 N N . PRO B 1 313 ? -7.914 20.453 21.953 1 98.12 313 PRO B N 1
ATOM 5612 C CA . PRO B 1 313 ? -6.477 20.516 22.203 1 98.12 313 PRO B CA 1
ATOM 5613 C C . PRO B 1 313 ? -6.023 21.891 22.703 1 98.12 313 PRO B C 1
ATOM 5615 O O . PRO B 1 313 ? -5.102 21.984 23.516 1 98.12 313 PRO B O 1
ATOM 5618 N N . VAL B 1 314 ? -6.637 23 22.266 1 98.25 314 VAL B N 1
ATOM 5619 C CA . VAL B 1 314 ? -6.254 24.344 22.656 1 98.25 314 VAL B CA 1
ATOM 5620 C C . VAL B 1 314 ? -6.605 24.578 24.125 1 98.25 314 VAL B C 1
ATOM 5622 O O . VAL B 1 314 ? -5.781 25.078 24.891 1 98.25 314 VAL B O 1
ATOM 5625 N N . ASN B 1 315 ? -7.836 24.203 24.469 1 97.62 315 ASN B N 1
ATOM 5626 C CA . ASN B 1 315 ? -8.266 24.344 25.859 1 97.62 315 ASN B CA 1
ATOM 5627 C C . ASN B 1 315 ? -7.395 23.531 26.812 1 97.62 315 ASN B C 1
ATOM 5629 O O . ASN B 1 315 ? -7.039 24 27.891 1 97.62 315 ASN B O 1
ATOM 5633 N N . ARG B 1 316 ? -7.125 22.281 26.391 1 98 316 ARG B N 1
ATOM 5634 C CA . ARG B 1 316 ? -6.309 21.391 27.219 1 98 316 ARG B CA 1
ATOM 5635 C C . ARG B 1 316 ? -4.926 21.984 27.453 1 98 316 ARG B C 1
ATOM 5637 O O . ARG B 1 316 ? -4.441 21.984 28.594 1 98 316 ARG B O 1
ATOM 5644 N N . PHE B 1 317 ? -4.289 22.469 26.484 1 98.62 317 PHE B N 1
ATOM 5645 C CA . PHE B 1 317 ? -2.947 23.031 26.609 1 98.62 317 PHE B CA 1
ATOM 5646 C C . PHE B 1 317 ? -2.98 24.359 27.359 1 98.62 317 PHE B C 1
ATOM 5648 O O . PHE B 1 317 ? -2.055 24.672 28.109 1 98.62 317 PHE B O 1
ATOM 5655 N N . ARG B 1 318 ? -4.004 25.156 27.172 1 98.38 318 ARG B N 1
ATOM 5656 C CA . ARG B 1 318 ? -4.168 26.406 27.891 1 98.38 318 ARG B CA 1
ATOM 5657 C C . ARG B 1 318 ? -4.176 26.172 29.406 1 98.38 318 ARG B C 1
ATOM 5659 O O . ARG B 1 318 ? -3.506 26.875 30.156 1 98.38 318 ARG B O 1
ATOM 5666 N N . LYS B 1 319 ? -4.965 25.188 29.766 1 98.19 319 LYS B N 1
ATOM 5667 C CA . LYS B 1 319 ? -5.031 24.859 31.188 1 98.19 319 LYS B CA 1
ATOM 5668 C C . LYS B 1 319 ? -3.643 24.578 31.75 1 98.19 319 LYS B C 1
ATOM 5670 O O . LYS B 1 319 ? -3.314 25.031 32.844 1 98.19 319 LYS B O 1
ATOM 5675 N N . TRP B 1 320 ? -2.854 23.875 31.016 1 98.5 320 TRP B N 1
ATOM 5676 C CA . TRP B 1 320 ? -1.515 23.5 31.469 1 98.5 320 TRP B CA 1
ATOM 5677 C C . TRP B 1 320 ? -0.632 24.734 31.609 1 98.5 320 TRP B C 1
ATOM 5679 O O . TRP B 1 320 ? 0.074 24.906 32.594 1 98.5 320 TRP B O 1
ATOM 5689 N N . VAL B 1 321 ? -0.657 25.641 30.578 1 98.44 321 VAL B N 1
ATOM 5690 C CA . VAL B 1 321 ? 0.189 26.828 30.594 1 98.44 321 VAL B CA 1
ATOM 5691 C C . VAL B 1 321 ? -0.262 27.766 31.703 1 98.44 321 VAL B C 1
ATOM 5693 O O . VAL B 1 321 ? 0.565 28.406 32.344 1 98.44 321 VAL B O 1
ATOM 5696 N N . GLU B 1 322 ? -1.553 27.844 31.906 1 98.19 322 GLU B N 1
ATOM 5697 C CA . GLU B 1 322 ? -2.102 28.672 32.969 1 98.19 322 GLU B CA 1
ATOM 5698 C C . GLU B 1 322 ? -1.723 28.109 34.344 1 98.19 322 GLU B C 1
ATOM 5700 O O . GLU B 1 322 ? -1.348 28.859 35.25 1 98.19 322 GLU B O 1
ATOM 5705 N N . ASP B 1 323 ? -1.863 26.828 34.5 1 97.56 323 ASP B N 1
ATOM 5706 C CA . ASP B 1 323 ? -1.554 26.188 35.75 1 97.56 323 ASP B CA 1
ATOM 5707 C C . ASP B 1 323 ? -0.088 26.375 36.125 1 97.56 323 ASP B C 1
ATOM 5709 O O . ASP B 1 323 ? 0.26 26.375 37.312 1 97.56 323 ASP B O 1
ATOM 5713 N N . ASN B 1 324 ? 0.744 26.594 35.188 1 97.75 324 ASN B N 1
ATOM 5714 C CA . ASN B 1 324 ? 2.16 26.859 35.406 1 97.75 324 ASN B CA 1
ATOM 5715 C C . ASN B 1 324 ? 2.42 28.344 35.688 1 97.75 324 ASN B C 1
ATOM 5717 O O . ASN B 1 324 ? 3.562 28.75 35.906 1 97.75 324 ASN B O 1
ATOM 5721 N N . GLY B 1 325 ? 1.368 29.141 35.562 1 98 325 GLY B N 1
ATOM 5722 C CA . GLY B 1 325 ? 1.474 30.562 35.812 1 98 325 GLY B CA 1
ATOM 5723 C C . GLY B 1 325 ? 2.033 31.344 34.625 1 98 325 GLY B C 1
ATOM 5724 O O . GLY B 1 325 ? 2.506 32.469 34.781 1 98 325 GLY B O 1
ATOM 5725 N N . TRP B 1 326 ? 2.014 30.75 33.469 1 98.5 326 TRP B N 1
ATOM 5726 C CA . TRP B 1 326 ? 2.688 31.312 32.312 1 98.5 326 TRP B CA 1
ATOM 5727 C C . TRP B 1 326 ? 1.704 32.094 31.438 1 98.5 326 TRP B C 1
ATOM 5729 O O . TRP B 1 326 ? 2.105 32.75 30.469 1 98.5 326 TRP B O 1
ATOM 5739 N N . TRP B 1 327 ? 0.399 32.062 31.719 1 98.06 327 TRP B N 1
ATOM 5740 C CA . TRP B 1 327 ? -0.653 32.625 30.875 1 98.06 327 TRP B CA 1
ATOM 5741 C C . TRP B 1 327 ? -1.837 33.094 31.719 1 98.06 327 TRP B C 1
ATOM 5743 O O . TRP B 1 327 ? -2.184 32.469 32.719 1 98.06 327 TRP B O 1
ATOM 5753 N N . SER B 1 328 ? -2.461 34.156 31.344 1 98 328 SER B N 1
ATOM 5754 C CA . SER B 1 328 ? -3.586 34.719 32.062 1 98 328 SER B CA 1
ATOM 5755 C C . SER B 1 328 ? -4.758 35.031 31.156 1 98 328 SER B C 1
ATOM 5757 O O . SER B 1 328 ? -4.609 35 29.922 1 98 328 SER B O 1
ATOM 5759 N N . GLU B 1 329 ? -5.824 35.25 31.766 1 97.06 329 GLU B N 1
ATOM 5760 C CA . GLU B 1 329 ? -7.008 35.656 31 1 97.06 329 GLU B CA 1
ATOM 5761 C C . GLU B 1 329 ? -6.766 36.938 30.25 1 97.06 329 GLU B C 1
ATOM 5763 O O . GLU B 1 329 ? -7.297 37.156 29.141 1 97.06 329 GLU B O 1
ATOM 5768 N N . GLU B 1 330 ? -6.07 37.844 30.875 1 97.69 330 GLU B N 1
ATOM 5769 C CA . GLU B 1 330 ? -5.723 39.094 30.203 1 97.69 330 GLU B CA 1
ATOM 5770 C C . GLU B 1 330 ? -4.852 38.844 28.984 1 97.69 330 GLU B C 1
ATOM 5772 O O . GLU B 1 330 ? -5.078 39.438 27.922 1 97.69 330 GLU B O 1
ATOM 5777 N N . ASP B 1 331 ? -3.854 38.031 29.141 1 97.94 331 ASP B N 1
ATOM 5778 C CA . ASP B 1 331 ? -3.02 37.656 28 1 97.94 331 ASP B CA 1
ATOM 5779 C C . ASP B 1 331 ? -3.867 37.062 26.875 1 97.94 331 ASP B C 1
ATOM 5781 O O . ASP B 1 331 ? -3.66 37.375 25.703 1 97.94 331 ASP B O 1
ATOM 5785 N N . GLU B 1 332 ? -4.797 36.219 27.281 1 98.06 332 GLU B N 1
ATOM 5786 C CA . GLU B 1 332 ? -5.684 35.531 26.328 1 98.06 332 GLU B CA 1
ATOM 5787 C C . GLU B 1 332 ? -6.492 36.531 25.516 1 98.06 332 GLU B C 1
ATOM 5789 O O . GLU B 1 332 ? -6.527 36.469 24.297 1 98.06 332 GLU B O 1
ATOM 5794 N N . SER B 1 333 ? -7.156 37.375 26.219 1 97.94 333 SER B N 1
ATOM 5795 C CA . SER B 1 333 ? -8.008 38.375 25.578 1 97.94 333 SER B CA 1
ATOM 5796 C C . SER B 1 333 ? -7.203 39.281 24.656 1 97.94 333 SER B C 1
ATOM 5798 O O . SER B 1 333 ? -7.637 39.594 23.547 1 97.94 333 SER B O 1
ATOM 5800 N N . LYS B 1 334 ? -6.094 39.688 25.109 1 98.38 334 LYS B N 1
ATOM 5801 C CA . LYS B 1 334 ? -5.219 40.562 24.312 1 98.38 334 LYS B CA 1
ATOM 5802 C C . LYS B 1 334 ? -4.754 39.844 23.047 1 98.38 334 LYS B C 1
ATOM 5804 O O . LYS B 1 334 ? -4.777 40.438 21.953 1 98.38 334 LYS B O 1
ATOM 5809 N N . LEU B 1 335 ? -4.297 38.625 23.172 1 98.5 335 LEU B N 1
ATOM 5810 C CA . LEU B 1 335 ? -3.805 37.875 22.031 1 98.5 335 LEU B CA 1
ATOM 5811 C C . LEU B 1 335 ? -4.898 37.719 20.984 1 98.5 335 LEU B C 1
ATOM 5813 O O . LEU B 1 335 ? -4.668 37.938 19.797 1 98.5 335 LEU B O 1
ATOM 5817 N N . ARG B 1 336 ? -6.043 37.25 21.328 1 98.12 336 ARG B N 1
ATOM 5818 C CA . ARG B 1 336 ? -7.125 36.938 20.391 1 98.12 336 ARG B CA 1
ATOM 5819 C C . ARG B 1 336 ? -7.637 38.219 19.734 1 98.12 336 ARG B C 1
ATOM 5821 O O . ARG B 1 336 ? -7.949 38.219 18.547 1 98.12 336 ARG B O 1
ATOM 5828 N N . SER B 1 337 ? -7.73 39.312 20.578 1 98.25 337 SER B N 1
ATOM 5829 C CA . SER B 1 337 ? -8.148 40.562 20 1 98.25 337 SER B CA 1
ATOM 5830 C C . SER B 1 337 ? -7.137 41.094 18.984 1 98.25 337 SER B C 1
ATOM 5832 O O . SER B 1 337 ? -7.516 41.531 17.906 1 98.25 337 SER B O 1
ATOM 5834 N N . ASN B 1 338 ? -5.918 41.031 19.344 1 98.38 338 ASN B N 1
ATOM 5835 C CA . ASN B 1 338 ? -4.859 41.5 18.438 1 98.38 338 ASN B CA 1
ATOM 5836 C C . ASN B 1 338 ? -4.816 40.656 17.172 1 98.38 338 ASN B C 1
ATOM 5838 O O . ASN B 1 338 ? -4.633 41.188 16.062 1 98.38 338 ASN B O 1
ATOM 5842 N N . ALA B 1 339 ? -4.914 39.312 17.297 1 98.31 339 ALA B N 1
ATOM 5843 C CA . ALA B 1 339 ? -4.918 38.406 16.141 1 98.31 339 ALA B CA 1
ATOM 5844 C C . ALA B 1 339 ? -6.086 38.719 15.203 1 98.31 339 ALA B C 1
ATOM 5846 O O . ALA B 1 339 ? -5.918 38.75 13.984 1 98.31 339 ALA B O 1
ATOM 5847 N N . ARG B 1 340 ? -7.227 38.906 15.781 1 98.38 340 ARG B N 1
ATOM 5848 C CA . ARG B 1 340 ? -8.406 39.281 14.992 1 98.38 340 ARG B CA 1
ATOM 5849 C C . ARG B 1 340 ? -8.188 40.562 14.227 1 98.38 340 ARG B C 1
ATOM 5851 O O . ARG B 1 340 ? -8.469 40.656 13.031 1 98.38 340 ARG B O 1
ATOM 5858 N N . LYS B 1 341 ? -7.688 41.531 14.938 1 98.44 341 LYS B N 1
ATOM 5859 C CA . LYS B 1 341 ? -7.43 42.812 14.32 1 98.44 341 LYS B CA 1
ATOM 5860 C C . LYS B 1 341 ? -6.43 42.688 13.172 1 98.44 341 LYS B C 1
ATOM 5862 O O . LY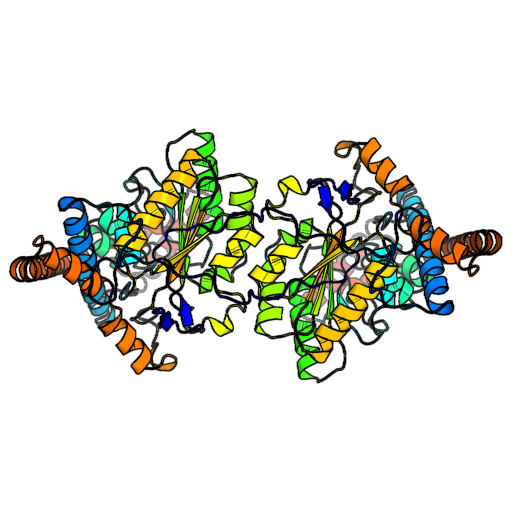S B 1 341 ? -6.656 43.219 12.086 1 98.44 341 LYS B O 1
ATOM 5867 N N . GLN B 1 342 ? -5.402 42.062 13.43 1 98.31 342 GLN B N 1
ATOM 5868 C CA . GLN B 1 342 ? -4.367 41.875 12.422 1 98.31 342 GLN B CA 1
ATOM 5869 C C . GLN B 1 342 ? -4.91 41.156 11.195 1 98.31 342 GLN B C 1
ATOM 5871 O O . GLN B 1 342 ? -4.574 41.5 10.062 1 98.31 342 GLN B O 1
ATOM 5876 N N . LEU B 1 343 ? -5.703 40.156 11.406 1 98.25 343 LEU B N 1
ATOM 5877 C CA . LEU B 1 343 ? -6.254 39.344 10.32 1 98.25 343 LEU B CA 1
ATOM 5878 C C . LEU B 1 343 ? -7.242 40.156 9.492 1 98.25 343 LEU B C 1
ATOM 5880 O O . LEU B 1 343 ? -7.266 40.062 8.266 1 98.25 343 LEU B O 1
ATOM 5884 N N . LEU B 1 344 ? -8.078 40.906 10.148 1 98 344 LEU B N 1
ATOM 5885 C CA . LEU B 1 344 ? -9.023 41.781 9.43 1 98 344 LEU B CA 1
ATOM 5886 C C . LEU B 1 344 ? -8.289 42.812 8.586 1 98 344 LEU B C 1
ATOM 5888 O O . LEU B 1 344 ? -8.68 43.062 7.453 1 98 344 LEU B O 1
ATOM 5892 N N . GLN B 1 345 ? -7.23 43.344 9.141 1 98.31 345 GLN B N 1
ATOM 5893 C CA . GLN B 1 345 ? -6.395 44.25 8.383 1 98.31 345 GLN B CA 1
ATOM 5894 C C . GLN B 1 345 ? -5.742 43.562 7.188 1 98.31 345 GLN B C 1
ATOM 5896 O O . GLN B 1 345 ? -5.66 44.125 6.098 1 98.31 345 GLN B O 1
ATOM 5901 N N . ALA B 1 346 ? -5.277 42.406 7.406 1 98.38 346 ALA B N 1
ATOM 5902 C CA . ALA B 1 346 ? -4.656 41.625 6.34 1 98.38 346 ALA B CA 1
ATOM 5903 C C . ALA B 1 346 ? -5.648 41.375 5.211 1 98.38 346 ALA B C 1
ATOM 5905 O O . ALA B 1 346 ? -5.289 41.438 4.031 1 98.38 346 ALA B O 1
ATOM 5906 N N . ILE B 1 347 ? -6.844 41.031 5.543 1 97.94 347 ILE B N 1
ATOM 5907 C CA . ILE B 1 347 ? -7.887 40.719 4.562 1 97.94 347 ILE B CA 1
ATOM 5908 C C . ILE B 1 347 ? -8.203 42 3.764 1 97.94 347 ILE B C 1
ATOM 5910 O O . ILE B 1 347 ? -8.312 41.938 2.535 1 97.94 347 ILE B O 1
ATOM 5914 N N . GLN B 1 348 ? -8.336 43.094 4.441 1 97.5 348 GLN B N 1
ATOM 5915 C CA . GLN B 1 348 ? -8.609 44.344 3.771 1 97.5 348 GLN B CA 1
ATOM 5916 C C . GLN B 1 348 ? -7.488 44.719 2.799 1 97.5 348 GLN B C 1
ATOM 5918 O O . GLN B 1 348 ? -7.746 45.156 1.681 1 97.5 348 GLN B O 1
ATOM 5923 N N . ALA B 1 349 ? -6.348 44.562 3.262 1 97.62 349 ALA B N 1
ATOM 5924 C CA . ALA B 1 349 ? -5.191 44.844 2.41 1 97.62 349 ALA B CA 1
ATOM 5925 C C . ALA B 1 349 ? -5.164 43.906 1.204 1 97.62 349 ALA B C 1
ATOM 5927 O O . ALA B 1 349 ? -4.859 44.344 0.087 1 97.62 349 ALA B O 1
ATOM 5928 N N . ALA B 1 350 ? -5.414 42.688 1.431 1 97.12 350 ALA B N 1
ATOM 5929 C CA . ALA B 1 350 ? -5.398 41.688 0.363 1 97.12 350 ALA B CA 1
ATOM 5930 C C . ALA B 1 350 ? -6.441 42 -0.705 1 97.12 350 ALA B C 1
ATOM 5932 O O . ALA B 1 350 ? -6.199 41.812 -1.896 1 97.12 350 ALA B O 1
ATOM 5933 N N . GLU B 1 351 ? -7.562 42.5 -0.305 1 95.06 351 GLU B N 1
ATOM 5934 C CA . GLU B 1 351 ? -8.664 42.812 -1.208 1 95.06 351 GLU B CA 1
ATOM 5935 C C . GLU B 1 351 ? -8.305 44 -2.113 1 95.06 351 GLU B C 1
ATOM 5937 O O . GLU B 1 351 ? -8.844 44.125 -3.213 1 95.06 351 GLU B O 1
ATOM 5942 N N . LYS B 1 352 ? -7.402 44.781 -1.694 1 94.75 352 LYS B N 1
ATOM 5943 C CA . LYS B 1 352 ? -7.023 45.969 -2.447 1 94.75 352 LYS B CA 1
ATOM 5944 C C . LYS B 1 352 ? -5.98 45.625 -3.51 1 94.75 352 LYS B C 1
ATOM 5946 O O . LYS B 1 352 ? -5.805 46.375 -4.473 1 94.75 352 LYS B O 1
ATOM 5951 N N . TRP B 1 353 ? -5.32 44.531 -3.281 1 93 353 TRP B N 1
ATOM 5952 C CA . TRP B 1 353 ? -4.332 44.125 -4.266 1 93 353 TRP B CA 1
ATOM 5953 C C . TRP B 1 353 ? -4.996 43.75 -5.59 1 93 353 TRP B C 1
ATOM 5955 O O . TRP B 1 353 ? -6.082 43.156 -5.605 1 93 353 TRP B O 1
ATOM 5965 N N . GLU B 1 354 ? -4.336 44.094 -6.648 1 90.12 354 GLU B N 1
ATOM 5966 C CA . GLU B 1 354 ? -4.797 43.656 -7.957 1 90.12 354 GLU B CA 1
ATOM 5967 C C . GLU B 1 354 ? -4.527 42.156 -8.156 1 90.12 354 GLU B C 1
ATOM 5969 O O . GLU B 1 354 ? -3.684 41.562 -7.469 1 90.12 354 GLU B O 1
ATOM 5974 N N . LYS B 1 355 ? -5.281 41.594 -9.109 1 89.31 355 LYS B N 1
ATOM 5975 C CA . LYS B 1 355 ? -5 40.25 -9.562 1 89.31 355 LYS B CA 1
ATOM 5976 C C . LYS B 1 355 ? -3.99 40.25 -10.711 1 89.31 355 LYS B C 1
ATOM 5978 O O . LYS B 1 355 ? -3.719 41.281 -11.305 1 89.31 355 LYS B O 1
ATOM 5983 N N . GLN B 1 356 ? -3.443 39.062 -10.906 1 88.75 356 GLN B N 1
ATOM 5984 C CA . GLN B 1 356 ? -2.447 38.969 -11.969 1 88.75 356 GLN B CA 1
ATOM 5985 C C . GLN B 1 356 ? -3.096 39.094 -13.344 1 88.75 356 GLN B C 1
ATOM 5987 O O . GLN B 1 356 ? -4.207 38.594 -13.547 1 88.75 356 GLN B O 1
ATOM 5992 N N . PRO B 1 357 ? -2.336 39.75 -14.227 1 86.12 357 PRO B N 1
ATOM 5993 C CA . PRO B 1 357 ? -2.854 39.781 -15.594 1 86.12 357 PRO B CA 1
ATOM 5994 C C . PRO B 1 357 ? -2.873 38.375 -16.234 1 86.12 357 PRO B C 1
ATOM 5996 O O . PRO B 1 357 ? -2.141 37.5 -15.812 1 86.12 357 PRO B O 1
ATOM 5999 N N . LEU B 1 358 ? -3.58 38.219 -17.328 1 85.62 358 LEU B N 1
ATOM 6000 C CA . LEU B 1 358 ? -3.783 36.938 -18.031 1 85.62 358 LEU B CA 1
ATOM 6001 C C . LEU B 1 358 ? -2.467 36.406 -18.594 1 85.62 358 LEU B C 1
ATOM 6003 O O . LEU B 1 358 ? -2.283 35.188 -18.703 1 85.62 358 LEU B O 1
ATOM 6007 N N . THR B 1 359 ? -1.595 37.312 -18.859 1 82.25 359 THR B N 1
ATOM 6008 C CA . THR B 1 359 ? -0.333 36.938 -19.484 1 82.25 359 THR B CA 1
ATOM 6009 C C . THR B 1 359 ? 0.515 36.125 -18.531 1 82.25 359 THR B C 1
ATOM 6011 O O . THR B 1 359 ? 1.421 35.406 -18.953 1 82.25 359 THR B O 1
ATOM 6014 N N . GLU B 1 360 ? 0.203 36.156 -17.234 1 86.19 360 GLU B N 1
ATOM 6015 C CA . GLU B 1 360 ? 0.994 35.469 -16.234 1 86.19 360 GLU B CA 1
ATOM 6016 C C . GLU B 1 360 ? 0.679 33.969 -16.234 1 86.19 360 GLU B C 1
ATOM 6018 O O . GLU B 1 360 ? 1.415 33.156 -15.641 1 86.19 360 GLU B O 1
ATOM 6023 N N . LEU B 1 361 ? -0.302 33.562 -17.031 1 87.5 361 LEU B N 1
ATOM 6024 C CA . LEU B 1 361 ? -0.686 32.156 -17.141 1 87.5 361 LEU B CA 1
ATOM 6025 C C . LEU B 1 361 ? 0.419 31.344 -17.797 1 87.5 361 LEU B C 1
ATOM 6027 O O . LEU B 1 361 ? 0.468 30.125 -17.641 1 87.5 361 LEU B O 1
ATOM 6031 N N . PHE B 1 362 ? 1.338 32.031 -18.438 1 89.25 362 PHE B N 1
ATOM 6032 C CA . PHE B 1 362 ? 2.232 31.297 -19.328 1 89.25 362 PHE B CA 1
ATOM 6033 C C . PHE B 1 362 ? 3.67 31.375 -18.828 1 89.25 362 PHE B C 1
ATOM 6035 O O . PHE B 1 362 ? 4.59 30.891 -19.484 1 89.25 362 PHE B O 1
ATOM 6042 N N . ASN B 1 363 ? 3.873 31.828 -17.609 1 88.19 363 ASN B N 1
ATOM 6043 C CA . ASN B 1 363 ? 5.234 32.094 -17.156 1 88.19 363 ASN B CA 1
ATOM 6044 C C . ASN B 1 363 ? 5.629 31.172 -16 1 88.19 363 ASN B C 1
ATOM 6046 O O . ASN B 1 363 ? 4.789 30.453 -15.461 1 88.19 363 ASN B O 1
ATOM 6050 N N . ASP B 1 364 ? 6.871 30.969 -15.727 1 87.31 364 ASP B N 1
ATOM 6051 C CA . ASP B 1 364 ? 7.5 30.5 -14.492 1 87.31 364 ASP B CA 1
ATOM 6052 C C . ASP B 1 364 ? 7.637 28.984 -14.484 1 87.31 364 ASP B C 1
ATOM 6054 O O . ASP B 1 364 ? 8.312 28.422 -13.625 1 87.31 364 ASP B O 1
ATOM 6058 N N . VAL B 1 365 ? 6.98 28.312 -15.43 1 85.81 365 VAL B N 1
ATOM 6059 C CA . VAL B 1 365 ? 7.043 26.859 -15.391 1 85.81 365 VAL B CA 1
ATOM 6060 C C . VAL B 1 365 ? 8.305 26.375 -16.094 1 85.81 365 VAL B C 1
ATOM 6062 O O . VAL B 1 365 ? 9 25.484 -15.602 1 85.81 365 VAL B O 1
ATOM 6065 N N . TYR B 1 366 ? 8.578 27.062 -17.156 1 91.06 366 TYR B N 1
ATOM 6066 C CA . TYR B 1 366 ? 9.742 26.688 -17.953 1 91.06 366 TYR B CA 1
ATOM 6067 C C . TYR B 1 366 ? 10.781 27.797 -17.953 1 91.06 366 TYR B C 1
ATOM 6069 O O . TYR B 1 366 ? 10.438 28.984 -17.844 1 91.06 366 TYR B O 1
ATOM 6077 N N . ASP B 1 367 ? 11.992 27.438 -18.062 1 92.44 367 ASP B N 1
ATOM 6078 C CA . ASP B 1 367 ? 13.047 28.422 -18.219 1 92.44 367 ASP B CA 1
ATOM 6079 C C . ASP B 1 367 ? 12.859 29.234 -19.5 1 92.44 367 ASP B C 1
ATOM 6081 O O . ASP B 1 367 ? 12.898 30.469 -19.469 1 92.44 367 ASP B O 1
ATOM 6085 N N . VAL B 1 368 ? 12.758 28.375 -20.516 1 93.06 368 VAL B N 1
ATOM 6086 C CA . VAL B 1 368 ? 12.406 28.969 -21.812 1 93.06 368 VAL B CA 1
ATOM 6087 C C . VAL B 1 368 ? 11.016 28.5 -22.234 1 93.06 368 VAL B C 1
ATOM 6089 O O . VAL B 1 368 ? 10.734 27.312 -22.266 1 93.06 368 VAL B O 1
ATOM 6092 N N . LYS B 1 369 ? 10.195 29.422 -22.641 1 93 369 LYS B N 1
ATOM 6093 C CA . LYS B 1 369 ? 8.828 29.109 -23.031 1 93 369 LYS B CA 1
ATOM 6094 C C . LYS B 1 369 ? 8.789 28.25 -24.281 1 93 369 LYS B C 1
ATOM 6096 O O . LYS B 1 369 ? 9.328 28.625 -25.328 1 93 369 LYS B O 1
ATOM 6101 N N . PRO B 1 370 ? 8.188 27.078 -24.047 1 95.44 370 PRO B N 1
ATOM 6102 C CA . PRO B 1 370 ? 8.102 26.234 -25.234 1 95.44 370 PRO B CA 1
ATOM 6103 C C . PRO B 1 370 ? 7.145 26.781 -26.297 1 95.44 370 PRO B C 1
ATOM 6105 O O . PRO B 1 370 ? 6.273 27.594 -25.969 1 95.44 370 PRO B O 1
ATOM 6108 N N . LYS B 1 371 ? 7.359 26.203 -27.469 1 94.56 371 LYS B N 1
ATOM 6109 C CA . LYS B 1 371 ? 6.637 26.719 -28.625 1 94.56 371 LYS B CA 1
ATOM 6110 C C . LYS B 1 371 ? 5.129 26.562 -28.438 1 94.56 371 LYS B C 1
ATOM 6112 O O . LYS B 1 371 ? 4.355 27.438 -28.844 1 94.56 371 LYS B O 1
ATOM 6117 N N . ASN B 1 372 ? 4.766 25.562 -27.891 1 94.5 372 ASN B N 1
ATOM 6118 C CA . ASN B 1 372 ? 3.334 25.344 -27.719 1 94.5 372 ASN B CA 1
ATOM 6119 C C . ASN B 1 372 ? 2.723 26.391 -26.797 1 94.5 372 ASN B C 1
ATOM 6121 O O . ASN B 1 372 ? 1.591 26.828 -27 1 94.5 372 ASN B O 1
ATOM 6125 N N . LEU B 1 373 ? 3.383 26.781 -25.75 1 93.69 373 LEU B N 1
ATOM 6126 C CA . LEU B 1 373 ? 2.871 27.797 -24.828 1 93.69 373 LEU B CA 1
ATOM 6127 C C . LEU B 1 373 ? 2.867 29.172 -25.484 1 93.69 373 LEU B C 1
ATOM 6129 O O . LEU B 1 373 ? 1.977 29.984 -25.219 1 93.69 373 LEU B O 1
ATOM 6133 N N . GLU B 1 374 ? 3.85 29.406 -26.25 1 94.31 374 GLU B N 1
ATOM 6134 C CA . GLU B 1 374 ? 3.863 30.656 -27 1 94.31 374 GLU B CA 1
ATOM 6135 C C . GLU B 1 374 ? 2.643 30.766 -27.906 1 94.31 374 GLU B C 1
ATOM 6137 O O . GLU B 1 374 ? 2.018 31.828 -28 1 94.31 374 GLU B O 1
ATOM 6142 N N . GLU B 1 375 ? 2.424 29.656 -28.516 1 95.5 375 GLU B N 1
ATOM 6143 C CA . GLU B 1 375 ? 1.268 29.609 -29.406 1 95.5 375 GLU B CA 1
ATOM 6144 C C . GLU B 1 375 ? -0.032 29.812 -28.641 1 95.5 375 GLU B C 1
ATOM 6146 O O . GLU B 1 375 ? -0.929 30.531 -29.094 1 95.5 375 GLU B O 1
ATOM 6151 N N . GLN B 1 376 ? -0.124 29.234 -27.531 1 94.62 376 GLN B N 1
ATOM 6152 C CA . GLN B 1 376 ? -1.314 29.375 -26.703 1 94.62 376 GLN B CA 1
ATOM 6153 C C . GLN B 1 376 ? -1.477 30.812 -26.219 1 94.62 376 GLN B C 1
ATOM 6155 O O . GLN B 1 376 ? -2.594 31.328 -26.156 1 94.62 376 GLN B O 1
ATOM 6160 N N . GLU B 1 377 ? -0.414 31.438 -25.859 1 92.44 377 GLU B N 1
ATOM 6161 C CA . GLU B 1 377 ? -0.446 32.812 -25.406 1 92.44 377 GLU B CA 1
ATOM 6162 C C . GLU B 1 377 ? -0.944 33.75 -26.516 1 92.44 377 GLU B C 1
ATOM 6164 O O . GLU B 1 377 ? -1.759 34.625 -26.266 1 92.44 377 GLU B O 1
ATOM 6169 N N . LEU B 1 378 ? -0.433 33.531 -27.656 1 93.81 378 LEU B N 1
ATOM 6170 C CA . LEU B 1 378 ? -0.876 34.312 -28.812 1 93.81 378 LEU B CA 1
ATOM 6171 C C . LEU B 1 378 ? -2.359 34.094 -29.078 1 93.81 378 LEU B C 1
ATOM 6173 O O . LEU B 1 378 ? -3.09 35.031 -29.406 1 93.81 378 LEU B O 1
ATOM 6177 N N . GLY B 1 379 ? -2.674 32.844 -29.016 1 93.31 379 GLY B N 1
ATOM 6178 C CA . GLY B 1 379 ? -4.082 32.531 -29.203 1 93.31 379 GLY B CA 1
ATOM 6179 C C . GLY B 1 379 ? -4.988 33.219 -28.203 1 93.31 379 GLY B C 1
ATOM 6180 O O . GLY B 1 379 ? -6.062 33.719 -28.578 1 93.31 379 GLY B O 1
ATOM 6181 N N . LEU B 1 380 ? -4.586 33.25 -26.984 1 90.38 380 LEU B N 1
ATOM 6182 C CA . LEU B 1 380 ? -5.371 33.906 -25.953 1 90.38 380 LEU B CA 1
ATOM 6183 C C . LEU B 1 380 ? -5.461 35.406 -26.219 1 90.38 380 LEU B C 1
ATOM 6185 O O . LEU B 1 380 ? -6.523 36.031 -26.047 1 90.38 380 LEU B O 1
ATOM 6189 N N . LYS B 1 381 ? -4.422 36.031 -26.578 1 88.69 381 LYS B N 1
ATOM 6190 C CA . LYS B 1 381 ? -4.402 37.438 -26.891 1 88.69 381 LYS B CA 1
ATOM 6191 C C . LYS B 1 381 ? -5.383 37.781 -28.016 1 88.69 381 LYS B C 1
ATOM 6193 O O . LYS B 1 381 ? -6.082 38.781 -27.953 1 88.69 381 LYS B O 1
ATOM 6198 N N . GLU B 1 382 ? -5.34 36.844 -28.891 1 92.56 382 GLU B N 1
ATOM 6199 C CA . GLU B 1 382 ? -6.246 37.031 -30.016 1 92.56 382 GLU B CA 1
ATOM 6200 C C . GLU B 1 382 ? -7.703 36.906 -29.578 1 92.56 382 GLU B C 1
ATOM 6202 O O . GLU B 1 382 ? -8.57 37.625 -30.047 1 92.56 382 GLU B O 1
ATOM 6207 N N . LEU B 1 383 ? -7.898 35.906 -28.828 1 91.56 383 LEU B N 1
ATOM 6208 C CA . LEU B 1 383 ? -9.25 35.656 -28.328 1 91.56 383 LEU B CA 1
ATOM 6209 C C . LEU B 1 383 ? -9.758 36.875 -27.547 1 91.56 383 LEU B C 1
ATOM 6211 O O . LEU B 1 383 ? -10.914 37.281 -27.719 1 91.56 383 LEU B O 1
ATOM 6215 N N . VAL B 1 384 ? -8.953 37.469 -26.688 1 88.62 384 VAL B N 1
ATOM 6216 C CA . VAL B 1 384 ? -9.32 38.625 -25.859 1 88.62 384 VAL B CA 1
ATOM 6217 C C . VAL B 1 384 ? -9.641 39.812 -26.75 1 88.62 384 VAL B C 1
ATOM 6219 O O . VAL B 1 384 ? -10.562 40.594 -26.453 1 88.62 384 VAL B O 1
ATOM 6222 N N . LYS B 1 385 ? -8.906 39.906 -27.766 1 88.5 385 LYS B N 1
ATOM 6223 C CA . LYS B 1 385 ? -9.141 41 -28.703 1 88.5 385 LYS B CA 1
ATOM 6224 C C . LYS B 1 385 ? -10.469 40.812 -29.438 1 88.5 385 LYS B C 1
ATOM 6226 O O . LYS B 1 385 ? -11.172 41.812 -29.703 1 88.5 385 LYS B O 1
ATOM 6231 N N . LYS B 1 386 ? -10.727 39.562 -29.719 1 91.44 386 LYS B N 1
ATOM 6232 C CA . LYS B 1 386 ? -11.93 39.281 -30.484 1 91.44 386 LYS B CA 1
ATOM 6233 C C . LYS B 1 386 ? -13.172 39.375 -29.609 1 91.44 386 LYS B C 1
ATOM 6235 O O . LYS B 1 386 ? -14.266 39.656 -30.109 1 91.44 386 LYS B O 1
ATOM 6240 N N . GLN B 1 387 ? -13.016 39.031 -28.391 1 90.31 387 GLN B N 1
ATOM 6241 C CA . GLN B 1 387 ? -14.172 39.031 -27.5 1 90.31 387 GLN B CA 1
ATOM 6242 C C . GLN B 1 387 ? -13.898 39.812 -26.234 1 90.31 387 GLN B C 1
ATOM 6244 O O . GLN B 1 387 ? -13.977 39.281 -25.125 1 90.31 387 GLN B O 1
ATOM 6249 N N . PRO B 1 388 ? -13.719 41.156 -26.391 1 82.69 388 PRO B N 1
ATOM 6250 C CA . PRO B 1 388 ? -13.367 41.969 -25.219 1 82.69 388 PRO B CA 1
ATOM 6251 C C . PRO B 1 388 ? -14.477 41.969 -24.156 1 82.69 388 PRO B C 1
ATOM 6253 O O . PRO B 1 388 ? -14.203 42.219 -22.984 1 82.69 388 PRO B O 1
ATOM 6256 N N . GLN B 1 389 ? -15.695 41.719 -24.562 1 86.19 389 GLN B N 1
ATOM 6257 C CA . GLN B 1 389 ? -16.812 41.688 -23.625 1 86.19 389 GLN B CA 1
ATOM 6258 C C . GLN B 1 389 ? -16.672 40.531 -22.625 1 86.19 389 GLN B C 1
ATOM 6260 O O . GLN B 1 389 ? -17.094 40.656 -21.484 1 86.19 389 GLN B O 1
ATOM 6265 N N . ASP B 1 390 ? -16.188 39.406 -23.141 1 83 390 ASP B N 1
ATOM 6266 C CA . ASP B 1 390 ? -16.016 38.219 -22.297 1 83 390 ASP B CA 1
ATOM 6267 C C . ASP B 1 390 ? -14.75 38.312 -21.469 1 83 390 ASP B C 1
ATOM 6269 O O . ASP B 1 390 ? -14.578 37.594 -20.484 1 83 390 ASP B O 1
ATOM 6273 N N . TYR B 1 391 ? -13.953 39.219 -21.797 1 81 391 TYR B N 1
ATOM 6274 C CA . TYR B 1 391 ? -12.68 39.438 -21.109 1 81 391 TYR B CA 1
ATOM 6275 C C . TYR B 1 391 ? -12.453 40.906 -20.812 1 81 391 TYR B C 1
ATOM 6277 O O . TYR B 1 391 ? -11.547 41.531 -21.391 1 81 391 TYR B O 1
ATOM 6285 N N . PRO B 1 392 ? -13.336 41.406 -19.984 1 71.75 392 PRO B N 1
ATOM 6286 C CA . PRO B 1 392 ? -13.211 42.844 -19.703 1 71.75 392 PRO B CA 1
ATOM 6287 C C . PRO B 1 392 ? -11.844 43.219 -19.141 1 71.75 392 PRO B C 1
ATOM 6289 O O . PRO B 1 392 ? -11.094 42.344 -18.703 1 71.75 392 PRO B O 1
ATOM 6292 N N . PRO B 1 393 ? -11.57 44.531 -19.266 1 64.5 393 PRO B N 1
ATOM 6293 C CA . PRO B 1 393 ? -10.328 45 -18.656 1 64.5 393 PRO B CA 1
ATOM 6294 C C . PRO B 1 393 ? -10.211 44.625 -17.172 1 64.5 393 PRO B C 1
ATOM 6296 O O . PRO B 1 393 ? -11.188 44.719 -16.422 1 64.5 393 PRO B O 1
ATOM 6299 N N . GLY B 1 394 ? -9.148 43.906 -16.859 1 65.31 394 GLY B N 1
ATOM 6300 C CA . GLY B 1 394 ? -8.945 43.469 -15.484 1 65.31 394 GLY B CA 1
ATOM 6301 C C . GLY B 1 394 ? -9.234 42 -15.289 1 65.31 394 GLY B C 1
ATOM 6302 O O . GLY B 1 394 ? -9.125 41.469 -14.172 1 65.31 394 GLY B O 1
ATOM 6303 N N . PHE B 1 395 ? -9.742 41.469 -16.438 1 72.31 395 PHE B N 1
ATOM 6304 C CA . PHE B 1 395 ? -9.898 40 -16.344 1 72.31 395 PHE B CA 1
ATOM 6305 C C . PHE B 1 395 ? -8.586 39.344 -15.953 1 72.31 395 PHE B C 1
ATOM 6307 O O . PHE B 1 395 ? -7.52 39.719 -16.438 1 72.31 395 PHE B O 1
ATOM 6314 N N . HIS B 1 396 ? -8.609 38.688 -14.891 1 72.25 396 HIS B N 1
ATOM 6315 C CA . HIS B 1 396 ? -7.395 38.219 -14.234 1 72.25 396 HIS B CA 1
ATOM 6316 C C . HIS B 1 396 ? -7.324 36.688 -14.227 1 72.25 396 HIS B C 1
ATOM 6318 O O . HIS B 1 396 ? -8.258 36.031 -14.656 1 72.25 396 HIS B O 1
ATOM 6324 N N . VAL B 1 397 ? -6.145 36.219 -13.969 1 69.44 397 VAL B N 1
ATOM 6325 C CA . VAL B 1 397 ? -5.875 34.781 -13.836 1 69.44 397 VAL B CA 1
ATOM 6326 C C . VAL B 1 397 ? -6.789 34.188 -12.766 1 69.44 397 VAL B C 1
ATOM 6328 O O . VAL B 1 397 ? -7.082 34.812 -11.758 1 69.44 397 VAL B O 1
#

Radius of gyration: 31.17 Å; Cα contacts (8 Å, |Δi|>4): 1621; chains: 2; bounding box: 51×94×88 Å